Protein 6C00 (pdb70)

InterPro domains:
  IPR003029 S1 domain [SM00316] (4-72)
  IPR004368 Translation initiation factor IF-1 [MF_00075] (1-72)
  IPR004368 Translation initiation factor IF-1 [PTHR33370] (2-72)
  IPR004368 Translation initiation factor IF-1 [TIGR00008] (3-71)
  IPR004368 Translation initiation factor IF-1 [cd04451] (7-70)
  IPR006196 RNA-binding domain, S1, IF1 type [PF01176] (7-70)
  IPR006196 RNA-binding domain, S1, IF1 type [PS50832] (1-72)
  IPR012340 Nucleic acid-binding, OB-fold [G3DSA:2.40.50.140] (1-72)
  IPR012340 Nucleic acid-binding, OB-fold [SSF50249] (1-70)

Solvent-accessible surface area: 5816 Å² total; per-residue (Å²): 209,76,177,170,119,45,89,103,75,115,6,42,2,50,76,47,68,120,121,49,73,9,78,0,110,10,135,96,65,108,89,22,80,4,77,40,23,57,145,24,166,153,102,187,65,212,36,117,82,56,58,130,6,51,0,21,7,18,100,199,34,119,89,127,7,89,4,18,110,82,137,231

Organism: Clostridioides difficile (strain 630) (NCBI:txid272563)

Sequence (72 aa):
MAKKDVIELEGTVSEALPNAMFKVKLENGHEILCHISGKLRMNFIRILEGDKVNVELSPYDLTRGRITWRKKMAKKDVIELEGTVSEALPNAMFKVKLENGHEILCHISGKLRMNFIRILEGDKVNVELSPYDLTRGRITWRKKMAKKDVIELEGTVSEALPNAMFKVKLENGHEILCHISGKLRMNFIRILEGDKVNVELSPYDLTRGRITWRKKMAKKDVIELEGTVSEALPNAMFKVKLENGHEILCHISGKLRMNFIRILEGDKVNVELSPYDLTRGRITWRKKMAKKDVIELEGTVSEALPNAMFKVKLENGHEILCHISGKLRMNFIRILEGDKVNVELSPYDLTRGRITWRKKMAKKDVIELEGTVSEALPNAMFKVKLENGHEILCHISGKLRMNFIRILEGDKVNVELSPYDLTRGRITWRKKMAKKDVIELEGTVSEALPNAMFKVKLENGHEILCHISGKLRMNFIRILEGDKVNVELSPYDLTRGRITWRKKMAKKDVIELEGTVSEALPNAMFKVKLENGHEILCHISGKLRMNFIRILEGDKVNVELSPYDLTRGRITWRKKMAKKDVIELEGTVSEALPNAMFKVKLENGHEILCHISGKLRMNFIRILEGDKVNVELSPYDLTRGRITWRKKMAKKDVIELEGTVSEALPNAMFKVKLENGHEILCHISGKLRMNFIRILEGDKVNVELSPYDLTRGRITWRKKMAKKDVIELEGTVSEALPNAMFKVKLENGHEILCHISGKLRMNFIRILEGDKVNVELSPYDLTRGRITWRKKMAKKDVIELEGTVSEALPNAMFKVKLENGHEILCHISGKLRMNFIRILEGDKVNVELSPYDLTRGRITWRKKMAKKDVIELEGTVSEALPNAMFKVKLENGHEILCHISGKLRMNFIRILEGDKVNVELSPYDLTRGRITWRKKMAKKDVIELEGTVSEALPNAMFKVKLENGHEILCHISGKLRMNFIRILEGDKVNVELSPYDLTRGRITWRKKMAKKDVIELEGTVSEALPNAMFKVKLENGHEILCHISGKLRMNFIRILEGDKVNVELSPYDLTRGRITWRKK

CATH classification: 2.40.50.140

Radius of gyration: 11.89 Å; Cα contacts (8 Å, |Δi|>4): 140; chains: 1; bounding box: 23×28×30 Å

Foldseek 3Di:
DPPDFKDKAKWFFDADDPPQKGWTARPVGDIAIEHEDVVVVVVVDDDDGRFMFIWIAHPVPNRYTYGYGGDD

Nearest PDB structures (foldseek):
  6c00-assembly1_A  TM=8.962E-01  e=2.068E-12  Clostridioides difficile
  4ql5-assembly1_A  TM=9.413E-01  e=3.867E-10  Streptococcus pneumoniae TIGR4
  3i4o-assembly2_B  TM=9.118E-01  e=3.646E-10  Mycobacterium tuberculosis H37Rv
  2n8n-assembly1_A  TM=8.204E-01  e=4.101E-10  Staphylococcus aureus subsp. aureus Mu50
  2n3s-assembly1_A  TM=8.102E-01  e=2.852E-09  Burkholderia thailandensis E264

Structure (mmCIF, N/CA/C/O backbone):
data_6C00
#
_entry.id   6C00
#
loop_
_atom_site.group_PDB
_atom_site.id
_atom_site.type_symbol
_atom_site.label_atom_id
_atom_site.label_alt_id
_atom_site.label_comp_id
_atom_site.label_asym_id
_atom_site.label_entity_id
_atom_site.label_seq_id
_atom_site.pdbx_PDB_ins_code
_atom_site.Cartn_x
_atom_site.Cartn_y
_atom_site.Cartn_z
_atom_site.occupancy
_atom_site.B_iso_or_equiv
_atom_site.auth_seq_id
_atom_site.auth_comp_id
_atom_site.auth_asym_id
_atom_site.auth_atom_id
_atom_site.pdbx_PDB_model_num
ATOM 1 N N . MET A 1 4 ? 17.552 -1.677 15.422 1.00 0.00 1 MET A N 1
ATOM 2 C CA . MET A 1 4 ? 18.792 -1.345 16.162 1.00 0.00 1 MET A CA 1
ATOM 3 C C . MET A 1 4 ? 18.448 -0.640 17.467 1.00 0.00 1 MET A C 1
ATOM 4 O O . MET A 1 4 ? 19.324 -0.233 18.204 1.00 0.00 1 MET A O 1
ATOM 17 N N . ALA A 1 5 ? 17.177 -0.510 17.732 1.00 0.00 2 ALA A N 1
ATOM 18 C CA . ALA A 1 5 ? 16.763 0.166 18.986 1.00 0.00 2 ALA A CA 1
ATOM 19 C C . ALA A 1 5 ? 15.244 0.176 19.123 1.00 0.00 2 ALA A C 1
ATOM 20 O O . ALA A 1 5 ? 14.614 1.209 19.001 1.00 0.00 2 ALA A O 1
ATOM 27 N N . LYS A 1 6 ? 14.685 -0.978 19.379 1.00 0.00 3 LYS A N 1
ATOM 28 C CA . LYS A 1 6 ? 13.208 -1.063 19.530 1.00 0.00 3 LYS A CA 1
ATOM 29 C C . LYS A 1 6 ? 12.816 -1.042 21.004 1.00 0.00 3 LYS A C 1
ATOM 30 O O . LYS A 1 6 ? 13.159 -1.937 21.750 1.00 0.00 3 LYS A O 1
ATOM 49 N N . LYS A 1 7 ? 12.104 -0.020 21.400 1.00 0.00 4 LYS A N 1
ATOM 50 C CA . LYS A 1 7 ? 11.688 0.066 22.823 1.00 0.00 4 LYS A CA 1
ATOM 51 C C . LYS A 1 7 ? 10.721 1.223 23.043 1.00 0.00 4 LYS A C 1
ATOM 52 O O . LYS A 1 7 ? 10.988 2.341 22.644 1.00 0.00 4 LYS A O 1
ATOM 71 N N . ASP A 1 8 ? 9.613 0.927 23.683 1.00 0.00 5 ASP A N 1
ATOM 72 C CA . ASP A 1 8 ? 8.598 1.986 23.952 1.00 0.00 5 ASP A CA 1
ATOM 73 C C . ASP A 1 8 ? 8.509 2.277 25.447 1.00 0.00 5 ASP A C 1
ATOM 74 O O . ASP A 1 8 ? 9.366 1.876 26.210 1.00 0.00 5 ASP A O 1
ATOM 83 N N . VAL A 1 9 ? 7.469 2.969 25.840 1.00 0.00 6 VAL A N 1
ATOM 84 C CA . VAL A 1 9 ? 7.310 3.297 27.283 1.00 0.00 6 VAL A CA 1
ATOM 85 C C . VAL A 1 9 ? 5.842 3.286 27.687 1.00 0.00 6 VAL A C 1
ATOM 86 O O . VAL A 1 9 ? 4.972 3.120 26.855 1.00 0.00 6 VAL A O 1
ATOM 99 N N . ILE A 1 10 ? 5.598 3.467 28.966 1.00 0.00 7 ILE A N 1
ATOM 100 C CA . ILE A 1 10 ? 4.190 3.474 29.459 1.00 0.00 7 ILE A CA 1
ATOM 101 C C . ILE A 1 10 ? 3.769 4.890 29.836 1.00 0.00 7 ILE A C 1
ATOM 102 O O . ILE A 1 10 ? 4.121 5.384 30.888 1.00 0.00 7 ILE A O 1
ATOM 118 N N . GLU A 1 11 ? 3.018 5.518 28.973 1.00 0.00 8 GLU A N 1
ATOM 119 C CA . GLU A 1 11 ? 2.570 6.901 29.270 1.00 0.00 8 GLU A CA 1
ATOM 120 C C . GLU A 1 11 ? 1.355 6.900 30.193 1.00 0.00 8 GLU A C 1
ATOM 121 O O . GLU A 1 11 ? 0.297 6.428 29.826 1.00 0.00 8 GLU A O 1
ATOM 133 N N . LEU A 1 12 ? 1.539 7.431 31.379 1.00 0.00 9 LEU A N 1
ATOM 134 C CA . LEU A 1 12 ? 0.413 7.482 32.355 1.00 0.00 9 LEU A CA 1
ATOM 135 C C . LEU A 1 12 ? 0.300 8.870 32.970 1.00 0.00 9 LEU A C 1
ATOM 136 O O . LEU A 1 12 ? 1.214 9.662 32.881 1.00 0.00 9 LEU A O 1
ATOM 152 N N . GLU A 1 13 ? -0.822 9.140 33.587 1.00 0.00 10 GLU A N 1
ATOM 153 C CA . GLU A 1 13 ? -1.012 10.476 34.217 1.00 0.00 10 GLU A CA 1
ATOM 154 C C . GLU A 1 13 ? -0.688 10.426 35.703 1.00 0.00 10 GLU A C 1
ATOM 155 O O . GLU A 1 13 ? -0.925 9.429 36.356 1.00 0.00 10 GLU A O 1
ATOM 167 N N . GLY A 1 14 ? -0.152 11.507 36.222 1.00 0.00 11 GLY A N 1
ATOM 168 C CA . GLY A 1 14 ? 0.186 11.520 37.668 1.00 0.00 11 GLY A CA 1
ATOM 169 C C . GLY A 1 14 ? 0.195 12.951 38.178 1.00 0.00 11 GLY A C 1
ATOM 170 O O . GLY A 1 14 ? 0.407 13.874 37.417 1.00 0.00 11 GLY A O 1
ATOM 174 N N . THR A 1 15 ? -0.033 13.113 39.458 1.00 0.00 12 THR A N 1
ATOM 175 C CA . THR A 1 15 ? -0.042 14.479 40.030 1.00 0.00 12 THR A CA 1
ATOM 176 C C . THR A 1 15 ? 1.226 14.733 40.818 1.00 0.00 12 THR A C 1
ATOM 177 O O . THR A 1 15 ? 1.555 13.992 41.723 1.00 0.00 12 THR A O 1
ATOM 188 N N . VAL A 1 16 ? 1.918 15.777 40.468 1.00 0.00 13 VAL A N 1
ATOM 189 C CA . VAL A 1 16 ? 3.169 16.080 41.198 1.00 0.00 13 VAL A CA 1
ATOM 190 C C . VAL A 1 16 ? 2.872 16.331 42.659 1.00 0.00 13 VAL A C 1
ATOM 191 O O . VAL A 1 16 ? 2.228 17.299 43.009 1.00 0.00 13 VAL A O 1
ATOM 204 N N . SER A 1 17 ? 3.352 15.459 43.494 1.00 0.00 14 SER A N 1
ATOM 205 C CA . SER A 1 17 ? 3.103 15.636 44.934 1.00 0.00 14 SER A CA 1
ATOM 206 C C . SER A 1 17 ? 4.174 16.505 45.588 1.00 0.00 14 SER A C 1
ATOM 207 O O . SER A 1 17 ? 3.901 17.210 46.540 1.00 0.00 14 SER A O 1
ATOM 215 N N . GLU A 1 18 ? 5.374 16.445 45.075 1.00 0.00 15 GLU A N 1
ATOM 216 C CA . GLU A 1 18 ? 6.453 17.271 45.676 1.00 0.00 15 GLU A CA 1
ATOM 217 C C . GLU A 1 18 ? 7.546 17.581 44.664 1.00 0.00 15 GLU A C 1
ATOM 218 O O . GLU A 1 18 ? 7.701 16.882 43.681 1.00 0.00 15 GLU A O 1
ATOM 230 N N . ALA A 1 19 ? 8.287 18.633 44.932 1.00 0.00 16 ALA A N 1
ATOM 231 C CA . ALA A 1 19 ? 9.385 19.029 44.011 1.00 0.00 16 ALA A CA 1
ATOM 232 C C . ALA A 1 19 ? 10.706 19.115 44.755 1.00 0.00 16 ALA A C 1
ATOM 233 O O . ALA A 1 19 ? 10.820 19.824 45.735 1.00 0.00 16 ALA A O 1
ATOM 240 N N . LEU A 1 20 ? 11.684 18.382 44.270 1.00 0.00 17 LEU A N 1
ATOM 241 C CA . LEU A 1 20 ? 13.019 18.392 44.924 1.00 0.00 17 LEU A CA 1
ATOM 242 C C . LEU A 1 20 ? 14.086 18.865 43.941 1.00 0.00 17 LEU A C 1
ATOM 243 O O . LEU A 1 20 ? 13.878 18.868 42.744 1.00 0.00 17 LEU A O 1
ATOM 259 N N . PRO A 1 21 ? 15.218 19.254 44.475 1.00 0.00 18 PRO A N 1
ATOM 260 C CA . PRO A 1 21 ? 16.329 19.731 43.655 1.00 0.00 18 PRO A CA 1
ATOM 261 C C . PRO A 1 21 ? 16.733 18.704 42.614 1.00 0.00 18 PRO A C 1
ATOM 262 O O . PRO A 1 21 ? 16.155 17.638 42.531 1.00 0.00 18 PRO A O 1
ATOM 273 N N . ASN A 1 22 ? 17.715 19.051 41.836 1.00 0.00 19 ASN A N 1
ATOM 274 C CA . ASN A 1 22 ? 18.185 18.123 40.789 1.00 0.00 19 ASN A CA 1
ATOM 275 C C . ASN A 1 22 ? 17.212 18.078 39.621 1.00 0.00 19 ASN A C 1
ATOM 276 O O . ASN A 1 22 ? 17.252 17.175 38.814 1.00 0.00 19 ASN A O 1
ATOM 287 N N . ALA A 1 23 ? 16.359 19.061 39.547 1.00 0.00 20 ALA A N 1
ATOM 288 C CA . ALA A 1 23 ? 15.377 19.090 38.438 1.00 0.00 20 ALA A CA 1
ATOM 289 C C . ALA A 1 23 ? 14.522 17.828 38.439 1.00 0.00 20 ALA A C 1
ATOM 290 O O . ALA A 1 23 ? 14.380 17.168 37.425 1.00 0.00 20 ALA A O 1
ATOM 297 N N . MET A 1 24 ? 13.965 17.517 39.582 1.00 0.00 21 MET A N 1
ATOM 298 C CA . MET A 1 24 ? 13.123 16.322 39.688 1.00 0.00 21 MET A CA 1
ATOM 299 C C . MET A 1 24 ? 11.958 16.599 40.612 1.00 0.00 21 MET A C 1
ATOM 300 O O . MET A 1 24 ? 11.900 17.626 41.260 1.00 0.00 21 MET A O 1
ATOM 314 N N . PHE A 1 25 ? 11.055 15.686 40.658 1.00 0.00 22 PHE A N 1
ATOM 315 C CA . PHE A 1 25 ? 9.879 15.871 41.533 1.00 0.00 22 PHE A CA 1
ATOM 316 C C . PHE A 1 25 ? 9.189 14.545 41.828 1.00 0.00 22 PHE A C 1
ATOM 317 O O . PHE A 1 25 ? 9.458 13.542 41.197 1.00 0.00 22 PHE A O 1
ATOM 334 N N . LYS A 1 26 ? 8.322 14.570 42.802 1.00 0.00 23 LYS A N 1
ATOM 335 C CA . LYS A 1 26 ? 7.591 13.336 43.172 1.00 0.00 23 LYS A CA 1
ATOM 336 C C . LYS A 1 26 ? 6.202 13.374 42.559 1.00 0.00 23 LYS A C 1
ATOM 337 O O . LYS A 1 26 ? 5.599 14.426 42.475 1.00 0.00 23 LYS A O 1
ATOM 356 N N . VAL A 1 27 ? 5.722 12.234 42.136 1.00 0.00 24 VAL A N 1
ATOM 357 C CA . VAL A 1 27 ? 4.367 12.194 41.522 1.00 0.00 24 VAL A CA 1
ATOM 358 C C . VAL A 1 27 ? 3.536 11.068 42.096 1.00 0.00 24 VAL A C 1
ATOM 359 O O . VAL A 1 27 ? 4.019 9.968 42.280 1.00 0.00 24 VAL A O 1
ATOM 372 N N . LYS A 1 28 ? 2.289 11.371 42.364 1.00 0.00 25 LYS A N 1
ATOM 373 C CA . LYS A 1 28 ? 1.380 10.337 42.933 1.00 0.00 25 LYS A CA 1
ATOM 374 C C . LYS A 1 28 ? 0.302 9.932 41.932 1.00 0.00 25 LYS A C 1
ATOM 375 O O . LYS A 1 28 ? -0.398 10.766 41.389 1.00 0.00 25 LYS A O 1
ATOM 394 N N . LEU A 1 29 ? 0.196 8.652 41.700 1.00 0.00 26 LEU A N 1
ATOM 395 C CA . LEU A 1 29 ? -0.812 8.158 40.754 1.00 0.00 26 LEU A CA 1
ATOM 396 C C . LEU A 1 29 ? -2.142 7.921 41.456 1.00 0.00 26 LEU A C 1
ATOM 397 O O . LEU A 1 29 ? -2.186 7.660 42.641 1.00 0.00 26 LEU A O 1
ATOM 413 N N . GLU A 1 30 ? -3.205 8.014 40.711 1.00 0.00 27 GLU A N 1
ATOM 414 C CA . GLU A 1 30 ? -4.540 7.797 41.319 1.00 0.00 27 GLU A CA 1
ATOM 415 C C . GLU A 1 30 ? -4.623 6.418 41.963 1.00 0.00 27 GLU A C 1
ATOM 416 O O . GLU A 1 30 ? -5.489 6.161 42.774 1.00 0.00 27 GLU A O 1
ATOM 428 N N . ASN A 1 31 ? -3.718 5.556 41.589 1.00 0.00 28 ASN A N 1
ATOM 429 C CA . ASN A 1 31 ? -3.733 4.195 42.170 1.00 0.00 28 ASN A CA 1
ATOM 430 C C . ASN A 1 31 ? -3.344 4.234 43.644 1.00 0.00 28 ASN A C 1
ATOM 431 O O . ASN A 1 31 ? -3.545 3.278 44.368 1.00 0.00 28 ASN A O 1
ATOM 442 N N . GLY A 1 32 ? -2.788 5.345 44.059 1.00 0.00 29 GLY A N 1
ATOM 443 C CA . GLY A 1 32 ? -2.373 5.478 45.487 1.00 0.00 29 GLY A CA 1
ATOM 444 C C . GLY A 1 32 ? -0.855 5.330 45.625 1.00 0.00 29 GLY A C 1
ATOM 445 O O . GLY A 1 32 ? -0.296 5.613 46.667 1.00 0.00 29 GLY A O 1
ATOM 449 N N . HIS A 1 33 ? -0.216 4.889 44.573 1.00 0.00 30 HIS A N 1
ATOM 450 C CA . HIS A 1 33 ? 1.256 4.722 44.641 1.00 0.00 30 HIS A CA 1
ATOM 451 C C . HIS A 1 33 ? 1.969 6.011 44.264 1.00 0.00 30 HIS A C 1
ATOM 452 O O . HIS A 1 33 ? 1.342 6.980 43.883 1.00 0.00 30 HIS A O 1
ATOM 466 N N . GLU A 1 34 ? 3.271 5.994 44.382 1.00 0.00 31 GLU A N 1
ATOM 467 C CA . GLU A 1 34 ? 4.061 7.197 44.041 1.00 0.00 31 GLU A CA 1
ATOM 468 C C . GLU A 1 34 ? 5.306 6.807 43.258 1.00 0.00 31 GLU A C 1
ATOM 469 O O . GLU A 1 34 ? 5.845 5.734 43.448 1.00 0.00 31 GLU A O 1
ATOM 481 N N . ILE A 1 35 ? 5.742 7.684 42.393 1.00 0.00 32 ILE A N 1
ATOM 482 C CA . ILE A 1 35 ? 6.952 7.376 41.591 1.00 0.00 32 ILE A CA 1
ATOM 483 C C . ILE A 1 35 ? 7.804 8.615 41.385 1.00 0.00 32 ILE A C 1
ATOM 484 O O . ILE A 1 35 ? 7.308 9.723 41.415 1.00 0.00 32 ILE A O 1
ATOM 500 N N . LEU A 1 36 ? 9.075 8.408 41.182 1.00 0.00 33 LEU A N 1
ATOM 501 C CA . LEU A 1 36 ? 9.964 9.558 40.973 1.00 0.00 33 LEU A CA 1
ATOM 502 C C . LEU A 1 36 ? 9.957 9.932 39.513 1.00 0.00 33 LEU A C 1
ATOM 503 O O . LEU A 1 36 ? 9.817 9.074 38.663 1.00 0.00 33 LEU A O 1
ATOM 519 N N . CYS A 1 37 ? 10.106 11.198 39.232 1.00 0.00 34 CYS A N 1
ATOM 520 C CA . CYS A 1 37 ? 10.106 11.619 37.815 1.00 0.00 34 CYS A CA 1
ATOM 521 C C . CYS A 1 37 ? 11.158 12.680 37.553 1.00 0.00 34 CYS A C 1
ATOM 522 O O . CYS A 1 37 ? 11.465 13.480 38.413 1.00 0.00 34 CYS A O 1
ATOM 530 N N . HIS A 1 38 ? 11.699 12.654 36.358 1.00 0.00 35 HIS A N 1
ATOM 531 C CA . HIS A 1 38 ? 12.744 13.646 35.987 1.00 0.00 35 HIS A CA 1
ATOM 532 C C . HIS A 1 38 ? 12.278 14.487 34.810 1.00 0.00 35 HIS A C 1
ATOM 533 O O . HIS A 1 38 ? 11.441 14.064 34.038 1.00 0.00 35 HIS A O 1
ATOM 547 N N . ILE A 1 39 ? 12.822 15.664 34.690 1.00 0.00 36 ILE A N 1
ATOM 548 C CA . ILE A 1 39 ? 12.411 16.530 33.569 1.00 0.00 36 ILE A CA 1
ATOM 549 C C . ILE A 1 39 ? 13.178 16.201 32.305 1.00 0.00 36 ILE A C 1
ATOM 550 O O . ILE A 1 39 ? 14.337 15.838 32.351 1.00 0.00 36 ILE A O 1
ATOM 566 N N . SER A 1 40 ? 12.512 16.340 31.192 1.00 0.00 37 SER A N 1
ATOM 567 C CA . SER A 1 40 ? 13.169 16.043 29.899 1.00 0.00 37 SER A CA 1
ATOM 568 C C . SER A 1 40 ? 13.705 17.315 29.253 1.00 0.00 37 SER A C 1
ATOM 569 O O . SER A 1 40 ? 13.411 18.408 29.692 1.00 0.00 37 SER A O 1
ATOM 577 N N . GLY A 1 41 ? 14.483 17.145 28.219 1.00 0.00 38 GLY A N 1
ATOM 578 C CA . GLY A 1 41 ? 15.054 18.336 27.525 1.00 0.00 38 GLY A CA 1
ATOM 579 C C . GLY A 1 41 ? 14.033 18.968 26.569 1.00 0.00 38 GLY A C 1
ATOM 580 O O . GLY A 1 41 ? 14.218 20.081 26.117 1.00 0.00 38 GLY A O 1
ATOM 584 N N . LYS A 1 42 ? 12.975 18.255 26.282 1.00 0.00 39 LYS A N 1
ATOM 585 C CA . LYS A 1 42 ? 11.959 18.819 25.361 1.00 0.00 39 LYS A CA 1
ATOM 586 C C . LYS A 1 42 ? 11.110 19.873 26.045 1.00 0.00 39 LYS A C 1
ATOM 587 O O . LYS A 1 42 ? 11.117 21.029 25.656 1.00 0.00 39 LYS A O 1
ATOM 606 N N . LEU A 1 43 ? 10.392 19.475 27.046 1.00 0.00 40 LEU A N 1
ATOM 607 C CA . LEU A 1 43 ? 9.551 20.457 27.743 1.00 0.00 40 LEU A CA 1
ATOM 608 C C . LEU A 1 43 ? 10.424 21.575 28.262 1.00 0.00 40 LEU A C 1
ATOM 609 O O . LEU A 1 43 ? 9.956 22.658 28.550 1.00 0.00 40 LEU A O 1
ATOM 625 N N . ARG A 1 44 ? 11.693 21.286 28.368 1.00 0.00 41 ARG A N 1
ATOM 626 C CA . ARG A 1 44 ? 12.623 22.309 28.862 1.00 0.00 41 ARG A CA 1
ATOM 627 C C . ARG A 1 44 ? 12.777 23.385 27.810 1.00 0.00 41 ARG A C 1
ATOM 628 O O . ARG A 1 44 ? 12.783 24.562 28.112 1.00 0.00 41 ARG A O 1
ATOM 649 N N . MET A 1 45 ? 12.901 22.958 26.581 1.00 0.00 42 MET A N 1
ATOM 650 C CA . MET A 1 45 ? 13.053 23.936 25.493 1.00 0.00 42 MET A CA 1
ATOM 651 C C . MET A 1 45 ? 11.837 24.840 25.445 1.00 0.00 42 MET A C 1
ATOM 652 O O . MET A 1 45 ? 11.940 26.007 25.118 1.00 0.00 42 MET A O 1
ATOM 666 N N . ASN A 1 46 ? 10.692 24.288 25.773 1.00 0.00 43 ASN A N 1
ATOM 667 C CA . ASN A 1 46 ? 9.469 25.118 25.748 1.00 0.00 43 ASN A CA 1
ATOM 668 C C . ASN A 1 46 ? 9.572 26.229 26.798 1.00 0.00 43 ASN A C 1
ATOM 669 O O . ASN A 1 46 ? 8.849 27.204 26.750 1.00 0.00 43 ASN A O 1
ATOM 680 N N . PHE A 1 47 ? 10.479 26.045 27.731 1.00 0.00 44 PHE A N 1
ATOM 681 C CA . PHE A 1 47 ? 10.671 27.065 28.807 1.00 0.00 44 PHE A CA 1
ATOM 682 C C . PHE A 1 47 ? 9.460 27.143 29.752 1.00 0.00 44 PHE A C 1
ATOM 683 O O . PHE A 1 47 ? 8.693 28.086 29.705 1.00 0.00 44 PHE A O 1
ATOM 700 N N . ILE A 1 48 ? 9.323 26.140 30.599 1.00 0.00 45 ILE A N 1
ATOM 701 C CA . ILE A 1 48 ? 8.190 26.119 31.553 1.00 0.00 45 ILE A CA 1
ATOM 702 C C . ILE A 1 48 ? 8.669 26.149 33.002 1.00 0.00 45 ILE A C 1
ATOM 703 O O . ILE A 1 48 ? 9.830 25.936 33.288 1.00 0.00 45 ILE A O 1
ATOM 719 N N . ARG A 1 49 ? 7.747 26.422 33.886 1.00 0.00 46 ARG A N 1
ATOM 720 C CA . ARG A 1 49 ? 8.083 26.478 35.323 1.00 0.00 46 ARG A CA 1
ATOM 721 C C . ARG A 1 49 ? 6.903 25.947 36.132 1.00 0.00 46 ARG A C 1
ATOM 722 O O . ARG A 1 49 ? 6.177 26.697 36.754 1.00 0.00 46 ARG A O 1
ATOM 743 N N . ILE A 1 50 ? 6.738 24.651 36.105 1.00 0.00 47 ILE A N 1
ATOM 744 C CA . ILE A 1 50 ? 5.617 24.028 36.855 1.00 0.00 47 ILE A CA 1
ATOM 745 C C . ILE A 1 50 ? 5.903 23.944 38.349 1.00 0.00 47 ILE A C 1
ATOM 746 O O . ILE A 1 50 ? 7.039 23.820 38.764 1.00 0.00 47 ILE A O 1
ATOM 762 N N . LEU A 1 51 ? 4.845 24.014 39.129 1.00 0.00 48 LEU A N 1
ATOM 763 C CA . LEU A 1 51 ? 4.991 23.942 40.608 1.00 0.00 48 LEU A CA 1
ATOM 764 C C . LEU A 1 51 ? 4.206 22.751 41.155 1.00 0.00 48 LEU A C 1
ATOM 765 O O . LEU A 1 51 ? 3.111 22.475 40.707 1.00 0.00 48 LEU A O 1
ATOM 781 N N . GLU A 1 52 ? 4.786 22.065 42.111 1.00 0.00 49 GLU A N 1
ATOM 782 C CA . GLU A 1 52 ? 4.097 20.892 42.702 1.00 0.00 49 GLU A CA 1
ATOM 783 C C . GLU A 1 52 ? 2.598 21.124 42.848 1.00 0.00 49 GLU A C 1
ATOM 784 O O . GLU A 1 52 ? 2.156 22.235 43.062 1.00 0.00 49 GLU A O 1
ATOM 796 N N . GLY A 1 53 ? 1.843 20.062 42.723 1.00 0.00 50 GLY A N 1
ATOM 797 C CA . GLY A 1 53 ? 0.365 20.188 42.849 1.00 0.00 50 GLY A CA 1
ATOM 798 C C . GLY A 1 53 ? -0.275 20.242 41.463 1.00 0.00 50 GLY A C 1
ATOM 799 O O . GLY A 1 53 ? -1.484 20.260 41.335 1.00 0.00 50 GLY A O 1
ATOM 803 N N . ASP A 1 54 ? 0.556 20.265 40.451 1.00 0.00 51 ASP A N 1
ATOM 804 C CA . ASP A 1 54 ? 0.029 20.318 39.068 1.00 0.00 51 ASP A CA 1
ATOM 805 C C . ASP A 1 54 ? 0.009 18.931 38.435 1.00 0.00 51 ASP A C 1
ATOM 806 O O . ASP A 1 54 ? 0.929 18.155 38.609 1.00 0.00 51 ASP A O 1
ATOM 815 N N . LYS A 1 55 ? -1.039 18.641 37.708 1.00 0.00 52 LYS A N 1
ATOM 816 C CA . LYS A 1 55 ? -1.130 17.326 37.066 1.00 0.00 52 LYS A CA 1
ATOM 817 C C . LYS A 1 55 ? -0.230 17.254 35.876 1.00 0.00 52 LYS A C 1
ATOM 818 O O . LYS A 1 55 ? -0.061 18.220 35.159 1.00 0.00 52 LYS A O 1
ATOM 837 N N . VAL A 1 56 ? 0.336 16.104 35.673 1.00 0.00 53 VAL A N 1
ATOM 838 C CA . VAL A 1 56 ? 1.238 15.950 34.529 1.00 0.00 53 VAL A CA 1
ATOM 839 C C . VAL A 1 56 ? 1.230 14.535 33.998 1.00 0.00 53 VAL A C 1
ATOM 840 O O . VAL A 1 56 ? 0.723 13.633 34.637 1.00 0.00 53 VAL A O 1
ATOM 853 N N . ASN A 1 57 ? 1.798 14.359 32.832 1.00 0.00 54 ASN A N 1
ATOM 854 C CA . ASN A 1 57 ? 1.836 13.008 32.250 1.00 0.00 54 ASN A CA 1
ATOM 855 C C . ASN A 1 57 ? 3.148 12.364 32.646 1.00 0.00 54 ASN A C 1
ATOM 856 O O . ASN A 1 57 ? 4.201 12.935 32.438 1.00 0.00 54 ASN A O 1
ATOM 867 N N . VAL A 1 58 ? 3.067 11.191 33.204 1.00 0.00 55 VAL A N 1
ATOM 868 C CA . VAL A 1 58 ? 4.300 10.496 33.626 1.00 0.00 55 VAL A CA 1
ATOM 869 C C . VAL A 1 58 ? 4.684 9.370 32.680 1.00 0.00 55 VAL A C 1
ATOM 870 O O . VAL A 1 58 ? 3.876 8.526 32.348 1.00 0.00 55 VAL A O 1
ATOM 883 N N . GLU A 1 59 ? 5.924 9.391 32.269 1.00 0.00 56 GLU A N 1
ATOM 884 C CA . GLU A 1 59 ? 6.425 8.345 31.345 1.00 0.00 56 GLU A CA 1
ATOM 885 C C . GLU A 1 59 ? 7.327 7.384 32.111 1.00 0.00 56 GLU A C 1
ATOM 886 O O . GLU A 1 59 ? 8.410 7.748 32.521 1.00 0.00 56 GLU A O 1
ATOM 898 N N . LEU A 1 60 ? 6.863 6.175 32.298 1.00 0.00 57 LEU A N 1
ATOM 899 C CA . LEU A 1 60 ? 7.688 5.183 33.040 1.00 0.00 57 LEU A CA 1
ATOM 900 C C . LEU A 1 60 ? 8.622 4.435 32.099 1.00 0.00 57 LEU A C 1
ATOM 901 O O . LEU A 1 60 ? 8.257 4.127 30.974 1.00 0.00 57 LEU A O 1
ATOM 917 N N . SER A 1 61 ? 9.814 4.147 32.577 1.00 0.00 58 SER A N 1
ATOM 918 C CA . SER A 1 61 ? 10.791 3.415 31.719 1.00 0.00 58 SER A CA 1
ATOM 919 C C . SER A 1 61 ? 10.806 1.905 32.055 1.00 0.00 58 SER A C 1
ATOM 920 O O . SER A 1 61 ? 10.861 1.532 33.211 1.00 0.00 58 SER A O 1
ATOM 928 N N . PRO A 1 62 ? 10.755 1.054 31.025 1.00 0.00 59 PRO A N 1
ATOM 929 C CA . PRO A 1 62 ? 10.765 -0.398 31.231 1.00 0.00 59 PRO A CA 1
ATOM 930 C C . PRO A 1 62 ? 12.040 -0.853 31.944 1.00 0.00 59 PRO A C 1
ATOM 931 O O . PRO A 1 62 ? 12.215 -2.023 32.220 1.00 0.00 59 PRO A O 1
ATOM 942 N N . TYR A 1 63 ? 12.906 0.083 32.226 1.00 0.00 60 TYR A N 1
ATOM 943 C CA . TYR A 1 63 ? 14.152 -0.261 32.906 1.00 0.00 60 TYR A CA 1
ATOM 944 C C . TYR A 1 63 ? 13.886 -0.385 34.379 1.00 0.00 60 TYR A C 1
ATOM 945 O O . TYR A 1 63 ? 14.620 -1.024 35.108 1.00 0.00 60 TYR A O 1
ATOM 963 N N . ASP A 1 64 ? 12.824 0.236 34.788 1.00 0.00 61 ASP A N 1
ATOM 964 C CA . ASP A 1 64 ? 12.452 0.194 36.195 1.00 0.00 61 ASP A CA 1
ATOM 965 C C . ASP A 1 64 ? 11.182 0.995 36.418 1.00 0.00 61 ASP A C 1
ATOM 966 O O . ASP A 1 64 ? 11.200 2.210 36.403 1.00 0.00 61 ASP A O 1
ATOM 975 N N . LEU A 1 65 ? 10.096 0.304 36.622 1.00 0.00 62 LEU A N 1
ATOM 976 C CA . LEU A 1 65 ? 8.814 1.013 36.847 1.00 0.00 62 LEU A CA 1
ATOM 977 C C . LEU A 1 65 ? 8.849 1.775 38.154 1.00 0.00 62 LEU A C 1
ATOM 978 O O . LEU A 1 65 ? 7.823 2.113 38.713 1.00 0.00 62 LEU A O 1
ATOM 994 N N . THR A 1 66 ? 10.031 2.031 38.609 1.00 0.00 63 THR A N 1
ATOM 995 C CA . THR A 1 66 ? 10.192 2.771 39.878 1.00 0.00 63 THR A CA 1
ATOM 996 C C . THR A 1 66 ? 10.461 4.240 39.594 1.00 0.00 63 THR A C 1
ATOM 997 O O . THR A 1 66 ? 10.365 5.071 40.474 1.00 0.00 63 THR A O 1
ATOM 1008 N N . ARG A 1 67 ? 10.792 4.528 38.356 1.00 0.00 64 ARG A N 1
ATOM 1009 C CA . ARG A 1 67 ? 11.076 5.936 37.976 1.00 0.00 64 ARG A CA 1
ATOM 1010 C C . ARG A 1 67 ? 10.470 6.274 36.612 1.00 0.00 64 ARG A C 1
ATOM 1011 O O . ARG A 1 67 ? 10.394 5.432 35.725 1.00 0.00 64 ARG A O 1
ATOM 1032 N N . GLY A 1 68 ? 10.052 7.505 36.473 1.00 0.00 65 GLY A N 1
ATOM 1033 C CA . GLY A 1 68 ? 9.445 7.945 35.183 1.00 0.00 65 GLY A CA 1
ATOM 1034 C C . GLY A 1 68 ? 9.935 9.360 34.838 1.00 0.00 65 GLY A C 1
ATOM 1035 O O . GLY A 1 68 ? 11.027 9.742 35.211 1.00 0.00 65 GLY A O 1
ATOM 1039 N N . ARG A 1 69 ? 9.131 10.104 34.117 1.00 0.00 66 ARG A N 1
ATOM 1040 C CA . ARG A 1 69 ? 9.564 11.488 33.759 1.00 0.00 66 ARG A CA 1
ATOM 1041 C C . ARG A 1 69 ? 8.408 12.332 33.209 1.00 0.00 66 ARG A C 1
ATOM 1042 O O . ARG A 1 69 ? 7.554 11.840 32.497 1.00 0.00 66 ARG A O 1
ATOM 1063 N N . ILE A 1 70 ? 8.415 13.602 33.555 1.00 0.00 67 ILE A N 1
ATOM 1064 C CA . ILE A 1 70 ? 7.336 14.517 33.074 1.00 0.00 67 ILE A CA 1
ATOM 1065 C C . ILE A 1 70 ? 7.771 15.207 31.789 1.00 0.00 67 ILE A C 1
ATOM 1066 O O . ILE A 1 70 ? 8.754 15.924 31.777 1.00 0.00 67 ILE A O 1
ATOM 1082 N N . THR A 1 71 ? 7.036 14.981 30.735 1.00 0.00 68 THR A N 1
ATOM 1083 C CA . THR A 1 71 ? 7.386 15.615 29.436 1.00 0.00 68 THR A CA 1
ATOM 1084 C C . THR A 1 71 ? 6.200 16.360 28.869 1.00 0.00 68 THR A C 1
ATOM 1085 O O . THR A 1 71 ? 6.239 16.835 27.751 1.00 0.00 68 THR A O 1
ATOM 1096 N N . TRP A 1 72 ? 5.156 16.456 29.643 1.00 0.00 69 TRP A N 1
ATOM 1097 C CA . TRP A 1 72 ? 3.970 17.168 29.144 1.00 0.00 69 TRP A CA 1
ATOM 1098 C C . TRP A 1 72 ? 2.983 17.456 30.266 1.00 0.00 69 TRP A C 1
ATOM 1099 O O . TRP A 1 72 ? 2.381 16.549 30.809 1.00 0.00 69 TRP A O 1
ATOM 1120 N N . ARG A 1 73 ? 2.839 18.722 30.590 1.00 0.00 70 ARG A N 1
ATOM 1121 C CA . ARG A 1 73 ? 1.913 19.111 31.655 1.00 0.00 70 ARG A CA 1
ATOM 1122 C C . ARG A 1 73 ? 0.729 19.867 31.073 1.00 0.00 70 ARG A C 1
ATOM 1123 O O . ARG A 1 73 ? 0.867 20.588 30.103 1.00 0.00 70 ARG A O 1
ATOM 1144 N N . LYS A 1 74 ? -0.415 19.691 31.669 1.00 0.00 71 LYS A N 1
ATOM 1145 C CA . LYS A 1 74 ? -1.616 20.393 31.160 1.00 0.00 71 LYS A CA 1
ATOM 1146 C C . LYS A 1 74 ? -1.298 21.851 30.833 1.00 0.00 71 LYS A C 1
ATOM 1147 O O . LYS A 1 74 ? -0.385 22.428 31.388 1.00 0.00 71 LYS A O 1
ATOM 1166 N N . LYS A 1 75 ? -2.059 22.419 29.932 1.00 0.00 72 LYS A N 1
ATOM 1167 C CA . LYS A 1 75 ? -1.813 23.837 29.558 1.00 0.00 72 LYS A CA 1
ATOM 1168 C C . LYS A 1 75 ? -1.907 24.747 30.777 1.00 0.00 72 LYS A C 1
ATOM 1169 O O . LYS A 1 75 ? -1.110 25.669 30.827 1.00 0.00 72 LYS A O 1
ATOM 1188 N N . MET A 1 4 ? 4.007 3.759 18.932 1.00 0.00 1 MET A N 2
ATOM 1189 C CA . MET A 1 4 ? 3.671 2.317 18.982 1.00 0.00 1 MET A CA 2
ATOM 1190 C C . MET A 1 4 ? 4.851 1.524 19.529 1.00 0.00 1 MET A C 2
ATOM 1191 O O . MET A 1 4 ? 5.584 1.998 20.373 1.00 0.00 1 MET A O 2
ATOM 1204 N N . ALA A 1 5 ? 5.013 0.327 19.037 1.00 0.00 2 ALA A N 2
ATOM 1205 C CA . ALA A 1 5 ? 6.138 -0.513 19.516 1.00 0.00 2 ALA A CA 2
ATOM 1206 C C . ALA A 1 5 ? 7.472 0.192 19.306 1.00 0.00 2 ALA A C 2
ATOM 1207 O O . ALA A 1 5 ? 8.423 -0.055 20.020 1.00 0.00 2 ALA A O 2
ATOM 1214 N N . LYS A 1 6 ? 7.518 1.056 18.327 1.00 0.00 3 LYS A N 2
ATOM 1215 C CA . LYS A 1 6 ? 8.782 1.787 18.053 1.00 0.00 3 LYS A CA 2
ATOM 1216 C C . LYS A 1 6 ? 9.437 2.250 19.351 1.00 0.00 3 LYS A C 2
ATOM 1217 O O . LYS A 1 6 ? 10.646 2.274 19.464 1.00 0.00 3 LYS A O 2
ATOM 1236 N N . LYS A 1 7 ? 8.626 2.607 20.310 1.00 0.00 4 LYS A N 2
ATOM 1237 C CA . LYS A 1 7 ? 9.186 3.068 21.603 1.00 0.00 4 LYS A CA 2
ATOM 1238 C C . LYS A 1 7 ? 8.241 2.720 22.756 1.00 0.00 4 LYS A C 2
ATOM 1239 O O . LYS A 1 7 ? 7.910 3.555 23.574 1.00 0.00 4 LYS A O 2
ATOM 1258 N N . ASP A 1 8 ? 7.834 1.479 22.796 1.00 0.00 5 ASP A N 2
ATOM 1259 C CA . ASP A 1 8 ? 6.916 1.033 23.872 1.00 0.00 5 ASP A CA 2
ATOM 1260 C C . ASP A 1 8 ? 7.288 1.645 25.220 1.00 0.00 5 ASP A C 2
ATOM 1261 O O . ASP A 1 8 ? 8.448 1.763 25.562 1.00 0.00 5 ASP A O 2
ATOM 1270 N N . VAL A 1 9 ? 6.283 2.021 25.955 1.00 0.00 6 VAL A N 2
ATOM 1271 C CA . VAL A 1 9 ? 6.521 2.630 27.291 1.00 0.00 6 VAL A CA 2
ATOM 1272 C C . VAL A 1 9 ? 5.194 2.822 28.010 1.00 0.00 6 VAL A C 2
ATOM 1273 O O . VAL A 1 9 ? 4.149 2.763 27.391 1.00 0.00 6 VAL A O 2
ATOM 1286 N N . ILE A 1 10 ? 5.244 3.053 29.305 1.00 0.00 7 ILE A N 2
ATOM 1287 C CA . ILE A 1 10 ? 3.969 3.246 30.050 1.00 0.00 7 ILE A CA 2
ATOM 1288 C C . ILE A 1 10 ? 3.660 4.721 30.238 1.00 0.00 7 ILE A C 2
ATOM 1289 O O . ILE A 1 10 ? 4.221 5.371 31.098 1.00 0.00 7 ILE A O 2
ATOM 1305 N N . GLU A 1 11 ? 2.770 5.224 29.428 1.00 0.00 8 GLU A N 2
ATOM 1306 C CA . GLU A 1 11 ? 2.406 6.653 29.542 1.00 0.00 8 GLU A CA 2
ATOM 1307 C C . GLU A 1 11 ? 1.177 6.806 30.418 1.00 0.00 8 GLU A C 2
ATOM 1308 O O . GLU A 1 11 ? 0.085 6.451 30.015 1.00 0.00 8 GLU A O 2
ATOM 1320 N N . LEU A 1 12 ? 1.373 7.327 31.606 1.00 0.00 9 LEU A N 2
ATOM 1321 C CA . LEU A 1 12 ? 0.217 7.509 32.526 1.00 0.00 9 LEU A CA 2
ATOM 1322 C C . LEU A 1 12 ? 0.218 8.897 33.134 1.00 0.00 9 LEU A C 2
ATOM 1323 O O . LEU A 1 12 ? 1.259 9.491 33.339 1.00 0.00 9 LEU A O 2
ATOM 1339 N N . GLU A 1 13 ? -0.952 9.395 33.410 1.00 0.00 10 GLU A N 2
ATOM 1340 C CA . GLU A 1 13 ? -1.041 10.742 34.004 1.00 0.00 10 GLU A CA 2
ATOM 1341 C C . GLU A 1 13 ? -0.931 10.669 35.513 1.00 0.00 10 GLU A C 2
ATOM 1342 O O . GLU A 1 13 ? -1.415 9.741 36.129 1.00 0.00 10 GLU A O 2
ATOM 1354 N N . GLY A 1 14 ? -0.294 11.651 36.089 1.00 0.00 11 GLY A N 2
ATOM 1355 C CA . GLY A 1 14 ? -0.147 11.647 37.560 1.00 0.00 11 GLY A CA 2
ATOM 1356 C C . GLY A 1 14 ? -0.100 13.076 38.069 1.00 0.00 11 GLY A C 2
ATOM 1357 O O . GLY A 1 14 ? -0.178 14.008 37.292 1.00 0.00 11 GLY A O 2
ATOM 1361 N N . THR A 1 15 ? 0.025 13.219 39.361 1.00 0.00 12 THR A N 2
ATOM 1362 C CA . THR A 1 15 ? 0.080 14.580 39.946 1.00 0.00 12 THR A CA 2
ATOM 1363 C C . THR A 1 15 ? 1.337 14.751 40.768 1.00 0.00 12 THR A C 2
ATOM 1364 O O . THR A 1 15 ? 1.658 13.922 41.596 1.00 0.00 12 THR A O 2
ATOM 1375 N N . VAL A 1 16 ? 2.030 15.823 40.532 1.00 0.00 13 VAL A N 2
ATOM 1376 C CA . VAL A 1 16 ? 3.276 16.048 41.307 1.00 0.00 13 VAL A CA 2
ATOM 1377 C C . VAL A 1 16 ? 2.976 16.117 42.789 1.00 0.00 13 VAL A C 2
ATOM 1378 O O . VAL A 1 16 ? 2.240 16.971 43.240 1.00 0.00 13 VAL A O 2
ATOM 1391 N N . SER A 1 17 ? 3.554 15.212 43.526 1.00 0.00 14 SER A N 2
ATOM 1392 C CA . SER A 1 17 ? 3.314 15.208 44.981 1.00 0.00 14 SER A CA 2
ATOM 1393 C C . SER A 1 17 ? 4.321 16.091 45.707 1.00 0.00 14 SER A C 2
ATOM 1394 O O . SER A 1 17 ? 4.005 16.686 46.719 1.00 0.00 14 SER A O 2
ATOM 1402 N N . GLU A 1 18 ? 5.518 16.168 45.185 1.00 0.00 15 GLU A N 2
ATOM 1403 C CA . GLU A 1 18 ? 6.537 17.017 45.857 1.00 0.00 15 GLU A CA 2
ATOM 1404 C C . GLU A 1 18 ? 7.552 17.570 44.865 1.00 0.00 15 GLU A C 2
ATOM 1405 O O . GLU A 1 18 ? 7.760 17.011 43.806 1.00 0.00 15 GLU A O 2
ATOM 1417 N N . ALA A 1 19 ? 8.169 18.670 45.237 1.00 0.00 16 ALA A N 2
ATOM 1418 C CA . ALA A 1 19 ? 9.180 19.298 44.346 1.00 0.00 16 ALA A CA 2
ATOM 1419 C C . ALA A 1 19 ? 10.580 19.097 44.900 1.00 0.00 16 ALA A C 2
ATOM 1420 O O . ALA A 1 19 ? 10.955 19.712 45.880 1.00 0.00 16 ALA A O 2
ATOM 1427 N N . LEU A 1 20 ? 11.332 18.237 44.261 1.00 0.00 17 LEU A N 2
ATOM 1428 C CA . LEU A 1 20 ? 12.713 17.975 44.732 1.00 0.00 17 LEU A CA 2
ATOM 1429 C C . LEU A 1 20 ? 13.742 18.756 43.894 1.00 0.00 17 LEU A C 2
ATOM 1430 O O . LEU A 1 20 ? 13.567 18.933 42.707 1.00 0.00 17 LEU A O 2
ATOM 1446 N N . PRO A 1 21 ? 14.805 19.216 44.535 1.00 0.00 18 PRO A N 2
ATOM 1447 C CA . PRO A 1 21 ? 15.844 19.968 43.837 1.00 0.00 18 PRO A CA 2
ATOM 1448 C C . PRO A 1 21 ? 16.488 19.125 42.743 1.00 0.00 18 PRO A C 2
ATOM 1449 O O . PRO A 1 21 ? 16.299 17.926 42.689 1.00 0.00 18 PRO A O 2
ATOM 1460 N N . ASN A 1 22 ? 17.231 19.776 41.887 1.00 0.00 19 ASN A N 2
ATOM 1461 C CA . ASN A 1 22 ? 17.905 19.046 40.783 1.00 0.00 19 ASN A CA 2
ATOM 1462 C C . ASN A 1 22 ? 16.926 18.693 39.658 1.00 0.00 19 ASN A C 2
ATOM 1463 O O . ASN A 1 22 ? 17.096 17.703 38.975 1.00 0.00 19 ASN A O 2
ATOM 1474 N N . ALA A 1 23 ? 15.920 19.509 39.487 1.00 0.00 20 ALA A N 2
ATOM 1475 C CA . ALA A 1 23 ? 14.927 19.233 38.412 1.00 0.00 20 ALA A CA 2
ATOM 1476 C C . ALA A 1 23 ? 14.298 17.848 38.571 1.00 0.00 20 ALA A C 2
ATOM 1477 O O . ALA A 1 23 ? 14.358 17.030 37.672 1.00 0.00 20 ALA A O 2
ATOM 1484 N N . MET A 1 24 ? 13.691 17.618 39.703 1.00 0.00 21 MET A N 2
ATOM 1485 C CA . MET A 1 24 ? 13.059 16.318 39.944 1.00 0.00 21 MET A CA 2
ATOM 1486 C C . MET A 1 24 ? 11.909 16.476 40.923 1.00 0.00 21 MET A C 2
ATOM 1487 O O . MET A 1 24 ? 11.843 17.441 41.654 1.00 0.00 21 MET A O 2
ATOM 1501 N N . PHE A 1 25 ? 11.024 15.540 40.917 1.00 0.00 22 PHE A N 2
ATOM 1502 C CA . PHE A 1 25 ? 9.875 15.628 41.845 1.00 0.00 22 PHE A CA 2
ATOM 1503 C C . PHE A 1 25 ? 9.229 14.267 42.071 1.00 0.00 22 PHE A C 2
ATOM 1504 O O . PHE A 1 25 ? 9.484 13.323 41.350 1.00 0.00 22 PHE A O 2
ATOM 1521 N N . LYS A 1 26 ? 8.411 14.193 43.089 1.00 0.00 23 LYS A N 2
ATOM 1522 C CA . LYS A 1 26 ? 7.725 12.914 43.400 1.00 0.00 23 LYS A CA 2
ATOM 1523 C C . LYS A 1 26 ? 6.279 12.984 42.938 1.00 0.00 23 LYS A C 2
ATOM 1524 O O . LYS A 1 26 ? 5.500 13.756 43.463 1.00 0.00 23 LYS A O 2
ATOM 1543 N N . VAL A 1 27 ? 5.940 12.175 41.966 1.00 0.00 24 VAL A N 2
ATOM 1544 C CA . VAL A 1 27 ? 4.546 12.191 41.461 1.00 0.00 24 VAL A CA 2
ATOM 1545 C C . VAL A 1 27 ? 3.734 11.081 42.065 1.00 0.00 24 VAL A C 2
ATOM 1546 O O . VAL A 1 27 ? 4.243 10.016 42.344 1.00 0.00 24 VAL A O 2
ATOM 1559 N N . LYS A 1 28 ? 2.477 11.358 42.253 1.00 0.00 25 LYS A N 2
ATOM 1560 C CA . LYS A 1 28 ? 1.565 10.342 42.843 1.00 0.00 25 LYS A CA 2
ATOM 1561 C C . LYS A 1 28 ? 0.389 10.107 41.913 1.00 0.00 25 LYS A C 2
ATOM 1562 O O . LYS A 1 28 ? -0.416 10.988 41.687 1.00 0.00 25 LYS A O 2
ATOM 1581 N N . LEU A 1 29 ? 0.313 8.922 41.384 1.00 0.00 26 LEU A N 2
ATOM 1582 C CA . LEU A 1 29 ? -0.791 8.604 40.468 1.00 0.00 26 LEU A CA 2
ATOM 1583 C C . LEU A 1 29 ? -2.114 8.529 41.194 1.00 0.00 26 LEU A C 2
ATOM 1584 O O . LEU A 1 29 ? -2.176 8.141 42.341 1.00 0.00 26 LEU A O 2
ATOM 1600 N N . GLU A 1 30 ? -3.152 8.911 40.518 1.00 0.00 27 GLU A N 2
ATOM 1601 C CA . GLU A 1 30 ? -4.483 8.866 41.153 1.00 0.00 27 GLU A CA 2
ATOM 1602 C C . GLU A 1 30 ? -4.705 7.506 41.798 1.00 0.00 27 GLU A C 2
ATOM 1603 O O . GLU A 1 30 ? -5.639 7.312 42.550 1.00 0.00 27 GLU A O 2
ATOM 1615 N N . ASN A 1 31 ? -3.829 6.583 41.487 1.00 0.00 28 ASN A N 2
ATOM 1616 C CA . ASN A 1 31 ? -3.961 5.225 42.064 1.00 0.00 28 ASN A CA 2
ATOM 1617 C C . ASN A 1 31 ? -3.443 5.196 43.499 1.00 0.00 28 ASN A C 2
ATOM 1618 O O . ASN A 1 31 ? -3.746 4.291 44.250 1.00 0.00 28 ASN A O 2
ATOM 1629 N N . GLY A 1 32 ? -2.667 6.195 43.851 1.00 0.00 29 GLY A N 2
ATOM 1630 C CA . GLY A 1 32 ? -2.115 6.254 45.240 1.00 0.00 29 GLY A CA 2
ATOM 1631 C C . GLY A 1 32 ? -0.624 5.871 45.293 1.00 0.00 29 GLY A C 2
ATOM 1632 O O . GLY A 1 32 ? -0.022 5.917 46.347 1.00 0.00 29 GLY A O 2
ATOM 1636 N N . HIS A 1 33 ? -0.051 5.509 44.165 1.00 0.00 30 HIS A N 2
ATOM 1637 C CA . HIS A 1 33 ? 1.398 5.129 44.184 1.00 0.00 30 HIS A CA 2
ATOM 1638 C C . HIS A 1 33 ? 2.299 6.300 43.839 1.00 0.00 30 HIS A C 2
ATOM 1639 O O . HIS A 1 33 ? 2.022 7.060 42.937 1.00 0.00 30 HIS A O 2
ATOM 1653 N N . GLU A 1 34 ? 3.375 6.418 44.576 1.00 0.00 31 GLU A N 2
ATOM 1654 C CA . GLU A 1 34 ? 4.318 7.523 44.321 1.00 0.00 31 GLU A CA 2
ATOM 1655 C C . GLU A 1 34 ? 5.399 7.086 43.341 1.00 0.00 31 GLU A C 2
ATOM 1656 O O . GLU A 1 34 ? 5.869 5.967 43.398 1.00 0.00 31 GLU A O 2
ATOM 1668 N N . ILE A 1 35 ? 5.778 7.980 42.454 1.00 0.00 32 ILE A N 2
ATOM 1669 C CA . ILE A 1 35 ? 6.831 7.626 41.463 1.00 0.00 32 ILE A CA 2
ATOM 1670 C C . ILE A 1 35 ? 7.814 8.764 41.276 1.00 0.00 32 ILE A C 2
ATOM 1671 O O . ILE A 1 35 ? 7.447 9.921 41.319 1.00 0.00 32 ILE A O 2
ATOM 1687 N N . LEU A 1 36 ? 9.053 8.417 41.070 1.00 0.00 33 LEU A N 2
ATOM 1688 C CA . LEU A 1 36 ? 10.069 9.457 40.876 1.00 0.00 33 LEU A CA 2
ATOM 1689 C C . LEU A 1 36 ? 10.099 9.855 39.417 1.00 0.00 33 LEU A C 2
ATOM 1690 O O . LEU A 1 36 ? 10.082 8.999 38.553 1.00 0.00 33 LEU A O 2
ATOM 1706 N N . CYS A 1 37 ? 10.131 11.136 39.154 1.00 0.00 34 CYS A N 2
ATOM 1707 C CA . CYS A 1 37 ? 10.159 11.572 37.737 1.00 0.00 34 CYS A CA 2
ATOM 1708 C C . CYS A 1 37 ? 11.101 12.738 37.537 1.00 0.00 34 CYS A C 2
ATOM 1709 O O . CYS A 1 37 ? 11.335 13.512 38.440 1.00 0.00 34 CYS A O 2
ATOM 1717 N N . HIS A 1 38 ? 11.643 12.824 36.350 1.00 0.00 35 HIS A N 2
ATOM 1718 C CA . HIS A 1 38 ? 12.585 13.934 36.045 1.00 0.00 35 HIS A CA 2
ATOM 1719 C C . HIS A 1 38 ? 12.013 14.842 34.970 1.00 0.00 35 HIS A C 2
ATOM 1720 O O . HIS A 1 38 ? 11.109 14.463 34.252 1.00 0.00 35 HIS A O 2
ATOM 1734 N N . ILE A 1 39 ? 12.551 16.027 34.876 1.00 0.00 36 ILE A N 2
ATOM 1735 C CA . ILE A 1 39 ? 12.051 16.971 33.857 1.00 0.00 36 ILE A CA 2
ATOM 1736 C C . ILE A 1 39 ? 12.843 16.873 32.566 1.00 0.00 36 ILE A C 2
ATOM 1737 O O . ILE A 1 39 ? 14.032 16.623 32.575 1.00 0.00 36 ILE A O 2
ATOM 1753 N N . SER A 1 40 ? 12.162 17.075 31.474 1.00 0.00 37 SER A N 2
ATOM 1754 C CA . SER A 1 40 ? 12.841 17.001 30.166 1.00 0.00 37 SER A CA 2
ATOM 1755 C C . SER A 1 40 ? 13.332 18.375 29.729 1.00 0.00 37 SER A C 2
ATOM 1756 O O . SER A 1 40 ? 13.175 19.350 30.438 1.00 0.00 37 SER A O 2
ATOM 1764 N N . GLY A 1 41 ? 13.920 18.429 28.565 1.00 0.00 38 GLY A N 2
ATOM 1765 C CA . GLY A 1 41 ? 14.431 19.737 28.063 1.00 0.00 38 GLY A CA 2
ATOM 1766 C C . GLY A 1 41 ? 13.294 20.574 27.465 1.00 0.00 38 GLY A C 2
ATOM 1767 O O . GLY A 1 41 ? 13.477 21.734 27.144 1.00 0.00 38 GLY A O 2
ATOM 1771 N N . LYS A 1 42 ? 12.141 19.977 27.325 1.00 0.00 39 LYS A N 2
ATOM 1772 C CA . LYS A 1 42 ? 11.010 20.735 26.753 1.00 0.00 39 LYS A CA 2
ATOM 1773 C C . LYS A 1 42 ? 10.455 21.706 27.771 1.00 0.00 39 LYS A C 2
ATOM 1774 O O . LYS A 1 42 ? 10.482 22.904 27.567 1.00 0.00 39 LYS A O 2
ATOM 1793 N N . LEU A 1 43 ? 9.962 21.184 28.850 1.00 0.00 40 LEU A N 2
ATOM 1794 C CA . LEU A 1 43 ? 9.409 22.076 29.883 1.00 0.00 40 LEU A CA 2
ATOM 1795 C C . LEU A 1 43 ? 10.442 23.102 30.254 1.00 0.00 40 LEU A C 2
ATOM 1796 O O . LEU A 1 43 ? 10.133 24.148 30.789 1.00 0.00 40 LEU A O 2
ATOM 1812 N N . ARG A 1 44 ? 11.665 22.778 29.962 1.00 0.00 41 ARG A N 2
ATOM 1813 C CA . ARG A 1 44 ? 12.754 23.716 30.283 1.00 0.00 41 ARG A CA 2
ATOM 1814 C C . ARG A 1 44 ? 12.715 24.879 29.314 1.00 0.00 41 ARG A C 2
ATOM 1815 O O . ARG A 1 44 ? 12.938 26.015 29.685 1.00 0.00 41 ARG A O 2
ATOM 1836 N N . MET A 1 45 ? 12.430 24.570 28.077 1.00 0.00 42 MET A N 2
ATOM 1837 C CA . MET A 1 45 ? 12.366 25.632 27.058 1.00 0.00 42 MET A CA 2
ATOM 1838 C C . MET A 1 45 ? 11.169 26.536 27.309 1.00 0.00 42 MET A C 2
ATOM 1839 O O . MET A 1 45 ? 11.188 27.702 26.967 1.00 0.00 42 MET A O 2
ATOM 1853 N N . ASN A 1 46 ? 10.138 25.984 27.905 1.00 0.00 43 ASN A N 2
ATOM 1854 C CA . ASN A 1 46 ? 8.941 26.809 28.178 1.00 0.00 43 ASN A CA 2
ATOM 1855 C C . ASN A 1 46 ? 9.172 27.706 29.389 1.00 0.00 43 ASN A C 2
ATOM 1856 O O . ASN A 1 46 ? 8.453 28.660 29.605 1.00 0.00 43 ASN A O 2
ATOM 1867 N N . PHE A 1 47 ? 10.181 27.384 30.156 1.00 0.00 44 PHE A N 2
ATOM 1868 C CA . PHE A 1 47 ? 10.475 28.206 31.356 1.00 0.00 44 PHE A CA 2
ATOM 1869 C C . PHE A 1 47 ? 9.204 28.459 32.155 1.00 0.00 44 PHE A C 2
ATOM 1870 O O . PHE A 1 47 ? 8.598 29.505 32.044 1.00 0.00 44 PHE A O 2
ATOM 1887 N N . ILE A 1 48 ? 8.823 27.490 32.946 1.00 0.00 45 ILE A N 2
ATOM 1888 C CA . ILE A 1 48 ? 7.599 27.647 33.760 1.00 0.00 45 ILE A CA 2
ATOM 1889 C C . ILE A 1 48 ? 7.751 26.963 35.113 1.00 0.00 45 ILE A C 2
ATOM 1890 O O . ILE A 1 48 ? 7.844 25.754 35.191 1.00 0.00 45 ILE A O 2
ATOM 1906 N N . ARG A 1 49 ? 7.775 27.748 36.155 1.00 0.00 46 ARG A N 2
ATOM 1907 C CA . ARG A 1 49 ? 7.920 27.152 37.505 1.00 0.00 46 ARG A CA 2
ATOM 1908 C C . ARG A 1 49 ? 6.767 26.205 37.801 1.00 0.00 46 ARG A C 2
ATOM 1909 O O . ARG A 1 49 ? 5.614 26.576 37.697 1.00 0.00 46 ARG A O 2
ATOM 1930 N N . ILE A 1 50 ? 7.097 24.995 38.164 1.00 0.00 47 ILE A N 2
ATOM 1931 C CA . ILE A 1 50 ? 6.035 24.008 38.473 1.00 0.00 47 ILE A CA 2
ATOM 1932 C C . ILE A 1 50 ? 5.754 23.976 39.969 1.00 0.00 47 ILE A C 2
ATOM 1933 O O . ILE A 1 50 ? 6.643 24.202 40.768 1.00 0.00 47 ILE A O 2
ATOM 1949 N N . LEU A 1 51 ? 4.518 23.699 40.320 1.00 0.00 48 LEU A N 2
ATOM 1950 C CA . LEU A 1 51 ? 4.150 23.646 41.764 1.00 0.00 48 LEU A CA 2
ATOM 1951 C C . LEU A 1 51 ? 3.507 22.314 42.116 1.00 0.00 48 LEU A C 2
ATOM 1952 O O . LEU A 1 51 ? 2.658 21.819 41.399 1.00 0.00 48 LEU A O 2
ATOM 1968 N N . GLU A 1 52 ? 3.923 21.756 43.218 1.00 0.00 49 GLU A N 2
ATOM 1969 C CA . GLU A 1 52 ? 3.359 20.467 43.639 1.00 0.00 49 GLU A CA 2
ATOM 1970 C C . GLU A 1 52 ? 1.844 20.482 43.547 1.00 0.00 49 GLU A C 2
ATOM 1971 O O . GLU A 1 52 ? 1.222 21.519 43.660 1.00 0.00 49 GLU A O 2
ATOM 1983 N N . GLY A 1 53 ? 1.276 19.330 43.343 1.00 0.00 50 GLY A N 2
ATOM 1984 C CA . GLY A 1 53 ? -0.202 19.259 43.239 1.00 0.00 50 GLY A CA 2
ATOM 1985 C C . GLY A 1 53 ? -0.620 19.391 41.781 1.00 0.00 50 GLY A C 2
ATOM 1986 O O . GLY A 1 53 ? -1.734 19.070 41.417 1.00 0.00 50 GLY A O 2
ATOM 1990 N N . ASP A 1 54 ? 0.288 19.862 40.970 1.00 0.00 51 ASP A N 2
ATOM 1991 C CA . ASP A 1 54 ? -0.034 20.024 39.536 1.00 0.00 51 ASP A CA 2
ATOM 1992 C C . ASP A 1 54 ? -0.119 18.666 38.854 1.00 0.00 51 ASP A C 2
ATOM 1993 O O . ASP A 1 54 ? 0.370 17.683 39.373 1.00 0.00 51 ASP A O 2
ATOM 2002 N N . LYS A 1 55 ? -0.741 18.640 37.697 1.00 0.00 52 LYS A N 2
ATOM 2003 C CA . LYS A 1 55 ? -0.872 17.372 36.964 1.00 0.00 52 LYS A CA 2
ATOM 2004 C C . LYS A 1 55 ? 0.069 17.314 35.802 1.00 0.00 52 LYS A C 2
ATOM 2005 O O . LYS A 1 55 ? 0.283 18.291 35.112 1.00 0.00 52 LYS A O 2
ATOM 2024 N N . VAL A 1 56 ? 0.611 16.154 35.595 1.00 0.00 53 VAL A N 2
ATOM 2025 C CA . VAL A 1 56 ? 1.554 15.988 34.482 1.00 0.00 53 VAL A CA 2
ATOM 2026 C C . VAL A 1 56 ? 1.491 14.585 33.914 1.00 0.00 53 VAL A C 2
ATOM 2027 O O . VAL A 1 56 ? 0.989 13.680 34.551 1.00 0.00 53 VAL A O 2
ATOM 2040 N N . ASN A 1 57 ? 2.007 14.421 32.722 1.00 0.00 54 ASN A N 2
ATOM 2041 C CA . ASN A 1 57 ? 1.986 13.079 32.114 1.00 0.00 54 ASN A CA 2
ATOM 2042 C C . ASN A 1 57 ? 3.278 12.385 32.459 1.00 0.00 54 ASN A C 2
ATOM 2043 O O . ASN A 1 57 ? 4.345 12.889 32.173 1.00 0.00 54 ASN A O 2
ATOM 2054 N N . VAL A 1 58 ? 3.167 11.233 33.060 1.00 0.00 55 VAL A N 2
ATOM 2055 C CA . VAL A 1 58 ? 4.380 10.490 33.440 1.00 0.00 55 VAL A CA 2
ATOM 2056 C C . VAL A 1 58 ? 4.658 9.335 32.509 1.00 0.00 55 VAL A C 2
ATOM 2057 O O . VAL A 1 58 ? 3.756 8.663 32.049 1.00 0.00 55 VAL A O 2
ATOM 2070 N N . GLU A 1 59 ? 5.920 9.133 32.257 1.00 0.00 56 GLU A N 2
ATOM 2071 C CA . GLU A 1 59 ? 6.340 8.037 31.367 1.00 0.00 56 GLU A CA 2
ATOM 2072 C C . GLU A 1 59 ? 7.294 7.125 32.108 1.00 0.00 56 GLU A C 2
ATOM 2073 O O . GLU A 1 59 ? 8.415 7.505 32.388 1.00 0.00 56 GLU A O 2
ATOM 2085 N N . LEU A 1 60 ? 6.836 5.946 32.439 1.00 0.00 57 LEU A N 2
ATOM 2086 C CA . LEU A 1 60 ? 7.733 5.014 33.166 1.00 0.00 57 LEU A CA 2
ATOM 2087 C C . LEU A 1 60 ? 8.599 4.265 32.167 1.00 0.00 57 LEU A C 2
ATOM 2088 O O . LEU A 1 60 ? 8.101 3.743 31.178 1.00 0.00 57 LEU A O 2
ATOM 2104 N N . SER A 1 61 ? 9.880 4.215 32.437 1.00 0.00 58 SER A N 2
ATOM 2105 C CA . SER A 1 61 ? 10.789 3.501 31.498 1.00 0.00 58 SER A CA 2
ATOM 2106 C C . SER A 1 61 ? 10.963 2.014 31.874 1.00 0.00 58 SER A C 2
ATOM 2107 O O . SER A 1 61 ? 11.083 1.679 33.036 1.00 0.00 58 SER A O 2
ATOM 2115 N N . PRO A 1 62 ? 10.977 1.138 30.860 1.00 0.00 59 PRO A N 2
ATOM 2116 C CA . PRO A 1 62 ? 11.139 -0.300 31.092 1.00 0.00 59 PRO A CA 2
ATOM 2117 C C . PRO A 1 62 ? 12.507 -0.617 31.694 1.00 0.00 59 PRO A C 2
ATOM 2118 O O . PRO A 1 62 ? 12.790 -1.748 32.038 1.00 0.00 59 PRO A O 2
ATOM 2129 N N . TYR A 1 63 ? 13.330 0.389 31.810 1.00 0.00 60 TYR A N 2
ATOM 2130 C CA . TYR A 1 63 ? 14.656 0.176 32.374 1.00 0.00 60 TYR A CA 2
ATOM 2131 C C . TYR A 1 63 ? 14.587 0.351 33.863 1.00 0.00 60 TYR A C 2
ATOM 2132 O O . TYR A 1 63 ? 15.413 -0.150 34.599 1.00 0.00 60 TYR A O 2
ATOM 2150 N N . ASP A 1 64 ? 13.591 1.071 34.279 1.00 0.00 61 ASP A N 2
ATOM 2151 C CA . ASP A 1 64 ? 13.419 1.309 35.709 1.00 0.00 61 ASP A CA 2
ATOM 2152 C C . ASP A 1 64 ? 11.947 1.515 36.030 1.00 0.00 61 ASP A C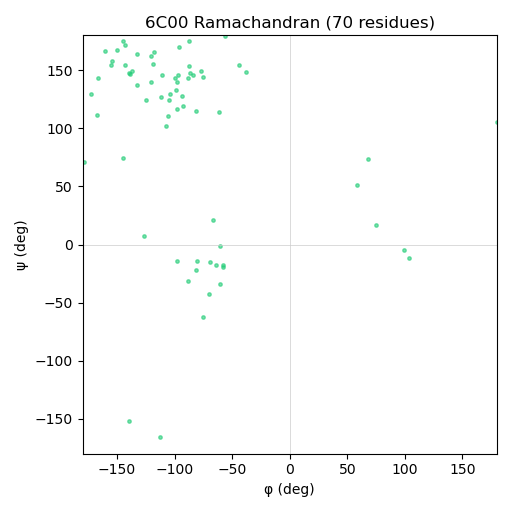 2
ATOM 2153 O O . ASP A 1 64 ? 11.456 2.627 36.017 1.00 0.00 61 ASP A O 2
ATOM 2162 N N . LEU A 1 65 ? 11.268 0.439 36.314 1.00 0.00 62 LEU A N 2
ATOM 2163 C CA . LEU A 1 65 ? 9.826 0.552 36.637 1.00 0.00 62 LEU A CA 2
ATOM 2164 C C . LEU A 1 65 ? 9.637 1.225 37.977 1.00 0.00 62 LEU A C 2
ATOM 2165 O O . LEU A 1 65 ? 8.622 1.057 38.626 1.00 0.00 62 LEU A O 2
ATOM 2181 N N . THR A 1 66 ? 10.629 1.972 38.360 1.00 0.00 63 THR A N 2
ATOM 2182 C CA . THR A 1 66 ? 10.572 2.692 39.657 1.00 0.00 63 THR A CA 2
ATOM 2183 C C . THR A 1 66 ? 10.673 4.191 39.429 1.00 0.00 63 THR A C 2
ATOM 2184 O O . THR A 1 66 ? 10.496 4.974 40.342 1.00 0.00 63 THR A O 2
ATOM 2195 N N . ARG A 1 67 ? 10.963 4.566 38.205 1.00 0.00 64 ARG A N 2
ATOM 2196 C CA . ARG A 1 67 ? 11.081 6.010 37.893 1.00 0.00 64 ARG A CA 2
ATOM 2197 C C . ARG A 1 67 ? 10.533 6.322 36.502 1.00 0.00 64 ARG A C 2
ATOM 2198 O O . ARG A 1 67 ? 10.568 5.488 35.602 1.00 0.00 64 ARG A O 2
ATOM 2219 N N . GLY A 1 68 ? 10.036 7.520 36.354 1.00 0.00 65 GLY A N 2
ATOM 2220 C CA . GLY A 1 68 ? 9.473 7.935 35.039 1.00 0.00 65 GLY A CA 2
ATOM 2221 C C . GLY A 1 68 ? 9.951 9.345 34.695 1.00 0.00 65 GLY A C 2
ATOM 2222 O O . GLY A 1 68 ? 11.017 9.762 35.109 1.00 0.00 65 GLY A O 2
ATOM 2226 N N . ARG A 1 69 ? 9.174 10.049 33.928 1.00 0.00 66 ARG A N 2
ATOM 2227 C CA . ARG A 1 69 ? 9.603 11.426 33.570 1.00 0.00 66 ARG A CA 2
ATOM 2228 C C . ARG A 1 69 ? 8.462 12.246 32.954 1.00 0.00 66 ARG A C 2
ATOM 2229 O O . ARG A 1 69 ? 7.641 11.726 32.222 1.00 0.00 66 ARG A O 2
ATOM 2250 N N . ILE A 1 70 ? 8.439 13.526 33.270 1.00 0.00 67 ILE A N 2
ATOM 2251 C CA . ILE A 1 70 ? 7.374 14.411 32.724 1.00 0.00 67 ILE A CA 2
ATOM 2252 C C . ILE A 1 70 ? 7.842 15.061 31.434 1.00 0.00 67 ILE A C 2
ATOM 2253 O O . ILE A 1 70 ? 8.843 15.750 31.416 1.00 0.00 67 ILE A O 2
ATOM 2269 N N . THR A 1 71 ? 7.108 14.832 30.381 1.00 0.00 68 THR A N 2
ATOM 2270 C CA . THR A 1 71 ? 7.480 15.423 29.070 1.00 0.00 68 THR A CA 2
ATOM 2271 C C . THR A 1 71 ? 6.321 16.224 28.513 1.00 0.00 68 THR A C 2
ATOM 2272 O O . THR A 1 71 ? 6.359 16.689 27.392 1.00 0.00 68 THR A O 2
ATOM 2283 N N . TRP A 1 72 ? 5.299 16.372 29.315 1.00 0.00 69 TRP A N 2
ATOM 2284 C CA . TRP A 1 72 ? 4.126 17.131 28.860 1.00 0.00 69 TRP A CA 2
ATOM 2285 C C . TRP A 1 72 ? 3.197 17.439 30.031 1.00 0.00 69 TRP A C 2
ATOM 2286 O O . TRP A 1 72 ? 2.572 16.554 30.581 1.00 0.00 69 TRP A O 2
ATOM 2307 N N . ARG A 1 73 ? 3.123 18.688 30.388 1.00 0.00 70 ARG A N 2
ATOM 2308 C CA . ARG A 1 73 ? 2.253 19.075 31.503 1.00 0.00 70 ARG A CA 2
ATOM 2309 C C . ARG A 1 73 ? 0.787 19.041 31.087 1.00 0.00 70 ARG A C 2
ATOM 2310 O O . ARG A 1 73 ? 0.476 19.025 29.913 1.00 0.00 70 ARG A O 2
ATOM 2331 N N . LYS A 1 74 ? -0.086 19.025 32.062 1.00 0.00 71 LYS A N 2
ATOM 2332 C CA . LYS A 1 74 ? -1.540 18.993 31.751 1.00 0.00 71 LYS A CA 2
ATOM 2333 C C . LYS A 1 74 ? -1.871 19.908 30.575 1.00 0.00 71 LYS A C 2
ATOM 2334 O O . LYS A 1 74 ? -1.434 21.040 30.527 1.00 0.00 71 LYS A O 2
ATOM 2353 N N . LYS A 1 75 ? -2.640 19.401 29.648 1.00 0.00 72 LYS A N 2
ATOM 2354 C CA . LYS A 1 75 ? -3.005 20.229 28.472 1.00 0.00 72 LYS A CA 2
ATOM 2355 C C . LYS A 1 75 ? -4.091 21.236 28.836 1.00 0.00 72 LYS A C 2
ATOM 2356 O O . LYS A 1 75 ? -4.461 21.977 27.942 1.00 0.00 72 LYS A O 2
ATOM 2375 N N . MET A 1 4 ? 4.820 3.122 20.355 1.00 0.00 1 MET A N 3
ATOM 2376 C CA . MET A 1 4 ? 4.927 4.304 19.467 1.00 0.00 1 MET A CA 3
ATOM 2377 C C . MET A 1 4 ? 6.163 4.185 18.586 1.00 0.00 1 MET A C 3
ATOM 2378 O O . MET A 1 4 ? 6.535 3.104 18.176 1.00 0.00 1 MET A O 3
ATOM 2391 N N . ALA A 1 5 ? 6.782 5.302 18.311 1.00 0.00 2 ALA A N 3
ATOM 2392 C CA . ALA A 1 5 ? 7.994 5.271 17.457 1.00 0.00 2 ALA A CA 3
ATOM 2393 C C . ALA A 1 5 ? 9.219 4.829 18.253 1.00 0.00 2 ALA A C 3
ATOM 2394 O O . ALA A 1 5 ? 9.746 5.575 19.054 1.00 0.00 2 ALA A O 3
ATOM 2401 N N . LYS A 1 6 ? 9.646 3.620 18.015 1.00 0.00 3 LYS A N 3
ATOM 2402 C CA . LYS A 1 6 ? 10.833 3.097 18.739 1.00 0.00 3 LYS A CA 3
ATOM 2403 C C . LYS A 1 6 ? 10.667 3.212 20.257 1.00 0.00 3 LYS A C 3
ATOM 2404 O O . LYS A 1 6 ? 10.105 2.337 20.884 1.00 0.00 3 LYS A O 3
ATOM 2423 N N . LYS A 1 7 ? 11.161 4.287 20.824 1.00 0.00 4 LYS A N 3
ATOM 2424 C CA . LYS A 1 7 ? 11.032 4.453 22.296 1.00 0.00 4 LYS A CA 3
ATOM 2425 C C . LYS A 1 7 ? 9.625 4.104 22.763 1.00 0.00 4 LYS A C 3
ATOM 2426 O O . LYS A 1 7 ? 8.729 4.924 22.717 1.00 0.00 4 LYS A O 3
ATOM 2445 N N . ASP A 1 8 ? 9.461 2.884 23.207 1.00 0.00 5 ASP A N 3
ATOM 2446 C CA . ASP A 1 8 ? 8.125 2.446 23.685 1.00 0.00 5 ASP A CA 3
ATOM 2447 C C . ASP A 1 8 ? 8.039 2.527 25.206 1.00 0.00 5 ASP A C 3
ATOM 2448 O O . ASP A 1 8 ? 8.361 1.578 25.897 1.00 0.00 5 ASP A O 3
ATOM 2457 N N . VAL A 1 9 ? 7.602 3.663 25.696 1.00 0.00 6 VAL A N 3
ATOM 2458 C CA . VAL A 1 9 ? 7.483 3.838 27.172 1.00 0.00 6 VAL A CA 3
ATOM 2459 C C . VAL A 1 9 ? 6.024 3.806 27.606 1.00 0.00 6 VAL A C 3
ATOM 2460 O O . VAL A 1 9 ? 5.128 3.944 26.796 1.00 0.00 6 VAL A O 3
ATOM 2473 N N . ILE A 1 10 ? 5.811 3.628 28.885 1.00 0.00 7 ILE A N 3
ATOM 2474 C CA . ILE A 1 10 ? 4.417 3.584 29.393 1.00 0.00 7 ILE A CA 3
ATOM 2475 C C . ILE A 1 10 ? 3.981 4.960 29.880 1.00 0.00 7 ILE A C 3
ATOM 2476 O O . ILE A 1 10 ? 4.350 5.386 30.957 1.00 0.00 7 ILE A O 3
ATOM 2492 N N . GLU A 1 11 ? 3.200 5.632 29.076 1.00 0.00 8 GLU A N 3
ATOM 2493 C CA . GLU A 1 11 ? 2.732 6.980 29.476 1.00 0.00 8 GLU A CA 3
ATOM 2494 C C . GLU A 1 11 ? 1.556 6.890 30.441 1.00 0.00 8 GLU A C 3
ATOM 2495 O O . GLU A 1 11 ? 0.506 6.386 30.094 1.00 0.00 8 GLU A O 3
ATOM 2507 N N . LEU A 1 12 ? 1.761 7.383 31.640 1.00 0.00 9 LEU A N 3
ATOM 2508 C CA . LEU A 1 12 ? 0.672 7.347 32.659 1.00 0.00 9 LEU A CA 3
ATOM 2509 C C . LEU A 1 12 ? 0.472 8.727 33.263 1.00 0.00 9 LEU A C 3
ATOM 2510 O O . LEU A 1 12 ? 1.396 9.509 33.342 1.00 0.00 9 LEU A O 3
ATOM 2526 N N . GLU A 1 13 ? -0.729 9.008 33.680 1.00 0.00 10 GLU A N 3
ATOM 2527 C CA . GLU A 1 13 ? -0.994 10.339 34.280 1.00 0.00 10 GLU A CA 3
ATOM 2528 C C . GLU A 1 13 ? -0.726 10.336 35.776 1.00 0.00 10 GLU A C 3
ATOM 2529 O O . GLU A 1 13 ? -0.998 9.366 36.456 1.00 0.00 10 GLU A O 3
ATOM 2541 N N . GLY A 1 14 ? -0.191 11.425 36.268 1.00 0.00 11 GLY A N 3
ATOM 2542 C CA . GLY A 1 14 ? 0.098 11.496 37.723 1.00 0.00 11 GLY A CA 3
ATOM 2543 C C . GLY A 1 14 ? 0.083 12.946 38.193 1.00 0.00 11 GLY A C 3
ATOM 2544 O O . GLY A 1 14 ? 0.114 13.856 37.387 1.00 0.00 11 GLY A O 3
ATOM 2548 N N . THR A 1 15 ? 0.032 13.129 39.491 1.00 0.00 12 THR A N 3
ATOM 2549 C CA . THR A 1 15 ? 0.013 14.509 40.042 1.00 0.00 12 THR A CA 3
ATOM 2550 C C . THR A 1 15 ? 1.280 14.793 40.820 1.00 0.00 12 THR A C 3
ATOM 2551 O O . THR A 1 15 ? 1.634 14.062 41.724 1.00 0.00 12 THR A O 3
ATOM 2562 N N . VAL A 1 16 ? 1.948 15.854 40.461 1.00 0.00 13 VAL A N 3
ATOM 2563 C CA . VAL A 1 16 ? 3.200 16.185 41.186 1.00 0.00 13 VAL A CA 3
ATOM 2564 C C . VAL A 1 16 ? 2.916 16.431 42.650 1.00 0.00 13 VAL A C 3
ATOM 2565 O O . VAL A 1 16 ? 2.282 17.405 43.012 1.00 0.00 13 VAL A O 3
ATOM 2578 N N . SER A 1 17 ? 3.397 15.545 43.472 1.00 0.00 14 SER A N 3
ATOM 2579 C CA . SER A 1 17 ? 3.168 15.700 44.917 1.00 0.00 14 SER A CA 3
ATOM 2580 C C . SER A 1 17 ? 4.278 16.503 45.593 1.00 0.00 14 SER A C 3
ATOM 2581 O O . SER A 1 17 ? 4.027 17.215 46.544 1.00 0.00 14 SER A O 3
ATOM 2589 N N . GLU A 1 18 ? 5.485 16.382 45.102 1.00 0.00 15 GLU A N 3
ATOM 2590 C CA . GLU A 1 18 ? 6.592 17.152 45.740 1.00 0.00 15 GLU A CA 3
ATOM 2591 C C . GLU A 1 18 ? 7.702 17.454 44.746 1.00 0.00 15 GLU A C 3
ATOM 2592 O O . GLU A 1 18 ? 8.084 16.608 43.963 1.00 0.00 15 GLU A O 3
ATOM 2604 N N . ALA A 1 19 ? 8.206 18.662 44.804 1.00 0.00 16 ALA A N 3
ATOM 2605 C CA . ALA A 1 19 ? 9.295 19.052 43.875 1.00 0.00 16 ALA A CA 3
ATOM 2606 C C . ALA A 1 19 ? 10.662 18.944 44.544 1.00 0.00 16 ALA A C 3
ATOM 2607 O O . ALA A 1 19 ? 10.941 19.634 45.506 1.00 0.00 16 ALA A O 3
ATOM 2614 N N . LEU A 1 20 ? 11.489 18.072 44.013 1.00 0.00 17 LEU A N 3
ATOM 2615 C CA . LEU A 1 20 ? 12.850 17.885 44.587 1.00 0.00 17 LEU A CA 3
ATOM 2616 C C . LEU A 1 20 ? 13.893 18.508 43.652 1.00 0.00 17 LEU A C 3
ATOM 2617 O O . LEU A 1 20 ? 13.646 18.663 42.474 1.00 0.00 17 LEU A O 3
ATOM 2633 N N . PRO A 1 21 ? 15.040 18.884 44.201 1.00 0.00 18 PRO A N 3
ATOM 2634 C CA . PRO A 1 21 ? 16.105 19.488 43.400 1.00 0.00 18 PRO A CA 3
ATOM 2635 C C . PRO A 1 21 ? 16.530 18.592 42.239 1.00 0.00 18 PRO A C 3
ATOM 2636 O O . PRO A 1 21 ? 15.842 17.667 41.870 1.00 0.00 18 PRO A O 3
ATOM 2647 N N . ASN A 1 22 ? 17.660 18.905 41.689 1.00 0.00 19 ASN A N 3
ATOM 2648 C CA . ASN A 1 22 ? 18.181 18.112 40.552 1.00 0.00 19 ASN A CA 3
ATOM 2649 C C . ASN A 1 22 ? 17.103 17.848 39.491 1.00 0.00 19 ASN A C 3
ATOM 2650 O O . ASN A 1 22 ? 17.123 16.837 38.821 1.00 0.00 19 ASN A O 3
ATOM 2661 N N . ALA A 1 23 ? 16.188 18.775 39.355 1.00 0.00 20 ALA A N 3
ATOM 2662 C CA . ALA A 1 23 ? 15.102 18.602 38.343 1.00 0.00 20 ALA A CA 3
ATOM 2663 C C . ALA A 1 23 ? 14.394 17.258 38.489 1.00 0.00 20 ALA A C 3
ATOM 2664 O O . ALA A 1 23 ? 14.337 16.475 37.555 1.00 0.00 20 ALA A O 3
ATOM 2671 N N . MET A 1 24 ? 13.849 17.027 39.648 1.00 0.00 21 MET A N 3
ATOM 2672 C CA . MET A 1 24 ? 13.142 15.757 39.888 1.00 0.00 21 MET A CA 3
ATOM 2673 C C . MET A 1 24 ? 12.031 15.973 40.895 1.00 0.00 21 MET A C 3
ATOM 2674 O O . MET A 1 24 ? 12.214 16.672 41.870 1.00 0.00 21 MET A O 3
ATOM 2688 N N . PHE A 1 25 ? 10.895 15.388 40.636 1.00 0.00 22 PHE A N 3
ATOM 2689 C CA . PHE A 1 25 ? 9.753 15.548 41.576 1.00 0.00 22 PHE A CA 3
ATOM 2690 C C . PHE A 1 25 ? 9.131 14.212 41.923 1.00 0.00 22 PHE A C 3
ATOM 2691 O O . PHE A 1 25 ? 9.342 13.224 41.248 1.00 0.00 22 PHE A O 3
ATOM 2708 N N . LYS A 1 26 ? 8.366 14.218 42.982 1.00 0.00 23 LYS A N 3
ATOM 2709 C CA . LYS A 1 26 ? 7.696 12.979 43.422 1.00 0.00 23 LYS A CA 3
ATOM 2710 C C . LYS A 1 26 ? 6.235 13.068 43.026 1.00 0.00 23 LYS A C 3
ATOM 2711 O O . LYS A 1 26 ? 5.481 13.830 43.602 1.00 0.00 23 LYS A O 3
ATOM 2730 N N . VAL A 1 27 ? 5.853 12.290 42.056 1.00 0.00 24 VAL A N 3
ATOM 2731 C CA . VAL A 1 27 ? 4.446 12.327 41.609 1.00 0.00 24 VAL A CA 3
ATOM 2732 C C . VAL A 1 27 ? 3.615 11.267 42.276 1.00 0.00 24 VAL A C 3
ATOM 2733 O O . VAL A 1 27 ? 4.120 10.244 42.674 1.00 0.00 24 VAL A O 3
ATOM 2746 N N . LYS A 1 28 ? 2.345 11.553 42.395 1.00 0.00 25 LYS A N 3
ATOM 2747 C CA . LYS A 1 28 ? 1.410 10.584 43.035 1.00 0.00 25 LYS A CA 3
ATOM 2748 C C . LYS A 1 28 ? 0.311 10.199 42.051 1.00 0.00 25 LYS A C 3
ATOM 2749 O O . LYS A 1 28 ? -0.533 11.005 41.714 1.00 0.00 25 LYS A O 3
ATOM 2768 N N . LEU A 1 29 ? 0.340 8.973 41.607 1.00 0.00 26 LEU A N 3
ATOM 2769 C CA . LEU A 1 29 ? -0.684 8.519 40.653 1.00 0.00 26 LEU A CA 3
ATOM 2770 C C . LEU A 1 29 ? -2.068 8.507 41.283 1.00 0.00 26 LEU A C 3
ATOM 2771 O O . LEU A 1 29 ? -2.231 8.823 42.445 1.00 0.00 26 LEU A O 3
ATOM 2787 N N . GLU A 1 30 ? -3.042 8.144 40.498 1.00 0.00 27 GLU A N 3
ATOM 2788 C CA . GLU A 1 30 ? -4.429 8.101 41.022 1.00 0.00 27 GLU A CA 3
ATOM 2789 C C . GLU A 1 30 ? -4.642 6.860 41.874 1.00 0.00 27 GLU A C 3
ATOM 2790 O O . GLU A 1 30 ? -5.513 6.829 42.720 1.00 0.00 27 GLU A O 3
ATOM 2802 N N . ASN A 1 31 ? -3.844 5.855 41.636 1.00 0.00 28 ASN A N 3
ATOM 2803 C CA . ASN A 1 31 ? -3.991 4.610 42.426 1.00 0.00 28 ASN A CA 3
ATOM 2804 C C . ASN A 1 31 ? -3.638 4.860 43.885 1.00 0.00 28 ASN A C 3
ATOM 2805 O O . ASN A 1 31 ? -3.955 4.064 44.748 1.00 0.00 28 ASN A O 3
ATOM 2816 N N . GLY A 1 32 ? -2.979 5.969 44.131 1.00 0.00 29 GLY A N 3
ATOM 2817 C CA . GLY A 1 32 ? -2.589 6.305 45.533 1.00 0.00 29 GLY A CA 3
ATOM 2818 C C . GLY A 1 32 ? -1.078 6.149 45.737 1.00 0.00 29 GLY A C 3
ATOM 2819 O O . GLY A 1 32 ? -0.555 6.521 46.769 1.00 0.00 29 GLY A O 3
ATOM 2823 N N . HIS A 1 33 ? -0.404 5.603 44.751 1.00 0.00 30 HIS A N 3
ATOM 2824 C CA . HIS A 1 33 ? 1.066 5.424 44.889 1.00 0.00 30 HIS A CA 3
ATOM 2825 C C . HIS A 1 33 ? 1.808 6.577 44.245 1.00 0.00 30 HIS A C 3
ATOM 2826 O O . HIS A 1 33 ? 1.199 7.456 43.667 1.00 0.00 30 HIS A O 3
ATOM 2840 N N . GLU A 1 34 ? 3.117 6.562 44.361 1.00 0.00 31 GLU A N 3
ATOM 2841 C CA . GLU A 1 34 ? 3.907 7.654 43.758 1.00 0.00 31 GLU A CA 3
ATOM 2842 C C . GLU A 1 34 ? 5.154 7.137 43.081 1.00 0.00 31 GLU A C 3
ATOM 2843 O O . GLU A 1 34 ? 5.613 6.044 43.355 1.00 0.00 31 GLU A O 3
ATOM 2855 N N . ILE A 1 35 ? 5.687 7.947 42.202 1.00 0.00 32 ILE A N 3
ATOM 2856 C CA . ILE A 1 35 ? 6.912 7.536 41.480 1.00 0.00 32 ILE A CA 3
ATOM 2857 C C . ILE A 1 35 ? 7.836 8.719 41.254 1.00 0.00 32 ILE A C 3
ATOM 2858 O O . ILE A 1 35 ? 7.418 9.857 41.332 1.00 0.00 32 ILE A O 3
ATOM 2874 N N . LEU A 1 36 ? 9.075 8.435 40.973 1.00 0.00 33 LEU A N 3
ATOM 2875 C CA . LEU A 1 36 ? 10.025 9.533 40.742 1.00 0.00 33 LEU A CA 3
ATOM 2876 C C . LEU A 1 36 ? 9.968 9.955 39.289 1.00 0.00 33 LEU A C 3
ATOM 2877 O O . LEU A 1 36 ? 10.012 9.120 38.407 1.00 0.00 33 LEU A O 3
ATOM 2893 N N . CYS A 1 37 ? 9.862 11.243 39.059 1.00 0.00 34 CYS A N 3
ATOM 2894 C CA . CYS A 1 37 ? 9.798 11.726 37.656 1.00 0.00 34 CYS A CA 3
ATOM 2895 C C . CYS A 1 37 ? 10.740 12.896 37.433 1.00 0.00 34 CYS A C 3
ATOM 2896 O O . CYS A 1 37 ? 10.801 13.810 38.230 1.00 0.00 34 CYS A O 3
ATOM 2904 N N . HIS A 1 38 ? 11.451 12.841 36.341 1.00 0.00 35 HIS A N 3
ATOM 2905 C CA . HIS A 1 38 ? 12.407 13.931 36.018 1.00 0.00 35 HIS A CA 3
ATOM 2906 C C . HIS A 1 38 ? 11.824 14.855 34.958 1.00 0.00 35 HIS A C 3
ATOM 2907 O O . HIS A 1 38 ? 10.775 14.594 34.412 1.00 0.00 35 HIS A O 3
ATOM 2921 N N . ILE A 1 39 ? 12.517 15.921 34.685 1.00 0.00 36 ILE A N 3
ATOM 2922 C CA . ILE A 1 39 ? 12.019 16.872 33.665 1.00 0.00 36 ILE A CA 3
ATOM 2923 C C . ILE A 1 39 ? 12.550 16.547 32.274 1.00 0.00 36 ILE A C 3
ATOM 2924 O O . ILE A 1 39 ? 13.476 15.774 32.123 1.00 0.00 36 ILE A O 3
ATOM 2940 N N . SER A 1 40 ? 11.937 17.154 31.283 1.00 0.00 37 SER A N 3
ATOM 2941 C CA . SER A 1 40 ? 12.359 16.926 29.883 1.00 0.00 37 SER A CA 3
ATOM 2942 C C . SER A 1 40 ? 12.602 18.265 29.187 1.00 0.00 37 SER A C 3
ATOM 2943 O O . SER A 1 40 ? 12.131 19.292 29.638 1.00 0.00 37 SER A O 3
ATOM 2951 N N . GLY A 1 41 ? 13.332 18.237 28.108 1.00 0.00 38 GLY A N 3
ATOM 2952 C CA . GLY A 1 41 ? 13.610 19.511 27.379 1.00 0.00 38 GLY A CA 3
ATOM 2953 C C . GLY A 1 41 ? 12.435 19.913 26.475 1.00 0.00 38 GLY A C 3
ATOM 2954 O O . GLY A 1 41 ? 12.307 21.064 26.098 1.00 0.00 38 GLY A O 3
ATOM 2958 N N . LYS A 1 42 ? 11.597 18.966 26.150 1.00 0.00 39 LYS A N 3
ATOM 2959 C CA . LYS A 1 42 ? 10.443 19.292 25.277 1.00 0.00 39 LYS A CA 3
ATOM 2960 C C . LYS A 1 42 ? 9.458 20.193 25.982 1.00 0.00 39 LYS A C 3
ATOM 2961 O O . LYS A 1 42 ? 9.219 21.304 25.559 1.00 0.00 39 LYS A O 3
ATOM 2980 N N . LEU A 1 43 ? 8.898 19.712 27.040 1.00 0.00 40 LEU A N 3
ATOM 2981 C CA . LEU A 1 43 ? 7.932 20.542 27.768 1.00 0.00 40 LEU A CA 3
ATOM 2982 C C . LEU A 1 43 ? 8.553 21.885 28.086 1.00 0.00 40 LEU A C 3
ATOM 2983 O O . LEU A 1 43 ? 7.863 22.853 28.335 1.00 0.00 40 LEU A O 3
ATOM 2999 N N . ARG A 1 44 ? 9.856 21.921 28.058 1.00 0.00 41 ARG A N 3
ATOM 3000 C CA . ARG A 1 44 ? 10.547 23.185 28.356 1.00 0.00 41 ARG A CA 3
ATOM 3001 C C . ARG A 1 44 ? 10.357 24.173 27.219 1.00 0.00 41 ARG A C 3
ATOM 3002 O O . ARG A 1 44 ? 10.110 25.340 27.444 1.00 0.00 41 ARG A O 3
ATOM 3023 N N . MET A 1 45 ? 10.473 23.690 26.010 1.00 0.00 42 MET A N 3
ATOM 3024 C CA . MET A 1 45 ? 10.301 24.596 24.859 1.00 0.00 42 MET A CA 3
ATOM 3025 C C . MET A 1 45 ? 8.834 24.991 24.677 1.00 0.00 42 MET A C 3
ATOM 3026 O O . MET A 1 45 ? 8.537 26.004 24.077 1.00 0.00 42 MET A O 3
ATOM 3040 N N . ASN A 1 46 ? 7.936 24.183 25.200 1.00 0.00 43 ASN A N 3
ATOM 3041 C CA . ASN A 1 46 ? 6.499 24.520 25.052 1.00 0.00 43 ASN A CA 3
ATOM 3042 C C . ASN A 1 46 ? 6.158 25.781 25.841 1.00 0.00 43 ASN A C 3
ATOM 3043 O O . ASN A 1 46 ? 5.008 26.162 25.943 1.00 0.00 43 ASN A O 3
ATOM 3054 N N . PHE A 1 47 ? 7.169 26.410 26.383 1.00 0.00 44 PHE A N 3
ATOM 3055 C CA . PHE A 1 47 ? 6.929 27.647 27.170 1.00 0.00 44 PHE A CA 3
ATOM 3056 C C . PHE A 1 47 ? 5.792 27.441 28.179 1.00 0.00 44 PHE A C 3
ATOM 3057 O O . PHE A 1 47 ? 4.654 27.788 27.930 1.00 0.00 44 PHE A O 3
ATOM 3074 N N . ILE A 1 48 ? 6.132 26.858 29.300 1.00 0.00 45 ILE A N 3
ATOM 3075 C CA . ILE A 1 48 ? 5.112 26.611 30.345 1.00 0.00 45 ILE A CA 3
ATOM 3076 C C . ILE A 1 48 ? 5.716 26.828 31.728 1.00 0.00 45 ILE A C 3
ATOM 3077 O O . ILE A 1 48 ? 6.886 26.569 31.935 1.00 0.00 45 ILE A O 3
ATOM 3093 N N . ARG A 1 49 ? 4.909 27.301 32.653 1.00 0.00 46 ARG A N 3
ATOM 3094 C CA . ARG A 1 49 ? 5.428 27.537 34.025 1.00 0.00 46 ARG A CA 3
ATOM 3095 C C . ARG A 1 49 ? 4.436 27.077 35.086 1.00 0.00 46 ARG A C 3
ATOM 3096 O O . ARG A 1 49 ? 3.781 27.884 35.715 1.00 0.00 46 ARG A O 3
ATOM 3117 N N . ILE A 1 50 ? 4.351 25.781 35.263 1.00 0.00 47 ILE A N 3
ATOM 3118 C CA . ILE A 1 50 ? 3.414 25.230 36.278 1.00 0.00 47 ILE A CA 3
ATOM 3119 C C . ILE A 1 50 ? 4.200 24.740 37.496 1.00 0.00 47 ILE A C 3
ATOM 3120 O O . ILE A 1 50 ? 5.329 24.310 37.365 1.00 0.00 47 ILE A O 3
ATOM 3136 N N . LEU A 1 51 ? 3.586 24.808 38.662 1.00 0.00 48 LEU A N 3
ATOM 3137 C CA . LEU A 1 51 ? 4.295 24.352 39.903 1.00 0.00 48 LEU A CA 3
ATOM 3138 C C . LEU A 1 51 ? 3.697 23.072 40.481 1.00 0.00 48 LEU A C 3
ATOM 3139 O O . LEU A 1 51 ? 2.610 22.664 40.121 1.00 0.00 48 LEU A O 3
ATOM 3155 N N . GLU A 1 52 ? 4.437 22.467 41.380 1.00 0.00 49 GLU A N 3
ATOM 3156 C CA . GLU A 1 52 ? 3.970 21.221 42.017 1.00 0.00 49 GLU A CA 3
ATOM 3157 C C . GLU A 1 52 ? 2.487 21.282 42.336 1.00 0.00 49 GLU A C 3
ATOM 3158 O O . GLU A 1 52 ? 1.935 22.348 42.533 1.00 0.00 49 GLU A O 3
ATOM 3170 N N . GLY A 1 53 ? 1.865 20.133 42.380 1.00 0.00 50 GLY A N 3
ATOM 3171 C CA . GLY A 1 53 ? 0.409 20.097 42.684 1.00 0.00 50 GLY A CA 3
ATOM 3172 C C . GLY A 1 53 ? -0.389 20.009 41.388 1.00 0.00 50 GLY A C 3
ATOM 3173 O O . GLY A 1 53 ? -1.575 19.749 41.398 1.00 0.00 50 GLY A O 3
ATOM 3177 N N . ASP A 1 54 ? 0.287 20.230 40.294 1.00 0.00 51 ASP A N 3
ATOM 3178 C CA . ASP A 1 54 ? -0.399 20.167 38.990 1.00 0.00 51 ASP A CA 3
ATOM 3179 C C . ASP A 1 54 ? -0.291 18.772 38.391 1.00 0.00 51 ASP A C 3
ATOM 3180 O O . ASP A 1 54 ? 0.648 18.051 38.661 1.00 0.00 51 ASP A O 3
ATOM 3189 N N . LYS A 1 55 ? -1.251 18.414 37.583 1.00 0.00 52 LYS A N 3
ATOM 3190 C CA . LYS A 1 55 ? -1.212 17.083 36.969 1.00 0.00 52 LYS A CA 3
ATOM 3191 C C . LYS A 1 55 ? -0.258 17.035 35.815 1.00 0.00 52 LYS A C 3
ATOM 3192 O O . LYS A 1 55 ? -0.068 18.004 35.108 1.00 0.00 52 LYS A O 3
ATOM 3211 N N . VAL A 1 56 ? 0.333 15.893 35.647 1.00 0.00 53 VAL A N 3
ATOM 3212 C CA . VAL A 1 56 ? 1.291 15.735 34.545 1.00 0.00 53 VAL A CA 3
ATOM 3213 C C . VAL A 1 56 ? 1.317 14.309 34.026 1.00 0.00 53 VAL A C 3
ATOM 3214 O O . VAL A 1 56 ? 0.867 13.397 34.690 1.00 0.00 53 VAL A O 3
ATOM 3227 N N . ASN A 1 57 ? 1.853 14.140 32.840 1.00 0.00 54 ASN A N 3
ATOM 3228 C CA . ASN A 1 57 ? 1.919 12.781 32.267 1.00 0.00 54 ASN A CA 3
ATOM 3229 C C . ASN A 1 57 ? 3.279 12.194 32.581 1.00 0.00 54 ASN A C 3
ATOM 3230 O O . ASN A 1 57 ? 4.296 12.764 32.234 1.00 0.00 54 ASN A O 3
ATOM 3241 N N . VAL A 1 58 ? 3.275 11.065 33.232 1.00 0.00 55 VAL A N 3
ATOM 3242 C CA . VAL A 1 58 ? 4.556 10.419 33.590 1.00 0.00 55 VAL A CA 3
ATOM 3243 C C . VAL A 1 58 ? 4.876 9.223 32.705 1.00 0.00 55 VAL A C 3
ATOM 3244 O O . VAL A 1 58 ? 4.072 8.326 32.549 1.00 0.00 55 VAL A O 3
ATOM 3257 N N . GLU A 1 59 ? 6.058 9.240 32.143 1.00 0.00 56 GLU A N 3
ATOM 3258 C CA . GLU A 1 59 ? 6.476 8.122 31.265 1.00 0.00 56 GLU A CA 3
ATOM 3259 C C . GLU A 1 59 ? 7.389 7.195 32.048 1.00 0.00 56 GLU A C 3
ATOM 3260 O O . GLU A 1 59 ? 8.478 7.575 32.426 1.00 0.00 56 GLU A O 3
ATOM 3272 N N . LEU A 1 60 ? 6.931 6.000 32.287 1.00 0.00 57 LEU A N 3
ATOM 3273 C CA . LEU A 1 60 ? 7.768 5.041 33.049 1.00 0.00 57 LEU A CA 3
ATOM 3274 C C . LEU A 1 60 ? 8.688 4.239 32.131 1.00 0.00 57 LEU A C 3
ATOM 3275 O O . LEU A 1 60 ? 8.341 3.941 31.002 1.00 0.00 57 LEU A O 3
ATOM 3291 N N . SER A 1 61 ? 9.854 3.900 32.640 1.00 0.00 58 SER A N 3
ATOM 3292 C CA . SER A 1 61 ? 10.817 3.116 31.813 1.00 0.00 58 SER A CA 3
ATOM 3293 C C . SER A 1 61 ? 10.572 1.591 31.962 1.00 0.00 58 SER A C 3
ATOM 3294 O O . SER A 1 61 ? 10.389 1.100 33.058 1.00 0.00 58 SER A O 3
ATOM 3302 N N . PRO A 1 62 ? 10.578 0.866 30.838 1.00 0.00 59 PRO A N 3
ATOM 3303 C CA . PRO A 1 62 ? 10.358 -0.588 30.857 1.00 0.00 59 PRO A CA 3
ATOM 3304 C C . PRO A 1 62 ? 11.480 -1.330 31.588 1.00 0.00 59 PRO A C 3
ATOM 3305 O O . PRO A 1 62 ? 11.406 -2.530 31.777 1.00 0.00 59 PRO A O 3
ATOM 3316 N N . TYR A 1 63 ? 12.495 -0.603 31.990 1.00 0.00 60 TYR A N 3
ATOM 3317 C CA . TYR A 1 63 ? 13.614 -1.232 32.697 1.00 0.00 60 TYR A CA 3
ATOM 3318 C C . TYR A 1 63 ? 13.488 -0.995 34.180 1.00 0.00 60 TYR A C 3
ATOM 3319 O O . TYR A 1 63 ? 14.041 -1.721 34.985 1.00 0.00 60 TYR A O 3
ATOM 3337 N N . ASP A 1 64 ? 12.758 0.023 34.522 1.00 0.00 61 ASP A N 3
ATOM 3338 C CA . ASP A 1 64 ? 12.576 0.334 35.942 1.00 0.00 61 ASP A CA 3
ATOM 3339 C C . ASP A 1 64 ? 11.284 1.105 36.158 1.00 0.00 61 ASP A C 3
ATOM 3340 O O . ASP A 1 64 ? 11.260 2.318 36.087 1.00 0.00 61 ASP A O 3
ATOM 3349 N N . LEU A 1 65 ? 10.227 0.388 36.419 1.00 0.00 62 LEU A N 3
ATOM 3350 C CA . LEU A 1 65 ? 8.931 1.066 36.640 1.00 0.00 62 LEU A CA 3
ATOM 3351 C C . LEU A 1 65 ? 8.943 1.814 37.954 1.00 0.00 62 LEU A C 3
ATOM 3352 O O . LEU A 1 65 ? 7.910 2.140 38.504 1.00 0.00 62 LEU A O 3
ATOM 3368 N N . THR A 1 66 ? 10.120 2.072 38.425 1.00 0.00 63 THR A N 3
ATOM 3369 C CA . THR A 1 66 ? 10.263 2.803 39.704 1.00 0.00 63 THR A CA 3
ATOM 3370 C C . THR A 1 66 ? 10.570 4.266 39.435 1.00 0.00 63 THR A C 3
ATOM 3371 O O . THR A 1 66 ? 10.488 5.095 40.319 1.00 0.00 63 THR A O 3
ATOM 3382 N N . ARG A 1 67 ? 10.918 4.551 38.201 1.00 0.00 64 ARG A N 3
ATOM 3383 C CA . ARG A 1 67 ? 11.241 5.951 37.821 1.00 0.00 64 ARG A CA 3
ATOM 3384 C C . ARG A 1 67 ? 10.628 6.303 36.468 1.00 0.00 64 ARG A C 3
ATOM 3385 O O . ARG A 1 67 ? 10.501 5.457 35.592 1.00 0.00 64 ARG A O 3
ATOM 3406 N N . GLY A 1 68 ? 10.256 7.545 36.324 1.00 0.00 65 GLY A N 3
ATOM 3407 C CA . GLY A 1 68 ? 9.646 7.991 35.039 1.00 0.00 65 GLY A CA 3
ATOM 3408 C C . GLY A 1 68 ? 10.130 9.403 34.700 1.00 0.00 65 GLY A C 3
ATOM 3409 O O . GLY A 1 68 ? 11.152 9.840 35.191 1.00 0.00 65 GLY A O 3
ATOM 3413 N N . ARG A 1 69 ? 9.398 10.088 33.864 1.00 0.00 66 ARG A N 3
ATOM 3414 C CA . ARG A 1 69 ? 9.828 11.470 33.503 1.00 0.00 66 ARG A CA 3
ATOM 3415 C C . ARG A 1 69 ? 8.645 12.338 33.061 1.00 0.00 66 ARG A C 3
ATOM 3416 O O . ARG A 1 69 ? 7.725 11.869 32.423 1.00 0.00 66 ARG A O 3
ATOM 3437 N N . ILE A 1 70 ? 8.705 13.601 33.421 1.00 0.00 67 ILE A N 3
ATOM 3438 C CA . ILE A 1 70 ? 7.610 14.540 33.047 1.00 0.00 67 ILE A CA 3
ATOM 3439 C C . ILE A 1 70 ? 7.921 15.261 31.739 1.00 0.00 67 ILE A C 3
ATOM 3440 O O . ILE A 1 70 ? 8.933 15.926 31.623 1.00 0.00 67 ILE A O 3
ATOM 3456 N N . THR A 1 71 ? 7.045 15.109 30.782 1.00 0.00 68 THR A N 3
ATOM 3457 C CA . THR A 1 71 ? 7.252 15.772 29.465 1.00 0.00 68 THR A CA 3
ATOM 3458 C C . THR A 1 71 ? 6.028 16.592 29.098 1.00 0.00 68 THR A C 3
ATOM 3459 O O . THR A 1 71 ? 5.931 17.123 28.010 1.00 0.00 68 THR A O 3
ATOM 3470 N N . TRP A 1 72 ? 5.109 16.677 30.019 1.00 0.00 69 TRP A N 3
ATOM 3471 C CA . TRP A 1 72 ? 3.883 17.449 29.759 1.00 0.00 69 TRP A CA 3
ATOM 3472 C C . TRP A 1 72 ? 3.229 17.859 31.070 1.00 0.00 69 TRP A C 3
ATOM 3473 O O . TRP A 1 72 ? 3.456 17.250 32.097 1.00 0.00 69 TRP A O 3
ATOM 3494 N N . ARG A 1 73 ? 2.431 18.884 31.017 1.00 0.00 70 ARG A N 3
ATOM 3495 C CA . ARG A 1 73 ? 1.767 19.334 32.235 1.00 0.00 70 ARG A CA 3
ATOM 3496 C C . ARG A 1 73 ? 0.468 20.065 31.913 1.00 0.00 70 ARG A C 3
ATOM 3497 O O . ARG A 1 73 ? 0.451 21.270 31.750 1.00 0.00 70 ARG A O 3
ATOM 3518 N N . LYS A 1 74 ? -0.599 19.312 31.824 1.00 0.00 71 LYS A N 3
ATOM 3519 C CA . LYS A 1 74 ? -1.908 19.927 31.516 1.00 0.00 71 LYS A CA 3
ATOM 3520 C C . LYS A 1 74 ? -3.049 19.046 32.020 1.00 0.00 71 LYS A C 3
ATOM 3521 O O . LYS A 1 74 ? -3.067 17.855 31.785 1.00 0.00 71 LYS A O 3
ATOM 3540 N N . LYS A 1 75 ? -3.980 19.649 32.708 1.00 0.00 72 LYS A N 3
ATOM 3541 C CA . LYS A 1 75 ? -5.124 18.862 33.233 1.00 0.00 72 LYS A CA 3
ATOM 3542 C C . LYS A 1 75 ? -6.161 18.619 32.144 1.00 0.00 72 LYS A C 3
ATOM 3543 O O . LYS A 1 75 ? -7.049 17.825 32.408 1.00 0.00 72 LYS A O 3
ATOM 3562 N N . MET A 1 4 ? -1.777 -2.353 20.263 1.00 0.00 1 MET A N 4
ATOM 3563 C CA . MET A 1 4 ? -0.817 -3.483 20.218 1.00 0.00 1 MET A CA 4
ATOM 3564 C C . MET A 1 4 ? 0.437 -3.135 21.009 1.00 0.00 1 MET A C 4
ATOM 3565 O O . MET A 1 4 ? 0.373 -2.873 22.193 1.00 0.00 1 MET A O 4
ATOM 3578 N N . ALA A 1 5 ? 1.559 -3.140 20.340 1.00 0.00 2 ALA A N 4
ATOM 3579 C CA . ALA A 1 5 ? 2.825 -2.811 21.042 1.00 0.00 2 ALA A CA 4
ATOM 3580 C C . ALA A 1 5 ? 3.093 -3.805 22.168 1.00 0.00 2 ALA A C 4
ATOM 3581 O O . ALA A 1 5 ? 2.243 -4.606 22.507 1.00 0.00 2 ALA A O 4
ATOM 3588 N N . LYS A 1 6 ? 4.269 -3.736 22.728 1.00 0.00 3 LYS A N 4
ATOM 3589 C CA . LYS A 1 6 ? 4.607 -4.668 23.834 1.00 0.00 3 LYS A CA 4
ATOM 3590 C C . LYS A 1 6 ? 5.886 -4.229 24.537 1.00 0.00 3 LYS A C 4
ATOM 3591 O O . LYS A 1 6 ? 6.550 -5.019 25.180 1.00 0.00 3 LYS A O 4
ATOM 3610 N N . LYS A 1 7 ? 6.205 -2.970 24.404 1.00 0.00 4 LYS A N 4
ATOM 3611 C CA . LYS A 1 7 ? 7.432 -2.452 25.054 1.00 0.00 4 LYS A CA 4
ATOM 3612 C C . LYS A 1 7 ? 7.386 -0.932 25.155 1.00 0.00 4 LYS A C 4
ATOM 3613 O O . LYS A 1 7 ? 6.325 -0.341 25.157 1.00 0.00 4 LYS A O 4
ATOM 3632 N N . ASP A 1 8 ? 8.539 -0.326 25.239 1.00 0.00 5 ASP A N 4
ATOM 3633 C CA . ASP A 1 8 ? 8.579 1.151 25.339 1.00 0.00 5 ASP A CA 4
ATOM 3634 C C . ASP A 1 8 ? 8.107 1.624 26.710 1.00 0.00 5 ASP A C 4
ATOM 3635 O O . ASP A 1 8 ? 7.775 0.829 27.567 1.00 0.00 5 ASP A O 4
ATOM 3644 N N . VAL A 1 9 ? 8.089 2.916 26.888 1.00 0.00 6 VAL A N 4
ATOM 3645 C CA . VAL A 1 9 ? 7.645 3.473 28.191 1.00 0.00 6 VAL A CA 4
ATOM 3646 C C . VAL A 1 9 ? 6.129 3.558 28.265 1.00 0.00 6 VAL A C 4
ATOM 3647 O O . VAL A 1 9 ? 5.462 3.699 27.260 1.00 0.00 6 VAL A O 4
ATOM 3660 N N . ILE A 1 10 ? 5.614 3.468 29.463 1.00 0.00 7 ILE A N 4
ATOM 3661 C CA . ILE A 1 10 ? 4.142 3.540 29.635 1.00 0.00 7 ILE A CA 4
ATOM 3662 C C . ILE A 1 10 ? 3.715 4.965 29.978 1.00 0.00 7 ILE A C 4
ATOM 3663 O O . ILE A 1 10 ? 3.933 5.430 31.078 1.00 0.00 7 ILE A O 4
ATOM 3679 N N . GLU A 1 11 ? 3.116 5.631 29.029 1.00 0.00 8 GLU A N 4
ATOM 3680 C CA . GLU A 1 11 ? 2.672 7.024 29.288 1.00 0.00 8 GLU A CA 4
ATOM 3681 C C . GLU A 1 11 ? 1.404 7.050 30.133 1.00 0.00 8 GLU A C 4
ATOM 3682 O O . GLU A 1 11 ? 0.352 6.636 29.686 1.00 0.00 8 GLU A O 4
ATOM 3694 N N . LEU A 1 12 ? 1.533 7.537 31.346 1.00 0.00 9 LEU A N 4
ATOM 3695 C CA . LEU A 1 12 ? 0.350 7.607 32.250 1.00 0.00 9 LEU A CA 4
ATOM 3696 C C . LEU A 1 12 ? 0.275 8.970 32.932 1.00 0.00 9 LEU A C 4
ATOM 3697 O O . LEU A 1 12 ? 1.233 9.719 32.935 1.00 0.00 9 LEU A O 4
ATOM 3713 N N . GLU A 1 13 ? -0.863 9.266 33.503 1.00 0.00 10 GLU A N 4
ATOM 3714 C CA . GLU A 1 13 ? -1.016 10.576 34.189 1.00 0.00 10 GLU A CA 4
ATOM 3715 C C . GLU A 1 13 ? -0.618 10.488 35.655 1.00 0.00 10 GLU A C 4
ATOM 3716 O O . GLU A 1 13 ? -0.854 9.491 36.308 1.00 0.00 10 GLU A O 4
ATOM 3728 N N . GLY A 1 14 ? -0.018 11.541 36.148 1.00 0.00 11 GLY A N 4
ATOM 3729 C CA . GLY A 1 14 ? 0.404 11.541 37.571 1.00 0.00 11 GLY A CA 4
ATOM 3730 C C . GLY A 1 14 ? 0.457 12.975 38.080 1.00 0.00 11 GLY A C 4
ATOM 3731 O O . GLY A 1 14 ? 0.750 13.880 37.325 1.00 0.00 11 GLY A O 4
ATOM 3735 N N . THR A 1 15 ? 0.177 13.158 39.346 1.00 0.00 12 THR A N 4
ATOM 3736 C CA . THR A 1 15 ? 0.209 14.533 39.904 1.00 0.00 12 THR A CA 4
ATOM 3737 C C . THR A 1 15 ? 1.452 14.755 40.736 1.00 0.00 12 THR A C 4
ATOM 3738 O O . THR A 1 15 ? 1.790 13.949 41.579 1.00 0.00 12 THR A O 4
ATOM 3749 N N . VAL A 1 16 ? 2.115 15.854 40.493 1.00 0.00 13 VAL A N 4
ATOM 3750 C CA . VAL A 1 16 ? 3.350 16.133 41.275 1.00 0.00 13 VAL A CA 4
ATOM 3751 C C . VAL A 1 16 ? 3.025 16.297 42.744 1.00 0.00 13 VAL A C 4
ATOM 3752 O O . VAL A 1 16 ? 2.300 17.197 43.124 1.00 0.00 13 VAL A O 4
ATOM 3765 N N . SER A 1 17 ? 3.569 15.425 43.550 1.00 0.00 14 SER A N 4
ATOM 3766 C CA . SER A 1 17 ? 3.301 15.513 45.003 1.00 0.00 14 SER A CA 4
ATOM 3767 C C . SER A 1 17 ? 4.422 16.248 45.730 1.00 0.00 14 SER A C 4
ATOM 3768 O O . SER A 1 17 ? 4.196 16.878 46.745 1.00 0.00 14 SER A O 4
ATOM 3776 N N . GLU A 1 18 ? 5.614 16.155 45.203 1.00 0.00 15 GLU A N 4
ATOM 3777 C CA . GLU A 1 18 ? 6.751 16.846 45.862 1.00 0.00 15 GLU A CA 4
ATOM 3778 C C . GLU A 1 18 ? 7.809 17.262 44.841 1.00 0.00 15 GLU A C 4
ATOM 3779 O O . GLU A 1 18 ? 8.348 16.436 44.132 1.00 0.00 15 GLU A O 4
ATOM 3791 N N . ALA A 1 19 ? 8.089 18.539 44.791 1.00 0.00 16 ALA A N 4
ATOM 3792 C CA . ALA A 1 19 ? 9.105 19.027 43.826 1.00 0.00 16 ALA A CA 4
ATOM 3793 C C . ALA A 1 19 ? 10.489 19.056 44.458 1.00 0.00 16 ALA A C 4
ATOM 3794 O O . ALA A 1 19 ? 10.786 19.918 45.261 1.00 0.00 16 ALA A O 4
ATOM 3801 N N . LEU A 1 20 ? 11.312 18.112 44.084 1.00 0.00 17 LEU A N 4
ATOM 3802 C CA . LEU A 1 20 ? 12.677 18.074 44.657 1.00 0.00 17 LEU A CA 4
ATOM 3803 C C . LEU A 1 20 ? 13.669 18.824 43.754 1.00 0.00 17 LEU A C 4
ATOM 3804 O O . LEU A 1 20 ? 13.504 18.865 42.551 1.00 0.00 17 LEU A O 4
ATOM 3820 N N . PRO A 1 21 ? 14.686 19.410 44.358 1.00 0.00 18 PRO A N 4
ATOM 3821 C CA . PRO A 1 21 ? 15.693 20.149 43.603 1.00 0.00 18 PRO A CA 4
ATOM 3822 C C . PRO A 1 21 ? 16.374 19.257 42.571 1.00 0.00 18 PRO A C 4
ATOM 3823 O O . PRO A 1 21 ? 16.230 18.050 42.594 1.00 0.00 18 PRO A O 4
ATOM 3834 N N . ASN A 1 22 ? 17.095 19.875 41.679 1.00 0.00 19 ASN A N 4
ATOM 3835 C CA . ASN A 1 22 ? 17.801 19.098 40.629 1.00 0.00 19 ASN A CA 4
ATOM 3836 C C . ASN A 1 22 ? 16.837 18.612 39.545 1.00 0.00 19 ASN A C 4
ATOM 3837 O O . ASN A 1 22 ? 17.046 17.577 38.946 1.00 0.00 19 ASN A O 4
ATOM 3848 N N . ALA A 1 23 ? 15.795 19.365 39.323 1.00 0.00 20 ALA A N 4
ATOM 3849 C CA . ALA A 1 23 ? 14.806 18.972 38.286 1.00 0.00 20 ALA A CA 4
ATOM 3850 C C . ALA A 1 23 ? 14.278 17.544 38.511 1.00 0.00 20 ALA A C 4
ATOM 3851 O O . ALA A 1 23 ? 14.438 16.670 37.677 1.00 0.00 20 ALA A O 4
ATOM 3858 N N . MET A 1 24 ? 13.647 17.343 39.636 1.00 0.00 21 MET A N 4
ATOM 3859 C CA . MET A 1 24 ? 13.103 16.012 39.947 1.00 0.00 21 MET A CA 4
ATOM 3860 C C . MET A 1 24 ? 11.946 16.151 40.929 1.00 0.00 21 MET A C 4
ATOM 3861 O O . MET A 1 24 ? 12.034 16.905 41.879 1.00 0.00 21 MET A O 4
ATOM 3875 N N . PHE A 1 25 ? 10.881 15.425 40.683 1.00 0.00 22 PHE A N 4
ATOM 3876 C CA . PHE A 1 25 ? 9.715 15.510 41.601 1.00 0.00 22 PHE A CA 4
ATOM 3877 C C . PHE A 1 25 ? 9.123 14.148 41.930 1.00 0.00 22 PHE A C 4
ATOM 3878 O O . PHE A 1 25 ? 9.402 13.156 41.284 1.00 0.00 22 PHE A O 4
ATOM 3895 N N . LYS A 1 26 ? 8.300 14.152 42.948 1.00 0.00 23 LYS A N 4
ATOM 3896 C CA . LYS A 1 26 ? 7.637 12.909 43.387 1.00 0.00 23 LYS A CA 4
ATOM 3897 C C . LYS A 1 26 ? 6.188 12.982 42.931 1.00 0.00 23 LYS A C 4
ATOM 3898 O O . LYS A 1 26 ? 5.412 13.750 43.466 1.00 0.00 23 LYS A O 4
ATOM 3917 N N . VAL A 1 27 ? 5.842 12.185 41.957 1.00 0.00 24 VAL A N 4
ATOM 3918 C CA . VAL A 1 27 ? 4.445 12.213 41.461 1.00 0.00 24 VAL A CA 4
ATOM 3919 C C . VAL A 1 27 ? 3.600 11.139 42.090 1.00 0.00 24 VAL A C 4
ATOM 3920 O O . VAL A 1 27 ? 4.068 10.048 42.344 1.00 0.00 24 VAL A O 4
ATOM 3933 N N . LYS A 1 28 ? 2.357 11.475 42.329 1.00 0.00 25 LYS A N 4
ATOM 3934 C CA . LYS A 1 28 ? 1.430 10.493 42.947 1.00 0.00 25 LYS A CA 4
ATOM 3935 C C . LYS A 1 28 ? 0.365 10.045 41.950 1.00 0.00 25 LYS A C 4
ATOM 3936 O O . LYS A 1 28 ? -0.295 10.850 41.325 1.00 0.00 25 LYS A O 4
ATOM 3955 N N . LEU A 1 29 ? 0.247 8.765 41.793 1.00 0.00 26 LEU A N 4
ATOM 3956 C CA . LEU A 1 29 ? -0.749 8.239 40.858 1.00 0.00 26 LEU A CA 4
ATOM 3957 C C . LEU A 1 29 ? -2.115 8.146 41.508 1.00 0.00 26 LEU A C 4
ATOM 3958 O O . LEU A 1 29 ? -2.266 8.406 42.687 1.00 0.00 26 LEU A O 4
ATOM 3974 N N . GLU A 1 30 ? -3.086 7.776 40.730 1.00 0.00 27 GLU A N 4
ATOM 3975 C CA . GLU A 1 30 ? -4.452 7.658 41.277 1.00 0.00 27 GLU A CA 4
ATOM 3976 C C . GLU A 1 30 ? -4.578 6.419 42.152 1.00 0.00 27 GLU A C 4
ATOM 3977 O O . GLU A 1 30 ? -5.390 6.375 43.054 1.00 0.00 27 GLU A O 4
ATOM 3989 N N . ASN A 1 31 ? -3.770 5.433 41.873 1.00 0.00 28 ASN A N 4
ATOM 3990 C CA . ASN A 1 31 ? -3.834 4.195 42.683 1.00 0.00 28 ASN A CA 4
ATOM 3991 C C . ASN A 1 31 ? -3.403 4.463 44.122 1.00 0.00 28 ASN A C 4
ATOM 3992 O O . ASN A 1 31 ? -3.667 3.671 45.005 1.00 0.00 28 ASN A O 4
ATOM 4003 N N . GLY A 1 32 ? -2.742 5.579 44.328 1.00 0.00 29 GLY A N 4
ATOM 4004 C CA . GLY A 1 32 ? -2.281 5.926 45.710 1.00 0.00 29 GLY A CA 4
ATOM 4005 C C . GLY A 1 32 ? -0.757 5.797 45.840 1.00 0.00 29 GLY A C 4
ATOM 4006 O O . GLY A 1 32 ? -0.182 6.242 46.815 1.00 0.00 29 GLY A O 4
ATOM 4010 N N . HIS A 1 33 ? -0.129 5.199 44.863 1.00 0.00 30 HIS A N 4
ATOM 4011 C CA . HIS A 1 33 ? 1.348 5.050 44.945 1.00 0.00 30 HIS A CA 4
ATOM 4012 C C . HIS A 1 33 ? 2.057 6.304 44.459 1.00 0.00 30 HIS A C 4
ATOM 4013 O O . HIS A 1 33 ? 1.428 7.232 43.987 1.00 0.00 30 HIS A O 4
ATOM 4027 N N . GLU A 1 34 ? 3.361 6.305 44.590 1.00 0.00 31 GLU A N 4
ATOM 4028 C CA . GLU A 1 34 ? 4.148 7.475 44.149 1.00 0.00 31 GLU A CA 4
ATOM 4029 C C . GLU A 1 34 ? 5.348 7.035 43.329 1.00 0.00 31 GLU A C 4
ATOM 4030 O O . GLU A 1 34 ? 5.858 5.946 43.510 1.00 0.00 31 GLU A O 4
ATOM 4042 N N . ILE A 1 35 ? 5.780 7.890 42.433 1.00 0.00 32 ILE A N 4
ATOM 4043 C CA . ILE A 1 35 ? 6.948 7.533 41.587 1.00 0.00 32 ILE A CA 4
ATOM 4044 C C . ILE A 1 35 ? 7.845 8.734 41.369 1.00 0.00 32 ILE A C 4
ATOM 4045 O O . ILE A 1 35 ? 7.404 9.863 41.450 1.00 0.00 32 ILE A O 4
ATOM 4061 N N . LEU A 1 36 ? 9.093 8.478 41.097 1.00 0.00 33 LEU A N 4
ATOM 4062 C CA . LEU A 1 36 ? 10.019 9.592 40.873 1.00 0.00 33 LEU A CA 4
ATOM 4063 C C . LEU A 1 36 ? 9.994 9.984 39.413 1.00 0.00 33 LEU A C 4
ATOM 4064 O O . LEU A 1 36 ? 10.031 9.131 38.547 1.00 0.00 33 LEU A O 4
ATOM 4080 N N . CYS A 1 37 ? 9.922 11.267 39.160 1.00 0.00 34 CYS A N 4
ATOM 4081 C CA . CYS A 1 37 ? 9.890 11.730 37.752 1.00 0.00 34 CYS A CA 4
ATOM 4082 C C . CYS A 1 37 ? 10.865 12.873 37.534 1.00 0.00 34 CYS A C 4
ATOM 4083 O O . CYS A 1 37 ? 10.985 13.752 38.363 1.00 0.00 34 CYS A O 4
ATOM 4091 N N . HIS A 1 38 ? 11.546 12.836 36.414 1.00 0.00 35 HIS A N 4
ATOM 4092 C CA . HIS A 1 38 ? 12.526 13.910 36.106 1.00 0.00 35 HIS A CA 4
ATOM 4093 C C . HIS A 1 38 ? 12.005 14.817 34.997 1.00 0.00 35 HIS A C 4
ATOM 4094 O O . HIS A 1 38 ? 10.987 14.541 34.392 1.00 0.00 35 HIS A O 4
ATOM 4108 N N . ILE A 1 39 ? 12.717 15.884 34.755 1.00 0.00 36 ILE A N 4
ATOM 4109 C CA . ILE A 1 39 ? 12.293 16.830 33.696 1.00 0.00 36 ILE A CA 4
ATOM 4110 C C . ILE A 1 39 ? 13.051 16.599 32.393 1.00 0.00 36 ILE A C 4
ATOM 4111 O O . ILE A 1 39 ? 14.034 15.884 32.360 1.00 0.00 36 ILE A O 4
ATOM 4127 N N . SER A 1 40 ? 12.562 17.213 31.340 1.00 0.00 37 SER A N 4
ATOM 4128 C CA . SER A 1 40 ? 13.212 17.070 30.020 1.00 0.00 37 SER A CA 4
ATOM 4129 C C . SER A 1 40 ? 13.412 18.440 29.393 1.00 0.00 37 SER A C 4
ATOM 4130 O O . SER A 1 40 ? 12.460 19.151 29.135 1.00 0.00 37 SER A O 4
ATOM 4138 N N . GLY A 1 41 ? 14.644 18.792 29.172 1.00 0.00 38 GLY A N 4
ATOM 4139 C CA . GLY A 1 41 ? 14.935 20.123 28.558 1.00 0.00 38 GLY A CA 4
ATOM 4140 C C . GLY A 1 41 ? 13.994 20.397 27.381 1.00 0.00 38 GLY A C 4
ATOM 4141 O O . GLY A 1 41 ? 13.874 21.519 26.926 1.00 0.00 38 GLY A O 4
ATOM 4145 N N . LYS A 1 42 ? 13.343 19.372 26.910 1.00 0.00 39 LYS A N 4
ATOM 4146 C CA . LYS A 1 42 ? 12.420 19.568 25.777 1.00 0.00 39 LYS A CA 4
ATOM 4147 C C . LYS A 1 42 ? 11.166 20.300 26.212 1.00 0.00 39 LYS A C 4
ATOM 4148 O O . LYS A 1 42 ? 10.882 21.382 25.735 1.00 0.00 39 LYS A O 4
ATOM 4167 N N . LEU A 1 43 ? 10.433 19.712 27.106 1.00 0.00 40 LEU A N 4
ATOM 4168 C CA . LEU A 1 43 ? 9.204 20.383 27.562 1.00 0.00 40 LEU A CA 4
ATOM 4169 C C . LEU A 1 43 ? 9.522 21.785 28.019 1.00 0.00 40 LEU A C 4
ATOM 4170 O O . LEU A 1 43 ? 8.658 22.641 28.054 1.00 0.00 40 LEU A O 4
ATOM 4186 N N . ARG A 1 44 ? 10.764 22.012 28.349 1.00 0.00 41 ARG A N 4
ATOM 4187 C CA . ARG A 1 44 ? 11.139 23.350 28.797 1.00 0.00 41 ARG A CA 4
ATOM 4188 C C . ARG A 1 44 ? 11.140 24.274 27.601 1.00 0.00 41 ARG A C 4
ATOM 4189 O O . ARG A 1 44 ? 10.717 25.410 27.679 1.00 0.00 41 ARG A O 4
ATOM 4210 N N . MET A 1 45 ? 11.619 23.764 26.504 1.00 0.00 42 MET A N 4
ATOM 4211 C CA . MET A 1 45 ? 11.659 24.586 25.289 1.00 0.00 42 MET A CA 4
ATOM 4212 C C . MET A 1 45 ? 10.241 24.943 24.863 1.00 0.00 42 MET A C 4
ATOM 4213 O O . MET A 1 45 ? 10.015 25.961 24.240 1.00 0.00 42 MET A O 4
ATOM 4227 N N . ASN A 1 46 ? 9.301 24.091 25.215 1.00 0.00 43 ASN A N 4
ATOM 4228 C CA . ASN A 1 46 ? 7.892 24.368 24.839 1.00 0.00 43 ASN A CA 4
ATOM 4229 C C . ASN A 1 46 ? 7.271 25.399 25.778 1.00 0.00 43 ASN A C 4
ATOM 4230 O O . ASN A 1 46 ? 6.094 25.685 25.696 1.00 0.00 43 ASN A O 4
ATOM 4241 N N . PHE A 1 47 ? 8.082 25.937 26.659 1.00 0.00 44 PHE A N 4
ATOM 4242 C CA . PHE A 1 47 ? 7.567 26.957 27.619 1.00 0.00 44 PHE A CA 4
ATOM 4243 C C . PHE A 1 47 ? 6.357 26.430 28.390 1.00 0.00 44 PHE A C 4
ATOM 4244 O O . PHE A 1 47 ? 5.240 26.497 27.915 1.00 0.00 44 PHE A O 4
ATOM 4261 N N . ILE A 1 48 ? 6.608 25.921 29.574 1.00 0.00 45 ILE A N 4
ATOM 4262 C CA . ILE A 1 48 ? 5.497 25.387 30.395 1.00 0.00 45 ILE A CA 4
ATOM 4263 C C . ILE A 1 48 ? 5.685 25.740 31.867 1.00 0.00 45 ILE A C 4
ATOM 4264 O O . ILE A 1 48 ? 6.609 25.277 32.506 1.00 0.00 45 ILE A O 4
ATOM 4280 N N . ARG A 1 49 ? 4.803 26.554 32.380 1.00 0.00 46 ARG A N 4
ATOM 4281 C CA . ARG A 1 49 ? 4.918 26.945 33.805 1.00 0.00 46 ARG A CA 4
ATOM 4282 C C . ARG A 1 49 ? 4.857 25.715 34.706 1.00 0.00 46 ARG A C 4
ATOM 4283 O O . ARG A 1 49 ? 4.047 24.833 34.494 1.00 0.00 46 ARG A O 4
ATOM 4304 N N . ILE A 1 50 ? 5.715 25.681 35.699 1.00 0.00 47 ILE A N 4
ATOM 4305 C CA . ILE A 1 50 ? 5.723 24.514 36.627 1.00 0.00 47 ILE A CA 4
ATOM 4306 C C . ILE A 1 50 ? 5.040 24.848 37.944 1.00 0.00 47 ILE A C 4
ATOM 4307 O O . ILE A 1 50 ? 5.054 25.978 38.392 1.00 0.00 47 ILE A O 4
ATOM 4323 N N . LEU A 1 51 ? 4.454 23.849 38.543 1.00 0.00 48 LEU A N 4
ATOM 4324 C CA . LEU A 1 51 ? 3.765 24.073 39.831 1.00 0.00 48 LEU A CA 4
ATOM 4325 C C . LEU A 1 51 ? 3.498 22.745 40.532 1.00 0.00 48 LEU A C 4
ATOM 4326 O O . LEU A 1 51 ? 3.065 21.796 39.918 1.00 0.00 48 LEU A O 4
ATOM 4342 N N . GLU A 1 52 ? 3.771 22.699 41.803 1.00 0.00 49 GLU A N 4
ATOM 4343 C CA . GLU A 1 52 ? 3.537 21.452 42.541 1.00 0.00 49 GLU A CA 4
ATOM 4344 C C . GLU A 1 52 ? 2.059 21.111 42.539 1.00 0.00 49 GLU A C 4
ATOM 4345 O O . GLU A 1 52 ? 1.220 21.985 42.452 1.00 0.00 49 GLU A O 4
ATOM 4357 N N . GLY A 1 53 ? 1.756 19.852 42.633 1.00 0.00 50 GLY A N 4
ATOM 4358 C CA . GLY A 1 53 ? 0.328 19.458 42.633 1.00 0.00 50 GLY A CA 4
ATOM 4359 C C . GLY A 1 53 ? -0.226 19.530 41.211 1.00 0.00 50 GLY A C 4
ATOM 4360 O O . GLY A 1 53 ? -1.337 19.112 40.952 1.00 0.00 50 GLY A O 4
ATOM 4364 N N . ASP A 1 54 ? 0.565 20.069 40.314 1.00 0.00 51 ASP A N 4
ATOM 4365 C CA . ASP A 1 54 ? 0.104 20.175 38.915 1.00 0.00 51 ASP A CA 4
ATOM 4366 C C . ASP A 1 54 ? 0.099 18.810 38.259 1.00 0.00 51 ASP A C 4
ATOM 4367 O O . ASP A 1 54 ? 1.050 18.066 38.366 1.00 0.00 51 ASP A O 4
ATOM 4376 N N . LYS A 1 55 ? -0.965 18.498 37.591 1.00 0.00 52 LYS A N 4
ATOM 4377 C CA . LYS A 1 55 ? -1.032 17.195 36.939 1.00 0.00 52 LYS A CA 4
ATOM 4378 C C . LYS A 1 55 ? -0.206 17.167 35.694 1.00 0.00 52 LYS A C 4
ATOM 4379 O O . LYS A 1 55 ? -0.145 18.125 34.948 1.00 0.00 52 LYS A O 4
ATOM 4398 N N . VAL A 1 56 ? 0.420 16.056 35.491 1.00 0.00 53 VAL A N 4
ATOM 4399 C CA . VAL A 1 56 ? 1.269 15.913 34.302 1.00 0.00 53 VAL A CA 4
ATOM 4400 C C . VAL A 1 56 ? 1.293 14.481 33.799 1.00 0.00 53 VAL A C 4
ATOM 4401 O O . VAL A 1 56 ? 0.836 13.576 34.469 1.00 0.00 53 VAL A O 4
ATOM 4414 N N . ASN A 1 57 ? 1.833 14.295 32.621 1.00 0.00 54 ASN A N 4
ATOM 4415 C CA . ASN A 1 57 ? 1.899 12.928 32.066 1.00 0.00 54 ASN A CA 4
ATOM 4416 C C . ASN A 1 57 ? 3.221 12.305 32.474 1.00 0.00 54 ASN A C 4
ATOM 4417 O O . ASN A 1 57 ? 4.273 12.815 32.139 1.00 0.00 54 ASN A O 4
ATOM 4428 N N . VAL A 1 58 ? 3.146 11.211 33.183 1.00 0.00 55 VAL A N 4
ATOM 4429 C CA . VAL A 1 58 ? 4.386 10.540 33.629 1.00 0.00 55 VAL A CA 4
ATOM 4430 C C . VAL A 1 58 ? 4.691 9.287 32.831 1.00 0.00 55 VAL A C 4
ATOM 4431 O O . VAL A 1 58 ? 3.941 8.331 32.855 1.00 0.00 55 VAL A O 4
ATOM 4444 N N . GLU A 1 59 ? 5.793 9.313 32.138 1.00 0.00 56 GLU A N 4
ATOM 4445 C CA . GLU A 1 59 ? 6.178 8.138 31.333 1.00 0.00 56 GLU A CA 4
ATOM 4446 C C . GLU A 1 59 ? 7.110 7.265 32.156 1.00 0.00 56 GLU A C 4
ATOM 4447 O O . GLU A 1 59 ? 8.163 7.710 32.582 1.00 0.00 56 GLU A O 4
ATOM 4459 N N . LEU A 1 60 ? 6.706 6.049 32.382 1.00 0.00 57 LEU A N 4
ATOM 4460 C CA . LEU A 1 60 ? 7.558 5.134 33.180 1.00 0.00 57 LEU A CA 4
ATOM 4461 C C . LEU A 1 60 ? 8.477 4.304 32.284 1.00 0.00 57 LEU A C 4
ATOM 4462 O O . LEU A 1 60 ? 8.218 4.141 31.108 1.00 0.00 57 LEU A O 4
ATOM 4478 N N . SER A 1 61 ? 9.538 3.787 32.865 1.00 0.00 58 SER A N 4
ATOM 4479 C CA . SER A 1 61 ? 10.486 2.966 32.058 1.00 0.00 58 SER A CA 4
ATOM 4480 C C . SER A 1 61 ? 10.167 1.453 32.168 1.00 0.00 58 SER A C 4
ATOM 4481 O O . SER A 1 61 ? 9.820 0.970 33.229 1.00 0.00 58 SER A O 4
ATOM 4489 N N . PRO A 1 62 ? 10.297 0.728 31.049 1.00 0.00 59 PRO A N 4
ATOM 4490 C CA . PRO A 1 62 ? 10.024 -0.717 31.025 1.00 0.00 59 PRO A CA 4
ATOM 4491 C C . PRO A 1 62 ? 11.076 -1.514 31.802 1.00 0.00 59 PRO A C 4
ATOM 4492 O O . PRO A 1 62 ? 10.826 -2.625 32.224 1.00 0.00 59 PRO A O 4
ATOM 4503 N N . TYR A 1 63 ? 12.233 -0.933 31.976 1.00 0.00 60 TYR A N 4
ATOM 4504 C CA . TYR A 1 63 ? 13.286 -1.630 32.706 1.00 0.00 60 TYR A CA 4
ATOM 4505 C C . TYR A 1 63 ? 13.154 -1.338 34.170 1.00 0.00 60 TYR A C 4
ATOM 4506 O O . TYR A 1 63 ? 13.564 -2.116 35.011 1.00 0.00 60 TYR A O 4
ATOM 4524 N N . ASP A 1 64 ? 12.579 -0.209 34.453 1.00 0.00 61 ASP A N 4
ATOM 4525 C CA . ASP A 1 64 ? 12.397 0.173 35.849 1.00 0.00 61 ASP A CA 4
ATOM 4526 C C . ASP A 1 64 ? 11.127 0.997 36.005 1.00 0.00 61 ASP A C 4
ATOM 4527 O O . ASP A 1 64 ? 11.148 2.209 35.919 1.00 0.00 61 ASP A O 4
ATOM 4536 N N . LEU A 1 65 ? 10.033 0.318 36.216 1.00 0.00 62 LEU A N 4
ATOM 4537 C CA . LEU A 1 65 ? 8.754 1.038 36.378 1.00 0.00 62 LEU A CA 4
ATOM 4538 C C . LEU A 1 65 ? 8.721 1.754 37.708 1.00 0.00 62 LEU A C 4
ATOM 4539 O O . LEU A 1 65 ? 7.672 2.093 38.216 1.00 0.00 62 LEU A O 4
ATOM 4555 N N . THR A 1 66 ? 9.882 1.969 38.242 1.00 0.00 63 THR A N 4
ATOM 4556 C CA . THR A 1 66 ? 9.981 2.662 39.544 1.00 0.00 63 THR A CA 4
ATOM 4557 C C . THR A 1 66 ? 10.301 4.132 39.333 1.00 0.00 63 THR A C 4
ATOM 4558 O O . THR A 1 66 ? 10.216 4.924 40.245 1.00 0.00 63 THR A O 4
ATOM 4569 N N . ARG A 1 67 ? 10.674 4.463 38.121 1.00 0.00 64 ARG A N 4
ATOM 4570 C CA . ARG A 1 67 ? 11.011 5.877 37.808 1.00 0.00 64 ARG A CA 4
ATOM 4571 C C . ARG A 1 67 ? 10.434 6.281 36.459 1.00 0.00 64 ARG A C 4
ATOM 4572 O O . ARG A 1 67 ? 10.269 5.461 35.571 1.00 0.00 64 ARG A O 4
ATOM 4593 N N . GLY A 1 68 ? 10.134 7.536 36.335 1.00 0.00 65 GLY A N 4
ATOM 4594 C CA . GLY A 1 68 ? 9.566 8.034 35.056 1.00 0.00 65 GLY A CA 4
ATOM 4595 C C . GLY A 1 68 ? 10.050 9.460 34.807 1.00 0.00 65 GLY A C 4
ATOM 4596 O O . GLY A 1 68 ? 11.112 9.844 35.260 1.00 0.00 65 GLY A O 4
ATOM 4600 N N . ARG A 1 69 ? 9.281 10.212 34.082 1.00 0.00 66 ARG A N 4
ATOM 4601 C CA . ARG A 1 69 ? 9.704 11.617 33.810 1.00 0.00 66 ARG A CA 4
ATOM 4602 C C . ARG A 1 69 ? 8.551 12.455 33.262 1.00 0.00 66 ARG A C 4
ATOM 4603 O O . ARG A 1 69 ? 7.691 11.962 32.565 1.00 0.00 66 ARG A O 4
ATOM 4624 N N . ILE A 1 70 ? 8.561 13.719 33.604 1.00 0.00 67 ILE A N 4
ATOM 4625 C CA . ILE A 1 70 ? 7.484 14.629 33.124 1.00 0.00 67 ILE A CA 4
ATOM 4626 C C . ILE A 1 70 ? 7.890 15.318 31.831 1.00 0.00 67 ILE A C 4
ATOM 4627 O O . ILE A 1 70 ? 8.852 16.059 31.805 1.00 0.00 67 ILE A O 4
ATOM 4643 N N . THR A 1 71 ? 7.155 15.055 30.783 1.00 0.00 68 THR A N 4
ATOM 4644 C CA . THR A 1 71 ? 7.474 15.685 29.472 1.00 0.00 68 THR A CA 4
ATOM 4645 C C . THR A 1 71 ? 6.244 16.363 28.879 1.00 0.00 68 THR A C 4
ATOM 4646 O O . THR A 1 71 ? 6.267 16.807 27.748 1.00 0.00 68 THR A O 4
ATOM 4657 N N . TRP A 1 72 ? 5.184 16.434 29.649 1.00 0.00 69 TRP A N 4
ATOM 4658 C CA . TRP A 1 72 ? 3.957 17.078 29.121 1.00 0.00 69 TRP A CA 4
ATOM 4659 C C . TRP A 1 72 ? 2.902 17.300 30.211 1.00 0.00 69 TRP A C 4
ATOM 4660 O O . TRP A 1 72 ? 2.538 16.388 30.924 1.00 0.00 69 TRP A O 4
ATOM 4681 N N . ARG A 1 73 ? 2.427 18.512 30.316 1.00 0.00 70 ARG A N 4
ATOM 4682 C CA . ARG A 1 73 ? 1.412 18.802 31.334 1.00 0.00 70 ARG A CA 4
ATOM 4683 C C . ARG A 1 73 ? 0.066 18.183 30.942 1.00 0.00 70 ARG A C 4
ATOM 4684 O O . ARG A 1 73 ? -0.151 17.846 29.795 1.00 0.00 70 ARG A O 4
ATOM 4705 N N . LYS A 1 74 ? -0.811 18.050 31.900 1.00 0.00 71 LYS A N 4
ATOM 4706 C CA . LYS A 1 74 ? -2.141 17.456 31.596 1.00 0.00 71 LYS A CA 4
ATOM 4707 C C . LYS A 1 74 ? -2.712 18.010 30.293 1.00 0.00 71 LYS A C 4
ATOM 4708 O O . LYS A 1 74 ? -2.672 19.198 30.047 1.00 0.00 71 LYS A O 4
ATOM 4727 N N . LYS A 1 75 ? -3.235 17.131 29.480 1.00 0.00 72 LYS A N 4
ATOM 4728 C CA . LYS A 1 75 ? -3.814 17.582 28.189 1.00 0.00 72 LYS A CA 4
ATOM 4729 C C . LYS A 1 75 ? -5.246 18.068 28.383 1.00 0.00 72 LYS A C 4
ATOM 4730 O O . LYS A 1 75 ? -5.946 17.404 29.131 1.00 0.00 72 LYS A O 4
ATOM 4749 N N . MET A 1 4 ? -3.489 -1.630 24.926 1.00 0.00 1 MET A N 5
ATOM 4750 C CA . MET A 1 4 ? -4.049 -0.510 25.718 1.00 0.00 1 MET A CA 5
ATOM 4751 C C . MET A 1 4 ? -2.959 0.507 26.027 1.00 0.00 1 MET A C 5
ATOM 4752 O O . MET A 1 4 ? -3.151 1.695 25.866 1.00 0.00 1 MET A O 5
ATOM 4765 N N . ALA A 1 5 ? -1.830 0.022 26.468 1.00 0.00 2 ALA A N 5
ATOM 4766 C CA . ALA A 1 5 ? -0.718 0.948 26.790 1.00 0.00 2 ALA A CA 5
ATOM 4767 C C . ALA A 1 5 ? 0.570 0.179 27.049 1.00 0.00 2 ALA A C 5
ATOM 4768 O O . ALA A 1 5 ? 0.920 -0.089 28.182 1.00 0.00 2 ALA A O 5
ATOM 4775 N N . LYS A 1 6 ? 1.255 -0.163 25.993 1.00 0.00 3 LYS A N 5
ATOM 4776 C CA . LYS A 1 6 ? 2.521 -0.915 26.157 1.00 0.00 3 LYS A CA 5
ATOM 4777 C C . LYS A 1 6 ? 3.325 -0.910 24.860 1.00 0.00 3 LYS A C 5
ATOM 4778 O O . LYS A 1 6 ? 3.108 -1.732 23.993 1.00 0.00 3 LYS A O 5
ATOM 4797 N N . LYS A 1 7 ? 4.238 0.019 24.749 1.00 0.00 4 LYS A N 5
ATOM 4798 C CA . LYS A 1 7 ? 5.059 0.084 23.514 1.00 0.00 4 LYS A CA 5
ATOM 4799 C C . LYS A 1 7 ? 6.457 0.614 23.814 1.00 0.00 4 LYS A C 5
ATOM 4800 O O . LYS A 1 7 ? 7.048 0.277 24.820 1.00 0.00 4 LYS A O 5
ATOM 4819 N N . ASP A 1 8 ? 6.961 1.434 22.933 1.00 0.00 5 ASP A N 5
ATOM 4820 C CA . ASP A 1 8 ? 8.321 1.995 23.149 1.00 0.00 5 ASP A CA 5
ATOM 4821 C C . ASP A 1 8 ? 8.473 2.546 24.553 1.00 0.00 5 ASP A C 5
ATOM 4822 O O . ASP A 1 8 ? 9.565 2.854 24.991 1.00 0.00 5 ASP A O 5
ATOM 4831 N N . VAL A 1 9 ? 7.381 2.645 25.232 1.00 0.00 6 VAL A N 5
ATOM 4832 C CA . VAL A 1 9 ? 7.419 3.176 26.621 1.00 0.00 6 VAL A CA 5
ATOM 4833 C C . VAL A 1 9 ? 6.033 3.118 27.256 1.00 0.00 6 VAL A C 5
ATOM 4834 O O . VAL A 1 9 ? 5.076 2.735 26.611 1.00 0.00 6 VAL A O 5
ATOM 4847 N N . ILE A 1 10 ? 5.954 3.502 28.516 1.00 0.00 7 ILE A N 5
ATOM 4848 C CA . ILE A 1 10 ? 4.640 3.480 29.217 1.00 0.00 7 ILE A CA 5
ATOM 4849 C C . ILE A 1 10 ? 4.235 4.889 29.620 1.00 0.00 7 ILE A C 5
ATOM 4850 O O . ILE A 1 10 ? 4.835 5.482 30.494 1.00 0.00 7 ILE A O 5
ATOM 4866 N N . GLU A 1 11 ? 3.225 5.400 28.970 1.00 0.00 8 GLU A N 5
ATOM 4867 C CA . GLU A 1 11 ? 2.757 6.771 29.293 1.00 0.00 8 GLU A CA 5
ATOM 4868 C C . GLU A 1 11 ? 1.522 6.733 30.183 1.00 0.00 8 GLU A C 5
ATOM 4869 O O . GLU A 1 11 ? 0.547 6.076 29.869 1.00 0.00 8 GLU A O 5
ATOM 4881 N N . LEU A 1 12 ? 1.586 7.435 31.284 1.00 0.00 9 LEU A N 5
ATOM 4882 C CA . LEU A 1 12 ? 0.425 7.453 32.210 1.00 0.00 9 LEU A CA 5
ATOM 4883 C C . LEU A 1 12 ? 0.275 8.826 32.858 1.00 0.00 9 LEU A C 5
ATOM 4884 O O . LEU A 1 12 ? 1.205 9.603 32.893 1.00 0.00 9 LEU A O 5
ATOM 4900 N N . GLU A 1 13 ? -0.897 9.098 33.363 1.00 0.00 10 GLU A N 5
ATOM 4901 C CA . GLU A 1 13 ? -1.127 10.414 34.012 1.00 0.00 10 GLU A CA 5
ATOM 4902 C C . GLU A 1 13 ? -0.753 10.364 35.485 1.00 0.00 10 GLU A C 5
ATOM 4903 O O . GLU A 1 13 ? -0.965 9.367 36.141 1.00 0.00 10 GLU A O 5
ATOM 4915 N N . GLY A 1 14 ? -0.206 11.445 35.988 1.00 0.00 11 GLY A N 5
ATOM 4916 C CA . GLY A 1 14 ? 0.181 11.459 37.422 1.00 0.00 11 GLY A CA 5
ATOM 4917 C C . GLY A 1 14 ? 0.083 12.874 37.968 1.00 0.00 11 GLY A C 5
ATOM 4918 O O . GLY A 1 14 ? -0.071 13.815 37.213 1.00 0.00 11 GLY A O 5
ATOM 4922 N N . THR A 1 15 ? 0.174 13.001 39.273 1.00 0.00 12 THR A N 5
ATOM 4923 C CA . THR A 1 15 ? 0.088 14.353 39.888 1.00 0.00 12 THR A CA 5
ATOM 4924 C C . THR A 1 15 ? 1.311 14.640 40.734 1.00 0.00 12 THR A C 5
ATOM 4925 O O . THR A 1 15 ? 1.694 13.844 41.566 1.00 0.00 12 THR A O 5
ATOM 4936 N N . VAL A 1 16 ? 1.908 15.781 40.511 1.00 0.00 13 VAL A N 5
ATOM 4937 C CA . VAL A 1 16 ? 3.117 16.123 41.309 1.00 0.00 13 VAL A CA 5
ATOM 4938 C C . VAL A 1 16 ? 2.754 16.352 42.760 1.00 0.00 13 VAL A C 5
ATOM 4939 O O . VAL A 1 16 ? 1.811 17.061 43.062 1.00 0.00 13 VAL A O 5
ATOM 4952 N N . SER A 1 17 ? 3.525 15.749 43.637 1.00 0.00 14 SER A N 5
ATOM 4953 C CA . SER A 1 17 ? 3.256 15.906 45.089 1.00 0.00 14 SER A CA 5
ATOM 4954 C C . SER A 1 17 ? 4.363 16.678 45.804 1.00 0.00 14 SER A C 5
ATOM 4955 O O . SER A 1 17 ? 4.115 17.306 46.814 1.00 0.00 14 SER A O 5
ATOM 4963 N N . GLU A 1 18 ? 5.566 16.628 45.285 1.00 0.00 15 GLU A N 5
ATOM 4964 C CA . GLU A 1 18 ? 6.659 17.374 45.972 1.00 0.00 15 GLU A CA 5
ATOM 4965 C C . GLU A 1 18 ? 7.769 17.787 45.010 1.00 0.00 15 GLU A C 5
ATOM 4966 O O . GLU A 1 18 ? 7.933 17.209 43.954 1.00 0.00 15 GLU A O 5
ATOM 4978 N N . ALA A 1 19 ? 8.514 18.793 45.409 1.00 0.00 16 ALA A N 5
ATOM 4979 C CA . ALA A 1 19 ? 9.625 19.279 44.554 1.00 0.00 16 ALA A CA 5
ATOM 4980 C C . ALA A 1 19 ? 10.953 18.712 45.030 1.00 0.00 16 ALA A C 5
ATOM 4981 O O . ALA A 1 19 ? 11.412 19.028 46.112 1.00 0.00 16 ALA A O 5
ATOM 4988 N N . LEU A 1 20 ? 11.551 17.883 44.206 1.00 0.00 17 LEU A N 5
ATOM 4989 C CA . LEU A 1 20 ? 12.856 17.276 44.587 1.00 0.00 17 LEU A CA 5
ATOM 4990 C C . LEU A 1 20 ? 14.019 17.940 43.822 1.00 0.00 17 LEU A C 5
ATOM 4991 O O . LEU A 1 20 ? 13.861 18.359 42.696 1.00 0.00 17 LEU A O 5
ATOM 5007 N N . PRO A 1 21 ? 15.173 18.032 44.462 1.00 0.00 18 PRO A N 5
ATOM 5008 C CA . PRO A 1 21 ? 16.345 18.640 43.832 1.00 0.00 18 PRO A CA 5
ATOM 5009 C C . PRO A 1 21 ? 16.819 17.825 42.633 1.00 0.00 18 PRO A C 5
ATOM 5010 O O . PRO A 1 21 ? 16.357 16.726 42.402 1.00 0.00 18 PRO A O 5
ATOM 5021 N N . ASN A 1 22 ? 17.735 18.389 41.895 1.00 0.00 19 ASN A N 5
ATOM 5022 C CA . ASN A 1 22 ? 18.275 17.685 40.700 1.00 0.00 19 ASN A CA 5
ATOM 5023 C C . ASN A 1 22 ? 17.289 17.697 39.528 1.00 0.00 19 ASN A C 5
ATOM 5024 O O . ASN A 1 22 ? 17.289 16.799 38.711 1.00 0.00 19 ASN A O 5
ATOM 5035 N N . ALA A 1 23 ? 16.467 18.710 39.472 1.00 0.00 20 ALA A N 5
ATOM 5036 C CA . ALA A 1 23 ? 15.479 18.795 38.357 1.00 0.00 20 ALA A CA 5
ATOM 5037 C C . ALA A 1 23 ? 14.543 17.582 38.314 1.00 0.00 20 ALA A C 5
ATOM 5038 O O . ALA A 1 23 ? 14.523 16.840 37.349 1.00 0.00 20 ALA A O 5
ATOM 5045 N N . MET A 1 24 ? 13.787 17.406 39.360 1.00 0.00 21 MET A N 5
ATOM 5046 C CA . MET A 1 24 ? 12.855 16.271 39.413 1.00 0.00 21 MET A CA 5
ATOM 5047 C C . MET A 1 24 ? 11.864 16.493 40.530 1.00 0.00 21 MET A C 5
ATOM 5048 O O . MET A 1 24 ? 12.015 17.398 41.320 1.00 0.00 21 MET A O 5
ATOM 5062 N N . PHE A 1 25 ? 10.871 15.686 40.584 1.00 0.00 22 PHE A N 5
ATOM 5063 C CA . PHE A 1 25 ? 9.880 15.862 41.655 1.00 0.00 22 PHE A CA 5
ATOM 5064 C C . PHE A 1 25 ? 9.149 14.570 41.965 1.00 0.00 22 PHE A C 5
ATOM 5065 O O . PHE A 1 25 ? 9.198 13.618 41.211 1.00 0.00 22 PHE A O 5
ATOM 5082 N N . LYS A 1 26 ? 8.483 14.571 43.084 1.00 0.00 23 LYS A N 5
ATOM 5083 C CA . LYS A 1 26 ? 7.729 13.377 43.496 1.00 0.00 23 LYS A CA 5
ATOM 5084 C C . LYS A 1 26 ? 6.321 13.438 42.930 1.00 0.00 23 LYS A C 5
ATOM 5085 O O . LYS A 1 26 ? 5.663 14.455 43.029 1.00 0.00 23 LYS A O 5
ATOM 5104 N N . VAL A 1 27 ? 5.885 12.352 42.345 1.00 0.00 24 VAL A N 5
ATOM 5105 C CA . VAL A 1 27 ? 4.516 12.326 41.763 1.00 0.00 24 VAL A CA 5
ATOM 5106 C C . VAL A 1 27 ? 3.726 11.159 42.314 1.00 0.00 24 VAL A C 5
ATOM 5107 O O . VAL A 1 27 ? 4.264 10.091 42.541 1.00 0.00 24 VAL A O 5
ATOM 5120 N N . LYS A 1 28 ? 2.458 11.389 42.519 1.00 0.00 25 LYS A N 5
ATOM 5121 C CA . LYS A 1 28 ? 1.581 10.317 43.058 1.00 0.00 25 LYS A CA 5
ATOM 5122 C C . LYS A 1 28 ? 0.425 10.065 42.106 1.00 0.00 25 LYS A C 5
ATOM 5123 O O . LYS A 1 28 ? -0.303 10.975 41.756 1.00 0.00 25 LYS A O 5
ATOM 5142 N N . LEU A 1 29 ? 0.279 8.842 41.696 1.00 0.00 26 LEU A N 5
ATOM 5143 C CA . LEU A 1 29 ? -0.820 8.519 40.770 1.00 0.00 26 LEU A CA 5
ATOM 5144 C C . LEU A 1 29 ? -2.161 8.522 41.488 1.00 0.00 26 LEU A C 5
ATOM 5145 O O . LEU A 1 29 ? -2.223 8.643 42.695 1.00 0.00 26 LEU A O 5
ATOM 5161 N N . GLU A 1 30 ? -3.213 8.393 40.730 1.00 0.00 27 GLU A N 5
ATOM 5162 C CA . GLU A 1 30 ? -4.561 8.387 41.349 1.00 0.00 27 GLU A CA 5
ATOM 5163 C C . GLU A 1 30 ? -4.633 7.371 42.477 1.00 0.00 27 GLU A C 5
ATOM 5164 O O . GLU A 1 30 ? -5.202 7.635 43.518 1.00 0.00 27 GLU A O 5
ATOM 5176 N N . ASN A 1 31 ? -4.056 6.225 42.255 1.00 0.00 28 ASN A N 5
ATOM 5177 C CA . ASN A 1 31 ? -4.084 5.186 43.309 1.00 0.00 28 ASN A CA 5
ATOM 5178 C C . ASN A 1 31 ? -3.171 5.574 44.460 1.00 0.00 28 ASN A C 5
ATOM 5179 O O . ASN A 1 31 ? -3.241 5.006 45.532 1.00 0.00 28 ASN A O 5
ATOM 5190 N N . GLY A 1 32 ? -2.322 6.540 44.209 1.00 0.00 29 GLY A N 5
ATOM 5191 C CA . GLY A 1 32 ? -1.382 6.994 45.274 1.00 0.00 29 GLY A CA 5
ATOM 5192 C C . GLY A 1 32 ? 0.033 6.462 45.020 1.00 0.00 29 GLY A C 5
ATOM 5193 O O . GLY A 1 32 ? 0.941 6.739 45.781 1.00 0.00 29 GLY A O 5
ATOM 5197 N N . HIS A 1 33 ? 0.201 5.706 43.961 1.00 0.00 30 HIS A N 5
ATOM 5198 C CA . HIS A 1 33 ? 1.555 5.167 43.673 1.00 0.00 30 HIS A CA 5
ATOM 5199 C C . HIS A 1 33 ? 2.583 6.281 43.586 1.00 0.00 30 HIS A C 5
ATOM 5200 O O . HIS A 1 33 ? 2.637 7.007 42.612 1.00 0.00 30 HIS A O 5
ATOM 5214 N N . GLU A 1 34 ? 3.380 6.399 44.607 1.00 0.00 31 GLU A N 5
ATOM 5215 C CA . GLU A 1 34 ? 4.411 7.454 44.609 1.00 0.00 31 GLU A CA 5
ATOM 5216 C C . GLU A 1 34 ? 5.575 7.063 43.703 1.00 0.00 31 GLU A C 5
ATOM 5217 O O . GLU A 1 34 ? 6.163 6.013 43.871 1.00 0.00 31 GLU A O 5
ATOM 5229 N N . ILE A 1 35 ? 5.883 7.916 42.754 1.00 0.00 32 ILE A N 5
ATOM 5230 C CA . ILE A 1 35 ? 7.007 7.607 41.830 1.00 0.00 32 ILE A CA 5
ATOM 5231 C C . ILE A 1 35 ? 7.868 8.830 41.581 1.00 0.00 32 ILE A C 5
ATOM 5232 O O . ILE A 1 35 ? 7.402 9.950 41.662 1.00 0.00 32 ILE A O 5
ATOM 5248 N N . LEU A 1 36 ? 9.113 8.597 41.282 1.00 0.00 33 LEU A N 5
ATOM 5249 C CA . LEU A 1 36 ? 10.014 9.724 41.025 1.00 0.00 33 LEU A CA 5
ATOM 5250 C C . LEU A 1 36 ? 9.990 10.058 39.554 1.00 0.00 33 LEU A C 5
ATOM 5251 O O . LEU A 1 36 ? 10.087 9.176 38.724 1.00 0.00 33 LEU A O 5
ATOM 5267 N N . CYS A 1 37 ? 9.856 11.322 39.249 1.00 0.00 34 CYS A N 5
ATOM 5268 C CA . CYS A 1 37 ? 9.821 11.723 37.824 1.00 0.00 34 CYS A CA 5
ATOM 5269 C C . CYS A 1 37 ? 10.757 12.891 37.567 1.00 0.00 34 CYS A C 5
ATOM 5270 O O . CYS A 1 37 ? 10.774 13.846 38.317 1.00 0.00 34 CYS A O 5
ATOM 5278 N N . HIS A 1 38 ? 11.518 12.793 36.504 1.00 0.00 35 HIS A N 5
ATOM 5279 C CA . HIS A 1 38 ? 12.467 13.893 36.177 1.00 0.00 35 HIS A CA 5
ATOM 5280 C C . HIS A 1 38 ? 11.940 14.743 35.030 1.00 0.00 35 HIS A C 5
ATOM 5281 O O . HIS A 1 38 ? 10.912 14.446 34.457 1.00 0.00 35 HIS A O 5
ATOM 5295 N N . ILE A 1 39 ? 12.666 15.787 34.714 1.00 0.00 36 ILE A N 5
ATOM 5296 C CA . ILE A 1 39 ? 12.238 16.677 33.613 1.00 0.00 36 ILE A CA 5
ATOM 5297 C C . ILE A 1 39 ? 12.982 16.384 32.323 1.00 0.00 36 ILE A C 5
ATOM 5298 O O . ILE A 1 39 ? 14.033 15.771 32.334 1.00 0.00 36 ILE A O 5
ATOM 5314 N N . SER A 1 40 ? 12.412 16.837 31.231 1.00 0.00 37 SER A N 5
ATOM 5315 C CA . SER A 1 40 ? 13.039 16.617 29.913 1.00 0.00 37 SER A CA 5
ATOM 5316 C C . SER A 1 40 ? 13.308 17.951 29.223 1.00 0.00 37 SER A C 5
ATOM 5317 O O . SER A 1 40 ? 13.191 18.999 29.826 1.00 0.00 37 SER A O 5
ATOM 5325 N N . GLY A 1 41 ? 13.662 17.889 27.971 1.00 0.00 38 GLY A N 5
ATOM 5326 C CA . GLY A 1 41 ? 13.947 19.149 27.221 1.00 0.00 38 GLY A CA 5
ATOM 5327 C C . GLY A 1 41 ? 12.651 19.827 26.750 1.00 0.00 38 GLY A C 5
ATOM 5328 O O . GLY A 1 41 ? 12.684 20.915 26.208 1.00 0.00 38 GLY A O 5
ATOM 5332 N N . LYS A 1 42 ? 11.535 19.179 26.964 1.00 0.00 39 LYS A N 5
ATOM 5333 C CA . LYS A 1 42 ? 10.256 19.787 26.525 1.00 0.00 39 LYS A CA 5
ATOM 5334 C C . LYS A 1 42 ? 9.867 20.964 27.393 1.00 0.00 39 LYS A C 5
ATOM 5335 O O . LYS A 1 42 ? 9.790 22.082 26.924 1.00 0.00 39 LYS A O 5
ATOM 5354 N N . LEU A 1 43 ? 9.628 20.708 28.638 1.00 0.00 40 LEU A N 5
ATOM 5355 C CA . LEU A 1 43 ? 9.248 21.817 29.527 1.00 0.00 40 LEU A CA 5
ATOM 5356 C C . LEU A 1 43 ? 10.295 22.884 29.445 1.00 0.00 40 LEU A C 5
ATOM 5357 O O . LEU A 1 43 ? 10.058 24.034 29.752 1.00 0.00 40 LEU A O 5
ATOM 5373 N N . ARG A 1 44 ? 11.445 22.476 29.019 1.00 0.00 41 ARG A N 5
ATOM 5374 C CA . ARG A 1 44 ? 12.546 23.419 28.894 1.00 0.00 41 ARG A CA 5
ATOM 5375 C C . ARG A 1 44 ? 12.304 24.329 27.705 1.00 0.00 41 ARG A C 5
ATOM 5376 O O . ARG A 1 44 ? 12.640 25.496 27.725 1.00 0.00 41 ARG A O 5
ATOM 5397 N N . MET A 1 45 ? 11.716 23.768 26.688 1.00 0.00 42 MET A N 5
ATOM 5398 C CA . MET A 1 45 ? 11.431 24.557 25.480 1.00 0.00 42 MET A CA 5
ATOM 5399 C C . MET A 1 45 ? 10.255 25.499 25.714 1.00 0.00 42 MET A C 5
ATOM 5400 O O . MET A 1 45 ? 10.203 26.578 25.157 1.00 0.00 42 MET A O 5
ATOM 5414 N N . ASN A 1 46 ? 9.329 25.077 26.542 1.00 0.00 43 ASN A N 5
ATOM 5415 C CA . ASN A 1 46 ? 8.154 25.941 26.818 1.00 0.00 43 ASN A CA 5
ATOM 5416 C C . ASN A 1 46 ? 8.386 26.791 28.068 1.00 0.00 43 ASN A C 5
ATOM 5417 O O . ASN A 1 46 ? 7.533 27.563 28.461 1.00 0.00 43 ASN A O 5
ATOM 5428 N N . PHE A 1 47 ? 9.554 26.628 28.655 1.00 0.00 44 PHE A N 5
ATOM 5429 C CA . PHE A 1 47 ? 9.906 27.402 29.890 1.00 0.00 44 PHE A CA 5
ATOM 5430 C C . PHE A 1 47 ? 8.677 27.715 30.742 1.00 0.00 44 PHE A C 5
ATOM 5431 O O . PHE A 1 47 ? 8.231 28.844 30.799 1.00 0.00 44 PHE A O 5
ATOM 5448 N N . ILE A 1 48 ? 8.157 26.700 31.389 1.00 0.00 45 ILE A N 5
ATOM 5449 C CA . ILE A 1 48 ? 6.964 26.900 32.243 1.00 0.00 45 ILE A CA 5
ATOM 5450 C C . ILE A 1 48 ? 7.353 26.940 33.717 1.00 0.00 45 ILE A C 5
ATOM 5451 O O . ILE A 1 48 ? 8.456 26.580 34.078 1.00 0.00 45 ILE A O 5
ATOM 5467 N N . ARG A 1 49 ? 6.440 27.380 34.544 1.00 0.00 46 ARG A N 5
ATOM 5468 C CA . ARG A 1 49 ? 6.736 27.451 35.989 1.00 0.00 46 ARG A CA 5
ATOM 5469 C C . ARG A 1 49 ? 5.494 27.118 36.809 1.00 0.00 46 ARG A C 5
ATOM 5470 O O . ARG A 1 49 ? 4.819 27.998 37.306 1.00 0.00 46 ARG A O 5
ATOM 5491 N N . ILE A 1 50 ? 5.220 25.840 36.928 1.00 0.00 47 ILE A N 5
ATOM 5492 C CA . ILE A 1 50 ? 4.031 25.396 37.706 1.00 0.00 47 ILE A CA 5
ATOM 5493 C C . ILE A 1 50 ? 4.454 24.842 39.065 1.00 0.00 47 ILE A C 5
ATOM 5494 O O . ILE A 1 50 ? 5.539 24.312 39.208 1.00 0.00 47 ILE A O 5
ATOM 5510 N N . LEU A 1 51 ? 3.585 24.971 40.040 1.00 0.00 48 LEU A N 5
ATOM 5511 C CA . LEU A 1 51 ? 3.923 24.458 41.400 1.00 0.00 48 LEU A CA 5
ATOM 5512 C C . LEU A 1 51 ? 3.304 23.089 41.675 1.00 0.00 48 LEU A C 5
ATOM 5513 O O . LEU A 1 51 ? 2.322 22.705 41.073 1.00 0.00 48 LEU A O 5
ATOM 5529 N N . GLU A 1 52 ? 3.910 22.382 42.595 1.00 0.00 49 GLU A N 5
ATOM 5530 C CA . GLU A 1 52 ? 3.413 21.040 42.960 1.00 0.00 49 GLU A CA 5
ATOM 5531 C C . GLU A 1 52 ? 1.891 21.006 43.042 1.00 0.00 49 GLU A C 5
ATOM 5532 O O . GLU A 1 52 ? 1.257 22.012 43.292 1.00 0.00 49 GLU A O 5
ATOM 5544 N N . GLY A 1 53 ? 1.334 19.842 42.826 1.00 0.00 50 GLY A N 5
ATOM 5545 C CA . GLY A 1 53 ? -0.150 19.713 42.887 1.00 0.00 50 GLY A CA 5
ATOM 5546 C C . GLY A 1 53 ? -0.736 19.764 41.481 1.00 0.00 50 GLY A C 5
ATOM 5547 O O . GLY A 1 53 ? -1.926 19.595 41.291 1.00 0.00 50 GLY A O 5
ATOM 5551 N N . ASP A 1 54 ? 0.115 19.999 40.522 1.00 0.00 51 ASP A N 5
ATOM 5552 C CA . ASP A 1 54 ? -0.360 20.066 39.128 1.00 0.00 51 ASP A CA 5
ATOM 5553 C C . ASP A 1 54 ? -0.289 18.695 38.472 1.00 0.00 51 ASP A C 5
ATOM 5554 O O . ASP A 1 54 ? 0.630 17.943 38.711 1.00 0.00 51 ASP A O 5
ATOM 5563 N N . LYS A 1 55 ? -1.262 18.388 37.657 1.00 0.00 52 LYS A N 5
ATOM 5564 C CA . LYS A 1 55 ? -1.249 17.081 36.995 1.00 0.00 52 LYS A CA 5
ATOM 5565 C C . LYS A 1 55 ? -0.365 17.086 35.784 1.00 0.00 52 LYS A C 5
ATOM 5566 O O . LYS A 1 55 ? -0.262 18.072 35.079 1.00 0.00 52 LYS A O 5
ATOM 5585 N N . VAL A 1 56 ? 0.257 15.970 35.557 1.00 0.00 53 VAL A N 5
ATOM 5586 C CA . VAL A 1 56 ? 1.154 15.863 34.399 1.00 0.00 53 VAL A CA 5
ATOM 5587 C C . VAL A 1 56 ? 1.177 14.452 33.845 1.00 0.00 53 VAL A C 5
ATOM 5588 O O . VAL A 1 56 ? 0.715 13.527 34.483 1.00 0.00 53 VAL A O 5
ATOM 5601 N N . ASN A 1 57 ? 1.722 14.304 32.662 1.00 0.00 54 ASN A N 5
ATOM 5602 C CA . ASN A 1 57 ? 1.780 12.954 32.069 1.00 0.00 54 ASN A CA 5
ATOM 5603 C C . ASN A 1 57 ? 3.105 12.327 32.453 1.00 0.00 54 ASN A C 5
ATOM 5604 O O . ASN A 1 57 ? 4.152 12.885 32.186 1.00 0.00 54 ASN A O 5
ATOM 5615 N N . VAL A 1 58 ? 3.041 11.180 33.071 1.00 0.00 55 VAL A N 5
ATOM 5616 C CA . VAL A 1 58 ? 4.288 10.504 33.488 1.00 0.00 55 VAL A CA 5
ATOM 5617 C C . VAL A 1 58 ? 4.646 9.334 32.598 1.00 0.00 55 VAL A C 5
ATOM 5618 O O . VAL A 1 58 ? 3.850 8.442 32.380 1.00 0.00 55 VAL A O 5
ATOM 5631 N N . GLU A 1 59 ? 5.852 9.365 32.100 1.00 0.00 56 GLU A N 5
ATOM 5632 C CA . GLU A 1 59 ? 6.315 8.275 31.222 1.00 0.00 56 GLU A CA 5
ATOM 5633 C C . GLU A 1 59 ? 7.169 7.324 32.039 1.00 0.00 56 GLU A C 5
ATOM 5634 O O . GLU A 1 59 ? 8.228 7.695 32.514 1.00 0.00 56 GLU A O 5
ATOM 5646 N N . LEU A 1 60 ? 6.698 6.121 32.203 1.00 0.00 57 LEU A N 5
ATOM 5647 C CA . LEU A 1 60 ? 7.481 5.141 32.992 1.00 0.00 57 LEU A CA 5
ATOM 5648 C C . LEU A 1 60 ? 8.401 4.331 32.096 1.00 0.00 57 LEU A C 5
ATOM 5649 O O . LEU A 1 60 ? 8.064 4.026 30.966 1.00 0.00 57 LEU A O 5
ATOM 5665 N N . SER A 1 61 ? 9.554 3.994 32.613 1.00 0.00 58 SER A N 5
ATOM 5666 C CA . SER A 1 61 ? 10.508 3.202 31.796 1.00 0.00 58 SER A CA 5
ATOM 5667 C C . SER A 1 61 ? 10.233 1.684 31.934 1.00 0.00 58 SER A C 5
ATOM 5668 O O . SER A 1 61 ? 10.155 1.171 33.033 1.00 0.00 58 SER A O 5
ATOM 5676 N N . PRO A 1 62 ? 10.092 0.987 30.802 1.00 0.00 59 PRO A N 5
ATOM 5677 C CA . PRO A 1 62 ? 9.830 -0.455 30.822 1.00 0.00 59 PRO A CA 5
ATOM 5678 C C . PRO A 1 62 ? 10.964 -1.218 31.507 1.00 0.00 59 PRO A C 5
ATOM 5679 O O . PRO A 1 62 ? 10.905 -2.425 31.643 1.00 0.00 59 PRO A O 5
ATOM 5690 N N . TYR A 1 63 ? 11.975 -0.490 31.924 1.00 0.00 60 TYR A N 5
ATOM 5691 C CA . TYR A 1 63 ? 13.116 -1.120 32.594 1.00 0.00 60 TYR A CA 5
ATOM 5692 C C . TYR A 1 63 ? 13.111 -0.763 34.062 1.00 0.00 60 TYR A C 5
ATOM 5693 O O . TYR A 1 63 ? 13.767 -1.394 34.866 1.00 0.00 60 TYR A O 5
ATOM 5711 N N . ASP A 1 64 ? 12.365 0.255 34.382 1.00 0.00 61 ASP A N 5
ATOM 5712 C CA . ASP A 1 64 ? 12.287 0.688 35.786 1.00 0.00 61 ASP A CA 5
ATOM 5713 C C . ASP A 1 64 ? 10.889 1.199 36.103 1.00 0.00 61 ASP A C 5
ATOM 5714 O O . ASP A 1 64 ? 10.634 2.386 36.056 1.00 0.00 61 ASP A O 5
ATOM 5723 N N . LEU A 1 65 ? 10.006 0.293 36.421 1.00 0.00 62 LEU A N 5
ATOM 5724 C CA . LEU A 1 65 ? 8.621 0.707 36.743 1.00 0.00 62 LEU A CA 5
ATOM 5725 C C . LEU A 1 65 ? 8.577 1.404 38.083 1.00 0.00 62 LEU A C 5
ATOM 5726 O O . LEU A 1 65 ? 7.549 1.456 38.732 1.00 0.00 62 LEU A O 5
ATOM 5742 N N . THR A 1 66 ? 9.704 1.929 38.466 1.00 0.00 63 THR A N 5
ATOM 5743 C CA . THR A 1 66 ? 9.797 2.645 39.767 1.00 0.00 63 THR A CA 5
ATOM 5744 C C . THR A 1 66 ? 10.130 4.113 39.548 1.00 0.00 63 THR A C 5
ATOM 5745 O O . THR A 1 66 ? 10.165 4.890 40.480 1.00 0.00 63 THR A O 5
ATOM 5756 N N . ARG A 1 67 ? 10.388 4.463 38.315 1.00 0.00 64 ARG A N 5
ATOM 5757 C CA . ARG A 1 67 ? 10.721 5.865 38.011 1.00 0.00 64 ARG A CA 5
ATOM 5758 C C . ARG A 1 67 ? 10.243 6.243 36.608 1.00 0.00 64 ARG A C 5
ATOM 5759 O O . ARG A 1 67 ? 10.259 5.428 35.692 1.00 0.00 64 ARG A O 5
ATOM 5780 N N . GLY A 1 68 ? 9.817 7.473 36.469 1.00 0.00 65 GLY A N 5
ATOM 5781 C CA . GLY A 1 68 ? 9.329 7.944 35.142 1.00 0.00 65 GLY A CA 5
ATOM 5782 C C . GLY A 1 68 ? 9.843 9.357 34.869 1.00 0.00 65 GLY A C 5
ATOM 5783 O O . GLY A 1 68 ? 10.903 9.736 35.332 1.00 0.00 65 GLY A O 5
ATOM 5787 N N . ARG A 1 69 ? 9.093 10.110 34.115 1.00 0.00 66 ARG A N 5
ATOM 5788 C CA . ARG A 1 69 ? 9.545 11.493 33.819 1.00 0.00 66 ARG A CA 5
ATOM 5789 C C . ARG A 1 69 ? 8.418 12.348 33.235 1.00 0.00 66 ARG A C 5
ATOM 5790 O O . ARG A 1 69 ? 7.617 11.876 32.452 1.00 0.00 66 ARG A O 5
ATOM 5811 N N . ILE A 1 70 ? 8.380 13.598 33.640 1.00 0.00 67 ILE A N 5
ATOM 5812 C CA . ILE A 1 70 ? 7.326 14.507 33.130 1.00 0.00 67 ILE A CA 5
ATOM 5813 C C . ILE A 1 70 ? 7.785 15.151 31.836 1.00 0.00 67 ILE A C 5
ATOM 5814 O O . ILE A 1 70 ? 8.770 15.865 31.815 1.00 0.00 67 ILE A O 5
ATOM 5830 N N . THR A 1 71 ? 7.067 14.882 30.783 1.00 0.00 68 THR A N 5
ATOM 5831 C CA . THR A 1 71 ? 7.430 15.462 29.466 1.00 0.00 68 THR A CA 5
ATOM 5832 C C . THR A 1 71 ? 6.248 16.204 28.873 1.00 0.00 68 THR A C 5
ATOM 5833 O O . THR A 1 71 ? 6.293 16.649 27.744 1.00 0.00 68 THR A O 5
ATOM 5844 N N . TRP A 1 72 ? 5.200 16.328 29.650 1.00 0.00 69 TRP A N 5
ATOM 5845 C CA . TRP A 1 72 ? 4.012 17.034 29.143 1.00 0.00 69 TRP A CA 5
ATOM 5846 C C . TRP A 1 72 ? 3.006 17.291 30.257 1.00 0.00 69 TRP A C 5
ATOM 5847 O O . TRP A 1 72 ? 2.391 16.375 30.763 1.00 0.00 69 TRP A O 5
ATOM 5868 N N . ARG A 1 73 ? 2.855 18.531 30.617 1.00 0.00 70 ARG A N 5
ATOM 5869 C CA . ARG A 1 73 ? 1.900 18.860 31.685 1.00 0.00 70 ARG A CA 5
ATOM 5870 C C . ARG A 1 73 ? 0.465 18.619 31.218 1.00 0.00 70 ARG A C 5
ATOM 5871 O O . ARG A 1 73 ? 0.203 18.533 30.034 1.00 0.00 70 ARG A O 5
ATOM 5892 N N . LYS A 1 74 ? -0.438 18.511 32.157 1.00 0.00 71 LYS A N 5
ATOM 5893 C CA . LYS A 1 74 ? -1.853 18.276 31.785 1.00 0.00 71 LYS A CA 5
ATOM 5894 C C . LYS A 1 74 ? -2.576 19.596 31.536 1.00 0.00 71 LYS A C 5
ATOM 5895 O O . LYS A 1 74 ? -2.456 20.525 32.308 1.00 0.00 71 LYS A O 5
ATOM 5914 N N . LYS A 1 75 ? -3.319 19.653 30.462 1.00 0.00 72 LYS A N 5
ATOM 5915 C CA . LYS A 1 75 ? -4.054 20.905 30.149 1.00 0.00 72 LYS A CA 5
ATOM 5916 C C . LYS A 1 75 ? -5.470 20.857 30.711 1.00 0.00 72 LYS A C 5
ATOM 5917 O O . LYS A 1 75 ? -5.811 21.804 31.401 1.00 0.00 72 LYS A O 5
ATOM 5936 N N . MET A 1 4 ? 12.233 -9.002 27.467 1.00 0.00 1 MET A N 6
ATOM 5937 C CA . MET A 1 4 ? 12.535 -10.223 26.682 1.00 0.00 1 MET A CA 6
ATOM 5938 C C . MET A 1 4 ? 12.887 -9.848 25.246 1.00 0.00 1 MET A C 6
ATOM 5939 O O . MET A 1 4 ? 14.032 -9.577 24.938 1.00 0.00 1 MET A O 6
ATOM 5952 N N . ALA A 1 5 ? 11.890 -9.836 24.396 1.00 0.00 2 ALA A N 6
ATOM 5953 C CA . ALA A 1 5 ? 12.137 -9.482 22.972 1.00 0.00 2 ALA A CA 6
ATOM 5954 C C . ALA A 1 5 ? 11.690 -8.055 22.675 1.00 0.00 2 ALA A C 6
ATOM 5955 O O . ALA A 1 5 ? 12.074 -7.477 21.678 1.00 0.00 2 ALA A O 6
ATOM 5962 N N . LYS A 1 6 ? 10.884 -7.510 23.547 1.00 0.00 3 LYS A N 6
ATOM 5963 C CA . LYS A 1 6 ? 10.406 -6.121 23.324 1.00 0.00 3 LYS A CA 6
ATOM 5964 C C . LYS A 1 6 ? 9.741 -5.569 24.582 1.00 0.00 3 LYS A C 6
ATOM 5965 O O . LYS A 1 6 ? 9.057 -6.282 25.288 1.00 0.00 3 LYS A O 6
ATOM 5984 N N . LYS A 1 7 ? 9.955 -4.306 24.841 1.00 0.00 4 LYS A N 6
ATOM 5985 C CA . LYS A 1 7 ? 9.341 -3.696 26.049 1.00 0.00 4 LYS A CA 6
ATOM 5986 C C . LYS A 1 7 ? 9.167 -2.191 25.870 1.00 0.00 4 LYS A C 6
ATOM 5987 O O . LYS A 1 7 ? 10.132 -1.454 25.832 1.00 0.00 4 LYS A O 6
ATOM 6006 N N . ASP A 1 8 ? 7.934 -1.760 25.765 1.00 0.00 5 ASP A N 6
ATOM 6007 C CA . ASP A 1 8 ? 7.679 -0.308 25.586 1.00 0.00 5 ASP A CA 6
ATOM 6008 C C . ASP A 1 8 ? 7.403 0.372 26.927 1.00 0.00 5 ASP A C 6
ATOM 6009 O O . ASP A 1 8 ? 7.283 -0.278 27.946 1.00 0.00 5 ASP A O 6
ATOM 6018 N N . VAL A 1 9 ? 7.309 1.676 26.896 1.00 0.00 6 VAL A N 6
ATOM 6019 C CA . VAL A 1 9 ? 7.043 2.427 28.154 1.00 0.00 6 VAL A CA 6
ATOM 6020 C C . VAL A 1 9 ? 5.562 2.429 28.487 1.00 0.00 6 VAL A C 6
ATOM 6021 O O . VAL A 1 9 ? 4.760 1.866 27.768 1.00 0.00 6 VAL A O 6
ATOM 6034 N N . ILE A 1 10 ? 5.228 3.071 29.586 1.00 0.00 7 ILE A N 6
ATOM 6035 C CA . ILE A 1 10 ? 3.800 3.136 30.004 1.00 0.00 7 ILE A CA 6
ATOM 6036 C C . ILE A 1 10 ? 3.374 4.574 30.246 1.00 0.00 7 ILE A C 6
ATOM 6037 O O . ILE A 1 10 ? 3.700 5.161 31.262 1.00 0.00 7 ILE A O 6
ATOM 6053 N N . GLU A 1 11 ? 2.655 5.118 29.305 1.00 0.00 8 GLU A N 6
ATOM 6054 C CA . GLU A 1 11 ? 2.193 6.515 29.454 1.00 0.00 8 GLU A CA 6
ATOM 6055 C C . GLU A 1 11 ? 1.094 6.602 30.500 1.00 0.00 8 GLU A C 6
ATOM 6056 O O . GLU A 1 11 ? 0.026 6.052 30.319 1.00 0.00 8 GLU A O 6
ATOM 6068 N N . LEU A 1 12 ? 1.373 7.288 31.579 1.00 0.00 9 LEU A N 6
ATOM 6069 C CA . LEU A 1 12 ? 0.346 7.415 32.644 1.00 0.00 9 LEU A CA 6
ATOM 6070 C C . LEU A 1 12 ? 0.370 8.803 33.256 1.00 0.00 9 LEU A C 6
ATOM 6071 O O . LEU A 1 12 ? 1.418 9.396 33.420 1.00 0.00 9 LEU A O 6
ATOM 6087 N N . GLU A 1 13 ? -0.788 9.301 33.585 1.00 0.00 10 GLU A N 6
ATOM 6088 C CA . GLU A 1 13 ? -0.850 10.648 34.188 1.00 0.00 10 GLU A CA 6
ATOM 6089 C C . GLU A 1 13 ? -0.659 10.566 35.691 1.00 0.00 10 GLU A C 6
ATOM 6090 O O . GLU A 1 13 ? -1.146 9.653 36.332 1.00 0.00 10 GLU A O 6
ATOM 6102 N N . GLY A 1 14 ? 0.051 11.520 36.234 1.00 0.00 11 GLY A N 6
ATOM 6103 C CA . GLY A 1 14 ? 0.282 11.507 37.703 1.00 0.00 11 GLY A CA 6
ATOM 6104 C C . GLY A 1 14 ? 0.286 12.927 38.237 1.00 0.00 11 GLY A C 6
ATOM 6105 O O . GLY A 1 14 ? 0.664 13.849 37.542 1.00 0.00 11 GLY A O 6
ATOM 6109 N N . THR A 1 15 ? -0.130 13.083 39.464 1.00 0.00 12 THR A N 6
ATOM 6110 C CA . THR A 1 15 ? -0.153 14.439 40.047 1.00 0.00 12 THR A CA 6
ATOM 6111 C C . THR A 1 15 ? 1.123 14.708 40.808 1.00 0.00 12 THR A C 6
ATOM 6112 O O . THR A 1 15 ? 1.538 13.914 41.630 1.00 0.00 12 THR A O 6
ATOM 6123 N N . VAL A 1 16 ? 1.731 15.821 40.528 1.00 0.00 13 VAL A N 6
ATOM 6124 C CA . VAL A 1 16 ? 2.990 16.140 41.241 1.00 0.00 13 VAL A CA 6
ATOM 6125 C C . VAL A 1 16 ? 2.744 16.215 42.730 1.00 0.00 13 VAL A C 6
ATOM 6126 O O . VAL A 1 16 ? 1.869 16.927 43.184 1.00 0.00 13 VAL A O 6
ATOM 6139 N N . SER A 1 17 ? 3.526 15.478 43.464 1.00 0.00 14 SER A N 6
ATOM 6140 C CA . SER A 1 17 ? 3.365 15.476 44.931 1.00 0.00 14 SER A CA 6
ATOM 6141 C C . SER A 1 17 ? 4.386 16.386 45.620 1.00 0.00 14 SER A C 6
ATOM 6142 O O . SER A 1 17 ? 4.096 16.969 46.645 1.00 0.00 14 SER A O 6
ATOM 6150 N N . GLU A 1 18 ? 5.564 16.497 45.054 1.00 0.00 15 GLU A N 6
ATOM 6151 C CA . GLU A 1 18 ? 6.585 17.374 45.696 1.00 0.00 15 GLU A CA 6
ATOM 6152 C C . GLU A 1 18 ? 7.684 17.778 44.715 1.00 0.00 15 GLU A C 6
ATOM 6153 O O . GLU A 1 18 ? 7.910 17.117 43.722 1.00 0.00 15 GLU A O 6
ATOM 6165 N N . ALA A 1 19 ? 8.348 18.868 45.024 1.00 0.00 16 ALA A N 6
ATOM 6166 C CA . ALA A 1 19 ? 9.440 19.349 44.134 1.00 0.00 16 ALA A CA 6
ATOM 6167 C C . ALA A 1 19 ? 10.801 18.917 44.666 1.00 0.00 16 ALA A C 6
ATOM 6168 O O . ALA A 1 19 ? 11.190 19.295 45.754 1.00 0.00 16 ALA A O 6
ATOM 6175 N N . LEU A 1 20 ? 11.508 18.134 43.879 1.00 0.00 17 LEU A N 6
ATOM 6176 C CA . LEU A 1 20 ? 12.852 17.660 44.316 1.00 0.00 17 LEU A CA 6
ATOM 6177 C C . LEU A 1 20 ? 13.984 18.390 43.553 1.00 0.00 17 LEU A C 6
ATOM 6178 O O . LEU A 1 20 ? 13.824 18.760 42.409 1.00 0.00 17 LEU A O 6
ATOM 6194 N N . PRO A 1 21 ? 15.114 18.589 44.220 1.00 0.00 18 PRO A N 6
ATOM 6195 C CA . PRO A 1 21 ? 16.261 19.267 43.605 1.00 0.00 18 PRO A CA 6
ATOM 6196 C C . PRO A 1 21 ? 16.791 18.505 42.393 1.00 0.00 18 PRO A C 6
ATOM 6197 O O . PRO A 1 21 ? 16.383 17.394 42.123 1.00 0.00 18 PRO A O 6
ATOM 6208 N N . ASN A 1 22 ? 17.693 19.131 41.685 1.00 0.00 19 ASN A N 6
ATOM 6209 C CA . ASN A 1 22 ? 18.278 18.483 40.484 1.00 0.00 19 ASN A CA 6
ATOM 6210 C C . ASN A 1 22 ? 17.249 18.322 39.369 1.00 0.00 19 ASN A C 6
ATOM 6211 O O . ASN A 1 22 ? 17.342 17.415 38.568 1.00 0.00 19 ASN A O 6
ATOM 6222 N N . ALA A 1 23 ? 16.291 19.206 39.333 1.00 0.00 20 ALA A N 6
ATOM 6223 C CA . ALA A 1 23 ? 15.251 19.111 38.273 1.00 0.00 20 ALA A CA 6
ATOM 6224 C C . ALA A 1 23 ? 14.507 17.779 38.348 1.00 0.00 20 ALA A C 6
ATOM 6225 O O . ALA A 1 23 ? 14.513 17.003 37.409 1.00 0.00 20 ALA A O 6
ATOM 6232 N N . MET A 1 24 ? 13.870 17.547 39.462 1.00 0.00 21 MET A N 6
ATOM 6233 C CA . MET A 1 24 ? 13.124 16.297 39.637 1.00 0.00 21 MET A CA 6
ATOM 6234 C C . MET A 1 24 ? 11.987 16.524 40.610 1.00 0.00 21 MET A C 6
ATOM 6235 O O . MET A 1 24 ? 11.959 17.509 41.311 1.00 0.00 21 MET A O 6
ATOM 6249 N N . PHE A 1 25 ? 11.071 15.627 40.632 1.00 0.00 22 PHE A N 6
ATOM 6250 C CA . PHE A 1 25 ? 9.935 15.794 41.564 1.00 0.00 22 PHE A CA 6
ATOM 6251 C C . PHE A 1 25 ? 9.217 14.480 41.816 1.00 0.00 22 PHE A C 6
ATOM 6252 O O . PHE A 1 25 ? 9.407 13.511 41.109 1.00 0.00 22 PHE A O 6
ATOM 6269 N N . LYS A 1 26 ? 8.409 14.475 42.840 1.00 0.00 23 LYS A N 6
ATOM 6270 C CA . LYS A 1 26 ? 7.655 13.253 43.179 1.00 0.00 23 LYS A CA 6
ATOM 6271 C C . LYS A 1 26 ? 6.242 13.369 42.632 1.00 0.00 23 LYS A C 6
ATOM 6272 O O . LYS A 1 26 ? 5.634 14.414 42.731 1.00 0.00 23 LYS A O 6
ATOM 6291 N N . VAL A 1 27 ? 5.747 12.300 42.055 1.00 0.00 24 VAL A N 6
ATOM 6292 C CA . VAL A 1 27 ? 4.364 12.343 41.492 1.00 0.00 24 VAL A CA 6
ATOM 6293 C C . VAL A 1 27 ? 3.540 11.159 41.946 1.00 0.00 24 VAL A C 6
ATOM 6294 O O . VAL A 1 27 ? 4.049 10.066 42.106 1.00 0.00 24 VAL A O 6
ATOM 6307 N N . LYS A 1 28 ? 2.271 11.406 42.143 1.00 0.00 25 LYS A N 6
ATOM 6308 C CA . LYS A 1 28 ? 1.359 10.309 42.591 1.00 0.00 25 LYS A CA 6
ATOM 6309 C C . LYS A 1 28 ? 0.377 9.947 41.488 1.00 0.00 25 LYS A C 6
ATOM 6310 O O . LYS A 1 28 ? -0.388 10.775 41.034 1.00 0.00 25 LYS A O 6
ATOM 6329 N N . LEU A 1 29 ? 0.415 8.711 41.078 1.00 0.00 26 LEU A N 6
ATOM 6330 C CA . LEU A 1 29 ? -0.496 8.268 40.015 1.00 0.00 26 LEU A CA 6
ATOM 6331 C C . LEU A 1 29 ? -1.913 8.115 40.545 1.00 0.00 26 LEU A C 6
ATOM 6332 O O . LEU A 1 29 ? -2.139 8.141 41.739 1.00 0.00 26 LEU A O 6
ATOM 6348 N N . GLU A 1 30 ? -2.841 7.958 39.649 1.00 0.00 27 GLU A N 6
ATOM 6349 C CA . GLU A 1 30 ? -4.251 7.801 40.079 1.00 0.00 27 GLU A CA 6
ATOM 6350 C C . GLU A 1 30 ? -4.408 6.550 40.928 1.00 0.00 27 GLU A C 6
ATOM 6351 O O . GLU A 1 30 ? -5.256 6.484 41.796 1.00 0.00 27 GLU A O 6
ATOM 6363 N N . ASN A 1 31 ? -3.581 5.577 40.663 1.00 0.00 28 ASN A N 6
ATOM 6364 C CA . ASN A 1 31 ? -3.660 4.319 41.439 1.00 0.00 28 ASN A CA 6
ATOM 6365 C C . ASN A 1 31 ? -3.357 4.575 42.908 1.00 0.00 28 ASN A C 6
ATOM 6366 O O . ASN A 1 31 ? -3.560 3.718 43.744 1.00 0.00 28 ASN A O 6
ATOM 6377 N N . GLY A 1 32 ? -2.872 5.754 43.196 1.00 0.00 29 GLY A N 6
ATOM 6378 C CA . GLY A 1 32 ? -2.547 6.091 44.611 1.00 0.00 29 GLY A CA 6
ATOM 6379 C C . GLY A 1 32 ? -1.058 5.882 44.889 1.00 0.00 29 GLY A C 6
ATOM 6380 O O . GLY A 1 32 ? -0.553 6.295 45.913 1.00 0.00 29 GLY A O 6
ATOM 6384 N N . HIS A 1 33 ? -0.382 5.245 43.971 1.00 0.00 30 HIS A N 6
ATOM 6385 C CA . HIS A 1 33 ? 1.068 5.007 44.177 1.00 0.00 30 HIS A CA 6
ATOM 6386 C C . HIS A 1 33 ? 1.884 6.252 43.882 1.00 0.00 30 HIS A C 6
ATOM 6387 O O . HIS A 1 33 ? 1.387 7.203 43.315 1.00 0.00 30 HIS A O 6
ATOM 6401 N N . GLU A 1 34 ? 3.138 6.212 44.276 1.00 0.00 31 GLU A N 6
ATOM 6402 C CA . GLU A 1 34 ? 4.032 7.368 44.044 1.00 0.00 31 GLU A CA 6
ATOM 6403 C C . GLU A 1 34 ? 5.312 6.940 43.339 1.00 0.00 31 GLU A C 6
ATOM 6404 O O . GLU A 1 34 ? 5.845 5.882 43.606 1.00 0.00 31 GLU A O 6
ATOM 6416 N N . ILE A 1 35 ? 5.786 7.780 42.450 1.00 0.00 32 ILE A N 6
ATOM 6417 C CA . ILE A 1 35 ? 7.029 7.442 41.713 1.00 0.00 32 ILE A CA 6
ATOM 6418 C C . ILE A 1 35 ? 7.882 8.685 41.467 1.00 0.00 32 ILE A C 6
ATOM 6419 O O . ILE A 1 35 ? 7.396 9.797 41.536 1.00 0.00 32 ILE A O 6
ATOM 6435 N N . LEU A 1 36 ? 9.144 8.475 41.185 1.00 0.00 33 LEU A N 6
ATOM 6436 C CA . LEU A 1 36 ? 10.038 9.627 40.932 1.00 0.00 33 LEU A CA 6
ATOM 6437 C C . LEU A 1 36 ? 10.041 9.972 39.453 1.00 0.00 33 LEU A C 6
ATOM 6438 O O . LEU A 1 36 ? 10.013 9.089 38.617 1.00 0.00 33 LEU A O 6
ATOM 6454 N N . CYS A 1 37 ? 10.079 11.247 39.148 1.00 0.00 34 CYS A N 6
ATOM 6455 C CA . CYS A 1 37 ? 10.083 11.651 37.719 1.00 0.00 34 CYS A CA 6
ATOM 6456 C C . CYS A 1 37 ? 11.049 12.792 37.470 1.00 0.00 34 CYS A C 6
ATOM 6457 O O . CYS A 1 37 ? 11.153 13.707 38.262 1.00 0.00 34 CYS A O 6
ATOM 6465 N N . HIS A 1 38 ? 11.741 12.711 36.363 1.00 0.00 35 HIS A N 6
ATOM 6466 C CA . HIS A 1 38 ? 12.716 13.777 36.021 1.00 0.00 35 HIS A CA 6
ATOM 6467 C C . HIS A 1 38 ? 12.152 14.680 34.934 1.00 0.00 35 HIS A C 6
ATOM 6468 O O . HIS A 1 38 ? 11.147 14.367 34.327 1.00 0.00 35 HIS A O 6
ATOM 6482 N N . ILE A 1 39 ? 12.810 15.784 34.703 1.00 0.00 36 ILE A N 6
ATOM 6483 C CA . ILE A 1 39 ? 12.324 16.714 33.660 1.00 0.00 36 ILE A CA 6
ATOM 6484 C C . ILE A 1 39 ? 12.975 16.442 32.315 1.00 0.00 36 ILE A C 6
ATOM 6485 O O . ILE A 1 39 ? 14.086 15.953 32.246 1.00 0.00 36 ILE A O 6
ATOM 6501 N N . SER A 1 40 ? 12.258 16.771 31.272 1.00 0.00 37 SER A N 6
ATOM 6502 C CA . SER A 1 40 ? 12.786 16.554 29.907 1.00 0.00 37 SER A CA 6
ATOM 6503 C C . SER A 1 40 ? 13.246 17.867 29.287 1.00 0.00 37 SER A C 6
ATOM 6504 O O . SER A 1 40 ? 13.386 18.862 29.968 1.00 0.00 37 SER A O 6
ATOM 6512 N N . GLY A 1 41 ? 13.476 17.844 28.003 1.00 0.00 38 GLY A N 6
ATOM 6513 C CA . GLY A 1 41 ? 13.930 19.087 27.317 1.00 0.00 38 GLY A CA 6
ATOM 6514 C C . GLY A 1 41 ? 12.746 20.022 27.016 1.00 0.00 38 GLY A C 6
ATOM 6515 O O . GLY A 1 41 ? 12.938 21.192 26.748 1.00 0.00 38 GLY A O 6
ATOM 6519 N N . LYS A 1 42 ? 11.548 19.493 27.068 1.00 0.00 39 LYS A N 6
ATOM 6520 C CA . LYS A 1 42 ? 10.366 20.351 26.783 1.00 0.00 39 LYS A CA 6
ATOM 6521 C C . LYS A 1 42 ? 10.117 21.351 27.899 1.00 0.00 39 LYS A C 6
ATOM 6522 O O . LYS A 1 42 ? 10.195 22.545 27.690 1.00 0.00 39 LYS A O 6
ATOM 6541 N N . LEU A 1 43 ? 9.822 20.857 29.063 1.00 0.00 40 LEU A N 6
ATOM 6542 C CA . LEU A 1 43 ? 9.572 21.782 30.187 1.00 0.00 40 LEU A CA 6
ATOM 6543 C C . LEU A 1 43 ? 10.723 22.716 30.300 1.00 0.00 40 LEU A C 6
ATOM 6544 O O . LEU A 1 43 ? 10.634 23.783 30.877 1.00 0.00 40 LEU A O 6
ATOM 6560 N N . ARG A 1 44 ? 11.781 22.289 29.741 1.00 0.00 41 ARG A N 6
ATOM 6561 C CA . ARG A 1 44 ? 13.005 23.104 29.768 1.00 0.00 41 ARG A CA 6
ATOM 6562 C C . ARG A 1 44 ? 12.878 24.260 28.791 1.00 0.00 41 ARG A C 6
ATOM 6563 O O . ARG A 1 44 ? 13.343 25.354 29.047 1.00 0.00 41 ARG A O 6
ATOM 6584 N N . MET A 1 45 ? 12.249 23.993 27.680 1.00 0.00 42 MET A N 6
ATOM 6585 C CA . MET A 1 45 ? 12.071 25.047 26.668 1.00 0.00 42 MET A CA 6
ATOM 6586 C C . MET A 1 45 ? 10.770 25.801 26.902 1.00 0.00 42 MET A C 6
ATOM 6587 O O . MET A 1 45 ? 10.607 26.918 26.454 1.00 0.00 42 MET A O 6
ATOM 6601 N N . ASN A 1 46 ? 9.862 25.173 27.602 1.00 0.00 43 ASN A N 6
ATOM 6602 C CA . ASN A 1 46 ? 8.566 25.834 27.877 1.00 0.00 43 ASN A CA 6
ATOM 6603 C C . ASN A 1 46 ? 8.688 26.758 29.089 1.00 0.00 43 ASN A C 6
ATOM 6604 O O . ASN A 1 46 ? 8.111 27.827 29.125 1.00 0.00 43 ASN A O 6
ATOM 6615 N N . PHE A 1 47 ? 9.442 26.318 30.055 1.00 0.00 44 PHE A N 6
ATOM 6616 C CA . PHE A 1 47 ? 9.639 27.130 31.287 1.00 0.00 44 PHE A CA 6
ATOM 6617 C C . PHE A 1 47 ? 8.336 27.769 31.790 1.00 0.00 44 PHE A C 6
ATOM 6618 O O . PHE A 1 47 ? 8.268 28.969 31.981 1.00 0.00 44 PHE A O 6
ATOM 6635 N N . ILE A 1 48 ? 7.328 26.958 32.005 1.00 0.00 45 ILE A N 6
ATOM 6636 C CA . ILE A 1 48 ? 6.038 27.513 32.498 1.00 0.00 45 ILE A CA 6
ATOM 6637 C C . ILE A 1 48 ? 5.953 27.381 34.010 1.00 0.00 45 ILE A C 6
ATOM 6638 O O . ILE A 1 48 ? 6.647 26.577 34.602 1.00 0.00 45 ILE A O 6
ATOM 6654 N N . ARG A 1 49 ? 5.107 28.169 34.616 1.00 0.00 46 ARG A N 6
ATOM 6655 C CA . ARG A 1 49 ? 4.981 28.085 36.086 1.00 0.00 46 ARG A CA 6
ATOM 6656 C C . ARG A 1 49 ? 4.497 26.709 36.493 1.00 0.00 46 ARG A C 6
ATOM 6657 O O . ARG A 1 49 ? 3.613 26.151 35.871 1.00 0.00 46 ARG A O 6
ATOM 6678 N N . ILE A 1 50 ? 5.090 26.189 37.525 1.00 0.00 47 ILE A N 6
ATOM 6679 C CA . ILE A 1 50 ? 4.690 24.840 38.010 1.00 0.00 47 ILE A CA 6
ATOM 6680 C C . ILE A 1 50 ? 4.502 24.840 39.521 1.00 0.00 47 ILE A C 6
ATOM 6681 O O . ILE A 1 50 ? 5.256 25.458 40.243 1.00 0.00 47 ILE A O 6
ATOM 6697 N N . LEU A 1 51 ? 3.492 24.146 39.969 1.00 0.00 48 LEU A N 6
ATOM 6698 C CA . LEU A 1 51 ? 3.232 24.089 41.428 1.00 0.00 48 LEU A CA 6
ATOM 6699 C C . LEU A 1 51 ? 2.724 22.709 41.820 1.00 0.00 48 LEU A C 6
ATOM 6700 O O . LEU A 1 51 ? 1.878 22.148 41.154 1.00 0.00 48 LEU A O 6
ATOM 6716 N N . GLU A 1 52 ? 3.253 22.184 42.890 1.00 0.00 49 GLU A N 6
ATOM 6717 C CA . GLU A 1 52 ? 2.814 20.853 43.334 1.00 0.00 49 GLU A CA 6
ATOM 6718 C C . GLU A 1 52 ? 1.302 20.728 43.260 1.00 0.00 49 GLU A C 6
ATOM 6719 O O . GLU A 1 52 ? 0.589 21.706 43.374 1.00 0.00 49 GLU A O 6
ATOM 6731 N N . GLY A 1 53 ? 0.836 19.528 43.072 1.00 0.00 50 GLY A N 6
ATOM 6732 C CA . GLY A 1 53 ? -0.632 19.321 42.987 1.00 0.00 50 GLY A CA 6
ATOM 6733 C C . GLY A 1 53 ? -1.077 19.379 41.528 1.00 0.00 50 GLY A C 6
ATOM 6734 O O . GLY A 1 53 ? -2.172 18.973 41.192 1.00 0.00 50 GLY A O 6
ATOM 6738 N N . ASP A 1 54 ? -0.215 19.886 40.688 1.00 0.00 51 ASP A N 6
ATOM 6739 C CA . ASP A 1 54 ? -0.568 19.978 39.256 1.00 0.00 51 ASP A CA 6
ATOM 6740 C C . ASP A 1 54 ? -0.466 18.613 38.598 1.00 0.00 51 ASP A C 6
ATOM 6741 O O . ASP A 1 54 ? 0.365 17.810 38.967 1.00 0.00 51 ASP A O 6
ATOM 6750 N N . LYS A 1 55 ? -1.313 18.367 37.637 1.00 0.00 52 LYS A N 6
ATOM 6751 C CA . LYS A 1 55 ? -1.271 17.069 36.958 1.00 0.00 52 LYS A CA 6
ATOM 6752 C C . LYS A 1 55 ? -0.322 17.080 35.802 1.00 0.00 52 LYS A C 6
ATOM 6753 O O . LYS A 1 55 ? -0.192 18.062 35.098 1.00 0.00 52 LYS A O 6
ATOM 6772 N N . VAL A 1 56 ? 0.331 15.972 35.625 1.00 0.00 53 VAL A N 6
ATOM 6773 C CA . VAL A 1 56 ? 1.294 15.870 34.519 1.00 0.00 53 VAL A CA 6
ATOM 6774 C C . VAL A 1 56 ? 1.332 14.466 33.935 1.00 0.00 53 VAL A C 6
ATOM 6775 O O . VAL A 1 56 ? 0.779 13.542 34.498 1.00 0.00 53 VAL A O 6
ATOM 6788 N N . ASN A 1 57 ? 1.993 14.334 32.809 1.00 0.00 54 ASN A N 6
ATOM 6789 C CA . ASN A 1 57 ? 2.084 13.001 32.171 1.00 0.00 54 ASN A CA 6
ATOM 6790 C C . ASN A 1 57 ? 3.397 12.349 32.567 1.00 0.00 54 ASN A C 6
ATOM 6791 O O . ASN A 1 57 ? 4.458 12.857 32.255 1.00 0.00 54 ASN A O 6
ATOM 6802 N N . VAL A 1 58 ? 3.305 11.230 33.244 1.00 0.00 55 VAL A N 6
ATOM 6803 C CA . VAL A 1 58 ? 4.536 10.530 33.676 1.00 0.00 55 VAL A CA 6
ATOM 6804 C C . VAL A 1 58 ? 4.814 9.298 32.845 1.00 0.00 55 VAL A C 6
ATOM 6805 O O . VAL A 1 58 ? 4.039 8.361 32.836 1.00 0.00 55 VAL A O 6
ATOM 6818 N N . GLU A 1 59 ? 5.920 9.318 32.161 1.00 0.00 56 GLU A N 6
ATOM 6819 C CA . GLU A 1 59 ? 6.278 8.160 31.326 1.00 0.00 56 GLU A CA 6
ATOM 6820 C C . GLU A 1 59 ? 7.177 7.237 32.122 1.00 0.00 56 GLU A C 6
ATOM 6821 O O . GLU A 1 59 ? 8.251 7.628 32.543 1.00 0.00 56 GLU A O 6
ATOM 6833 N N . LEU A 1 60 ? 6.726 6.037 32.333 1.00 0.00 57 LEU A N 6
ATOM 6834 C CA . LEU A 1 60 ? 7.554 5.082 33.107 1.00 0.00 57 LEU A CA 6
ATOM 6835 C C . LEU A 1 60 ? 8.498 4.316 32.192 1.00 0.00 57 LEU A C 6
ATOM 6836 O O . LEU A 1 60 ? 8.121 3.920 31.100 1.00 0.00 57 LEU A O 6
ATOM 6852 N N . SER A 1 61 ? 9.714 4.115 32.654 1.00 0.00 58 SER A N 6
ATOM 6853 C CA . SER A 1 61 ? 10.698 3.373 31.817 1.00 0.00 58 SER A CA 6
ATOM 6854 C C . SER A 1 61 ? 10.728 1.870 32.182 1.00 0.00 58 SER A C 6
ATOM 6855 O O . SER A 1 61 ? 10.790 1.521 33.343 1.00 0.00 58 SER A O 6
ATOM 6863 N N . PRO A 1 62 ? 10.680 0.994 31.166 1.00 0.00 59 PRO A N 6
ATOM 6864 C CA . PRO A 1 62 ? 10.704 -0.449 31.405 1.00 0.00 59 PRO A CA 6
ATOM 6865 C C . PRO A 1 62 ? 12.051 -0.886 31.973 1.00 0.00 59 PRO A C 6
ATOM 6866 O O . PRO A 1 62 ? 12.251 -2.042 32.287 1.00 0.00 59 PRO A O 6
ATOM 6877 N N . TYR A 1 63 ? 12.948 0.053 32.093 1.00 0.00 60 TYR A N 6
ATOM 6878 C CA . TYR A 1 63 ? 14.264 -0.267 32.626 1.00 0.00 60 TYR A CA 6
ATOM 6879 C C . TYR A 1 63 ? 14.253 -0.048 34.110 1.00 0.00 60 TYR A C 6
ATOM 6880 O O . TYR A 1 63 ? 15.049 -0.602 34.841 1.00 0.00 60 TYR A O 6
ATOM 6898 N N . ASP A 1 64 ? 13.337 0.773 34.528 1.00 0.00 61 ASP A N 6
ATOM 6899 C CA . ASP A 1 64 ? 13.223 1.066 35.953 1.00 0.00 61 ASP A CA 6
ATOM 6900 C C . ASP A 1 64 ? 11.783 1.404 36.306 1.00 0.00 61 ASP A C 6
ATOM 6901 O O . ASP A 1 64 ? 11.394 2.555 36.305 1.00 0.00 61 ASP A O 6
ATOM 6910 N N . LEU A 1 65 ? 11.014 0.390 36.601 1.00 0.00 62 LEU A N 6
ATOM 6911 C CA . LEU A 1 65 ? 9.597 0.632 36.955 1.00 0.00 62 LEU A CA 6
ATOM 6912 C C . LEU A 1 65 ? 9.494 1.379 38.268 1.00 0.00 62 LEU A C 6
ATOM 6913 O O . LEU A 1 65 ? 8.459 1.390 38.905 1.00 0.00 62 LEU A O 6
ATOM 6929 N N . THR A 1 66 ? 10.577 1.992 38.636 1.00 0.00 63 THR A N 6
ATOM 6930 C CA . THR A 1 66 ? 10.611 2.761 39.900 1.00 0.00 63 THR A CA 6
ATOM 6931 C C . THR A 1 66 ? 10.773 4.245 39.614 1.00 0.00 63 THR A C 6
ATOM 6932 O O . THR A 1 66 ? 10.667 5.065 40.503 1.00 0.00 63 THR A O 6
ATOM 6943 N N . ARG A 1 67 ? 11.033 4.563 38.367 1.00 0.00 64 ARG A N 6
ATOM 6944 C CA . ARG A 1 67 ? 11.208 5.991 37.995 1.00 0.00 64 ARG A CA 6
ATOM 6945 C C . ARG A 1 67 ? 10.568 6.299 36.641 1.00 0.00 64 ARG A C 6
ATOM 6946 O O . ARG A 1 67 ? 10.460 5.437 35.776 1.00 0.00 64 ARG A O 6
ATOM 6967 N N . GLY A 1 68 ? 10.154 7.527 36.487 1.00 0.00 65 GLY A N 6
ATOM 6968 C CA . GLY A 1 68 ? 9.514 7.946 35.206 1.00 0.00 65 GLY A CA 6
ATOM 6969 C C . GLY A 1 68 ? 10.021 9.335 34.816 1.00 0.00 65 GLY A C 6
ATOM 6970 O O . GLY A 1 68 ? 11.119 9.715 35.175 1.00 0.00 65 GLY A O 6
ATOM 6974 N N . ARG A 1 69 ? 9.229 10.066 34.083 1.00 0.00 66 ARG A N 6
ATOM 6975 C CA . ARG A 1 69 ? 9.692 11.426 33.687 1.00 0.00 66 ARG A CA 6
ATOM 6976 C C . ARG A 1 69 ? 8.549 12.310 33.187 1.00 0.00 66 ARG A C 6
ATOM 6977 O O . ARG A 1 69 ? 7.710 11.880 32.420 1.00 0.00 66 ARG A O 6
ATOM 6998 N N . ILE A 1 70 ? 8.546 13.545 33.643 1.00 0.00 67 ILE A N 6
ATOM 6999 C CA . ILE A 1 70 ? 7.483 14.491 33.220 1.00 0.00 67 ILE A CA 6
ATOM 7000 C C . ILE A 1 70 ? 7.956 15.273 32.010 1.00 0.00 67 ILE A C 6
ATOM 7001 O O . ILE A 1 70 ? 8.983 15.923 32.060 1.00 0.00 67 ILE A O 6
ATOM 7017 N N . THR A 1 71 ? 7.204 15.197 30.951 1.00 0.00 68 THR A N 6
ATOM 7018 C CA . THR A 1 71 ? 7.588 15.928 29.715 1.00 0.00 68 THR A CA 6
ATOM 7019 C C . THR A 1 71 ? 6.455 16.832 29.256 1.00 0.00 68 THR A C 6
ATOM 7020 O O . THR A 1 71 ? 6.521 17.422 28.197 1.00 0.00 68 THR A O 6
ATOM 7031 N N . TRP A 1 72 ? 5.431 16.933 30.062 1.00 0.00 69 TRP A N 6
ATOM 7032 C CA . TRP A 1 72 ? 4.299 17.793 29.668 1.00 0.00 69 TRP A CA 6
ATOM 7033 C C . TRP A 1 72 ? 3.333 18.008 30.825 1.00 0.00 69 TRP A C 6
ATOM 7034 O O . TRP A 1 72 ? 3.386 17.321 31.826 1.00 0.00 69 TRP A O 6
ATOM 7055 N N . ARG A 1 73 ? 2.469 18.968 30.657 1.00 0.00 70 ARG A N 6
ATOM 7056 C CA . ARG A 1 73 ? 1.488 19.268 31.699 1.00 0.00 70 ARG A CA 6
ATOM 7057 C C . ARG A 1 73 ? 0.161 19.682 31.069 1.00 0.00 70 ARG A C 6
ATOM 7058 O O . ARG A 1 73 ? 0.113 20.585 30.258 1.00 0.00 70 ARG A O 6
ATOM 7079 N N . LYS A 1 74 ? -0.892 19.013 31.453 1.00 0.00 71 LYS A N 6
ATOM 7080 C CA . LYS A 1 74 ? -2.224 19.354 30.884 1.00 0.00 71 LYS A CA 6
ATOM 7081 C C . LYS A 1 74 ? -2.443 20.861 30.839 1.00 0.00 71 LYS A C 6
ATOM 7082 O O . LYS A 1 74 ? -1.814 21.608 31.563 1.00 0.00 71 LYS A O 6
ATOM 7101 N N . LYS A 1 75 ? -3.341 21.279 29.984 1.00 0.00 72 LYS A N 6
ATOM 7102 C CA . LYS A 1 75 ? -3.629 22.731 29.865 1.00 0.00 72 LYS A CA 6
ATOM 7103 C C . LYS A 1 75 ? -4.098 23.304 31.198 1.00 0.00 72 LYS A C 6
ATOM 7104 O O . LYS A 1 75 ? -3.541 24.322 31.576 1.00 0.00 72 LYS A O 6
ATOM 7123 N N . MET A 1 4 ? -3.371 -5.304 20.205 1.00 0.00 1 MET A N 7
ATOM 7124 C CA . MET A 1 4 ? -2.463 -5.218 19.038 1.00 0.00 1 MET A CA 7
ATOM 7125 C C . MET A 1 4 ? -1.579 -3.984 19.156 1.00 0.00 1 MET A C 7
ATOM 7126 O O . MET A 1 4 ? -1.816 -2.981 18.509 1.00 0.00 1 MET A O 7
ATOM 7139 N N . ALA A 1 5 ? -0.573 -4.077 19.980 1.00 0.00 2 ALA A N 7
ATOM 7140 C CA . ALA A 1 5 ? 0.337 -2.919 20.153 1.00 0.00 2 ALA A CA 7
ATOM 7141 C C . ALA A 1 5 ? 1.726 -3.383 20.574 1.00 0.00 2 ALA A C 7
ATOM 7142 O O . ALA A 1 5 ? 1.876 -4.406 21.212 1.00 0.00 2 ALA A O 7
ATOM 7149 N N . LYS A 1 6 ? 2.721 -2.622 20.207 1.00 0.00 3 LYS A N 7
ATOM 7150 C CA . LYS A 1 6 ? 4.107 -3.002 20.578 1.00 0.00 3 LYS A CA 7
ATOM 7151 C C . LYS A 1 6 ? 4.359 -2.757 22.059 1.00 0.00 3 LYS A C 7
ATOM 7152 O O . LYS A 1 6 ? 3.758 -1.887 22.658 1.00 0.00 3 LYS A O 7
ATOM 7171 N N . LYS A 1 7 ? 5.245 -3.528 22.625 1.00 0.00 4 LYS A N 7
ATOM 7172 C CA . LYS A 1 7 ? 5.546 -3.353 24.064 1.00 0.00 4 LYS A CA 7
ATOM 7173 C C . LYS A 1 7 ? 6.688 -2.357 24.263 1.00 0.00 4 LYS A C 7
ATOM 7174 O O . LYS A 1 7 ? 7.837 -2.671 24.016 1.00 0.00 4 LYS A O 7
ATOM 7193 N N . ASP A 1 8 ? 6.344 -1.169 24.707 1.00 0.00 5 ASP A N 7
ATOM 7194 C CA . ASP A 1 8 ? 7.390 -0.127 24.933 1.00 0.00 5 ASP A CA 7
ATOM 7195 C C . ASP A 1 8 ? 7.186 0.570 26.269 1.00 0.00 5 ASP A C 7
ATOM 7196 O O . ASP A 1 8 ? 6.945 -0.067 27.275 1.00 0.00 5 ASP A O 7
ATOM 7205 N N . VAL A 1 9 ? 7.289 1.870 26.257 1.00 0.00 6 VAL A N 7
ATOM 7206 C CA . VAL A 1 9 ? 7.105 2.631 27.524 1.00 0.00 6 VAL A CA 7
ATOM 7207 C C . VAL A 1 9 ? 5.649 2.660 27.935 1.00 0.00 6 VAL A C 7
ATOM 7208 O O . VAL A 1 9 ? 4.776 2.345 27.150 1.00 0.00 6 VAL A O 7
ATOM 7221 N N . ILE A 1 10 ? 5.417 3.045 29.167 1.00 0.00 7 ILE A N 7
ATOM 7222 C CA . ILE A 1 10 ? 4.020 3.108 29.670 1.00 0.00 7 ILE A CA 7
ATOM 7223 C C . ILE A 1 10 ? 3.639 4.545 29.973 1.00 0.00 7 ILE A C 7
ATOM 7224 O O . ILE A 1 10 ? 4.002 5.085 30.999 1.00 0.00 7 ILE A O 7
ATOM 7240 N N . GLU A 1 11 ? 2.913 5.140 29.073 1.00 0.00 8 GLU A N 7
ATOM 7241 C CA . GLU A 1 11 ? 2.497 6.540 29.289 1.00 0.00 8 GLU A CA 7
ATOM 7242 C C . GLU A 1 11 ? 1.319 6.601 30.251 1.00 0.00 8 GLU A C 7
ATOM 7243 O O . GLU A 1 11 ? 0.246 6.121 29.945 1.00 0.00 8 GLU A O 7
ATOM 7255 N N . LEU A 1 12 ? 1.546 7.188 31.404 1.00 0.00 9 LEU A N 7
ATOM 7256 C CA . LEU A 1 12 ? 0.449 7.291 32.407 1.00 0.00 9 LEU A CA 7
ATOM 7257 C C . LEU A 1 12 ? 0.372 8.688 33.003 1.00 0.00 9 LEU A C 7
ATOM 7258 O O . LEU A 1 12 ? 1.352 9.399 33.058 1.00 0.00 9 LEU A O 7
ATOM 7274 N N . GLU A 1 13 ? -0.803 9.052 33.443 1.00 0.00 10 GLU A N 7
ATOM 7275 C CA . GLU A 1 13 ? -0.973 10.395 34.041 1.00 0.00 10 GLU A CA 7
ATOM 7276 C C . GLU A 1 13 ? -0.636 10.370 35.522 1.00 0.00 10 GLU A C 7
ATOM 7277 O O . GLU A 1 13 ? -0.935 9.412 36.210 1.00 0.00 10 GLU A O 7
ATOM 7289 N N . GLY A 1 14 ? -0.012 11.420 35.991 1.00 0.00 11 GLY A N 7
ATOM 7290 C CA . GLY A 1 14 ? 0.352 11.471 37.431 1.00 0.00 11 GLY A CA 7
ATOM 7291 C C . GLY A 1 14 ? 0.165 12.887 37.956 1.00 0.00 11 GLY A C 7
ATOM 7292 O O . GLY A 1 14 ? -0.261 13.765 37.229 1.00 0.00 11 GLY A O 7
ATOM 7296 N N . THR A 1 15 ? 0.481 13.081 39.205 1.00 0.00 12 THR A N 7
ATOM 7297 C CA . THR A 1 15 ? 0.329 14.430 39.794 1.00 0.00 12 THR A CA 7
ATOM 7298 C C . THR A 1 15 ? 1.514 14.762 40.664 1.00 0.00 12 THR A C 7
ATOM 7299 O O . THR A 1 15 ? 1.849 14.026 41.566 1.00 0.00 12 THR A O 7
ATOM 7310 N N . VAL A 1 16 ? 2.129 15.868 40.391 1.00 0.00 13 VAL A N 7
ATOM 7311 C CA . VAL A 1 16 ? 3.306 16.247 41.214 1.00 0.00 13 VAL A CA 7
ATOM 7312 C C . VAL A 1 16 ? 2.913 16.388 42.670 1.00 0.00 13 VAL A C 7
ATOM 7313 O O . VAL A 1 16 ? 2.023 17.149 43.001 1.00 0.00 13 VAL A O 7
ATOM 7326 N N . SER A 1 17 ? 3.589 15.651 43.517 1.00 0.00 14 SER A N 7
ATOM 7327 C CA . SER A 1 17 ? 3.273 15.721 44.967 1.00 0.00 14 SER A CA 7
ATOM 7328 C C . SER A 1 17 ? 4.333 16.500 45.747 1.00 0.00 14 SER A C 7
ATOM 7329 O O . SER A 1 17 ? 4.031 17.104 46.757 1.00 0.00 14 SER A O 7
ATOM 7337 N N . GLU A 1 18 ? 5.557 16.480 45.279 1.00 0.00 15 GLU A N 7
ATOM 7338 C CA . GLU A 1 18 ? 6.609 17.230 46.020 1.00 0.00 15 GLU A CA 7
ATOM 7339 C C . GLU A 1 18 ? 7.783 17.589 45.127 1.00 0.00 15 GLU A C 7
ATOM 7340 O O . GLU A 1 18 ? 8.106 16.872 44.205 1.00 0.00 15 GLU A O 7
ATOM 7352 N N . ALA A 1 19 ? 8.411 18.700 45.428 1.00 0.00 16 ALA A N 7
ATOM 7353 C CA . ALA A 1 19 ? 9.572 19.132 44.609 1.00 0.00 16 ALA A CA 7
ATOM 7354 C C . ALA A 1 19 ? 10.872 18.570 45.169 1.00 0.00 16 ALA A C 7
ATOM 7355 O O . ALA A 1 19 ? 11.128 18.659 46.355 1.00 0.00 16 ALA A O 7
ATOM 7362 N N . LEU A 1 20 ? 11.669 17.998 44.295 1.00 0.00 17 LEU A N 7
ATOM 7363 C CA . LEU A 1 20 ? 12.969 17.414 44.735 1.00 0.00 17 LEU A CA 7
ATOM 7364 C C . LEU A 1 20 ? 14.138 18.059 43.970 1.00 0.00 17 LEU A C 7
ATOM 7365 O O . LEU A 1 20 ? 13.974 18.530 42.867 1.00 0.00 17 LEU A O 7
ATOM 7381 N N . PRO A 1 21 ? 15.304 18.083 44.583 1.00 0.00 18 PRO A N 7
ATOM 7382 C CA . PRO A 1 21 ? 16.478 18.669 43.944 1.00 0.00 18 PRO A CA 7
ATOM 7383 C C . PRO A 1 21 ? 16.838 17.913 42.672 1.00 0.00 18 PRO A C 7
ATOM 7384 O O . PRO A 1 21 ? 16.141 17.005 42.268 1.00 0.00 18 PRO A O 7
ATOM 7395 N N . ASN A 1 22 ? 17.915 18.312 42.064 1.00 0.00 19 ASN A N 7
ATOM 7396 C CA . ASN A 1 22 ? 18.355 17.641 40.818 1.00 0.00 19 ASN A CA 7
ATOM 7397 C C . ASN A 1 22 ? 17.257 17.639 39.745 1.00 0.00 19 ASN A C 7
ATOM 7398 O O . ASN A 1 22 ? 17.064 16.657 39.057 1.00 0.00 19 ASN A O 7
ATOM 7409 N N . ALA A 1 23 ? 16.564 18.740 39.624 1.00 0.00 20 ALA A N 7
ATOM 7410 C CA . ALA A 1 23 ? 15.480 18.820 38.603 1.00 0.00 20 ALA A CA 7
ATOM 7411 C C . ALA A 1 23 ? 14.582 17.584 38.629 1.00 0.00 20 ALA A C 7
ATOM 7412 O O . ALA A 1 23 ? 14.310 16.990 37.599 1.00 0.00 20 ALA A O 7
ATOM 7419 N N . MET A 1 24 ? 14.126 17.227 39.804 1.00 0.00 21 MET A N 7
ATOM 7420 C CA . MET A 1 24 ? 13.253 16.050 39.930 1.00 0.00 21 MET A CA 7
ATOM 7421 C C . MET A 1 24 ? 12.159 16.327 40.945 1.00 0.00 21 MET A C 7
ATOM 7422 O O . MET A 1 24 ? 12.196 17.309 41.648 1.00 0.00 21 MET A O 7
ATOM 7436 N N . PHE A 1 25 ? 11.201 15.479 40.983 1.00 0.00 22 PHE A N 7
ATOM 7437 C CA . PHE A 1 25 ? 10.097 15.679 41.949 1.00 0.00 22 PHE A CA 7
ATOM 7438 C C . PHE A 1 25 ? 9.310 14.388 42.193 1.00 0.00 22 PHE A C 7
ATOM 7439 O O . PHE A 1 25 ? 9.459 13.416 41.483 1.00 0.00 22 PHE A O 7
ATOM 7456 N N . LYS A 1 26 ? 8.512 14.394 43.228 1.00 0.00 23 LYS A N 7
ATOM 7457 C CA . LYS A 1 26 ? 7.709 13.185 43.535 1.00 0.00 23 LYS A CA 7
ATOM 7458 C C . LYS A 1 26 ? 6.328 13.337 42.923 1.00 0.00 23 LYS A C 7
ATOM 7459 O O . LYS A 1 26 ? 5.675 14.338 43.131 1.00 0.00 23 LYS A O 7
ATOM 7478 N N . VAL A 1 27 ? 5.908 12.344 42.178 1.00 0.00 24 VAL A N 7
ATOM 7479 C CA . VAL A 1 27 ? 4.562 12.419 41.538 1.00 0.00 24 VAL A CA 7
ATOM 7480 C C . VAL A 1 27 ? 3.646 11.321 42.034 1.00 0.00 24 VAL A C 7
ATOM 7481 O O . VAL A 1 27 ? 4.066 10.202 42.213 1.00 0.00 24 VAL A O 7
ATOM 7494 N N . LYS A 1 28 ? 2.398 11.672 42.240 1.00 0.00 25 LYS A N 7
ATOM 7495 C CA . LYS A 1 28 ? 1.413 10.666 42.730 1.00 0.00 25 LYS A CA 7
ATOM 7496 C C . LYS A 1 28 ? 0.466 10.233 41.613 1.00 0.00 25 LYS A C 7
ATOM 7497 O O . LYS A 1 28 ? -0.207 11.049 41.013 1.00 0.00 25 LYS A O 7
ATOM 7516 N N . LEU A 1 29 ? 0.434 8.950 41.350 1.00 0.00 26 LEU A N 7
ATOM 7517 C CA . LEU A 1 29 ? -0.451 8.439 40.289 1.00 0.00 26 LEU A CA 7
ATOM 7518 C C . LEU A 1 29 ? -1.898 8.385 40.756 1.00 0.00 26 LEU A C 7
ATOM 7519 O O . LEU A 1 29 ? -2.190 8.597 41.917 1.00 0.00 26 LEU A O 7
ATOM 7535 N N . GLU A 1 30 ? -2.780 8.101 39.840 1.00 0.00 27 GLU A N 7
ATOM 7536 C CA . GLU A 1 30 ? -4.213 8.028 40.209 1.00 0.00 27 GLU A CA 7
ATOM 7537 C C . GLU A 1 30 ? -4.483 6.788 41.051 1.00 0.00 27 GLU A C 7
ATOM 7538 O O . GLU A 1 30 ? -5.519 6.668 41.673 1.00 0.00 27 GLU A O 7
ATOM 7550 N N . ASN A 1 31 ? -3.539 5.883 41.054 1.00 0.00 28 ASN A N 7
ATOM 7551 C CA . ASN A 1 31 ? -3.720 4.643 41.849 1.00 0.00 28 ASN A CA 7
ATOM 7552 C C . ASN A 1 31 ? -3.523 4.912 43.336 1.00 0.00 28 ASN A C 7
ATOM 7553 O O . ASN A 1 31 ? -3.917 4.117 44.165 1.00 0.00 28 ASN A O 7
ATOM 7564 N N . GLY A 1 32 ? -2.913 6.032 43.642 1.00 0.00 29 GLY A N 7
ATOM 7565 C CA . GLY A 1 32 ? -2.676 6.381 45.079 1.00 0.00 29 GLY A CA 7
ATOM 7566 C C . GLY A 1 32 ? -1.189 6.277 45.443 1.00 0.00 29 GLY A C 7
ATOM 7567 O O . GLY A 1 32 ? -0.771 6.778 46.470 1.00 0.00 29 GLY A O 7
ATOM 7571 N N . HIS A 1 33 ? -0.417 5.633 44.610 1.00 0.00 30 HIS A N 7
ATOM 7572 C CA . HIS A 1 33 ? 1.031 5.511 44.928 1.00 0.00 30 HIS A CA 7
ATOM 7573 C C . HIS A 1 33 ? 1.813 6.674 44.361 1.00 0.00 30 HIS A C 7
ATOM 7574 O O . HIS A 1 33 ? 1.252 7.550 43.732 1.00 0.00 30 HIS A O 7
ATOM 7588 N N . GLU A 1 34 ? 3.101 6.669 44.600 1.00 0.00 31 GLU A N 7
ATOM 7589 C CA . GLU A 1 34 ? 3.941 7.765 44.084 1.00 0.00 31 GLU A CA 7
ATOM 7590 C C . GLU A 1 34 ? 5.243 7.239 43.517 1.00 0.00 31 GLU A C 7
ATOM 7591 O O . GLU A 1 34 ? 5.757 6.228 43.955 1.00 0.00 31 GLU A O 7
ATOM 7603 N N . ILE A 1 35 ? 5.750 7.943 42.542 1.00 0.00 32 ILE A N 7
ATOM 7604 C CA . ILE A 1 35 ? 7.021 7.524 41.906 1.00 0.00 32 ILE A CA 7
ATOM 7605 C C . ILE A 1 35 ? 7.920 8.730 41.683 1.00 0.00 32 ILE A C 7
ATOM 7606 O O . ILE A 1 35 ? 7.517 9.852 41.926 1.00 0.00 32 ILE A O 7
ATOM 7622 N N . LEU A 1 36 ? 9.121 8.485 41.224 1.00 0.00 33 LEU A N 7
ATOM 7623 C CA . LEU A 1 36 ? 10.046 9.608 40.985 1.00 0.00 33 LEU A CA 7
ATOM 7624 C C . LEU A 1 36 ? 10.003 9.998 39.524 1.00 0.00 33 LEU A C 7
ATOM 7625 O O . LEU A 1 36 ? 9.999 9.143 38.662 1.00 0.00 33 LEU A O 7
ATOM 7641 N N . CYS A 1 37 ? 9.967 11.281 39.266 1.00 0.00 34 CYS A N 7
ATOM 7642 C CA . CYS A 1 37 ? 9.922 11.735 37.849 1.00 0.00 34 CYS A CA 7
ATOM 7643 C C . CYS A 1 37 ? 10.931 12.846 37.582 1.00 0.00 34 CYS A C 7
ATOM 7644 O O . CYS A 1 37 ? 11.300 13.581 38.474 1.00 0.00 34 CYS A O 7
ATOM 7652 N N . HIS A 1 38 ? 11.365 12.931 36.345 1.00 0.00 35 HIS A N 7
ATOM 7653 C CA . HIS A 1 38 ? 12.356 13.982 35.966 1.00 0.00 35 HIS A CA 7
ATOM 7654 C C . HIS A 1 38 ? 11.765 14.908 34.903 1.00 0.00 35 HIS A C 7
ATOM 7655 O O . HIS A 1 38 ? 10.909 14.505 34.139 1.00 0.00 35 HIS A O 7
ATOM 7669 N N . ILE A 1 39 ? 12.233 16.132 34.869 1.00 0.00 36 ILE A N 7
ATOM 7670 C CA . ILE A 1 39 ? 11.703 17.088 33.864 1.00 0.00 36 ILE A CA 7
ATOM 7671 C C . ILE A 1 39 ? 12.553 17.119 32.604 1.00 0.00 36 ILE A C 7
ATOM 7672 O O . ILE A 1 39 ? 13.755 16.951 32.655 1.00 0.00 36 ILE A O 7
ATOM 7688 N N . SER A 1 40 ? 11.902 17.336 31.489 1.00 0.00 37 SER A N 7
ATOM 7689 C CA . SER A 1 40 ? 12.636 17.386 30.207 1.00 0.00 37 SER A CA 7
ATOM 7690 C C . SER A 1 40 ? 12.934 18.828 29.820 1.00 0.00 37 SER A C 7
ATOM 7691 O O . SER A 1 40 ? 12.085 19.688 29.930 1.00 0.00 37 SER A O 7
ATOM 7699 N N . GLY A 1 41 ? 14.133 19.067 29.372 1.00 0.00 38 GLY A N 7
ATOM 7700 C CA . GLY A 1 41 ? 14.496 20.454 28.975 1.00 0.00 38 GLY A CA 7
ATOM 7701 C C . GLY A 1 41 ? 13.637 20.916 27.794 1.00 0.00 38 GLY A C 7
ATOM 7702 O O . GLY A 1 41 ? 13.619 22.087 27.450 1.00 0.00 38 GLY A O 7
ATOM 7706 N N . LYS A 1 42 ? 12.930 19.990 27.201 1.00 0.00 39 LYS A N 7
ATOM 7707 C CA . LYS A 1 42 ? 12.080 20.361 26.055 1.00 0.00 39 LYS A CA 7
ATOM 7708 C C . LYS A 1 42 ? 10.887 21.181 26.499 1.00 0.00 39 LYS A C 7
ATOM 7709 O O . LYS A 1 42 ? 10.739 22.322 26.106 1.00 0.00 39 LYS A O 7
ATOM 7728 N N . LEU A 1 43 ? 10.051 20.603 27.309 1.00 0.00 40 LEU A N 7
ATOM 7729 C CA . LEU A 1 43 ? 8.878 21.363 27.769 1.00 0.00 40 LEU A CA 7
ATOM 7730 C C . LEU A 1 43 ? 9.344 22.682 28.345 1.00 0.00 40 LEU A C 7
ATOM 7731 O O . LEU A 1 43 ? 8.587 23.628 28.454 1.00 0.00 40 LEU A O 7
ATOM 7747 N N . ARG A 1 44 ? 10.599 22.713 28.701 1.00 0.00 41 ARG A N 7
ATOM 7748 C CA . ARG A 1 44 ? 11.168 23.941 29.272 1.00 0.00 41 ARG A CA 7
ATOM 7749 C C . ARG A 1 44 ? 11.134 25.046 28.238 1.00 0.00 41 ARG A C 7
ATOM 7750 O O . ARG A 1 44 ? 10.624 26.121 28.484 1.00 0.00 41 ARG A O 7
ATOM 7771 N N . MET A 1 45 ? 11.682 24.758 27.088 1.00 0.00 42 MET A N 7
ATOM 7772 C CA . MET A 1 45 ? 11.697 25.770 26.016 1.00 0.00 42 MET A CA 7
ATOM 7773 C C . MET A 1 45 ? 10.280 26.082 25.542 1.00 0.00 42 MET A C 7
ATOM 7774 O O . MET A 1 45 ? 10.020 27.153 25.033 1.00 0.00 42 MET A O 7
ATOM 7788 N N . ASN A 1 46 ? 9.385 25.139 25.717 1.00 0.00 43 ASN A N 7
ATOM 7789 C CA . ASN A 1 46 ? 7.990 25.382 25.277 1.00 0.00 43 ASN A CA 7
ATOM 7790 C C . ASN A 1 46 ? 7.356 26.499 26.090 1.00 0.00 43 ASN A C 7
ATOM 7791 O O . ASN A 1 46 ? 6.241 26.906 25.829 1.00 0.00 43 ASN A O 7
ATOM 7802 N N . PHE A 1 47 ? 8.077 26.979 27.064 1.00 0.00 44 PHE A N 7
ATOM 7803 C CA . PHE A 1 47 ? 7.528 28.068 27.902 1.00 0.00 44 PHE A CA 7
ATOM 7804 C C . PHE A 1 47 ? 6.150 27.689 28.439 1.00 0.00 44 PHE A C 7
ATOM 7805 O O . PHE A 1 47 ? 5.139 27.990 27.833 1.00 0.00 44 PHE A O 7
ATOM 7822 N N . ILE A 1 48 ? 6.137 27.028 29.571 1.00 0.00 45 ILE A N 7
ATOM 7823 C CA . ILE A 1 48 ? 4.849 26.615 30.174 1.00 0.00 45 ILE A CA 7
ATOM 7824 C C . ILE A 1 48 ? 4.882 26.789 31.690 1.00 0.00 45 ILE A C 7
ATOM 7825 O O . ILE A 1 48 ? 5.888 26.541 32.321 1.00 0.00 45 ILE A O 7
ATOM 7841 N N . ARG A 1 49 ? 3.781 27.215 32.249 1.00 0.00 46 ARG A N 7
ATOM 7842 C CA . ARG A 1 49 ? 3.738 27.408 33.718 1.00 0.00 46 ARG A CA 7
ATOM 7843 C C . ARG A 1 49 ? 3.662 26.065 34.439 1.00 0.00 46 ARG A C 7
ATOM 7844 O O . ARG A 1 49 ? 2.894 25.202 34.059 1.00 0.00 46 ARG A O 7
ATOM 7865 N N . ILE A 1 50 ? 4.465 25.915 35.473 1.00 0.00 47 ILE A N 7
ATOM 7866 C CA . ILE A 1 50 ? 4.458 24.631 36.238 1.00 0.00 47 ILE A CA 7
ATOM 7867 C C . ILE A 1 50 ? 4.356 24.880 37.740 1.00 0.00 47 ILE A C 7
ATOM 7868 O O . ILE A 1 50 ? 4.851 25.867 38.245 1.00 0.00 47 ILE A O 7
ATOM 7884 N N . LEU A 1 51 ? 3.713 23.971 38.424 1.00 0.00 48 LEU A N 7
ATOM 7885 C CA . LEU A 1 51 ? 3.559 24.120 39.886 1.00 0.00 48 LEU A CA 7
ATOM 7886 C C . LEU A 1 51 ? 3.248 22.769 40.537 1.00 0.00 48 LEU A C 7
ATOM 7887 O O . LEU A 1 51 ? 2.636 21.911 39.929 1.00 0.00 48 LEU A O 7
ATOM 7903 N N . GLU A 1 52 ? 3.688 22.599 41.757 1.00 0.00 49 GLU A N 7
ATOM 7904 C CA . GLU A 1 52 ? 3.431 21.326 42.455 1.00 0.00 49 GLU A CA 7
ATOM 7905 C C . GLU A 1 52 ? 1.944 21.098 42.663 1.00 0.00 49 GLU A C 7
ATOM 7906 O O . GLU A 1 52 ? 1.174 22.035 42.763 1.00 0.00 49 GLU A O 7
ATOM 7918 N N . GLY A 1 53 ? 1.562 19.852 42.729 1.00 0.00 50 GLY A N 7
ATOM 7919 C CA . GLY A 1 53 ? 0.125 19.539 42.931 1.00 0.00 50 GLY A CA 7
ATOM 7920 C C . GLY A 1 53 ? -0.596 19.487 41.589 1.00 0.00 50 GLY A C 7
ATOM 7921 O O . GLY A 1 53 ? -1.714 19.019 41.498 1.00 0.00 50 GLY A O 7
ATOM 7925 N N . ASP A 1 54 ? 0.059 19.970 40.571 1.00 0.00 51 ASP A N 7
ATOM 7926 C CA . ASP A 1 54 ? -0.572 19.955 39.237 1.00 0.00 51 ASP A CA 7
ATOM 7927 C C . ASP A 1 54 ? -0.450 18.583 38.603 1.00 0.00 51 ASP A C 7
ATOM 7928 O O . ASP A 1 54 ? 0.366 17.778 39.010 1.00 0.00 51 ASP A O 7
ATOM 7937 N N . LYS A 1 55 ? -1.260 18.340 37.612 1.00 0.00 52 LYS A N 7
ATOM 7938 C CA . LYS A 1 55 ? -1.212 17.041 36.942 1.00 0.00 52 LYS A CA 7
ATOM 7939 C C . LYS A 1 55 ? -0.268 17.051 35.778 1.00 0.00 52 LYS A C 7
ATOM 7940 O O . LYS A 1 55 ? -0.034 18.070 35.160 1.00 0.00 52 LYS A O 7
ATOM 7959 N N . VAL A 1 56 ? 0.259 15.900 35.498 1.00 0.00 53 VAL A N 7
ATOM 7960 C CA . VAL A 1 56 ? 1.203 15.786 34.378 1.00 0.00 53 VAL A CA 7
ATOM 7961 C C . VAL A 1 56 ? 1.230 14.374 33.815 1.00 0.00 53 VAL A C 7
ATOM 7962 O O . VAL A 1 56 ? 0.712 13.456 34.419 1.00 0.00 53 VAL A O 7
ATOM 7975 N N . ASN A 1 57 ? 1.843 14.223 32.668 1.00 0.00 54 ASN A N 7
ATOM 7976 C CA . ASN A 1 57 ? 1.914 12.878 32.059 1.00 0.00 54 ASN A CA 7
ATOM 7977 C C . ASN A 1 57 ? 3.208 12.213 32.468 1.00 0.00 54 ASN A C 7
ATOM 7978 O O . ASN A 1 57 ? 4.265 12.727 32.210 1.00 0.00 54 ASN A O 7
ATOM 7989 N N . VAL A 1 58 ? 3.101 11.067 33.085 1.00 0.00 55 VAL A N 7
ATOM 7990 C CA . VAL A 1 58 ? 4.320 10.356 33.524 1.00 0.00 55 VAL A CA 7
ATOM 7991 C C . VAL A 1 58 ? 4.649 9.175 32.639 1.00 0.00 55 VAL A C 7
ATOM 7992 O O . VAL A 1 58 ? 3.859 8.265 32.490 1.00 0.00 55 VAL A O 7
ATOM 8005 N N . GLU A 1 59 ? 5.818 9.218 32.069 1.00 0.00 56 GLU A N 7
ATOM 8006 C CA . GLU A 1 59 ? 6.250 8.118 31.188 1.00 0.00 56 GLU A CA 7
ATOM 8007 C C . GLU A 1 59 ? 7.212 7.231 31.957 1.00 0.00 56 GLU A C 7
ATOM 8008 O O . GLU A 1 59 ? 8.236 7.692 32.428 1.00 0.00 56 GLU A O 7
ATOM 8020 N N . LEU A 1 60 ? 6.870 5.978 32.084 1.00 0.00 57 LEU A N 7
ATOM 8021 C CA . LEU A 1 60 ? 7.765 5.052 32.828 1.00 0.00 57 LEU A CA 7
ATOM 8022 C C . LEU A 1 60 ? 8.693 4.308 31.884 1.00 0.00 57 LEU A C 7
ATOM 8023 O O . LEU A 1 60 ? 8.296 3.914 30.799 1.00 0.00 57 LEU A O 7
ATOM 8039 N N . SER A 1 61 ? 9.917 4.116 32.319 1.00 0.00 58 SER A N 7
ATOM 8040 C CA . SER A 1 61 ? 10.896 3.393 31.455 1.00 0.00 58 SER A CA 7
ATOM 8041 C C . SER A 1 61 ? 10.796 1.859 31.641 1.00 0.00 58 SER A C 7
ATOM 8042 O O . SER A 1 61 ? 10.826 1.372 32.755 1.00 0.00 58 SER A O 7
ATOM 8050 N N . PRO A 1 62 ? 10.672 1.118 30.535 1.00 0.00 59 PRO A N 7
ATOM 8051 C CA . PRO A 1 62 ? 10.573 -0.341 30.604 1.00 0.00 59 PRO A CA 7
ATOM 8052 C C . PRO A 1 62 ? 11.876 -0.952 31.117 1.00 0.00 59 PRO A C 7
ATOM 8053 O O . PRO A 1 62 ? 11.923 -2.113 31.476 1.00 0.00 59 PRO A O 7
ATOM 8064 N N . TYR A 1 63 ? 12.910 -0.146 31.140 1.00 0.00 60 TYR A N 7
ATOM 8065 C CA . TYR A 1 63 ? 14.206 -0.624 31.612 1.00 0.00 60 TYR A CA 7
ATOM 8066 C C . TYR A 1 63 ? 14.417 -0.143 33.023 1.00 0.00 60 TYR A C 7
ATOM 8067 O O . TYR A 1 63 ? 15.332 -0.558 33.707 1.00 0.00 60 TYR A O 7
ATOM 8085 N N . ASP A 1 64 ? 13.549 0.737 33.429 1.00 0.00 61 ASP A N 7
ATOM 8086 C CA . ASP A 1 64 ? 13.639 1.285 34.782 1.00 0.00 61 ASP A CA 7
ATOM 8087 C C . ASP A 1 64 ? 12.243 1.585 35.310 1.00 0.00 61 ASP A C 7
ATOM 8088 O O . ASP A 1 64 ? 11.845 2.728 35.418 1.00 0.00 61 ASP A O 7
ATOM 8097 N N . LEU A 1 65 ? 11.518 0.548 35.627 1.00 0.00 62 LEU A N 7
ATOM 8098 C CA . LEU A 1 65 ? 10.147 0.752 36.147 1.00 0.00 62 LEU A CA 7
ATOM 8099 C C . LEU A 1 65 ? 10.187 1.335 37.537 1.00 0.00 62 LEU A C 7
ATOM 8100 O O . LEU A 1 65 ? 9.252 1.202 38.301 1.00 0.00 62 LEU A O 7
ATOM 8116 N N . THR A 1 66 ? 11.274 1.974 37.832 1.00 0.00 63 THR A N 7
ATOM 8117 C CA . THR A 1 66 ? 11.432 2.593 39.169 1.00 0.00 63 THR A CA 7
ATOM 8118 C C . THR A 1 66 ? 11.279 4.103 39.077 1.00 0.00 63 THR A C 7
ATOM 8119 O O . THR A 1 66 ? 10.991 4.762 40.056 1.00 0.00 63 THR A O 7
ATOM 8130 N N . ARG A 1 67 ? 11.474 4.624 37.891 1.00 0.00 64 ARG A N 7
ATOM 8131 C CA . ARG A 1 67 ? 11.347 6.092 37.700 1.00 0.00 64 ARG A CA 7
ATOM 8132 C C . ARG A 1 67 ? 10.665 6.418 36.372 1.00 0.00 64 ARG A C 7
ATOM 8133 O O . ARG A 1 67 ? 10.624 5.602 35.454 1.00 0.00 64 ARG A O 7
ATOM 8154 N N . GLY A 1 68 ? 10.144 7.607 36.302 1.00 0.00 65 GLY A N 7
ATOM 8155 C CA . GLY A 1 68 ? 9.452 8.050 35.062 1.00 0.00 65 GLY A CA 7
ATOM 8156 C C . GLY A 1 68 ? 9.866 9.487 34.750 1.00 0.00 65 GLY A C 7
ATOM 8157 O O . GLY A 1 68 ? 10.891 9.950 35.210 1.00 0.00 65 GLY A O 7
ATOM 8161 N N . ARG A 1 69 ? 9.086 10.166 33.965 1.00 0.00 66 ARG A N 7
ATOM 8162 C CA . ARG A 1 69 ? 9.466 11.567 33.647 1.00 0.00 66 ARG A CA 7
ATOM 8163 C C . ARG A 1 69 ? 8.325 12.338 32.992 1.00 0.00 66 ARG A C 7
ATOM 8164 O O . ARG A 1 69 ? 7.617 11.817 32.155 1.00 0.00 66 ARG A O 7
ATOM 8185 N N . ILE A 1 70 ? 8.173 13.579 33.391 1.00 0.00 67 ILE A N 7
ATOM 8186 C CA . ILE A 1 70 ? 7.094 14.405 32.810 1.00 0.00 67 ILE A CA 7
ATOM 8187 C C . ILE A 1 70 ? 7.608 15.197 31.634 1.00 0.00 67 ILE A C 7
ATOM 8188 O O . ILE A 1 70 ? 8.593 15.903 31.745 1.00 0.00 67 ILE A O 7
ATOM 8204 N N . THR A 1 71 ? 6.937 15.060 30.529 1.00 0.00 68 THR A N 7
ATOM 8205 C CA . THR A 1 71 ? 7.354 15.790 29.317 1.00 0.00 68 THR A CA 7
ATOM 8206 C C . THR A 1 71 ? 6.182 16.574 28.758 1.00 0.00 68 THR A C 7
ATOM 8207 O O . THR A 1 71 ? 6.266 17.145 27.688 1.00 0.00 68 THR A O 7
ATOM 8218 N N . TRP A 1 72 ? 5.101 16.585 29.495 1.00 0.00 69 TRP A N 7
ATOM 8219 C CA . TRP A 1 72 ? 3.910 17.320 29.024 1.00 0.00 69 TRP A CA 7
ATOM 8220 C C . TRP A 1 72 ? 2.883 17.500 30.140 1.00 0.00 69 TRP A C 7
ATOM 8221 O O . TRP A 1 72 ? 2.695 16.622 30.960 1.00 0.00 69 TRP A O 7
ATOM 8242 N N . ARG A 1 73 ? 2.244 18.648 30.145 1.00 0.00 70 ARG A N 7
ATOM 8243 C CA . ARG A 1 73 ? 1.229 18.936 31.168 1.00 0.00 70 ARG A CA 7
ATOM 8244 C C . ARG A 1 73 ? -0.092 19.297 30.502 1.00 0.00 70 ARG A C 7
ATOM 8245 O O . ARG A 1 73 ? -0.134 20.153 29.641 1.00 0.00 70 ARG A O 7
ATOM 8266 N N . LYS A 1 74 ? -1.147 18.635 30.905 1.00 0.00 71 LYS A N 7
ATOM 8267 C CA . LYS A 1 74 ? -2.472 18.934 30.297 1.00 0.00 71 LYS A CA 7
ATOM 8268 C C . LYS A 1 74 ? -2.660 20.435 30.118 1.00 0.00 71 LYS A C 7
ATOM 8269 O O . LYS A 1 74 ? -2.778 21.168 31.079 1.00 0.00 71 LYS A O 7
ATOM 8288 N N . LYS A 1 75 ? -2.684 20.865 28.885 1.00 0.00 72 LYS A N 7
ATOM 8289 C CA . LYS A 1 75 ? -2.865 22.315 28.622 1.00 0.00 72 LYS A CA 7
ATOM 8290 C C . LYS A 1 75 ? -4.297 22.743 28.911 1.00 0.00 72 LYS A C 7
ATOM 8291 O O . LYS A 1 75 ? -4.689 22.588 30.054 1.00 0.00 72 LYS A O 7
ATOM 8310 N N . MET A 1 4 ? 18.598 2.977 24.613 1.00 0.00 1 MET A N 8
ATOM 8311 C CA . MET A 1 4 ? 18.906 1.600 24.162 1.00 0.00 1 MET A CA 8
ATOM 8312 C C . MET A 1 4 ? 17.764 1.060 23.312 1.00 0.00 1 MET A C 8
ATOM 8313 O O . MET A 1 4 ? 16.909 0.344 23.797 1.00 0.00 1 MET A O 8
ATOM 8326 N N . ALA A 1 5 ? 17.769 1.413 22.058 1.00 0.00 2 ALA A N 8
ATOM 8327 C CA . ALA A 1 5 ? 16.693 0.931 21.164 1.00 0.00 2 ALA A CA 8
ATOM 8328 C C . ALA A 1 5 ? 15.374 1.622 21.482 1.00 0.00 2 ALA A C 8
ATOM 8329 O O . ALA A 1 5 ? 14.493 1.695 20.649 1.00 0.00 2 ALA A O 8
ATOM 8336 N N . LYS A 1 6 ? 15.258 2.115 22.685 1.00 0.00 3 LYS A N 8
ATOM 8337 C CA . LYS A 1 6 ? 14.003 2.804 23.069 1.00 0.00 3 LYS A CA 8
ATOM 8338 C C . LYS A 1 6 ? 12.789 1.931 22.767 1.00 0.00 3 LYS A C 8
ATOM 8339 O O . LYS A 1 6 ? 12.203 2.026 21.708 1.00 0.00 3 LYS A O 8
ATOM 8358 N N . LYS A 1 7 ? 12.432 1.095 23.705 1.00 0.00 4 LYS A N 8
ATOM 8359 C CA . LYS A 1 7 ? 11.258 0.208 23.488 1.00 0.00 4 LYS A CA 8
ATOM 8360 C C . LYS A 1 7 ? 9.952 0.972 23.677 1.00 0.00 4 LYS A C 8
ATOM 8361 O O . LYS A 1 7 ? 9.854 2.135 23.335 1.00 0.00 4 LYS A O 8
ATOM 8380 N N . ASP A 1 8 ? 8.969 0.297 24.223 1.00 0.00 5 ASP A N 8
ATOM 8381 C CA . ASP A 1 8 ? 7.653 0.952 24.450 1.00 0.00 5 ASP A CA 8
ATOM 8382 C C . ASP A 1 8 ? 7.482 1.336 25.916 1.00 0.00 5 ASP A C 8
ATOM 8383 O O . ASP A 1 8 ? 7.451 0.485 26.783 1.00 0.00 5 ASP A O 8
ATOM 8392 N N . VAL A 1 9 ? 7.373 2.613 26.167 1.00 0.00 6 VAL A N 8
ATOM 8393 C CA . VAL A 1 9 ? 7.204 3.068 27.571 1.00 0.00 6 VAL A CA 8
ATOM 8394 C C . VAL A 1 9 ? 5.730 3.094 27.954 1.00 0.00 6 VAL A C 8
ATOM 8395 O O . VAL A 1 9 ? 4.869 3.047 27.099 1.00 0.00 6 VAL A O 8
ATOM 8408 N N . ILE A 1 10 ? 5.466 3.170 29.237 1.00 0.00 7 ILE A N 8
ATOM 8409 C CA . ILE A 1 10 ? 4.047 3.198 29.694 1.00 0.00 7 ILE A CA 8
ATOM 8410 C C . ILE A 1 10 ? 3.602 4.619 30.014 1.00 0.00 7 ILE A C 8
ATOM 8411 O O . ILE A 1 10 ? 4.007 5.192 31.007 1.00 0.00 7 ILE A O 8
ATOM 8427 N N . GLU A 1 11 ? 2.773 5.161 29.168 1.00 0.00 8 GLU A N 8
ATOM 8428 C CA . GLU A 1 11 ? 2.288 6.539 29.406 1.00 0.00 8 GLU A CA 8
ATOM 8429 C C . GLU A 1 11 ? 1.233 6.549 30.504 1.00 0.00 8 GLU A C 8
ATOM 8430 O O . GLU A 1 11 ? 0.194 5.931 30.368 1.00 0.00 8 GLU A O 8
ATOM 8442 N N . LEU A 1 12 ? 1.521 7.246 31.578 1.00 0.00 9 LEU A N 8
ATOM 8443 C CA . LEU A 1 12 ? 0.544 7.307 32.699 1.00 0.00 9 LEU A CA 8
ATOM 8444 C C . LEU A 1 12 ? 0.459 8.716 33.268 1.00 0.00 9 LEU A C 8
ATOM 8445 O O . LEU A 1 12 ? 1.460 9.383 33.438 1.00 0.00 9 LEU A O 8
ATOM 8461 N N . GLU A 1 13 ? -0.740 9.143 33.554 1.00 0.00 10 GLU A N 8
ATOM 8462 C CA . GLU A 1 13 ? -0.912 10.503 34.113 1.00 0.00 10 GLU A CA 8
ATOM 8463 C C . GLU A 1 13 ? -0.811 10.482 35.626 1.00 0.00 10 GLU A C 8
ATOM 8464 O O . GLU A 1 13 ? -1.302 9.575 36.271 1.00 0.00 10 GLU A O 8
ATOM 8476 N N . GLY A 1 14 ? -0.176 11.481 36.174 1.00 0.00 11 GLY A N 8
ATOM 8477 C CA . GLY A 1 14 ? -0.038 11.525 37.649 1.00 0.00 11 GLY A CA 8
ATOM 8478 C C . GLY A 1 14 ? -0.010 12.964 38.130 1.00 0.00 11 GLY A C 8
ATOM 8479 O O . GLY A 1 14 ? 0.043 13.884 37.334 1.00 0.00 11 GLY A O 8
ATOM 8483 N N . THR A 1 15 ? -0.050 13.130 39.425 1.00 0.00 12 THR A N 8
ATOM 8484 C CA . THR A 1 15 ? -0.028 14.495 39.997 1.00 0.00 12 THR A CA 8
ATOM 8485 C C . THR A 1 15 ? 1.227 14.715 40.814 1.00 0.00 12 THR A C 8
ATOM 8486 O O . THR A 1 15 ? 1.562 13.919 41.669 1.00 0.00 12 THR A O 8
ATOM 8497 N N . VAL A 1 16 ? 1.899 15.793 40.542 1.00 0.00 13 VAL A N 8
ATOM 8498 C CA . VAL A 1 16 ? 3.142 16.076 41.303 1.00 0.00 13 VAL A CA 8
ATOM 8499 C C . VAL A 1 16 ? 2.849 16.191 42.788 1.00 0.00 13 VAL A C 8
ATOM 8500 O O . VAL A 1 16 ? 1.982 16.937 43.197 1.00 0.00 13 VAL A O 8
ATOM 8513 N N . SER A 1 17 ? 3.582 15.448 43.569 1.00 0.00 14 SER A N 8
ATOM 8514 C CA . SER A 1 17 ? 3.366 15.494 45.029 1.00 0.00 14 SER A CA 8
ATOM 8515 C C . SER A 1 17 ? 4.302 16.492 45.706 1.00 0.00 14 SER A C 8
ATOM 8516 O O . SER A 1 17 ? 3.900 17.202 46.606 1.00 0.00 14 SER A O 8
ATOM 8524 N N . GLU A 1 18 ? 5.535 16.537 45.268 1.00 0.00 15 GLU A N 8
ATOM 8525 C CA . GLU A 1 18 ? 6.483 17.496 45.903 1.00 0.00 15 GLU A CA 8
ATOM 8526 C C . GLU A 1 18 ? 7.638 17.845 44.971 1.00 0.00 15 GLU A C 8
ATOM 8527 O O . GLU A 1 18 ? 7.947 17.109 44.054 1.00 0.00 15 GLU A O 8
ATOM 8539 N N . ALA A 1 19 ? 8.260 18.972 45.231 1.00 0.00 16 ALA A N 8
ATOM 8540 C CA . ALA A 1 19 ? 9.401 19.401 44.380 1.00 0.00 16 ALA A CA 8
ATOM 8541 C C . ALA A 1 19 ? 10.731 19.068 45.045 1.00 0.00 16 ALA A C 8
ATOM 8542 O O . ALA A 1 19 ? 10.990 19.485 46.159 1.00 0.00 16 ALA A O 8
ATOM 8549 N N . LEU A 1 20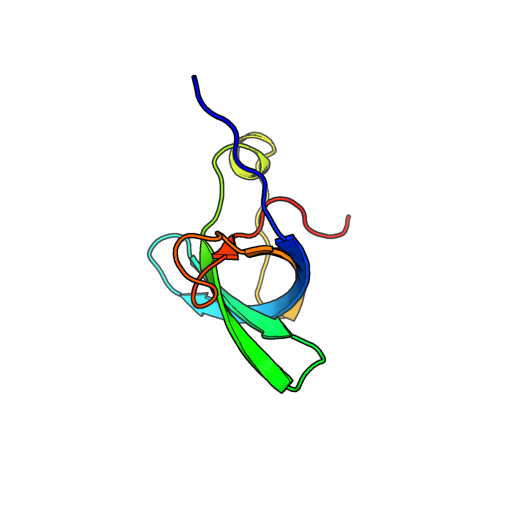 ? 11.553 18.321 44.339 1.00 0.00 17 LEU A N 8
ATOM 8550 C CA . LEU A 1 20 ? 12.881 17.935 44.896 1.00 0.00 17 LEU A CA 8
ATOM 8551 C C . LEU A 1 20 ? 14.021 18.468 44.014 1.00 0.00 17 LEU A C 8
ATOM 8552 O O . LEU A 1 20 ? 13.869 18.604 42.819 1.00 0.00 17 LEU A O 8
ATOM 8568 N N . PRO A 1 21 ? 15.155 18.762 44.628 1.00 0.00 18 PRO A N 8
ATOM 8569 C CA . PRO A 1 21 ? 16.308 19.275 43.889 1.00 0.00 18 PRO A CA 8
ATOM 8570 C C . PRO A 1 21 ? 16.749 18.294 42.811 1.00 0.00 18 PRO A C 8
ATOM 8571 O O . PRO A 1 21 ? 16.161 17.244 42.643 1.00 0.00 18 PRO A O 8
ATOM 8582 N N . ASN A 1 22 ? 17.772 18.659 42.098 1.00 0.00 19 ASN A N 8
ATOM 8583 C CA . ASN A 1 22 ? 18.276 17.772 41.026 1.00 0.00 19 ASN A CA 8
ATOM 8584 C C . ASN A 1 22 ? 17.343 17.769 39.811 1.00 0.00 19 ASN A C 8
ATOM 8585 O O . ASN A 1 22 ? 17.397 16.877 38.988 1.00 0.00 19 ASN A O 8
ATOM 8596 N N . ALA A 1 23 ? 16.508 18.769 39.723 1.00 0.00 20 ALA A N 8
ATOM 8597 C CA . ALA A 1 23 ? 15.567 18.843 38.572 1.00 0.00 20 ALA A CA 8
ATOM 8598 C C . ALA A 1 23 ? 14.617 17.644 38.544 1.00 0.00 20 ALA A C 8
ATOM 8599 O O . ALA A 1 23 ? 14.350 17.084 37.494 1.00 0.00 20 ALA A O 8
ATOM 8606 N N . MET A 1 24 ? 14.111 17.285 39.698 1.00 0.00 21 MET A N 8
ATOM 8607 C CA . MET A 1 24 ? 13.189 16.143 39.776 1.00 0.00 21 MET A CA 8
ATOM 8608 C C . MET A 1 24 ? 12.095 16.432 40.791 1.00 0.00 21 MET A C 8
ATOM 8609 O O . MET A 1 24 ? 12.112 17.444 41.457 1.00 0.00 21 MET A O 8
ATOM 8623 N N . PHE A 1 25 ? 11.161 15.551 40.878 1.00 0.00 22 PHE A N 8
ATOM 8624 C CA . PHE A 1 25 ? 10.056 15.752 41.842 1.00 0.00 22 PHE A CA 8
ATOM 8625 C C . PHE A 1 25 ? 9.320 14.441 42.128 1.00 0.00 22 PHE A C 8
ATOM 8626 O O . PHE A 1 25 ? 9.504 13.455 41.444 1.00 0.00 22 PHE A O 8
ATOM 8643 N N . LYS A 1 26 ? 8.522 14.450 43.161 1.00 0.00 23 LYS A N 8
ATOM 8644 C CA . LYS A 1 26 ? 7.765 13.223 43.515 1.00 0.00 23 LYS A CA 8
ATOM 8645 C C . LYS A 1 26 ? 6.343 13.331 42.984 1.00 0.00 23 LYS A C 8
ATOM 8646 O O . LYS A 1 26 ? 5.691 14.329 43.192 1.00 0.00 23 LYS A O 8
ATOM 8665 N N . VAL A 1 27 ? 5.891 12.300 42.302 1.00 0.00 24 VAL A N 8
ATOM 8666 C CA . VAL A 1 27 ? 4.505 12.329 41.744 1.00 0.00 24 VAL A CA 8
ATOM 8667 C C . VAL A 1 27 ? 3.662 11.201 42.303 1.00 0.00 24 VAL A C 8
ATOM 8668 O O . VAL A 1 27 ? 4.171 10.152 42.644 1.00 0.00 24 VAL A O 8
ATOM 8681 N N . LYS A 1 28 ? 2.377 11.450 42.388 1.00 0.00 25 LYS A N 8
ATOM 8682 C CA . LYS A 1 28 ? 1.450 10.413 42.922 1.00 0.00 25 LYS A CA 8
ATOM 8683 C C . LYS A 1 28 ? 0.354 10.120 41.922 1.00 0.00 25 LYS A C 8
ATOM 8684 O O . LYS A 1 28 ? -0.486 10.953 41.648 1.00 0.00 25 LYS A O 8
ATOM 8703 N N . LEU A 1 29 ? 0.386 8.941 41.385 1.00 0.00 26 LEU A N 8
ATOM 8704 C CA . LEU A 1 29 ? -0.634 8.563 40.402 1.00 0.00 26 LEU A CA 8
ATOM 8705 C C . LEU A 1 29 ? -1.989 8.389 41.062 1.00 0.00 26 LEU A C 8
ATOM 8706 O O . LEU A 1 29 ? -2.089 7.839 42.139 1.00 0.00 26 LEU A O 8
ATOM 8722 N N . GLU A 1 30 ? -3.010 8.873 40.412 1.00 0.00 27 GLU A N 8
ATOM 8723 C CA . GLU A 1 30 ? -4.362 8.735 40.996 1.00 0.00 27 GLU A CA 8
ATOM 8724 C C . GLU A 1 30 ? -4.559 7.304 41.474 1.00 0.00 27 GLU A C 8
ATOM 8725 O O . GLU A 1 30 ? -5.466 7.010 42.230 1.00 0.00 27 GLU A O 8
ATOM 8737 N N . ASN A 1 31 ? -3.692 6.436 41.013 1.00 0.00 28 ASN A N 8
ATOM 8738 C CA . ASN A 1 31 ? -3.785 5.015 41.413 1.00 0.00 28 ASN A CA 8
ATOM 8739 C C . ASN A 1 31 ? -3.526 4.870 42.907 1.00 0.00 28 ASN A C 8
ATOM 8740 O O . ASN A 1 31 ? -3.829 3.852 43.499 1.00 0.00 28 ASN A O 8
ATOM 8751 N N . GLY A 1 32 ? -2.959 5.899 43.488 1.00 0.00 29 GLY A N 8
ATOM 8752 C CA . GLY A 1 32 ? -2.663 5.858 44.949 1.00 0.00 29 GLY A CA 8
ATOM 8753 C C . GLY A 1 32 ? -1.170 5.622 45.210 1.00 0.00 29 GLY A C 8
ATOM 8754 O O . GLY A 1 32 ? -0.714 5.768 46.328 1.00 0.00 29 GLY A O 8
ATOM 8758 N N . HIS A 1 33 ? -0.434 5.270 44.178 1.00 0.00 30 HIS A N 8
ATOM 8759 C CA . HIS A 1 33 ? 1.023 5.028 44.377 1.00 0.00 30 HIS A CA 8
ATOM 8760 C C . HIS A 1 33 ? 1.844 6.236 43.988 1.00 0.00 30 HIS A C 8
ATOM 8761 O O . HIS A 1 33 ? 1.326 7.189 43.438 1.00 0.00 30 HIS A O 8
ATOM 8775 N N . GLU A 1 34 ? 3.124 6.171 44.284 1.00 0.00 31 GLU A N 8
ATOM 8776 C CA . GLU A 1 34 ? 4.018 7.297 43.948 1.00 0.00 31 GLU A CA 8
ATOM 8777 C C . GLU A 1 34 ? 5.199 6.842 43.120 1.00 0.00 31 GLU A C 8
ATOM 8778 O O . GLU A 1 34 ? 5.567 5.685 43.123 1.00 0.00 31 GLU A O 8
ATOM 8790 N N . ILE A 1 35 ? 5.770 7.775 42.419 1.00 0.00 32 ILE A N 8
ATOM 8791 C CA . ILE A 1 35 ? 6.935 7.455 41.567 1.00 0.00 32 ILE A CA 8
ATOM 8792 C C . ILE A 1 35 ? 7.823 8.679 41.412 1.00 0.00 32 ILE A C 8
ATOM 8793 O O . ILE A 1 35 ? 7.369 9.795 41.574 1.00 0.00 32 ILE A O 8
ATOM 8809 N N . LEU A 1 36 ? 9.072 8.457 41.105 1.00 0.00 33 LEU A N 8
ATOM 8810 C CA . LEU A 1 36 ? 9.987 9.597 40.940 1.00 0.00 33 LEU A CA 8
ATOM 8811 C C . LEU A 1 36 ? 10.032 9.993 39.479 1.00 0.00 33 LEU A C 8
ATOM 8812 O O . LEU A 1 36 ? 10.091 9.136 38.618 1.00 0.00 33 LEU A O 8
ATOM 8828 N N . CYS A 1 37 ? 9.996 11.281 39.214 1.00 0.00 34 CYS A N 8
ATOM 8829 C CA . CYS A 1 37 ? 10.035 11.724 37.794 1.00 0.00 34 CYS A CA 8
ATOM 8830 C C . CYS A 1 37 ? 11.032 12.838 37.568 1.00 0.00 34 CYS A C 8
ATOM 8831 O O . CYS A 1 37 ? 11.318 13.613 38.454 1.00 0.00 34 CYS A O 8
ATOM 8839 N N . HIS A 1 38 ? 11.553 12.880 36.364 1.00 0.00 35 HIS A N 8
ATOM 8840 C CA . HIS A 1 38 ? 12.542 13.928 36.015 1.00 0.00 35 HIS A CA 8
ATOM 8841 C C . HIS A 1 38 ? 12.007 14.792 34.882 1.00 0.00 35 HIS A C 8
ATOM 8842 O O . HIS A 1 38 ? 11.113 14.388 34.163 1.00 0.00 35 HIS A O 8
ATOM 8856 N N . ILE A 1 39 ? 12.560 15.963 34.740 1.00 0.00 36 ILE A N 8
ATOM 8857 C CA . ILE A 1 39 ? 12.092 16.857 33.661 1.00 0.00 36 ILE A CA 8
ATOM 8858 C C . ILE A 1 39 ? 12.899 16.658 32.390 1.00 0.00 36 ILE A C 8
ATOM 8859 O O . ILE A 1 39 ? 14.099 16.476 32.431 1.00 0.00 36 ILE A O 8
ATOM 8875 N N . SER A 1 40 ? 12.218 16.699 31.279 1.00 0.00 37 SER A N 8
ATOM 8876 C CA . SER A 1 40 ? 12.912 16.516 29.991 1.00 0.00 37 SER A CA 8
ATOM 8877 C C . SER A 1 40 ? 13.477 17.832 29.485 1.00 0.00 37 SER A C 8
ATOM 8878 O O . SER A 1 40 ? 13.466 18.826 30.183 1.00 0.00 37 SER A O 8
ATOM 8886 N N . GLY A 1 41 ? 13.960 17.815 28.276 1.00 0.00 38 GLY A N 8
ATOM 8887 C CA . GLY A 1 41 ? 14.534 19.059 27.699 1.00 0.00 38 GLY A CA 8
ATOM 8888 C C . GLY A 1 41 ? 13.432 19.980 27.158 1.00 0.00 38 GLY A C 8
ATOM 8889 O O . GLY A 1 41 ? 13.701 21.097 26.767 1.00 0.00 38 GLY A O 8
ATOM 8893 N N . LYS A 1 42 ? 12.214 19.503 27.149 1.00 0.00 39 LYS A N 8
ATOM 8894 C CA . LYS A 1 42 ? 11.118 20.358 26.634 1.00 0.00 39 LYS A CA 8
ATOM 8895 C C . LYS A 1 42 ? 10.738 21.426 27.637 1.00 0.00 39 LYS A C 8
ATOM 8896 O O . LYS A 1 42 ? 10.860 22.604 27.365 1.00 0.00 39 LYS A O 8
ATOM 8915 N N . LEU A 1 43 ? 10.282 21.010 28.776 1.00 0.00 40 LEU A N 8
ATOM 8916 C CA . LEU A 1 43 ? 9.898 22.004 29.793 1.00 0.00 40 LEU A CA 8
ATOM 8917 C C . LEU A 1 43 ? 11.070 22.895 30.072 1.00 0.00 40 LEU A C 8
ATOM 8918 O O . LEU A 1 43 ? 10.929 23.994 30.570 1.00 0.00 40 LEU A O 8
ATOM 8934 N N . ARG A 1 44 ? 12.218 22.399 29.742 1.00 0.00 41 ARG A N 8
ATOM 8935 C CA . ARG A 1 44 ? 13.438 23.191 29.970 1.00 0.00 41 ARG A CA 8
ATOM 8936 C C . ARG A 1 44 ? 13.524 24.288 28.932 1.00 0.00 41 ARG A C 8
ATOM 8937 O O . ARG A 1 44 ? 13.931 25.396 29.218 1.00 0.00 41 ARG A O 8
ATOM 8958 N N . MET A 1 45 ? 13.131 23.952 27.733 1.00 0.00 42 MET A N 8
ATOM 8959 C CA . MET A 1 45 ? 13.170 24.942 26.645 1.00 0.00 42 MET A CA 8
ATOM 8960 C C . MET A 1 45 ? 12.085 25.987 26.850 1.00 0.00 42 MET A C 8
ATOM 8961 O O . MET A 1 45 ? 12.228 27.123 26.441 1.00 0.00 42 MET A O 8
ATOM 8975 N N . ASN A 1 46 ? 11.006 25.584 27.482 1.00 0.00 43 ASN A N 8
ATOM 8976 C CA . ASN A 1 46 ? 9.906 26.548 27.719 1.00 0.00 43 ASN A CA 8
ATOM 8977 C C . ASN A 1 46 ? 10.258 27.480 28.869 1.00 0.00 43 ASN A C 8
ATOM 8978 O O . ASN A 1 46 ? 9.965 28.660 28.834 1.00 0.00 43 ASN A O 8
ATOM 8989 N N . PHE A 1 47 ? 10.885 26.930 29.873 1.00 0.00 44 PHE A N 8
ATOM 8990 C CA . PHE A 1 47 ? 11.269 27.760 31.039 1.00 0.00 44 PHE A CA 8
ATOM 8991 C C . PHE A 1 47 ? 10.030 28.347 31.737 1.00 0.00 44 PHE A C 8
ATOM 8992 O O . PHE A 1 47 ? 9.703 29.507 31.565 1.00 0.00 44 PHE A O 8
ATOM 9009 N N . ILE A 1 48 ? 9.360 27.519 32.515 1.00 0.00 45 ILE A N 8
ATOM 9010 C CA . ILE A 1 48 ? 8.150 27.990 33.233 1.00 0.00 45 ILE A CA 8
ATOM 9011 C C . ILE A 1 48 ? 8.280 27.744 34.727 1.00 0.00 45 ILE A C 8
ATOM 9012 O O . ILE A 1 48 ? 9.365 27.747 35.271 1.00 0.00 45 ILE A O 8
ATOM 9028 N N . ARG A 1 49 ? 7.163 27.535 35.360 1.00 0.00 46 ARG A N 8
ATOM 9029 C CA . ARG A 1 49 ? 7.184 27.284 36.815 1.00 0.00 46 ARG A CA 8
ATOM 9030 C C . ARG A 1 49 ? 6.024 26.371 37.222 1.00 0.00 46 ARG A C 8
ATOM 9031 O O . ARG A 1 49 ? 4.903 26.816 37.390 1.00 0.00 46 ARG A O 8
ATOM 9052 N N . ILE A 1 50 ? 6.314 25.105 37.364 1.00 0.00 47 ILE A N 8
ATOM 9053 C CA . ILE A 1 50 ? 5.243 24.152 37.757 1.00 0.00 47 ILE A CA 8
ATOM 9054 C C . ILE A 1 50 ? 5.201 23.978 39.270 1.00 0.00 47 ILE A C 8
ATOM 9055 O O . ILE A 1 50 ? 6.177 23.586 39.879 1.00 0.00 47 ILE A O 8
ATOM 9071 N N . LEU A 1 51 ? 4.065 24.270 39.848 1.00 0.00 48 LEU A N 8
ATOM 9072 C CA . LEU A 1 51 ? 3.938 24.129 41.321 1.00 0.00 48 LEU A CA 8
ATOM 9073 C C . LEU A 1 51 ? 3.318 22.787 41.688 1.00 0.00 48 LEU A C 8
ATOM 9074 O O . LEU A 1 51 ? 2.367 22.349 41.070 1.00 0.00 48 LEU A O 8
ATOM 9090 N N . GLU A 1 52 ? 3.871 22.156 42.688 1.00 0.00 49 GLU A N 8
ATOM 9091 C CA . GLU A 1 52 ? 3.339 20.850 43.114 1.00 0.00 49 GLU A CA 8
ATOM 9092 C C . GLU A 1 52 ? 1.819 20.853 43.130 1.00 0.00 49 GLU A C 8
ATOM 9093 O O . GLU A 1 52 ? 1.196 21.883 43.304 1.00 0.00 49 GLU A O 8
ATOM 9105 N N . GLY A 1 53 ? 1.248 19.696 42.942 1.00 0.00 50 GLY A N 8
ATOM 9106 C CA . GLY A 1 53 ? -0.234 19.599 42.940 1.00 0.00 50 GLY A CA 8
ATOM 9107 C C . GLY A 1 53 ? -0.754 19.647 41.507 1.00 0.00 50 GLY A C 8
ATOM 9108 O O . GLY A 1 53 ? -1.895 19.327 41.244 1.00 0.00 50 GLY A O 8
ATOM 9112 N N . ASP A 1 54 ? 0.103 20.049 40.605 1.00 0.00 51 ASP A N 8
ATOM 9113 C CA . ASP A 1 54 ? -0.312 20.127 39.189 1.00 0.00 51 ASP A CA 8
ATOM 9114 C C . ASP A 1 54 ? -0.238 18.750 38.534 1.00 0.00 51 ASP A C 8
ATOM 9115 O O . ASP A 1 54 ? 0.643 17.967 38.829 1.00 0.00 51 ASP A O 8
ATOM 9124 N N . LYS A 1 55 ? -1.168 18.474 37.659 1.00 0.00 52 LYS A N 8
ATOM 9125 C CA . LYS A 1 55 ? -1.160 17.168 36.989 1.00 0.00 52 LYS A CA 8
ATOM 9126 C C . LYS A 1 55 ? -0.182 17.132 35.857 1.00 0.00 52 LYS A C 8
ATOM 9127 O O . LYS A 1 55 ? 0.088 18.133 35.224 1.00 0.00 52 LYS A O 8
ATOM 9146 N N . VAL A 1 56 ? 0.337 15.967 35.616 1.00 0.00 53 VAL A N 8
ATOM 9147 C CA . VAL A 1 56 ? 1.313 15.830 34.525 1.00 0.00 53 VAL A CA 8
ATOM 9148 C C . VAL A 1 56 ? 1.306 14.425 33.932 1.00 0.00 53 VAL A C 8
ATOM 9149 O O . VAL A 1 56 ? 0.721 13.518 34.489 1.00 0.00 53 VAL A O 8
ATOM 9162 N N . ASN A 1 57 ? 1.970 14.274 32.803 1.00 0.00 54 ASN A N 8
ATOM 9163 C CA . ASN A 1 57 ? 2.021 12.941 32.155 1.00 0.00 54 ASN A CA 8
ATOM 9164 C C . ASN A 1 57 ? 3.363 12.316 32.450 1.00 0.00 54 ASN A C 8
ATOM 9165 O O . ASN A 1 57 ? 4.376 12.830 32.044 1.00 0.00 54 ASN A O 8
ATOM 9176 N N . VAL A 1 58 ? 3.349 11.200 33.133 1.00 0.00 55 VAL A N 8
ATOM 9177 C CA . VAL A 1 58 ? 4.627 10.536 33.466 1.00 0.00 55 VAL A CA 8
ATOM 9178 C C . VAL A 1 58 ? 4.904 9.314 32.614 1.00 0.00 55 VAL A C 8
ATOM 9179 O O . VAL A 1 58 ? 4.112 8.395 32.557 1.00 0.00 55 VAL A O 8
ATOM 9192 N N . GLU A 1 59 ? 6.038 9.332 31.966 1.00 0.00 56 GLU A N 8
ATOM 9193 C CA . GLU A 1 59 ? 6.410 8.189 31.114 1.00 0.00 56 GLU A CA 8
ATOM 9194 C C . GLU A 1 59 ? 7.301 7.260 31.928 1.00 0.00 56 GLU A C 8
ATOM 9195 O O . GLU A 1 59 ? 8.396 7.630 32.315 1.00 0.00 56 GLU A O 8
ATOM 9207 N N . LEU A 1 60 ? 6.810 6.082 32.193 1.00 0.00 57 LEU A N 8
ATOM 9208 C CA . LEU A 1 60 ? 7.613 5.119 32.987 1.00 0.00 57 LEU A CA 8
ATOM 9209 C C . LEU A 1 60 ? 8.508 4.264 32.094 1.00 0.00 57 LEU A C 8
ATOM 9210 O O . LEU A 1 60 ? 8.155 3.952 30.972 1.00 0.00 57 LEU A O 8
ATOM 9226 N N . SER A 1 61 ? 9.658 3.895 32.616 1.00 0.00 58 SER A N 8
ATOM 9227 C CA . SER A 1 61 ? 10.592 3.058 31.811 1.00 0.00 58 SER A CA 8
ATOM 9228 C C . SER A 1 61 ? 10.352 1.548 32.071 1.00 0.00 58 SER A C 8
ATOM 9229 O O . SER A 1 61 ? 10.255 1.127 33.206 1.00 0.00 58 SER A O 8
ATOM 9237 N N . PRO A 1 62 ? 10.263 0.753 30.996 1.00 0.00 59 PRO A N 8
ATOM 9238 C CA . PRO A 1 62 ? 10.039 -0.693 31.129 1.00 0.00 59 PRO A CA 8
ATOM 9239 C C . PRO A 1 62 ? 11.206 -1.384 31.840 1.00 0.00 59 PRO A C 8
ATOM 9240 O O . PRO A 1 62 ? 11.064 -2.484 32.338 1.00 0.00 59 PRO A O 8
ATOM 9251 N N . TYR A 1 63 ? 12.336 -0.720 31.876 1.00 0.00 60 TYR A N 8
ATOM 9252 C CA . TYR A 1 63 ? 13.504 -1.302 32.533 1.00 0.00 60 TYR A CA 8
ATOM 9253 C C . TYR A 1 63 ? 13.609 -0.764 33.934 1.00 0.00 60 TYR A C 8
ATOM 9254 O O . TYR A 1 63 ? 14.379 -1.249 34.740 1.00 0.00 60 TYR A O 8
ATOM 9272 N N . ASP A 1 64 ? 12.827 0.244 34.195 1.00 0.00 61 ASP A N 8
ATOM 9273 C CA . ASP A 1 64 ? 12.840 0.851 35.528 1.00 0.00 61 ASP A CA 8
ATOM 9274 C C . ASP A 1 64 ? 11.426 1.257 35.933 1.00 0.00 61 ASP A C 8
ATOM 9275 O O . ASP A 1 64 ? 11.053 2.411 35.862 1.00 0.00 61 ASP A O 8
ATOM 9284 N N . LEU A 1 65 ? 10.659 0.290 36.353 1.00 0.00 62 LEU A N 8
ATOM 9285 C CA . LEU A 1 65 ? 9.271 0.592 36.765 1.00 0.00 62 LEU A CA 8
ATOM 9286 C C . LEU A 1 65 ? 9.262 1.342 38.075 1.00 0.00 62 LEU A C 8
ATOM 9287 O O . LEU A 1 65 ? 8.288 1.324 38.801 1.00 0.00 62 LEU A O 8
ATOM 9303 N N . THR A 1 66 ? 10.354 1.994 38.343 1.00 0.00 63 THR A N 8
ATOM 9304 C CA . THR A 1 66 ? 10.473 2.773 39.605 1.00 0.00 63 THR A CA 8
ATOM 9305 C C . THR A 1 66 ? 10.613 4.264 39.318 1.00 0.00 63 THR A C 8
ATOM 9306 O O . THR A 1 66 ? 10.309 5.085 40.159 1.00 0.00 63 THR A O 8
ATOM 9317 N N . ARG A 1 67 ? 11.087 4.583 38.131 1.00 0.00 64 ARG A N 8
ATOM 9318 C CA . ARG A 1 67 ? 11.260 6.015 37.760 1.00 0.00 64 ARG A CA 8
ATOM 9319 C C . ARG A 1 67 ? 10.565 6.343 36.431 1.00 0.00 64 ARG A C 8
ATOM 9320 O O . ARG A 1 67 ? 10.414 5.493 35.562 1.00 0.00 64 ARG A O 8
ATOM 9341 N N . GLY A 1 68 ? 10.161 7.579 36.305 1.00 0.00 65 GLY A N 8
ATOM 9342 C CA . GLY A 1 68 ? 9.475 8.021 35.054 1.00 0.00 65 GLY A CA 8
ATOM 9343 C C . GLY A 1 68 ? 9.891 9.463 34.738 1.00 0.00 65 GLY A C 8
ATOM 9344 O O . GLY A 1 68 ? 10.923 9.916 35.187 1.00 0.00 65 GLY A O 8
ATOM 9348 N N . ARG A 1 69 ? 9.111 10.153 33.952 1.00 0.00 66 ARG A N 8
ATOM 9349 C CA . ARG A 1 69 ? 9.499 11.564 33.634 1.00 0.00 66 ARG A CA 8
ATOM 9350 C C . ARG A 1 69 ? 8.360 12.355 32.985 1.00 0.00 66 ARG A C 8
ATOM 9351 O O . ARG A 1 69 ? 7.568 11.814 32.238 1.00 0.00 66 ARG A O 8
ATOM 9372 N N . ILE A 1 70 ? 8.307 13.641 33.287 1.00 0.00 67 ILE A N 8
ATOM 9373 C CA . ILE A 1 70 ? 7.243 14.494 32.710 1.00 0.00 67 ILE A CA 8
ATOM 9374 C C . ILE A 1 70 ? 7.719 15.161 31.445 1.00 0.00 67 ILE A C 8
ATOM 9375 O O . ILE A 1 70 ? 8.745 15.810 31.434 1.00 0.00 67 ILE A O 8
ATOM 9391 N N . THR A 1 71 ? 6.965 14.983 30.403 1.00 0.00 68 THR A N 8
ATOM 9392 C CA . THR A 1 71 ? 7.332 15.592 29.112 1.00 0.00 68 THR A CA 8
ATOM 9393 C C . THR A 1 71 ? 6.167 16.402 28.587 1.00 0.00 68 THR A C 8
ATOM 9394 O O . THR A 1 71 ? 6.197 16.900 27.478 1.00 0.00 68 THR A O 8
ATOM 9405 N N . TRP A 1 72 ? 5.149 16.525 29.402 1.00 0.00 69 TRP A N 8
ATOM 9406 C CA . TRP A 1 72 ? 3.970 17.293 28.976 1.00 0.00 69 TRP A CA 8
ATOM 9407 C C . TRP A 1 72 ? 2.995 17.486 30.130 1.00 0.00 69 TRP A C 8
ATOM 9408 O O . TRP A 1 72 ? 2.366 16.547 30.577 1.00 0.00 69 TRP A O 8
ATOM 9429 N N . ARG A 1 73 ? 2.884 18.696 30.592 1.00 0.00 70 ARG A N 8
ATOM 9430 C CA . ARG A 1 73 ? 1.960 18.957 31.702 1.00 0.00 70 ARG A CA 8
ATOM 9431 C C . ARG A 1 73 ? 0.516 18.828 31.232 1.00 0.00 70 ARG A C 8
ATOM 9432 O O . ARG A 1 73 ? 0.250 18.864 30.047 1.00 0.00 70 ARG A O 8
ATOM 9453 N N . LYS A 1 74 ? -0.393 18.677 32.171 1.00 0.00 71 LYS A N 8
ATOM 9454 C CA . LYS A 1 74 ? -1.827 18.543 31.798 1.00 0.00 71 LYS A CA 8
ATOM 9455 C C . LYS A 1 74 ? -2.696 19.497 32.606 1.00 0.00 71 LYS A C 8
ATOM 9456 O O . LYS A 1 74 ? -2.310 19.948 33.665 1.00 0.00 71 LYS A O 8
ATOM 9475 N N . LYS A 1 75 ? -3.858 19.788 32.084 1.00 0.00 72 LYS A N 8
ATOM 9476 C CA . LYS A 1 75 ? -4.771 20.709 32.801 1.00 0.00 72 LYS A CA 8
ATOM 9477 C C . LYS A 1 75 ? -5.132 20.151 34.174 1.00 0.00 72 LYS A C 8
ATOM 9478 O O . LYS A 1 75 ? -5.142 20.949 35.097 1.00 0.00 72 LYS A O 8
ATOM 9497 N N . MET A 1 4 ? 0.783 -3.331 24.933 1.00 0.00 1 MET A N 9
ATOM 9498 C CA . MET A 1 4 ? 0.413 -3.257 23.500 1.00 0.00 1 MET A CA 9
ATOM 9499 C C . MET A 1 4 ? 1.326 -4.157 22.675 1.00 0.00 1 MET A C 9
ATOM 9500 O O . MET A 1 4 ? 0.878 -5.108 22.065 1.00 0.00 1 MET A O 9
ATOM 9513 N N . ALA A 1 5 ? 2.594 -3.842 22.672 1.00 0.00 2 ALA A N 9
ATOM 9514 C CA . ALA A 1 5 ? 3.549 -4.669 21.891 1.00 0.00 2 ALA A CA 9
ATOM 9515 C C . ALA A 1 5 ? 4.939 -4.638 22.517 1.00 0.00 2 ALA A C 9
ATOM 9516 O O . ALA A 1 5 ? 5.928 -4.859 21.847 1.00 0.00 2 ALA A O 9
ATOM 9523 N N . LYS A 1 6 ? 4.991 -4.366 23.791 1.00 0.00 3 LYS A N 9
ATOM 9524 C CA . LYS A 1 6 ? 6.310 -4.317 24.472 1.00 0.00 3 LYS A CA 9
ATOM 9525 C C . LYS A 1 6 ? 7.311 -3.508 23.655 1.00 0.00 3 LYS A C 9
ATOM 9526 O O . LYS A 1 6 ? 8.267 -4.046 23.134 1.00 0.00 3 LYS A O 9
ATOM 9545 N N . LYS A 1 7 ? 7.077 -2.226 23.558 1.00 0.00 4 LYS A N 9
ATOM 9546 C CA . LYS A 1 7 ? 8.010 -1.375 22.777 1.00 0.00 4 LYS A CA 9
ATOM 9547 C C . LYS A 1 7 ? 8.072 0.036 23.351 1.00 0.00 4 LYS A C 9
ATOM 9548 O O . LYS A 1 7 ? 7.319 0.380 24.240 1.00 0.00 4 LYS A O 9
ATOM 9567 N N . ASP A 1 8 ? 8.976 0.825 22.822 1.00 0.00 5 ASP A N 9
ATOM 9568 C CA . ASP A 1 8 ? 9.125 2.219 23.304 1.00 0.00 5 ASP A CA 9
ATOM 9569 C C . ASP A 1 8 ? 8.948 2.310 24.817 1.00 0.00 5 ASP A C 9
ATOM 9570 O O . ASP A 1 8 ? 9.286 1.392 25.539 1.00 0.00 5 ASP A O 9
ATOM 9579 N N . VAL A 1 9 ? 8.419 3.422 25.260 1.00 0.00 6 VAL A N 9
ATOM 9580 C CA . VAL A 1 9 ? 8.201 3.620 26.725 1.00 0.00 6 VAL A CA 9
ATOM 9581 C C . VAL A 1 9 ? 6.710 3.674 27.056 1.00 0.00 6 VAL A C 9
ATOM 9582 O O . VAL A 1 9 ? 5.877 3.664 26.172 1.00 0.00 6 VAL A O 9
ATOM 9595 N N . ILE A 1 10 ? 6.403 3.735 28.336 1.00 0.00 7 ILE A N 9
ATOM 9596 C CA . ILE A 1 10 ? 4.975 3.792 28.754 1.00 0.00 7 ILE A CA 9
ATOM 9597 C C . ILE A 1 10 ? 4.606 5.203 29.174 1.00 0.00 7 ILE A C 9
ATOM 9598 O O . ILE A 1 10 ? 5.426 5.917 29.707 1.00 0.00 7 ILE A O 9
ATOM 9614 N N . GLU A 1 11 ? 3.375 5.579 28.919 1.00 0.00 8 GLU A N 9
ATOM 9615 C CA . GLU A 1 11 ? 2.921 6.951 29.296 1.00 0.00 8 GLU A CA 9
ATOM 9616 C C . GLU A 1 11 ? 1.713 6.887 30.226 1.00 0.00 8 GLU A C 9
ATOM 9617 O O . GLU A 1 11 ? 0.734 6.232 29.929 1.00 0.00 8 GLU A O 9
ATOM 9629 N N . LEU A 1 12 ? 1.806 7.570 31.342 1.00 0.00 9 LEU A N 9
ATOM 9630 C CA . LEU A 1 12 ? 0.670 7.560 32.305 1.00 0.00 9 LEU A CA 9
ATOM 9631 C C . LEU A 1 12 ? 0.518 8.913 32.996 1.00 0.00 9 LEU A C 9
ATOM 9632 O O . LEU A 1 12 ? 1.461 9.672 33.098 1.00 0.00 9 LEU A O 9
ATOM 9648 N N . GLU A 1 13 ? -0.676 9.185 33.465 1.00 0.00 10 GLU A N 9
ATOM 9649 C CA . GLU A 1 13 ? -0.917 10.480 34.154 1.00 0.00 10 GLU A CA 9
ATOM 9650 C C . GLU A 1 13 ? -0.668 10.363 35.652 1.00 0.00 10 GLU A C 9
ATOM 9651 O O . GLU A 1 13 ? -0.988 9.363 36.261 1.00 0.00 10 GLU A O 9
ATOM 9663 N N . GLY A 1 14 ? -0.098 11.395 36.223 1.00 0.00 11 GLY A N 9
ATOM 9664 C CA . GLY A 1 14 ? 0.179 11.359 37.683 1.00 0.00 11 GLY A CA 9
ATOM 9665 C C . GLY A 1 14 ? 0.145 12.773 38.239 1.00 0.00 11 GLY A C 9
ATOM 9666 O O . GLY A 1 14 ? 0.308 13.724 37.500 1.00 0.00 11 GLY A O 9
ATOM 9670 N N . THR A 1 15 ? -0.057 12.891 39.530 1.00 0.00 12 THR A N 9
ATOM 9671 C CA . THR A 1 15 ? -0.101 14.245 40.130 1.00 0.00 12 THR A CA 9
ATOM 9672 C C . THR A 1 15 ? 1.198 14.552 40.838 1.00 0.00 12 THR A C 9
ATOM 9673 O O . THR A 1 15 ? 1.704 13.744 41.580 1.00 0.00 12 THR A O 9
ATOM 9684 N N . VAL A 1 16 ? 1.729 15.711 40.590 1.00 0.00 13 VAL A N 9
ATOM 9685 C CA . VAL A 1 16 ? 3.001 16.067 41.255 1.00 0.00 13 VAL A CA 9
ATOM 9686 C C . VAL A 1 16 ? 2.791 16.259 42.740 1.00 0.00 13 VAL A C 9
ATOM 9687 O O . VAL A 1 16 ? 1.936 17.015 43.158 1.00 0.00 13 VAL A O 9
ATOM 9700 N N . SER A 1 17 ? 3.580 15.572 43.513 1.00 0.00 14 SER A N 9
ATOM 9701 C CA . SER A 1 17 ? 3.452 15.689 44.982 1.00 0.00 14 SER A CA 9
ATOM 9702 C C . SER A 1 17 ? 4.478 16.663 45.560 1.00 0.00 14 SER A C 9
ATOM 9703 O O . SER A 1 17 ? 4.175 17.417 46.463 1.00 0.00 14 SER A O 9
ATOM 9711 N N . GLU A 1 18 ? 5.672 16.633 45.032 1.00 0.00 15 GLU A N 9
ATOM 9712 C CA . GLU A 1 18 ? 6.714 17.556 45.553 1.00 0.00 15 GLU A CA 9
ATOM 9713 C C . GLU A 1 18 ? 7.759 17.862 44.486 1.00 0.00 15 GLU A C 9
ATOM 9714 O O . GLU A 1 18 ? 8.095 17.015 43.681 1.00 0.00 15 GLU A O 9
ATOM 9726 N N . ALA A 1 19 ? 8.257 19.075 44.506 1.00 0.00 16 ALA A N 9
ATOM 9727 C CA . ALA A 1 19 ? 9.283 19.467 43.504 1.00 0.00 16 ALA A CA 9
ATOM 9728 C C . ALA A 1 19 ? 10.683 19.399 44.108 1.00 0.00 16 ALA A C 9
ATOM 9729 O O . ALA A 1 19 ? 11.030 20.199 44.953 1.00 0.00 16 ALA A O 9
ATOM 9736 N N . LEU A 1 20 ? 11.467 18.445 43.656 1.00 0.00 17 LEU A N 9
ATOM 9737 C CA . LEU A 1 20 ? 12.848 18.313 44.196 1.00 0.00 17 LEU A CA 9
ATOM 9738 C C . LEU A 1 20 ? 13.879 18.934 43.240 1.00 0.00 17 LEU A C 9
ATOM 9739 O O . LEU A 1 20 ? 13.716 18.883 42.037 1.00 0.00 17 LEU A O 9
ATOM 9755 N N . PRO A 1 21 ? 14.931 19.515 43.797 1.00 0.00 18 PRO A N 9
ATOM 9756 C CA . PRO A 1 21 ? 15.973 20.136 42.983 1.00 0.00 18 PRO A CA 9
ATOM 9757 C C . PRO A 1 21 ? 16.658 19.117 42.083 1.00 0.00 18 PRO A C 9
ATOM 9758 O O . PRO A 1 21 ? 16.424 17.929 42.187 1.00 0.00 18 PRO A O 9
ATOM 9769 N N . ASN A 1 22 ? 17.493 19.612 41.214 1.00 0.00 19 ASN A N 9
ATOM 9770 C CA . ASN A 1 22 ? 18.218 18.715 40.288 1.00 0.00 19 ASN A CA 9
ATOM 9771 C C . ASN A 1 22 ? 17.318 18.219 39.160 1.00 0.00 19 ASN A C 9
ATOM 9772 O O . ASN A 1 22 ? 17.665 17.289 38.460 1.00 0.00 19 ASN A O 9
ATOM 9783 N N . ALA A 1 23 ? 16.178 18.844 39.003 1.00 0.00 20 ALA A N 9
ATOM 9784 C CA . ALA A 1 23 ? 15.256 18.410 37.920 1.00 0.00 20 ALA A CA 9
ATOM 9785 C C . ALA A 1 23 ? 14.595 17.065 38.264 1.00 0.00 20 ALA A C 9
ATOM 9786 O O . ALA A 1 23 ? 14.581 16.149 37.462 1.00 0.00 20 ALA A O 9
ATOM 9793 N N . MET A 1 24 ? 14.043 16.981 39.452 1.00 0.00 21 MET A N 9
ATOM 9794 C CA . MET A 1 24 ? 13.384 15.727 39.873 1.00 0.00 21 MET A CA 9
ATOM 9795 C C . MET A 1 24 ? 12.160 16.039 40.727 1.00 0.00 21 MET A C 9
ATOM 9796 O O . MET A 1 24 ? 12.185 16.946 41.532 1.00 0.00 21 MET A O 9
ATOM 9810 N N . PHE A 1 25 ? 11.109 15.286 40.527 1.00 0.00 22 PHE A N 9
ATOM 9811 C CA . PHE A 1 25 ? 9.871 15.522 41.321 1.00 0.00 22 PHE A CA 9
ATOM 9812 C C . PHE A 1 25 ? 9.293 14.234 41.880 1.00 0.00 22 PHE A C 9
ATOM 9813 O O . PHE A 1 25 ? 9.657 13.144 41.479 1.00 0.00 22 PHE A O 9
ATOM 9830 N N . LYS A 1 26 ? 8.390 14.407 42.807 1.00 0.00 23 LYS A N 9
ATOM 9831 C CA . LYS A 1 26 ? 7.725 13.253 43.449 1.00 0.00 23 LYS A CA 9
ATOM 9832 C C . LYS A 1 26 ? 6.263 13.283 43.021 1.00 0.00 23 LYS A C 9
ATOM 9833 O O . LYS A 1 26 ? 5.535 14.166 43.414 1.00 0.00 23 LYS A O 9
ATOM 9852 N N . VAL A 1 27 ? 5.852 12.316 42.227 1.00 0.00 24 VAL A N 9
ATOM 9853 C CA . VAL A 1 27 ? 4.431 12.298 41.765 1.00 0.00 24 VAL A CA 9
ATOM 9854 C C . VAL A 1 27 ? 3.614 11.215 42.429 1.00 0.00 24 VAL A C 9
ATOM 9855 O O . VAL A 1 27 ? 4.134 10.197 42.830 1.00 0.00 24 VAL A O 9
ATOM 9868 N N . LYS A 1 28 ? 2.331 11.475 42.533 1.00 0.00 25 LYS A N 9
ATOM 9869 C CA . LYS A 1 28 ? 1.414 10.487 43.165 1.00 0.00 25 LYS A CA 9
ATOM 9870 C C . LYS A 1 28 ? 0.245 10.174 42.241 1.00 0.00 25 LYS A C 9
ATOM 9871 O O . LYS A 1 28 ? -0.538 11.038 41.905 1.00 0.00 25 LYS A O 9
ATOM 9890 N N . LEU A 1 29 ? 0.157 8.942 41.837 1.00 0.00 26 LEU A N 9
ATOM 9891 C CA . LEU A 1 29 ? -0.941 8.551 40.943 1.00 0.00 26 LEU A CA 9
ATOM 9892 C C . LEU A 1 29 ? -2.240 8.403 41.715 1.00 0.00 26 LEU A C 9
ATOM 9893 O O . LEU A 1 29 ? -2.265 7.842 42.789 1.00 0.00 26 LEU A O 9
ATOM 9909 N N . GLU A 1 30 ? -3.297 8.913 41.156 1.00 0.00 27 GLU A N 9
ATOM 9910 C CA . GLU A 1 30 ? -4.604 8.810 41.846 1.00 0.00 27 GLU A CA 9
ATOM 9911 C C . GLU A 1 30 ? -4.822 7.398 42.371 1.00 0.00 27 GLU A C 9
ATOM 9912 O O . GLU A 1 30 ? -5.640 7.176 43.242 1.00 0.00 27 GLU A O 9
ATOM 9924 N N . ASN A 1 31 ? -4.085 6.467 41.830 1.00 0.00 28 ASN A N 9
ATOM 9925 C CA . ASN A 1 31 ? -4.234 5.063 42.284 1.00 0.00 28 ASN A CA 9
ATOM 9926 C C . ASN A 1 31 ? -3.708 4.893 43.706 1.00 0.00 28 ASN A C 9
ATOM 9927 O O . ASN A 1 31 ? -3.995 3.911 44.361 1.00 0.00 28 ASN A O 9
ATOM 9938 N N . GLY A 1 32 ? -2.946 5.862 44.154 1.00 0.00 29 GLY A N 9
ATOM 9939 C CA . GLY A 1 32 ? -2.381 5.790 45.537 1.00 0.00 29 GLY A CA 9
ATOM 9940 C C . GLY A 1 32 ? -0.868 5.537 45.501 1.00 0.00 29 GLY A C 9
ATOM 9941 O O . GLY A 1 32 ? -0.194 5.672 46.502 1.00 0.00 29 GLY A O 9
ATOM 9945 N N . HIS A 1 33 ? -0.363 5.176 44.350 1.00 0.00 30 HIS A N 9
ATOM 9946 C CA . HIS A 1 33 ? 1.098 4.916 44.251 1.00 0.00 30 HIS A CA 9
ATOM 9947 C C . HIS A 1 33 ? 1.880 6.203 44.025 1.00 0.00 30 HIS A C 9
ATOM 9948 O O . HIS A 1 33 ? 1.320 7.217 43.658 1.00 0.00 30 HIS A O 9
ATOM 9962 N N . GLU A 1 34 ? 3.172 6.128 44.253 1.00 0.00 31 GLU A N 9
ATOM 9963 C CA . GLU A 1 34 ? 4.032 7.318 44.064 1.00 0.00 31 GLU A CA 9
ATOM 9964 C C . GLU A 1 34 ? 5.255 6.954 43.247 1.00 0.00 31 GLU A C 9
ATOM 9965 O O . GLU A 1 34 ? 5.787 5.869 43.384 1.00 0.00 31 GLU A O 9
ATOM 9977 N N . ILE A 1 35 ? 5.700 7.870 42.416 1.00 0.00 32 ILE A N 9
ATOM 9978 C CA . ILE A 1 35 ? 6.891 7.569 41.587 1.00 0.00 32 ILE A CA 9
ATOM 9979 C C . ILE A 1 35 ? 7.745 8.805 41.367 1.00 0.00 32 ILE A C 9
ATOM 9980 O O . ILE A 1 35 ? 7.243 9.911 41.315 1.00 0.00 32 ILE A O 9
ATOM 9996 N N . LEU A 1 36 ? 9.028 8.596 41.239 1.00 0.00 33 LEU A N 9
ATOM 9997 C CA . LEU A 1 36 ? 9.925 9.739 41.020 1.00 0.00 33 LEU A CA 9
ATOM 9998 C C . LEU A 1 36 ? 9.965 10.064 39.538 1.00 0.00 33 LEU A C 9
ATOM 9999 O O . LEU A 1 36 ? 10.256 9.200 38.732 1.00 0.00 33 LEU A O 9
ATOM 10015 N N . CYS A 1 37 ? 9.671 11.300 39.201 1.00 0.00 34 CYS A N 9
ATOM 10016 C CA . CYS A 1 37 ? 9.684 11.692 37.765 1.00 0.00 34 CYS A CA 9
ATOM 10017 C C . CYS A 1 37 ? 10.742 12.741 37.488 1.00 0.00 34 CYS A C 9
ATOM 10018 O O . CYS A 1 37 ? 10.870 13.707 38.215 1.00 0.00 34 CYS A O 9
ATOM 10026 N N . HIS A 1 38 ? 11.482 12.534 36.431 1.00 0.00 35 HIS A N 9
ATOM 10027 C CA . HIS A 1 38 ? 12.539 13.503 36.079 1.00 0.00 35 HIS A CA 9
ATOM 10028 C C . HIS A 1 38 ? 12.044 14.464 35.013 1.00 0.00 35 HIS A C 9
ATOM 10029 O O . HIS A 1 38 ? 10.963 14.301 34.480 1.00 0.00 35 HIS A O 9
ATOM 10043 N N . ILE A 1 39 ? 12.848 15.443 34.720 1.00 0.00 36 ILE A N 9
ATOM 10044 C CA . ILE A 1 39 ? 12.460 16.436 33.698 1.00 0.00 36 ILE A CA 9
ATOM 10045 C C . ILE A 1 39 ? 13.131 16.160 32.357 1.00 0.00 36 ILE A C 9
ATOM 10046 O O . ILE A 1 39 ? 14.245 15.682 32.299 1.00 0.00 36 ILE A O 9
ATOM 10062 N N . SER A 1 40 ? 12.431 16.478 31.302 1.00 0.00 37 SER A N 9
ATOM 10063 C CA . SER A 1 40 ? 12.989 16.255 29.954 1.00 0.00 37 SER A CA 9
ATOM 10064 C C . SER A 1 40 ? 13.661 17.526 29.449 1.00 0.00 37 SER A C 9
ATOM 10065 O O . SER A 1 40 ? 13.412 18.591 29.958 1.00 0.00 37 SER A O 9
ATOM 10073 N N . GLY A 1 41 ? 14.504 17.391 28.466 1.00 0.00 38 GLY A N 9
ATOM 10074 C CA . GLY A 1 41 ? 15.197 18.602 27.925 1.00 0.00 38 GLY A CA 9
ATOM 10075 C C . GLY A 1 41 ? 14.298 19.365 26.937 1.00 0.00 38 GLY A C 9
ATOM 10076 O O . GLY A 1 41 ? 14.337 20.581 26.864 1.00 0.00 38 GLY A O 9
ATOM 10080 N N . LYS A 1 42 ? 13.509 18.645 26.199 1.00 0.00 39 LYS A N 9
ATOM 10081 C CA . LYS A 1 42 ? 12.620 19.319 25.225 1.00 0.00 39 LYS A CA 9
ATOM 10082 C C . LYS A 1 42 ? 11.580 20.192 25.910 1.00 0.00 39 LYS A C 9
ATOM 10083 O O . LYS A 1 42 ? 11.451 21.363 25.600 1.00 0.00 39 LYS A O 9
ATOM 10102 N N . LEU A 1 43 ? 10.854 19.627 26.826 1.00 0.00 40 LEU A N 9
ATOM 10103 C CA . LEU A 1 43 ? 9.833 20.439 27.513 1.00 0.00 40 LEU A CA 9
ATOM 10104 C C . LEU A 1 43 ? 10.447 21.720 28.054 1.00 0.00 40 LEU A C 9
ATOM 10105 O O . LEU A 1 43 ? 9.752 22.693 28.273 1.00 0.00 40 LEU A O 9
ATOM 10121 N N . ARG A 1 44 ? 11.744 21.716 28.254 1.00 0.00 41 ARG A N 9
ATOM 10122 C CA . ARG A 1 44 ? 12.369 22.946 28.775 1.00 0.00 41 ARG A CA 9
ATOM 10123 C C . ARG A 1 44 ? 12.389 23.951 27.668 1.00 0.00 41 ARG A C 9
ATOM 10124 O O . ARG A 1 44 ? 12.114 25.116 27.869 1.00 0.00 41 ARG A O 9
ATOM 10145 N N . MET A 1 45 ? 12.721 23.481 26.496 1.00 0.00 42 MET A N 9
ATOM 10146 C CA . MET A 1 45 ? 12.761 24.395 25.354 1.00 0.00 42 MET A CA 9
ATOM 10147 C C . MET A 1 45 ? 11.420 25.099 25.257 1.00 0.00 42 MET A C 9
ATOM 10148 O O . MET A 1 45 ? 11.331 26.219 24.794 1.00 0.00 42 MET A O 9
ATOM 10162 N N . ASN A 1 46 ? 10.385 24.415 25.707 1.00 0.00 43 ASN A N 9
ATOM 10163 C CA . ASN A 1 46 ? 9.032 25.021 25.658 1.00 0.00 43 ASN A CA 9
ATOM 10164 C C . ASN A 1 46 ? 8.716 25.725 26.977 1.00 0.00 43 ASN A C 9
ATOM 10165 O O . ASN A 1 46 ? 7.634 26.240 27.165 1.00 0.00 43 ASN A O 9
ATOM 10176 N N . PHE A 1 47 ? 9.680 25.724 27.867 1.00 0.00 44 PHE A N 9
ATOM 10177 C CA . PHE A 1 47 ? 9.487 26.383 29.193 1.00 0.00 44 PHE A CA 9
ATOM 10178 C C . PHE A 1 47 ? 8.094 26.120 29.766 1.00 0.00 44 PHE A C 9
ATOM 10179 O O . PHE A 1 47 ? 7.173 26.884 29.542 1.00 0.00 44 PHE A O 9
ATOM 10196 N N . ILE A 1 48 ? 7.978 25.042 30.514 1.00 0.00 45 ILE A N 9
ATOM 10197 C CA . ILE A 1 48 ? 6.671 24.690 31.123 1.00 0.00 45 ILE A CA 9
ATOM 10198 C C . ILE A 1 48 ? 6.781 24.652 32.643 1.00 0.00 45 ILE A C 9
ATOM 10199 O O . ILE A 1 48 ? 7.294 23.705 33.208 1.00 0.00 45 ILE A O 9
ATOM 10215 N N . ARG A 1 49 ? 6.298 25.686 33.279 1.00 0.00 46 ARG A N 9
ATOM 10216 C CA . ARG A 1 49 ? 6.366 25.727 34.758 1.00 0.00 46 ARG A CA 9
ATOM 10217 C C . ARG A 1 49 ? 5.416 24.708 35.380 1.00 0.00 46 ARG A C 9
ATOM 10218 O O . ARG A 1 49 ? 4.212 24.809 35.231 1.00 0.00 46 ARG A O 9
ATOM 10239 N N . ILE A 1 50 ? 5.982 23.744 36.067 1.00 0.00 47 ILE A N 9
ATOM 10240 C CA . ILE A 1 50 ? 5.142 22.696 36.716 1.00 0.00 47 ILE A CA 9
ATOM 10241 C C . ILE A 1 50 ? 5.139 22.873 38.230 1.00 0.00 47 ILE A C 9
ATOM 10242 O O . ILE A 1 50 ? 6.140 22.648 38.883 1.00 0.00 47 ILE A O 9
ATOM 10258 N N . LEU A 1 51 ? 4.012 23.275 38.764 1.00 0.00 48 LEU A N 9
ATOM 10259 C CA . LEU A 1 51 ? 3.928 23.473 40.237 1.00 0.00 48 LEU A CA 9
ATOM 10260 C C . LEU A 1 51 ? 3.324 22.251 40.920 1.00 0.00 48 LEU A C 9
ATOM 10261 O O . LEU A 1 51 ? 2.343 21.701 40.461 1.00 0.00 48 LEU A O 9
ATOM 10277 N N . GLU A 1 52 ? 3.924 21.847 42.006 1.00 0.00 49 GLU A N 9
ATOM 10278 C CA . GLU A 1 52 ? 3.405 20.675 42.729 1.00 0.00 49 GLU A CA 9
ATOM 10279 C C . GLU A 1 52 ? 1.897 20.761 42.891 1.00 0.00 49 GLU A C 9
ATOM 10280 O O . GLU A 1 52 ? 1.334 21.837 42.929 1.00 0.00 49 GLU A O 9
ATOM 10292 N N . GLY A 1 53 ? 1.269 19.624 42.984 1.00 0.00 50 GLY A N 9
ATOM 10293 C CA . GLY A 1 53 ? -0.209 19.622 43.145 1.00 0.00 50 GLY A CA 9
ATOM 10294 C C . GLY A 1 53 ? -0.887 19.607 41.777 1.00 0.00 50 GLY A C 9
ATOM 10295 O O . GLY A 1 53 ? -2.068 19.341 41.671 1.00 0.00 50 GLY A O 9
ATOM 10299 N N . ASP A 1 54 ? -0.125 19.895 40.754 1.00 0.00 51 ASP A N 9
ATOM 10300 C CA . ASP A 1 54 ? -0.709 19.902 39.395 1.00 0.00 51 ASP A CA 9
ATOM 10301 C C . ASP A 1 54 ? -0.555 18.541 38.735 1.00 0.00 51 ASP A C 9
ATOM 10302 O O . ASP A 1 54 ? 0.315 17.772 39.089 1.00 0.00 51 ASP A O 9
ATOM 10311 N N . LYS A 1 55 ? -1.405 18.265 37.786 1.00 0.00 52 LYS A N 9
ATOM 10312 C CA . LYS A 1 55 ? -1.322 16.977 37.103 1.00 0.00 52 LYS A CA 9
ATOM 10313 C C . LYS A 1 55 ? -0.357 17.023 35.956 1.00 0.00 52 LYS A C 9
ATOM 10314 O O . LYS A 1 55 ? -0.242 18.014 35.263 1.00 0.00 52 LYS A O 9
ATOM 10333 N N . VAL A 1 56 ? 0.324 15.937 35.779 1.00 0.00 53 VAL A N 9
ATOM 10334 C CA . VAL A 1 56 ? 1.303 15.865 34.686 1.00 0.00 53 VAL A CA 9
ATOM 10335 C C . VAL A 1 56 ? 1.376 14.462 34.120 1.00 0.00 53 VAL A C 9
ATOM 10336 O O . VAL A 1 56 ? 0.963 13.515 34.759 1.00 0.00 53 VAL A O 9
ATOM 10349 N N . ASN A 1 57 ? 1.905 14.344 32.930 1.00 0.00 54 ASN A N 9
ATOM 10350 C CA . ASN A 1 57 ? 2.007 13.002 32.325 1.00 0.00 54 ASN A CA 9
ATOM 10351 C C . ASN A 1 57 ? 3.354 12.404 32.680 1.00 0.00 54 ASN A C 9
ATOM 10352 O O . ASN A 1 57 ? 4.384 12.961 32.355 1.00 0.00 54 ASN A O 9
ATOM 10363 N N . VAL A 1 58 ? 3.322 11.275 33.336 1.00 0.00 55 VAL A N 9
ATOM 10364 C CA . VAL A 1 58 ? 4.588 10.619 33.731 1.00 0.00 55 VAL A CA 9
ATOM 10365 C C . VAL A 1 58 ? 4.914 9.427 32.853 1.00 0.00 55 VAL A C 9
ATOM 10366 O O . VAL A 1 58 ? 4.148 8.488 32.763 1.00 0.00 55 VAL A O 9
ATOM 10379 N N . GLU A 1 59 ? 6.050 9.486 32.216 1.00 0.00 56 GLU A N 9
ATOM 10380 C CA . GLU A 1 59 ? 6.446 8.366 31.345 1.00 0.00 56 GLU A CA 9
ATOM 10381 C C . GLU A 1 59 ? 7.243 7.376 32.169 1.00 0.00 56 GLU A C 9
ATOM 10382 O O . GLU A 1 59 ? 8.245 7.733 32.749 1.00 0.00 56 GLU A O 9
ATOM 10394 N N . LEU A 1 60 ? 6.794 6.150 32.207 1.00 0.00 57 LEU A N 9
ATOM 10395 C CA . LEU A 1 60 ? 7.529 5.134 33.003 1.00 0.00 57 LEU A CA 9
ATOM 10396 C C . LEU A 1 60 ? 8.462 4.306 32.136 1.00 0.00 57 LEU A C 9
ATOM 10397 O O . LEU A 1 60 ? 8.123 3.937 31.031 1.00 0.00 57 LEU A O 9
ATOM 10413 N N . SER A 1 61 ? 9.630 4.021 32.658 1.00 0.00 58 SER A N 9
ATOM 10414 C CA . SER A 1 61 ? 10.597 3.214 31.871 1.00 0.00 58 SER A CA 9
ATOM 10415 C C . SER A 1 61 ? 10.448 1.711 32.205 1.00 0.00 58 SER A C 9
ATOM 10416 O O . SER A 1 61 ? 10.446 1.336 33.360 1.00 0.00 58 SER A O 9
ATOM 10424 N N . PRO A 1 62 ? 10.327 0.868 31.174 1.00 0.00 59 PRO A N 9
ATOM 10425 C CA . PRO A 1 62 ? 10.181 -0.573 31.384 1.00 0.00 59 PRO A CA 9
ATOM 10426 C C . PRO A 1 62 ? 11.353 -1.149 32.175 1.00 0.00 59 PRO A C 9
ATOM 10427 O O . PRO A 1 62 ? 11.373 -2.326 32.486 1.00 0.00 59 PRO A O 9
ATOM 10438 N N . TYR A 1 63 ? 12.305 -0.306 32.491 1.00 0.00 60 TYR A N 9
ATOM 10439 C CA . TYR A 1 63 ? 13.467 -0.763 33.248 1.00 0.00 60 TYR A CA 9
ATOM 10440 C C . TYR A 1 63 ? 13.293 -0.382 34.694 1.00 0.00 60 TYR A C 9
ATOM 10441 O O . TYR A 1 63 ? 14.004 -0.848 35.562 1.00 0.00 60 TYR A O 9
ATOM 10459 N N . ASP A 1 64 ? 12.335 0.473 34.925 1.00 0.00 61 ASP A N 9
ATOM 10460 C CA . ASP A 1 64 ? 12.073 0.916 36.299 1.00 0.00 61 ASP A CA 9
ATOM 10461 C C . ASP A 1 64 ? 10.600 1.248 36.481 1.00 0.00 61 ASP A C 9
ATOM 10462 O O . ASP A 1 64 ? 10.195 2.383 36.323 1.00 0.00 61 ASP A O 9
ATOM 10471 N N . LEU A 1 65 ? 9.822 0.257 36.813 1.00 0.00 62 LEU A N 9
ATOM 10472 C CA . LEU A 1 65 ? 8.378 0.504 37.009 1.00 0.00 62 LEU A CA 9
ATOM 10473 C C . LEU A 1 65 ? 8.145 1.307 38.271 1.00 0.00 62 LEU A C 9
ATOM 10474 O O . LEU A 1 65 ? 7.082 1.264 38.858 1.00 0.00 62 LEU A O 9
ATOM 10490 N N . THR A 1 66 ? 9.157 2.020 38.663 1.00 0.00 63 THR A N 9
ATOM 10491 C CA . THR A 1 66 ? 9.055 2.855 39.888 1.00 0.00 63 THR A CA 9
ATOM 10492 C C . THR A 1 66 ? 9.657 4.232 39.640 1.00 0.00 63 THR A C 9
ATOM 10493 O O . THR A 1 66 ? 9.743 5.049 40.535 1.00 0.00 63 THR A O 9
ATOM 10504 N N . ARG A 1 67 ? 10.075 4.456 38.420 1.00 0.00 64 ARG A N 9
ATOM 10505 C CA . ARG A 1 67 ? 10.677 5.762 38.066 1.00 0.00 64 ARG A CA 9
ATOM 10506 C C . ARG A 1 67 ? 10.228 6.185 36.668 1.00 0.00 64 ARG A C 9
ATOM 10507 O O . ARG A 1 67 ? 10.220 5.383 35.744 1.00 0.00 64 ARG A O 9
ATOM 10528 N N . GLY A 1 68 ? 9.854 7.432 36.536 1.00 0.00 65 GLY A N 9
ATOM 10529 C CA . GLY A 1 68 ? 9.400 7.925 35.202 1.00 0.00 65 GLY A CA 9
ATOM 10530 C C . GLY A 1 68 ? 9.908 9.347 34.956 1.00 0.00 65 GLY A C 9
ATOM 10531 O O . GLY A 1 68 ? 10.978 9.708 35.402 1.00 0.00 65 GLY A O 9
ATOM 10535 N N . ARG A 1 69 ? 9.135 10.127 34.235 1.00 0.00 66 ARG A N 9
ATOM 10536 C CA . ARG A 1 69 ? 9.580 11.530 33.962 1.00 0.00 66 ARG A CA 9
ATOM 10537 C C . ARG A 1 69 ? 8.441 12.408 33.418 1.00 0.00 66 ARG A C 9
ATOM 10538 O O . ARG A 1 69 ? 7.527 11.926 32.779 1.00 0.00 66 ARG A O 9
ATOM 10559 N N . ILE A 1 70 ? 8.534 13.696 33.694 1.00 0.00 67 ILE A N 9
ATOM 10560 C CA . ILE A 1 70 ? 7.481 14.652 33.213 1.00 0.00 67 ILE A CA 9
ATOM 10561 C C . ILE A 1 70 ? 7.872 15.264 31.880 1.00 0.00 67 ILE A C 9
ATOM 10562 O O . ILE A 1 70 ? 8.914 15.880 31.759 1.00 0.00 67 ILE A O 9
ATOM 10578 N N . THR A 1 71 ? 7.025 15.080 30.907 1.00 0.00 68 THR A N 9
ATOM 10579 C CA . THR A 1 71 ? 7.303 15.636 29.560 1.00 0.00 68 THR A CA 9
ATOM 10580 C C . THR A 1 71 ? 6.128 16.459 29.059 1.00 0.00 68 THR A C 9
ATOM 10581 O O . THR A 1 71 ? 6.112 16.882 27.920 1.00 0.00 68 THR A O 9
ATOM 10592 N N . TRP A 1 72 ? 5.155 16.681 29.910 1.00 0.00 69 TRP A N 9
ATOM 10593 C CA . TRP A 1 72 ? 3.992 17.472 29.458 1.00 0.00 69 TRP A CA 9
ATOM 10594 C C . TRP A 1 72 ? 2.993 17.710 30.588 1.00 0.00 69 TRP A C 9
ATOM 10595 O O . TRP A 1 72 ? 2.335 16.793 31.041 1.00 0.00 69 TRP A O 9
ATOM 10616 N N . ARG A 1 73 ? 2.886 18.936 31.013 1.00 0.00 70 ARG A N 9
ATOM 10617 C CA . ARG A 1 73 ? 1.948 19.246 32.092 1.00 0.00 70 ARG A CA 9
ATOM 10618 C C . ARG A 1 73 ? 0.517 19.271 31.568 1.00 0.00 70 ARG A C 9
ATOM 10619 O O . ARG A 1 73 ? 0.216 19.960 30.614 1.00 0.00 70 ARG A O 9
ATOM 10640 N N . LYS A 1 74 ? -0.341 18.522 32.201 1.00 0.00 71 LYS A N 9
ATOM 10641 C CA . LYS A 1 74 ? -1.754 18.490 31.753 1.00 0.00 71 LYS A CA 9
ATOM 10642 C C . LYS A 1 74 ? -2.272 19.900 31.478 1.00 0.00 71 LYS A C 9
ATOM 10643 O O . LYS A 1 74 ? -1.918 20.837 32.164 1.00 0.00 71 LYS A O 9
ATOM 10662 N N . LYS A 1 75 ? -3.100 20.022 30.475 1.00 0.00 72 LYS A N 9
ATOM 10663 C CA . LYS A 1 75 ? -3.649 21.361 30.142 1.00 0.00 72 LYS A CA 9
ATOM 10664 C C . LYS A 1 75 ? -4.938 21.233 29.338 1.00 0.00 72 LYS A C 9
ATOM 10665 O O . LYS A 1 75 ? -5.917 21.806 29.790 1.00 0.00 72 LYS A O 9
ATOM 10684 N N . MET A 1 4 ? 14.973 6.261 16.060 1.00 0.00 1 MET A N 10
ATOM 10685 C CA . MET A 1 4 ? 14.285 5.994 14.775 1.00 0.00 1 MET A CA 10
ATOM 10686 C C . MET A 1 4 ? 12.780 6.178 14.941 1.00 0.00 1 MET A C 10
ATOM 10687 O O . MET A 1 4 ? 11.997 5.402 14.429 1.00 0.00 1 MET A O 10
ATOM 10700 N N . ALA A 1 5 ? 12.405 7.205 15.655 1.00 0.00 2 ALA A N 10
ATOM 10701 C CA . ALA A 1 5 ? 10.957 7.460 15.868 1.00 0.00 2 ALA A CA 10
ATOM 10702 C C . ALA A 1 5 ? 10.262 6.236 16.451 1.00 0.00 2 ALA A C 10
ATOM 10703 O O . ALA A 1 5 ? 9.794 5.381 15.725 1.00 0.00 2 ALA A O 10
ATOM 10710 N N . LYS A 1 6 ? 10.201 6.175 17.754 1.00 0.00 3 LYS A N 10
ATOM 10711 C CA . LYS A 1 6 ? 9.539 5.013 18.400 1.00 0.00 3 LYS A CA 10
ATOM 10712 C C . LYS A 1 6 ? 9.404 5.230 19.902 1.00 0.00 3 LYS A C 10
ATOM 10713 O O . LYS A 1 6 ? 8.423 5.776 20.367 1.00 0.00 3 LYS A O 10
ATOM 10732 N N . LYS A 1 7 ? 10.395 4.798 20.634 1.00 0.00 4 LYS A N 10
ATOM 10733 C CA . LYS A 1 7 ? 10.342 4.971 22.105 1.00 0.00 4 LYS A CA 10
ATOM 10734 C C . LYS A 1 7 ? 9.151 4.229 22.700 1.00 0.00 4 LYS A C 10
ATOM 10735 O O . LYS A 1 7 ? 8.030 4.694 22.630 1.00 0.00 4 LYS A O 10
ATOM 10754 N N . ASP A 1 8 ? 9.419 3.084 23.272 1.00 0.00 5 ASP A N 10
ATOM 10755 C CA . ASP A 1 8 ? 8.320 2.287 23.882 1.00 0.00 5 ASP A CA 10
ATOM 10756 C C . ASP A 1 8 ? 8.305 2.484 25.391 1.00 0.00 5 ASP A C 10
ATOM 10757 O O . ASP A 1 8 ? 9.232 2.100 26.076 1.00 0.00 5 ASP A O 10
ATOM 10766 N N . VAL A 1 9 ? 7.253 3.076 25.887 1.00 0.00 6 VAL A N 10
ATOM 10767 C CA . VAL A 1 9 ? 7.173 3.302 27.353 1.00 0.00 6 VAL A CA 10
ATOM 10768 C C . VAL A 1 9 ? 5.733 3.260 27.843 1.00 0.00 6 VAL A C 10
ATOM 10769 O O . VAL A 1 9 ? 4.808 3.177 27.057 1.00 0.00 6 VAL A O 10
ATOM 10782 N N . ILE A 1 10 ? 5.572 3.320 29.143 1.00 0.00 7 ILE A N 10
ATOM 10783 C CA . ILE A 1 10 ? 4.202 3.288 29.720 1.00 0.00 7 ILE A CA 10
ATOM 10784 C C . ILE A 1 10 ? 3.775 4.692 30.117 1.00 0.00 7 ILE A C 10
ATOM 10785 O O . ILE A 1 10 ? 4.181 5.203 31.140 1.00 0.00 7 ILE A O 10
ATOM 10801 N N . GLU A 1 11 ? 2.960 5.293 29.296 1.00 0.00 8 GLU A N 10
ATOM 10802 C CA . GLU A 1 11 ? 2.496 6.666 29.606 1.00 0.00 8 GLU A CA 10
ATOM 10803 C C . GLU A 1 11 ? 1.314 6.654 30.566 1.00 0.00 8 GLU A C 10
ATOM 10804 O O . GLU A 1 11 ? 0.275 6.098 30.267 1.00 0.00 8 GLU A O 10
ATOM 10816 N N . LEU A 1 12 ? 1.504 7.267 31.709 1.00 0.00 9 LEU A N 10
ATOM 10817 C CA . LEU A 1 12 ? 0.408 7.314 32.719 1.00 0.00 9 LEU A CA 10
ATOM 10818 C C . LEU A 1 12 ? 0.257 8.725 33.276 1.00 0.00 9 LEU A C 10
ATOM 10819 O O . LEU A 1 12 ? 1.181 9.512 33.230 1.00 0.00 9 LEU A O 10
ATOM 10835 N N . GLU A 1 13 ? -0.906 9.022 33.795 1.00 0.00 10 GLU A N 10
ATOM 10836 C CA . GLU A 1 13 ? -1.127 10.379 34.358 1.00 0.00 10 GLU A CA 10
ATOM 10837 C C . GLU A 1 13 ? -0.826 10.409 35.846 1.00 0.00 10 GLU A C 10
ATOM 10838 O O . GLU A 1 13 ? -1.086 9.454 36.550 1.00 0.00 10 GLU A O 10
ATOM 10850 N N . GLY A 1 14 ? -0.282 11.510 36.308 1.00 0.00 11 GLY A N 10
ATOM 10851 C CA . GLY A 1 14 ? 0.035 11.602 37.754 1.00 0.00 11 GLY A CA 10
ATOM 10852 C C . GLY A 1 14 ? 0.038 13.056 38.192 1.00 0.00 11 GLY A C 10
ATOM 10853 O O . GLY A 1 14 ? 0.105 13.949 37.370 1.00 0.00 11 GLY A O 10
ATOM 10857 N N . THR A 1 15 ? -0.043 13.266 39.481 1.00 0.00 12 THR A N 10
ATOM 10858 C CA . THR A 1 15 ? -0.045 14.654 40.004 1.00 0.00 12 THR A CA 10
ATOM 10859 C C . THR A 1 15 ? 1.215 14.910 40.803 1.00 0.00 12 THR A C 10
ATOM 10860 O O . THR A 1 15 ? 1.574 14.128 41.661 1.00 0.00 12 THR A O 10
ATOM 10871 N N . VAL A 1 16 ? 1.874 15.996 40.515 1.00 0.00 13 VAL A N 10
ATOM 10872 C CA . VAL A 1 16 ? 3.117 16.291 41.268 1.00 0.00 13 VAL A CA 10
ATOM 10873 C C . VAL A 1 16 ? 2.821 16.545 42.729 1.00 0.00 13 VAL A C 10
ATOM 10874 O O . VAL A 1 16 ? 2.144 17.498 43.075 1.00 0.00 13 VAL A O 10
ATOM 10887 N N . SER A 1 17 ? 3.348 15.689 43.568 1.00 0.00 14 SER A N 10
ATOM 10888 C CA . SER A 1 17 ? 3.113 15.853 45.021 1.00 0.00 14 SER A CA 10
ATOM 10889 C C . SER A 1 17 ? 4.282 16.562 45.708 1.00 0.00 14 SER A C 10
ATOM 10890 O O . SER A 1 17 ? 4.082 17.300 46.655 1.00 0.00 14 SER A O 10
ATOM 10898 N N . GLU A 1 18 ? 5.482 16.329 45.225 1.00 0.00 15 GLU A N 10
ATOM 10899 C CA . GLU A 1 18 ? 6.664 16.993 45.855 1.00 0.00 15 GLU A CA 10
ATOM 10900 C C . GLU A 1 18 ? 7.682 17.414 44.805 1.00 0.00 15 GLU A C 10
ATOM 10901 O O . GLU A 1 18 ? 7.707 16.880 43.713 1.00 0.00 15 GLU A O 10
ATOM 10913 N N . ALA A 1 19 ? 8.508 18.374 45.164 1.00 0.00 16 ALA A N 10
ATOM 10914 C CA . ALA A 1 19 ? 9.546 18.863 44.213 1.00 0.00 16 ALA A CA 10
ATOM 10915 C C . ALA A 1 19 ? 10.940 18.727 44.807 1.00 0.00 16 ALA A C 10
ATOM 10916 O O . ALA A 1 19 ? 11.253 19.345 45.807 1.00 0.00 16 ALA A O 10
ATOM 10923 N N . LEU A 1 20 ? 11.756 17.918 44.175 1.00 0.00 17 LEU A N 10
ATOM 10924 C CA . LEU A 1 20 ? 13.138 17.725 44.685 1.00 0.00 17 LEU A CA 10
ATOM 10925 C C . LEU A 1 20 ? 14.138 18.606 43.917 1.00 0.00 17 LEU A C 10
ATOM 10926 O O . LEU A 1 20 ? 13.962 18.868 42.744 1.00 0.00 17 LEU A O 10
ATOM 10942 N N . PRO A 1 21 ? 15.180 19.049 44.601 1.00 0.00 18 PRO A N 10
ATOM 10943 C CA . PRO A 1 21 ? 16.197 19.893 43.978 1.00 0.00 18 PRO A CA 10
ATOM 10944 C C . PRO A 1 21 ? 16.876 19.182 42.810 1.00 0.00 18 PRO A C 10
ATOM 10945 O O . PRO A 1 21 ? 16.950 17.970 42.780 1.00 0.00 18 PRO A O 10
ATOM 10956 N N . ASN A 1 22 ? 17.349 19.962 41.867 1.00 0.00 19 ASN A N 10
ATOM 10957 C CA . ASN A 1 22 ? 18.036 19.373 40.680 1.00 0.00 19 ASN A CA 10
ATOM 10958 C C . ASN A 1 22 ? 17.038 18.836 39.640 1.00 0.00 19 ASN A C 10
ATOM 10959 O O . ASN A 1 22 ? 17.189 17.739 39.138 1.00 0.00 19 ASN A O 10
ATOM 10970 N N . ALA A 1 23 ? 16.039 19.624 39.337 1.00 0.00 20 ALA A N 10
ATOM 10971 C CA . ALA A 1 23 ? 15.027 19.181 38.335 1.00 0.00 20 ALA A CA 10
ATOM 10972 C C . ALA A 1 23 ? 14.513 17.777 38.639 1.00 0.00 20 ALA A C 10
ATOM 10973 O O . ALA A 1 23 ? 14.605 16.884 37.816 1.00 0.00 20 ALA A O 10
ATOM 10980 N N . MET A 1 24 ? 13.968 17.617 39.809 1.00 0.00 21 MET A N 10
ATOM 10981 C CA . MET A 1 24 ? 13.441 16.302 40.202 1.00 0.00 21 MET A CA 10
ATOM 10982 C C . MET A 1 24 ? 12.198 16.492 41.048 1.00 0.00 21 MET A C 10
ATOM 10983 O O . MET A 1 24 ? 12.121 17.401 41.843 1.00 0.00 21 MET A O 10
ATOM 10997 N N . PHE A 1 25 ? 11.249 15.640 40.863 1.00 0.00 22 PHE A N 10
ATOM 10998 C CA . PHE A 1 25 ? 10.004 15.770 41.657 1.00 0.00 22 PHE A CA 10
ATOM 10999 C C . PHE A 1 25 ? 9.289 14.440 41.846 1.00 0.00 22 PHE A C 10
ATOM 11000 O O . PHE A 1 25 ? 9.590 13.456 41.199 1.00 0.00 22 PHE A O 10
ATOM 11017 N N . LYS A 1 26 ? 8.357 14.448 42.766 1.00 0.00 23 LYS A N 10
ATOM 11018 C CA . LYS A 1 26 ? 7.581 13.224 43.051 1.00 0.00 23 LYS A CA 10
ATOM 11019 C C . LYS A 1 26 ? 6.178 13.379 42.494 1.00 0.00 23 LYS A C 10
ATOM 11020 O O . LYS A 1 26 ? 5.609 14.452 42.550 1.00 0.00 23 LYS A O 10
ATOM 11039 N N . VAL A 1 27 ? 5.645 12.312 41.964 1.00 0.00 24 VAL A N 10
ATOM 11040 C CA . VAL A 1 27 ? 4.273 12.383 41.396 1.00 0.00 24 VAL A CA 10
ATOM 11041 C C . VAL A 1 27 ? 3.438 11.215 41.862 1.00 0.00 24 VAL A C 10
ATOM 11042 O O . VAL A 1 27 ? 3.872 10.080 41.816 1.00 0.00 24 VAL A O 10
ATOM 11055 N N . LYS A 1 28 ? 2.249 11.513 42.302 1.00 0.00 25 LYS A N 10
ATOM 11056 C CA . LYS A 1 28 ? 1.351 10.431 42.784 1.00 0.00 25 LYS A CA 10
ATOM 11057 C C . LYS A 1 28 ? 0.332 10.049 41.716 1.00 0.00 25 LYS A C 10
ATOM 11058 O O . LYS A 1 28 ? -0.326 10.897 41.147 1.00 0.00 25 LYS A O 10
ATOM 11077 N N . LEU A 1 29 ? 0.233 8.775 41.451 1.00 0.00 26 LEU A N 10
ATOM 11078 C CA . LEU A 1 29 ? -0.725 8.317 40.435 1.00 0.00 26 LEU A CA 10
ATOM 11079 C C . LEU A 1 29 ? -2.106 8.107 41.041 1.00 0.00 26 LEU A C 10
ATOM 11080 O O . LEU A 1 29 ? -2.297 8.265 42.231 1.00 0.00 26 LEU A O 10
ATOM 11096 N N . GLU A 1 30 ? -3.045 7.756 40.208 1.00 0.00 27 GLU A N 10
ATOM 11097 C CA . GLU A 1 30 ? -4.422 7.531 40.713 1.00 0.00 27 GLU A CA 10
ATOM 11098 C C . GLU A 1 30 ? -4.497 6.226 41.494 1.00 0.00 27 GLU A C 10
ATOM 11099 O O . GLU A 1 30 ? -5.270 6.100 42.423 1.00 0.00 27 GLU A O 10
ATOM 11111 N N . ASN A 1 31 ? -3.688 5.280 41.103 1.00 0.00 28 ASN A N 10
ATOM 11112 C CA . ASN A 1 31 ? -3.696 3.977 41.809 1.00 0.00 28 ASN A CA 10
ATOM 11113 C C . ASN A 1 31 ? -3.278 4.156 43.264 1.00 0.00 28 ASN A C 10
ATOM 11114 O O . ASN A 1 31 ? -3.404 3.251 44.066 1.00 0.00 28 ASN A O 10
ATOM 11125 N N . GLY A 1 32 ? -2.786 5.326 43.577 1.00 0.00 29 GLY A N 10
ATOM 11126 C CA . GLY A 1 32 ? -2.350 5.591 44.981 1.00 0.00 29 GLY A CA 10
ATOM 11127 C C . GLY A 1 32 ? -0.834 5.421 45.128 1.00 0.00 29 GLY A C 10
ATOM 11128 O O . GLY A 1 32 ? -0.269 5.768 46.145 1.00 0.00 29 GLY A O 10
ATOM 11132 N N . HIS A 1 33 ? -0.206 4.889 44.115 1.00 0.00 30 HIS A N 10
ATOM 11133 C CA . HIS A 1 33 ? 1.263 4.698 44.196 1.00 0.00 30 HIS A CA 10
ATOM 11134 C C . HIS A 1 33 ? 2.011 5.957 43.789 1.00 0.00 30 HIS A C 10
ATOM 11135 O O . HIS A 1 33 ? 1.485 6.788 43.075 1.00 0.00 30 HIS A O 10
ATOM 11149 N N . GLU A 1 34 ? 3.234 6.070 44.259 1.00 0.00 31 GLU A N 10
ATOM 11150 C CA . GLU A 1 34 ? 4.054 7.256 43.926 1.00 0.00 31 GLU A CA 10
ATOM 11151 C C . GLU A 1 34 ? 5.277 6.851 43.115 1.00 0.00 31 GLU A C 10
ATOM 11152 O O . GLU A 1 34 ? 5.798 5.765 43.278 1.00 0.00 31 GLU A O 10
ATOM 11164 N N . ILE A 1 35 ? 5.710 7.733 42.250 1.00 0.00 32 ILE A N 10
ATOM 11165 C CA . ILE A 1 35 ? 6.899 7.418 41.416 1.00 0.00 32 ILE A CA 10
ATOM 11166 C C . ILE A 1 35 ? 7.781 8.641 41.249 1.00 0.00 32 ILE A C 10
ATOM 11167 O O . ILE A 1 35 ? 7.302 9.758 41.248 1.00 0.00 32 ILE A O 10
ATOM 11183 N N . LEU A 1 36 ? 9.057 8.415 41.107 1.00 0.00 33 LEU A N 10
ATOM 11184 C CA . LEU A 1 36 ? 9.973 9.553 40.939 1.00 0.00 33 LEU A CA 10
ATOM 11185 C C . LEU A 1 36 ? 9.960 10.007 39.501 1.00 0.00 33 LEU A C 10
ATOM 11186 O O . LEU A 1 36 ? 9.646 9.234 38.618 1.00 0.00 33 LEU A O 10
ATOM 11202 N N . CYS A 1 37 ? 10.284 11.251 39.275 1.00 0.00 34 CYS A N 10
ATOM 11203 C CA . CYS A 1 37 ? 10.284 11.735 37.882 1.00 0.00 34 CYS A CA 10
ATOM 11204 C C . CYS A 1 37 ? 11.374 12.755 37.649 1.00 0.00 34 CYS A C 10
ATOM 11205 O O . CYS A 1 37 ? 11.818 13.419 38.566 1.00 0.00 34 CYS A O 10
ATOM 11213 N N . HIS A 1 38 ? 11.793 12.845 36.417 1.00 0.00 35 HIS A N 10
ATOM 11214 C CA . HIS A 1 38 ? 12.859 13.812 36.059 1.00 0.00 35 HIS A CA 10
ATOM 11215 C C . HIS A 1 38 ? 12.395 14.664 34.894 1.00 0.00 35 HIS A C 10
ATOM 11216 O O . HIS A 1 38 ? 11.703 14.189 34.015 1.00 0.00 35 HIS A O 10
ATOM 11230 N N . ILE A 1 39 ? 12.769 15.908 34.901 1.00 0.00 36 ILE A N 10
ATOM 11231 C CA . ILE A 1 39 ? 12.347 16.786 33.793 1.00 0.00 36 ILE A CA 10
ATOM 11232 C C . ILE A 1 39 ? 13.064 16.421 32.502 1.00 0.00 36 ILE A C 10
ATOM 11233 O O . ILE A 1 39 ? 14.255 16.187 32.495 1.00 0.00 36 ILE A O 10
ATOM 11249 N N . SER A 1 40 ? 12.316 16.379 31.430 1.00 0.00 37 SER A N 10
ATOM 11250 C CA . SER A 1 40 ? 12.925 16.032 30.128 1.00 0.00 37 SER A CA 10
ATOM 11251 C C . SER A 1 40 ? 13.331 17.289 29.364 1.00 0.00 37 SER A C 10
ATOM 11252 O O . SER A 1 40 ? 12.921 18.382 29.700 1.00 0.00 37 SER A O 10
ATOM 11260 N N . GLY A 1 41 ? 14.135 17.109 28.351 1.00 0.00 38 GLY A N 10
ATOM 11261 C CA . GLY A 1 41 ? 14.583 18.285 27.551 1.00 0.00 38 GLY A CA 10
ATOM 11262 C C . GLY A 1 41 ? 13.508 18.691 26.537 1.00 0.00 38 GLY A C 10
ATOM 11263 O O . GLY A 1 41 ? 13.624 19.706 25.875 1.00 0.00 38 GLY A O 10
ATOM 11267 N N . LYS A 1 42 ? 12.485 17.892 26.431 1.00 0.00 39 LYS A N 10
ATOM 11268 C CA . LYS A 1 42 ? 11.412 18.224 25.471 1.00 0.00 39 LYS A CA 10
ATOM 11269 C C . LYS A 1 42 ? 10.553 19.358 25.989 1.00 0.00 39 LYS A C 10
ATOM 11270 O O . LYS A 1 42 ? 10.493 20.422 25.395 1.00 0.00 39 LYS A O 10
ATOM 11289 N N . LEU A 1 43 ? 9.907 19.124 27.084 1.00 0.00 40 LEU A N 10
ATOM 11290 C CA . LEU A 1 43 ? 9.055 20.181 27.643 1.00 0.00 40 LEU A CA 10
ATOM 11291 C C . LEU A 1 43 ? 9.868 21.438 27.843 1.00 0.00 40 LEU A C 10
ATOM 11292 O O . LEU A 1 43 ? 9.334 22.525 27.928 1.00 0.00 40 LEU A O 10
ATOM 11308 N N . ARG A 1 44 ? 11.160 21.272 27.908 1.00 0.00 41 ARG A N 10
ATOM 11309 C CA . ARG A 1 44 ? 12.010 22.428 28.098 1.00 0.00 41 ARG A CA 10
ATOM 11310 C C . ARG A 1 44 ? 12.020 23.242 26.824 1.00 0.00 41 ARG A C 10
ATOM 11311 O O . ARG A 1 44 ? 11.960 24.456 26.854 1.00 0.00 41 ARG A O 10
ATOM 11332 N N . MET A 1 45 ? 12.095 22.555 25.716 1.00 0.00 42 MET A N 10
ATOM 11333 C CA . MET A 1 45 ? 12.105 23.267 24.431 1.00 0.00 42 MET A CA 10
ATOM 11334 C C . MET A 1 45 ? 10.810 24.042 24.276 1.00 0.00 42 MET A C 10
ATOM 11335 O O . MET A 1 45 ? 10.759 25.045 23.593 1.00 0.00 42 MET A O 10
ATOM 11349 N N . ASN A 1 46 ? 9.770 23.555 24.919 1.00 0.00 43 ASN A N 10
ATOM 11350 C CA . ASN A 1 46 ? 8.469 24.254 24.822 1.00 0.00 43 ASN A CA 10
ATOM 11351 C C . ASN A 1 46 ? 8.529 25.589 25.557 1.00 0.00 43 ASN A C 10
ATOM 11352 O O . ASN A 1 46 ? 7.569 26.329 25.579 1.00 0.00 43 ASN A O 10
ATOM 11363 N N . PHE A 1 47 ? 9.669 25.858 26.153 1.00 0.00 44 PHE A N 10
ATOM 11364 C CA . PHE A 1 47 ? 9.856 27.136 26.906 1.00 0.00 44 PHE A CA 10
ATOM 11365 C C . PHE A 1 47 ? 8.814 27.305 28.029 1.00 0.00 44 PHE A C 10
ATOM 11366 O O . PHE A 1 47 ? 8.119 28.300 28.098 1.00 0.00 44 PHE A O 10
ATOM 11383 N N . ILE A 1 48 ? 8.737 26.318 28.892 1.00 0.00 45 ILE A N 10
ATOM 11384 C CA . ILE A 1 48 ? 7.767 26.382 30.016 1.00 0.00 45 ILE A CA 10
ATOM 11385 C C . ILE A 1 48 ? 8.272 25.555 31.194 1.00 0.00 45 ILE A C 10
ATOM 11386 O O . ILE A 1 48 ? 9.260 24.856 31.079 1.00 0.00 45 ILE A O 10
ATOM 11402 N N . ARG A 1 49 ? 7.589 25.650 32.309 1.00 0.00 46 ARG A N 10
ATOM 11403 C CA . ARG A 1 49 ? 8.012 24.879 33.500 1.00 0.00 46 ARG A CA 10
ATOM 11404 C C . ARG A 1 49 ? 6.805 24.311 34.237 1.00 0.00 46 ARG A C 10
ATOM 11405 O O . ARG A 1 49 ? 5.688 24.741 34.023 1.00 0.00 46 ARG A O 10
ATOM 11426 N N . ILE A 1 50 ? 7.060 23.351 35.093 1.00 0.00 47 ILE A N 10
ATOM 11427 C CA . ILE A 1 50 ? 5.950 22.725 35.864 1.00 0.00 47 ILE A CA 10
ATOM 11428 C C . ILE A 1 50 ? 6.014 23.120 37.335 1.00 0.00 47 ILE A C 10
ATOM 11429 O O . ILE A 1 50 ? 7.082 23.342 37.871 1.00 0.00 47 ILE A O 10
ATOM 11445 N N . LEU A 1 51 ? 4.858 23.195 37.958 1.00 0.00 48 LEU A N 10
ATOM 11446 C CA . LEU A 1 51 ? 4.807 23.574 39.399 1.00 0.00 48 LEU A CA 10
ATOM 11447 C C . LEU A 1 51 ? 4.001 22.553 40.206 1.00 0.00 48 LEU A C 10
ATOM 11448 O O . LEU A 1 51 ? 2.956 22.110 39.780 1.00 0.00 48 LEU A O 10
ATOM 11464 N N . GLU A 1 52 ? 4.510 22.202 41.358 1.00 0.00 49 GLU A N 10
ATOM 11465 C CA . GLU A 1 52 ? 3.805 21.220 42.213 1.00 0.00 49 GLU A CA 10
ATOM 11466 C C . GLU A 1 52 ? 2.300 21.443 42.209 1.00 0.00 49 GLU A C 10
ATOM 11467 O O . GLU A 1 52 ? 1.830 22.545 42.006 1.00 0.00 49 GLU A O 10
ATOM 11479 N N . GLY A 1 53 ? 1.567 20.381 42.433 1.00 0.00 50 GLY A N 10
ATOM 11480 C CA . GLY A 1 53 ? 0.084 20.506 42.449 1.00 0.00 50 GLY A CA 10
ATOM 11481 C C . GLY A 1 53 ? -0.467 20.463 41.029 1.00 0.00 50 GLY A C 10
ATOM 11482 O O . GLY A 1 53 ? -1.662 20.378 40.827 1.00 0.00 50 GLY A O 10
ATOM 11486 N N . ASP A 1 54 ? 0.414 20.521 40.072 1.00 0.00 51 ASP A N 10
ATOM 11487 C CA . ASP A 1 54 ? -0.040 20.484 38.669 1.00 0.00 51 ASP A CA 10
ATOM 11488 C C . ASP A 1 54 ? -0.034 19.061 38.144 1.00 0.00 51 ASP A C 10
ATOM 11489 O O . ASP A 1 54 ? 0.903 18.320 38.370 1.00 0.00 51 ASP A O 10
ATOM 11498 N N . LYS A 1 55 ? -1.077 18.694 37.456 1.00 0.00 52 LYS A N 10
ATOM 11499 C CA . LYS A 1 55 ? -1.125 17.336 36.924 1.00 0.00 52 LYS A CA 10
ATOM 11500 C C . LYS A 1 55 ? -0.233 17.206 35.743 1.00 0.00 52 LYS A C 10
ATOM 11501 O O . LYS A 1 55 ? -0.042 18.141 34.993 1.00 0.00 52 LYS A O 10
ATOM 11520 N N . VAL A 1 56 ? 0.285 16.042 35.582 1.00 0.00 53 VAL A N 10
ATOM 11521 C CA . VAL A 1 56 ? 1.185 15.813 34.447 1.00 0.00 53 VAL A CA 10
ATOM 11522 C C . VAL A 1 56 ? 1.162 14.372 33.997 1.00 0.00 53 VAL A C 10
ATOM 11523 O O . VAL A 1 56 ? 0.669 13.508 34.695 1.00 0.00 53 VAL A O 10
ATOM 11536 N N . ASN A 1 57 ? 1.702 14.137 32.828 1.00 0.00 54 ASN A N 10
ATOM 11537 C CA . ASN A 1 57 ? 1.733 12.761 32.309 1.00 0.00 54 ASN A CA 10
ATOM 11538 C C . ASN A 1 57 ? 3.105 12.199 32.607 1.00 0.00 54 ASN A C 10
ATOM 11539 O O . ASN A 1 57 ? 4.103 12.777 32.226 1.00 0.00 54 ASN A O 10
ATOM 11550 N N . VAL A 1 58 ? 3.139 11.078 33.272 1.00 0.00 55 VAL A N 10
ATOM 11551 C CA . VAL A 1 58 ? 4.446 10.472 33.608 1.00 0.00 55 VAL A CA 10
ATOM 11552 C C . VAL A 1 58 ? 4.799 9.301 32.714 1.00 0.00 55 VAL A C 10
ATOM 11553 O O . VAL A 1 58 ? 4.028 8.378 32.546 1.00 0.00 55 VAL A O 10
ATOM 11566 N N . GLU A 1 59 ? 5.978 9.373 32.160 1.00 0.00 56 GLU A N 10
ATOM 11567 C CA . GLU A 1 59 ? 6.444 8.294 31.268 1.00 0.00 56 GLU A CA 10
ATOM 11568 C C . GLU A 1 59 ? 7.386 7.378 32.033 1.00 0.00 56 GLU A C 10
ATOM 11569 O O . GLU A 1 59 ? 8.483 7.771 32.387 1.00 0.00 56 GLU A O 10
ATOM 11581 N N . LEU A 1 60 ? 6.938 6.181 32.297 1.00 0.00 57 LEU A N 10
ATOM 11582 C CA . LEU A 1 60 ? 7.802 5.228 33.041 1.00 0.00 57 LEU A CA 10
ATOM 11583 C C . LEU A 1 60 ? 8.661 4.418 32.077 1.00 0.00 57 LEU A C 10
ATOM 11584 O O . LEU A 1 60 ? 8.250 4.143 30.963 1.00 0.00 57 LEU A O 10
ATOM 11600 N N . SER A 1 61 ? 9.841 4.041 32.525 1.00 0.00 58 SER A N 10
ATOM 11601 C CA . SER A 1 61 ? 10.743 3.244 31.636 1.00 0.00 58 SER A CA 10
ATOM 11602 C C . SER A 1 61 ? 10.689 1.731 31.958 1.00 0.00 58 SER A C 10
ATOM 11603 O O . SER A 1 61 ? 10.602 1.346 33.108 1.00 0.00 58 SER A O 10
ATOM 11611 N N . PRO A 1 62 ? 10.746 0.896 30.913 1.00 0.00 59 PRO A N 10
ATOM 11612 C CA . PRO A 1 62 ? 10.708 -0.560 31.086 1.00 0.00 59 PRO A CA 10
ATOM 11613 C C . PRO A 1 62 ? 11.928 -1.066 31.852 1.00 0.00 59 PRO A C 10
ATOM 11614 O O . PRO A 1 62 ? 12.037 -2.240 32.147 1.00 0.00 59 PRO A O 10
ATOM 11625 N N . TYR A 1 63 ? 12.826 -0.170 32.159 1.00 0.00 60 TYR A N 10
ATOM 11626 C CA . TYR A 1 63 ? 14.020 -0.571 32.890 1.00 0.00 60 TYR A CA 10
ATOM 11627 C C . TYR A 1 63 ? 13.738 -0.505 34.363 1.00 0.00 60 TYR A C 10
ATOM 11628 O O . TYR A 1 63 ? 14.378 -1.160 35.161 1.00 0.00 60 TYR A O 10
ATOM 11646 N N . ASP A 1 64 ? 12.773 0.294 34.694 1.00 0.00 61 ASP A N 10
ATOM 11647 C CA . ASP A 1 64 ? 12.404 0.442 36.099 1.00 0.00 61 ASP A CA 10
ATOM 11648 C C . ASP A 1 64 ? 11.066 1.153 36.221 1.00 0.00 61 ASP A C 10
ATOM 11649 O O . ASP A 1 64 ? 11.001 2.365 36.189 1.00 0.00 61 ASP A O 10
ATOM 11658 N N . LEU A 1 65 ? 10.018 0.387 36.355 1.00 0.00 62 LEU A N 10
ATOM 11659 C CA . LEU A 1 65 ? 8.682 1.010 36.478 1.00 0.00 62 LEU A CA 10
ATOM 11660 C C . LEU A 1 65 ? 8.564 1.760 37.786 1.00 0.00 62 LEU A C 10
ATOM 11661 O O . LEU A 1 65 ? 7.478 2.059 38.244 1.00 0.00 62 LEU A O 10
ATOM 11677 N N . THR A 1 66 ? 9.692 2.047 38.358 1.00 0.00 63 THR A N 10
ATOM 11678 C CA . THR A 1 66 ? 9.710 2.781 39.643 1.00 0.00 63 THR A CA 10
ATOM 11679 C C . THR A 1 66 ? 10.095 4.233 39.413 1.00 0.00 63 THR A C 10
ATOM 11680 O O . THR A 1 66 ? 10.011 5.050 40.308 1.00 0.00 63 THR A O 10
ATOM 11691 N N . ARG A 1 67 ? 10.527 4.524 38.206 1.00 0.00 64 ARG A N 10
ATOM 11692 C CA . ARG A 1 67 ? 10.928 5.918 37.876 1.00 0.00 64 ARG A CA 10
ATOM 11693 C C . ARG A 1 67 ? 10.412 6.318 36.495 1.00 0.00 64 ARG A C 10
ATOM 11694 O O . ARG A 1 67 ? 10.353 5.504 35.580 1.00 0.00 64 ARG A O 10
ATOM 11715 N N . GLY A 1 68 ? 10.047 7.567 36.366 1.00 0.00 65 GLY A N 10
ATOM 11716 C CA . GLY A 1 68 ? 9.530 8.055 35.053 1.00 0.00 65 GLY A CA 10
ATOM 11717 C C . GLY A 1 68 ? 10.023 9.484 34.784 1.00 0.00 65 GLY A C 10
ATOM 11718 O O . GLY A 1 68 ? 11.078 9.880 35.242 1.00 0.00 65 GLY A O 10
ATOM 11722 N N . ARG A 1 69 ? 9.261 10.224 34.027 1.00 0.00 66 ARG A N 10
ATOM 11723 C CA . ARG A 1 69 ? 9.680 11.623 33.731 1.00 0.00 66 ARG A CA 10
ATOM 11724 C C . ARG A 1 69 ? 8.509 12.461 33.217 1.00 0.00 66 ARG A C 10
ATOM 11725 O O . ARG A 1 69 ? 7.585 11.942 32.622 1.00 0.00 66 ARG A O 10
ATOM 11746 N N . ILE A 1 70 ? 8.574 13.749 33.458 1.00 0.00 67 ILE A N 10
ATOM 11747 C CA . ILE A 1 70 ? 7.473 14.640 32.991 1.00 0.00 67 ILE A CA 10
ATOM 11748 C C . ILE A 1 70 ? 7.781 15.212 31.625 1.00 0.00 67 ILE A C 10
ATOM 11749 O O . ILE A 1 70 ? 8.781 15.879 31.441 1.00 0.00 67 ILE A O 10
ATOM 11765 N N . THR A 1 71 ? 6.916 14.941 30.694 1.00 0.00 68 THR A N 10
ATOM 11766 C CA . THR A 1 71 ? 7.117 15.453 29.318 1.00 0.00 68 THR A CA 10
ATOM 11767 C C . THR A 1 71 ? 5.876 16.193 28.862 1.00 0.00 68 THR A C 10
ATOM 11768 O O . THR A 1 71 ? 5.769 16.590 27.719 1.00 0.00 68 THR A O 10
ATOM 11779 N N . TRP A 1 72 ? 4.951 16.368 29.770 1.00 0.00 69 TRP A N 10
ATOM 11780 C CA . TRP A 1 72 ? 3.709 17.075 29.412 1.00 0.00 69 TRP A CA 10
ATOM 11781 C C . TRP A 1 72 ? 2.912 17.450 30.659 1.00 0.00 69 TRP A C 10
ATOM 11782 O O . TRP A 1 72 ? 2.384 16.588 31.336 1.00 0.00 69 TRP A O 10
ATOM 11803 N N . ARG A 1 73 ? 2.832 18.734 30.935 1.00 0.00 70 ARG A N 10
ATOM 11804 C CA . ARG A 1 73 ? 2.084 19.185 32.115 1.00 0.00 70 ARG A CA 10
ATOM 11805 C C . ARG A 1 73 ? 0.715 19.742 31.716 1.00 0.00 70 ARG A C 10
ATOM 11806 O O . ARG A 1 73 ? 0.499 20.101 30.574 1.00 0.00 70 ARG A O 10
ATOM 11827 N N . LYS A 1 74 ? -0.187 19.791 32.673 1.00 0.00 71 LYS A N 10
ATOM 11828 C CA . LYS A 1 74 ? -1.545 20.315 32.386 1.00 0.00 71 LYS A CA 10
ATOM 11829 C C . LYS A 1 74 ? -1.997 21.257 33.497 1.00 0.00 71 LYS A C 10
ATOM 11830 O O . LYS A 1 74 ? -1.720 21.030 34.658 1.00 0.00 71 LYS A O 10
ATOM 11849 N N . LYS A 1 75 ? -2.685 22.304 33.121 1.00 0.00 72 LYS A N 10
ATOM 11850 C CA . LYS A 1 75 ? -3.162 23.270 34.144 1.00 0.00 72 LYS A CA 10
ATOM 11851 C C . LYS A 1 75 ? -3.733 22.541 35.355 1.00 0.00 72 LYS A C 10
ATOM 11852 O O . LYS A 1 75 ? -4.553 21.669 35.123 1.00 0.00 72 LYS A O 10
ATOM 11871 N N . MET A 1 4 ? 4.235 4.764 20.947 1.00 0.00 1 MET A N 11
ATOM 11872 C CA . MET A 1 4 ? 5.341 3.878 20.512 1.00 0.00 1 MET A CA 11
ATOM 11873 C C . MET A 1 4 ? 6.190 4.579 19.463 1.00 0.00 1 MET A C 11
ATOM 11874 O O . MET A 1 4 ? 6.841 3.941 18.660 1.00 0.00 1 MET A O 11
ATOM 11887 N N . ALA A 1 5 ? 6.169 5.883 19.487 1.00 0.00 2 ALA A N 11
ATOM 11888 C CA . ALA A 1 5 ? 6.971 6.639 18.498 1.00 0.00 2 ALA A CA 11
ATOM 11889 C C . ALA A 1 5 ? 8.385 6.858 19.012 1.00 0.00 2 ALA A C 11
ATOM 11890 O O . ALA A 1 5 ? 9.335 6.834 18.256 1.00 0.00 2 ALA A O 11
ATOM 11897 N N . LYS A 1 6 ? 8.499 7.068 20.295 1.00 0.00 3 LYS A N 11
ATOM 11898 C CA . LYS A 1 6 ? 9.842 7.291 20.878 1.00 0.00 3 LYS A CA 11
ATOM 11899 C C . LYS A 1 6 ? 10.472 5.968 21.297 1.00 0.00 3 LYS A C 11
ATOM 11900 O O . LYS A 1 6 ? 11.313 5.431 20.605 1.00 0.00 3 LYS A O 11
ATOM 11919 N N . LYS A 1 7 ? 10.050 5.467 22.426 1.00 0.00 4 LYS A N 11
ATOM 11920 C CA . LYS A 1 7 ? 10.609 4.181 22.907 1.00 0.00 4 LYS A CA 11
ATOM 11921 C C . LYS A 1 7 ? 9.552 3.388 23.665 1.00 0.00 4 LYS A C 11
ATOM 11922 O O . LYS A 1 7 ? 8.408 3.792 23.744 1.00 0.00 4 LYS A O 11
ATOM 11941 N N . ASP A 1 8 ? 9.949 2.270 24.207 1.00 0.00 5 ASP A N 11
ATOM 11942 C CA . ASP A 1 8 ? 8.977 1.443 24.961 1.00 0.00 5 ASP A CA 11
ATOM 11943 C C . ASP A 1 8 ? 8.851 1.938 26.395 1.00 0.00 5 ASP A C 11
ATOM 11944 O O . ASP A 1 8 ? 9.761 1.795 27.187 1.00 0.00 5 ASP A O 11
ATOM 11953 N N . VAL A 1 9 ? 7.724 2.519 26.703 1.00 0.00 6 VAL A N 11
ATOM 11954 C CA . VAL A 1 9 ? 7.520 3.031 28.081 1.00 0.00 6 VAL A CA 11
ATOM 11955 C C . VAL A 1 9 ? 6.049 2.976 28.467 1.00 0.00 6 VAL A C 11
ATOM 11956 O O . VAL A 1 9 ? 5.189 2.844 27.619 1.00 0.00 6 VAL A O 11
ATOM 11969 N N . ILE A 1 10 ? 5.786 3.081 29.745 1.00 0.00 7 ILE A N 11
ATOM 11970 C CA . ILE A 1 10 ? 4.374 3.039 30.210 1.00 0.00 7 ILE A CA 11
ATOM 11971 C C . ILE A 1 10 ? 3.845 4.449 30.433 1.00 0.00 7 ILE A C 11
ATOM 11972 O O . ILE A 1 10 ? 4.172 5.090 31.411 1.00 0.00 7 ILE A O 11
ATOM 11988 N N . GLU A 1 11 ? 3.036 4.907 29.519 1.00 0.00 8 GLU A N 11
ATOM 11989 C CA . GLU A 1 11 ? 2.475 6.272 29.659 1.00 0.00 8 GLU A CA 11
ATOM 11990 C C . GLU A 1 11 ? 1.410 6.315 30.746 1.00 0.00 8 GLU A C 11
ATOM 11991 O O . GLU A 1 11 ? 0.355 5.727 30.607 1.00 0.00 8 GLU A O 11
ATOM 12003 N N . LEU A 1 12 ? 1.713 7.011 31.811 1.00 0.00 9 LEU A N 11
ATOM 12004 C CA . LEU A 1 12 ? 0.740 7.114 32.929 1.00 0.00 9 LEU A CA 11
ATOM 12005 C C . LEU A 1 12 ? 0.681 8.542 33.449 1.00 0.00 9 LEU A C 11
ATOM 12006 O O . LEU A 1 12 ? 1.700 9.180 33.623 1.00 0.00 9 LEU A O 11
ATOM 12022 N N . GLU A 1 13 ? -0.508 9.020 33.687 1.00 0.00 10 GLU A N 11
ATOM 12023 C CA . GLU A 1 13 ? -0.643 10.391 34.190 1.00 0.00 10 GLU A CA 11
ATOM 12024 C C . GLU A 1 13 ? -0.655 10.402 35.708 1.00 0.00 10 GLU A C 11
ATOM 12025 O O . GLU A 1 13 ? -1.243 9.539 36.327 1.00 0.00 10 GLU A O 11
ATOM 12037 N N . GLY A 1 14 ? -0.008 11.388 36.287 1.00 0.00 11 GLY A N 11
ATOM 12038 C CA . GLY A 1 14 ? 0.025 11.463 37.773 1.00 0.00 11 GLY A CA 11
ATOM 12039 C C . GLY A 1 14 ? -0.087 12.910 38.224 1.00 0.00 11 GLY A C 11
ATOM 12040 O O . GLY A 1 14 ? -0.422 13.779 37.441 1.00 0.00 11 GLY A O 11
ATOM 12044 N N . THR A 1 15 ? 0.192 13.141 39.478 1.00 0.00 12 THR A N 11
ATOM 12045 C CA . THR A 1 15 ? 0.110 14.523 40.003 1.00 0.00 12 THR A CA 11
ATOM 12046 C C . THR A 1 15 ? 1.289 14.819 40.903 1.00 0.00 12 THR A C 11
ATOM 12047 O O . THR A 1 15 ? 1.573 14.079 41.821 1.00 0.00 12 THR A O 11
ATOM 12058 N N . VAL A 1 16 ? 1.948 15.909 40.635 1.00 0.00 13 VAL A N 11
ATOM 12059 C CA . VAL A 1 16 ? 3.125 16.272 41.473 1.00 0.00 13 VAL A CA 11
ATOM 12060 C C . VAL A 1 16 ? 2.738 16.446 42.928 1.00 0.00 13 VAL A C 11
ATOM 12061 O O . VAL A 1 16 ? 1.791 17.144 43.243 1.0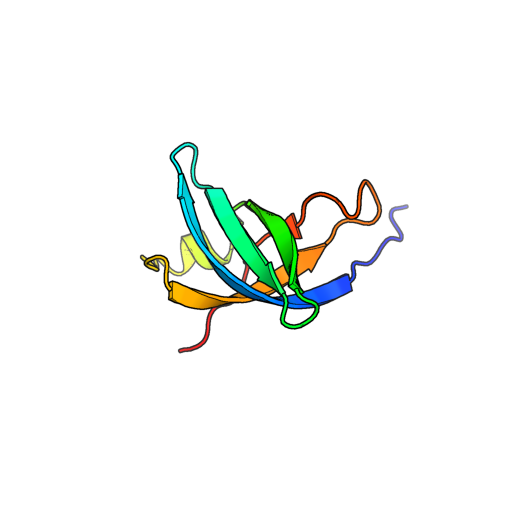0 0.00 13 VAL A O 11
ATOM 12074 N N . SER A 1 17 ? 3.493 15.799 43.794 1.00 0.00 14 SER A N 11
ATOM 12075 C CA . SER A 1 17 ? 3.203 15.897 45.251 1.00 0.00 14 SER A CA 11
ATOM 12076 C C . SER A 1 17 ? 4.391 16.463 46.040 1.00 0.00 14 SER A C 11
ATOM 12077 O O . SER A 1 17 ? 4.196 17.141 47.031 1.00 0.00 14 SER A O 11
ATOM 12085 N N . GLU A 1 18 ? 5.601 16.181 45.594 1.00 0.00 15 GLU A N 11
ATOM 12086 C CA . GLU A 1 18 ? 6.789 16.711 46.332 1.00 0.00 15 GLU A CA 11
ATOM 12087 C C . GLU A 1 18 ? 7.891 17.154 45.376 1.00 0.00 15 GLU A C 11
ATOM 12088 O O . GLU A 1 18 ? 7.979 16.684 44.259 1.00 0.00 15 GLU A O 11
ATOM 12100 N N . ALA A 1 19 ? 8.722 18.056 45.841 1.00 0.00 16 ALA A N 11
ATOM 12101 C CA . ALA A 1 19 ? 9.829 18.549 44.983 1.00 0.00 16 ALA A CA 11
ATOM 12102 C C . ALA A 1 19 ? 11.109 17.761 45.238 1.00 0.00 16 ALA A C 11
ATOM 12103 O O . ALA A 1 19 ? 11.551 17.648 46.365 1.00 0.00 16 ALA A O 11
ATOM 12110 N N . LEU A 1 20 ? 11.685 17.233 44.176 1.00 0.00 17 LEU A N 11
ATOM 12111 C CA . LEU A 1 20 ? 12.943 16.442 44.330 1.00 0.00 17 LEU A CA 11
ATOM 12112 C C . LEU A 1 20 ? 14.135 17.140 43.637 1.00 0.00 17 LEU A C 11
ATOM 12113 O O . LEU A 1 20 ? 13.980 17.758 42.605 1.00 0.00 17 LEU A O 11
ATOM 12129 N N . PRO A 1 21 ? 15.314 17.030 44.234 1.00 0.00 18 PRO A N 11
ATOM 12130 C CA . PRO A 1 21 ? 16.516 17.646 43.673 1.00 0.00 18 PRO A CA 11
ATOM 12131 C C . PRO A 1 21 ? 16.891 17.024 42.331 1.00 0.00 18 PRO A C 11
ATOM 12132 O O . PRO A 1 21 ? 16.414 15.964 41.979 1.00 0.00 18 PRO A O 11
ATOM 12143 N N . ASN A 1 22 ? 17.743 17.705 41.612 1.00 0.00 19 ASN A N 11
ATOM 12144 C CA . ASN A 1 22 ? 18.183 17.194 40.286 1.00 0.00 19 ASN A CA 11
ATOM 12145 C C . ASN A 1 22 ? 17.115 17.390 39.205 1.00 0.00 19 ASN A C 11
ATOM 12146 O O . ASN A 1 22 ? 16.984 16.581 38.308 1.00 0.00 19 ASN A O 11
ATOM 12157 N N . ALA A 1 23 ? 16.381 18.463 39.310 1.00 0.00 20 ALA A N 11
ATOM 12158 C CA . ALA A 1 23 ? 15.315 18.741 38.299 1.00 0.00 20 ALA A CA 11
ATOM 12159 C C . ALA A 1 23 ? 14.291 17.608 38.209 1.00 0.00 20 ALA A C 11
ATOM 12160 O O . ALA A 1 23 ? 14.124 17.001 37.166 1.00 0.00 20 ALA A O 11
ATOM 12167 N N . MET A 1 24 ? 13.619 17.351 39.299 1.00 0.00 21 MET A N 11
ATOM 12168 C CA . MET A 1 24 ? 12.609 16.280 39.304 1.00 0.00 21 MET A CA 11
ATOM 12169 C C . MET A 1 24 ? 11.689 16.454 40.497 1.00 0.00 21 MET A C 11
ATOM 12170 O O . MET A 1 24 ? 11.888 17.322 41.316 1.00 0.00 21 MET A O 11
ATOM 12184 N N . PHE A 1 25 ? 10.696 15.644 40.563 1.00 0.00 22 PHE A N 11
ATOM 12185 C CA . PHE A 1 25 ? 9.751 15.749 41.696 1.00 0.00 22 PHE A CA 11
ATOM 12186 C C . PHE A 1 25 ? 8.936 14.473 41.870 1.00 0.00 22 PHE A C 11
ATOM 12187 O O . PHE A 1 25 ? 8.847 13.657 40.976 1.00 0.00 22 PHE A O 11
ATOM 12204 N N . LYS A 1 26 ? 8.363 14.317 43.032 1.00 0.00 23 LYS A N 11
ATOM 12205 C CA . LYS A 1 26 ? 7.555 13.110 43.279 1.00 0.00 23 LYS A CA 11
ATOM 12206 C C . LYS A 1 26 ? 6.147 13.327 42.760 1.00 0.00 23 LYS A C 11
ATOM 12207 O O . LYS A 1 26 ? 5.587 14.394 42.930 1.00 0.00 23 LYS A O 11
ATOM 12226 N N . VAL A 1 27 ? 5.603 12.317 42.135 1.00 0.00 24 VAL A N 11
ATOM 12227 C CA . VAL A 1 27 ? 4.222 12.445 41.591 1.00 0.00 24 VAL A CA 11
ATOM 12228 C C . VAL A 1 27 ? 3.335 11.308 42.071 1.00 0.00 24 VAL A C 11
ATOM 12229 O O . VAL A 1 27 ? 3.708 10.153 42.002 1.00 0.00 24 VAL A O 11
ATOM 12242 N N . LYS A 1 28 ? 2.172 11.662 42.549 1.00 0.00 25 LYS A N 11
ATOM 12243 C CA . LYS A 1 28 ? 1.240 10.617 43.038 1.00 0.00 25 LYS A CA 11
ATOM 12244 C C . LYS A 1 28 ? 0.233 10.274 41.956 1.00 0.00 25 LYS A C 11
ATOM 12245 O O . LYS A 1 28 ? -0.468 11.134 41.460 1.00 0.00 25 LYS A O 11
ATOM 12264 N N . LEU A 1 29 ? 0.174 9.029 41.608 1.00 0.00 26 LEU A N 11
ATOM 12265 C CA . LEU A 1 29 ? -0.773 8.613 40.566 1.00 0.00 26 LEU A CA 11
ATOM 12266 C C . LEU A 1 29 ? -2.201 8.598 41.088 1.00 0.00 26 LEU A C 11
ATOM 12267 O O . LEU A 1 29 ? -2.436 8.467 42.273 1.00 0.00 26 LEU A O 11
ATOM 12283 N N . GLU A 1 30 ? -3.128 8.727 40.186 1.00 0.00 27 GLU A N 11
ATOM 12284 C CA . GLU A 1 30 ? -4.554 8.727 40.591 1.00 0.00 27 GLU A CA 11
ATOM 12285 C C . GLU A 1 30 ? -4.847 7.584 41.543 1.00 0.00 27 GLU A C 11
ATOM 12286 O O . GLU A 1 30 ? -5.581 7.741 42.499 1.00 0.00 27 GLU A O 11
ATOM 12298 N N . ASN A 1 31 ? -4.273 6.453 41.270 1.00 0.00 28 ASN A N 11
ATOM 12299 C CA . ASN A 1 31 ? -4.514 5.296 42.154 1.00 0.00 28 ASN A CA 11
ATOM 12300 C C . ASN A 1 31 ? -3.890 5.533 43.523 1.00 0.00 28 ASN A C 11
ATOM 12301 O O . ASN A 1 31 ? -4.217 4.859 44.480 1.00 0.00 28 ASN A O 11
ATOM 12312 N N . GLY A 1 32 ? -2.996 6.495 43.587 1.00 0.00 29 GLY A N 11
ATOM 12313 C CA . GLY A 1 32 ? -2.329 6.805 44.889 1.00 0.00 29 GLY A CA 11
ATOM 12314 C C . GLY A 1 32 ? -0.858 6.367 44.881 1.00 0.00 29 GLY A C 11
ATOM 12315 O O . GLY A 1 32 ? -0.151 6.575 45.847 1.00 0.00 29 GLY A O 11
ATOM 12319 N N . HIS A 1 33 ? -0.417 5.775 43.799 1.00 0.00 30 HIS A N 11
ATOM 12320 C CA . HIS A 1 33 ? 1.005 5.336 43.757 1.00 0.00 30 HIS A CA 11
ATOM 12321 C C . HIS A 1 33 ? 1.945 6.509 43.549 1.00 0.00 30 HIS A C 11
ATOM 12322 O O . HIS A 1 33 ? 1.684 7.390 42.757 1.00 0.00 30 HIS A O 11
ATOM 12336 N N . GLU A 1 34 ? 3.035 6.488 44.273 1.00 0.00 31 GLU A N 11
ATOM 12337 C CA . GLU A 1 34 ? 4.021 7.576 44.156 1.00 0.00 31 GLU A CA 11
ATOM 12338 C C . GLU A 1 34 ? 5.196 7.166 43.279 1.00 0.00 31 GLU A C 11
ATOM 12339 O O . GLU A 1 34 ? 5.689 6.059 43.371 1.00 0.00 31 GLU A O 11
ATOM 12351 N N . ILE A 1 35 ? 5.622 8.069 42.441 1.00 0.00 32 ILE A N 11
ATOM 12352 C CA . ILE A 1 35 ? 6.766 7.752 41.547 1.00 0.00 32 ILE A CA 11
ATOM 12353 C C . ILE A 1 35 ? 7.610 8.986 41.287 1.00 0.00 32 ILE A C 11
ATOM 12354 O O . ILE A 1 35 ? 7.128 10.099 41.360 1.00 0.00 32 ILE A O 11
ATOM 12370 N N . LEU A 1 36 ? 8.859 8.768 40.987 1.00 0.00 33 LEU A N 11
ATOM 12371 C CA . LEU A 1 36 ? 9.748 9.906 40.720 1.00 0.00 33 LEU A CA 11
ATOM 12372 C C . LEU A 1 36 ? 9.743 10.244 39.240 1.00 0.00 33 LEU A C 11
ATOM 12373 O O . LEU A 1 36 ? 9.847 9.369 38.404 1.00 0.00 33 LEU A O 11
ATOM 12389 N N . CYS A 1 37 ? 9.618 11.512 38.944 1.00 0.00 34 CYS A N 11
ATOM 12390 C CA . CYS A 1 37 ? 9.602 11.939 37.521 1.00 0.00 34 CYS A CA 11
ATOM 12391 C C . CYS A 1 37 ? 10.512 13.134 37.301 1.00 0.00 34 CYS A C 11
ATOM 12392 O O . CYS A 1 37 ? 10.629 13.987 38.158 1.00 0.00 34 CYS A O 11
ATOM 12400 N N . HIS A 1 38 ? 11.144 13.173 36.153 1.00 0.00 35 HIS A N 11
ATOM 12401 C CA . HIS A 1 38 ? 12.058 14.310 35.852 1.00 0.00 35 HIS A CA 11
ATOM 12402 C C . HIS A 1 38 ? 11.456 15.226 34.795 1.00 0.00 35 HIS A C 11
ATOM 12403 O O . HIS A 1 38 ? 10.382 14.964 34.286 1.00 0.00 35 HIS A O 11
ATOM 12417 N N . ILE A 1 39 ? 12.170 16.285 34.482 1.00 0.00 36 ILE A N 11
ATOM 12418 C CA . ILE A 1 39 ? 11.673 17.246 33.463 1.00 0.00 36 ILE A CA 11
ATOM 12419 C C . ILE A 1 39 ? 12.526 17.225 32.204 1.00 0.00 36 ILE A C 11
ATOM 12420 O O . ILE A 1 39 ? 13.684 16.851 32.239 1.00 0.00 36 ILE A O 11
ATOM 12436 N N . SER A 1 40 ? 11.926 17.640 31.110 1.00 0.00 37 SER A N 11
ATOM 12437 C CA . SER A 1 40 ? 12.660 17.663 29.828 1.00 0.00 37 SER A CA 11
ATOM 12438 C C . SER A 1 40 ? 12.996 19.094 29.431 1.00 0.00 37 SER A C 11
ATOM 12439 O O . SER A 1 40 ? 12.338 20.027 29.848 1.00 0.00 37 SER A O 11
ATOM 12447 N N . GLY A 1 41 ? 14.015 19.244 28.637 1.00 0.00 38 GLY A N 11
ATOM 12448 C CA . GLY A 1 41 ? 14.409 20.612 28.203 1.00 0.00 38 GLY A CA 11
ATOM 12449 C C . GLY A 1 41 ? 13.484 21.116 27.090 1.00 0.00 38 GLY A C 11
ATOM 12450 O O . GLY A 1 41 ? 13.569 22.258 26.682 1.00 0.00 38 GLY A O 11
ATOM 12454 N N . LYS A 1 42 ? 12.617 20.257 26.619 1.00 0.00 39 LYS A N 11
ATOM 12455 C CA . LYS A 1 42 ? 11.698 20.683 25.543 1.00 0.00 39 LYS A CA 11
ATOM 12456 C C . LYS A 1 42 ? 10.612 21.589 26.082 1.00 0.00 39 LYS A C 11
ATOM 12457 O O . LYS A 1 42 ? 10.471 22.716 25.645 1.00 0.00 39 LYS A O 11
ATOM 12476 N N . LEU A 1 43 ? 9.856 21.094 27.010 1.00 0.00 40 LEU A N 11
ATOM 12477 C CA . LEU A 1 43 ? 8.789 21.937 27.567 1.00 0.00 40 LEU A CA 11
ATOM 12478 C C . LEU A 1 43 ? 9.379 23.243 28.057 1.00 0.00 40 LEU A C 11
ATOM 12479 O O . LEU A 1 43 ? 8.682 24.226 28.209 1.00 0.00 40 LEU A O 11
ATOM 12495 N N . ARG A 1 44 ? 10.662 23.231 28.296 1.00 0.00 41 ARG A N 11
ATOM 12496 C CA . ARG A 1 44 ? 11.315 24.460 28.771 1.00 0.00 41 ARG A CA 11
ATOM 12497 C C . ARG A 1 44 ? 11.359 25.450 27.628 1.00 0.00 41 ARG A C 11
ATOM 12498 O O . ARG A 1 44 ? 10.969 26.592 27.765 1.00 0.00 41 ARG A O 11
ATOM 12519 N N . MET A 1 45 ? 11.815 24.978 26.502 1.00 0.00 42 MET A N 11
ATOM 12520 C CA . MET A 1 45 ? 11.898 25.860 25.325 1.00 0.00 42 MET A CA 11
ATOM 12521 C C . MET A 1 45 ? 10.536 26.479 25.021 1.00 0.00 42 MET A C 11
ATOM 12522 O O . MET A 1 45 ? 10.454 27.613 24.594 1.00 0.00 42 MET A O 11
ATOM 12536 N N . ASN A 1 46 ? 9.484 25.729 25.252 1.00 0.00 43 ASN A N 11
ATOM 12537 C CA . ASN A 1 46 ? 8.141 26.287 24.972 1.00 0.00 43 ASN A CA 11
ATOM 12538 C C . ASN A 1 46 ? 7.767 27.349 26.005 1.00 0.00 43 ASN A C 11
ATOM 12539 O O . ASN A 1 46 ? 6.626 27.754 26.100 1.00 0.00 43 ASN A O 11
ATOM 12550 N N . PHE A 1 47 ? 8.744 27.777 26.766 1.00 0.00 44 PHE A N 11
ATOM 12551 C CA . PHE A 1 47 ? 8.472 28.812 27.798 1.00 0.00 44 PHE A CA 11
ATOM 12552 C C . PHE A 1 47 ? 7.375 28.360 28.762 1.00 0.00 44 PHE A C 11
ATOM 12553 O O . PHE A 1 47 ? 6.596 29.160 29.244 1.00 0.00 44 PHE A O 11
ATOM 12570 N N . ILE A 1 48 ? 7.349 27.084 29.038 1.00 0.00 45 ILE A N 11
ATOM 12571 C CA . ILE A 1 48 ? 6.318 26.555 29.964 1.00 0.00 45 ILE A CA 11
ATOM 12572 C C . ILE A 1 48 ? 6.873 26.389 31.370 1.00 0.00 45 ILE A C 11
ATOM 12573 O O . ILE A 1 48 ? 8.060 26.518 31.594 1.00 0.00 45 ILE A O 11
ATOM 12589 N N . ARG A 1 49 ? 5.998 26.107 32.295 1.00 0.00 46 ARG A N 11
ATOM 12590 C CA . ARG A 1 49 ? 6.442 25.927 33.687 1.00 0.00 46 ARG A CA 11
ATOM 12591 C C . ARG A 1 49 ? 5.547 24.929 34.410 1.00 0.00 46 ARG A C 11
ATOM 12592 O O . ARG A 1 49 ? 4.399 24.751 34.051 1.00 0.00 46 ARG A O 11
ATOM 12613 N N . ILE A 1 50 ? 6.096 24.292 35.415 1.00 0.00 47 ILE A N 11
ATOM 12614 C CA . ILE A 1 50 ? 5.304 23.296 36.184 1.00 0.00 47 ILE A CA 11
ATOM 12615 C C . ILE A 1 50 ? 5.454 23.529 37.682 1.00 0.00 47 ILE A C 11
ATOM 12616 O O . ILE A 1 50 ? 6.509 23.911 38.149 1.00 0.00 47 ILE A O 11
ATOM 12632 N N . LEU A 1 51 ? 4.385 23.296 38.406 1.00 0.00 48 LEU A N 11
ATOM 12633 C CA . LEU A 1 51 ? 4.426 23.492 39.882 1.00 0.00 48 LEU A CA 11
ATOM 12634 C C . LEU A 1 51 ? 3.820 22.290 40.597 1.00 0.00 48 LEU A C 11
ATOM 12635 O O . LEU A 1 51 ? 3.249 21.417 39.976 1.00 0.00 48 LEU A O 11
ATOM 12651 N N . GLU A 1 52 ? 3.954 22.265 41.895 1.00 0.00 49 GLU A N 11
ATOM 12652 C CA . GLU A 1 52 ? 3.398 21.140 42.659 1.00 0.00 49 GLU A CA 11
ATOM 12653 C C . GLU A 1 52 ? 1.881 21.115 42.576 1.00 0.00 49 GLU A C 11
ATOM 12654 O O . GLU A 1 52 ? 1.250 22.137 42.397 1.00 0.00 49 GLU A O 11
ATOM 12666 N N . GLY A 1 53 ? 1.320 19.942 42.704 1.00 0.00 50 GLY A N 11
ATOM 12667 C CA . GLY A 1 53 ? -0.162 19.832 42.634 1.00 0.00 50 GLY A CA 11
ATOM 12668 C C . GLY A 1 53 ? -0.622 19.819 41.179 1.00 0.00 50 GLY A C 11
ATOM 12669 O O . GLY A 1 53 ? -1.754 19.488 40.884 1.00 0.00 50 GLY A O 11
ATOM 12673 N N . ASP A 1 54 ? 0.266 20.182 40.297 1.00 0.00 51 ASP A N 11
ATOM 12674 C CA . ASP A 1 54 ? -0.100 20.198 38.865 1.00 0.00 51 ASP A CA 11
ATOM 12675 C C . ASP A 1 54 ? -0.024 18.794 38.277 1.00 0.00 51 ASP A C 11
ATOM 12676 O O . ASP A 1 54 ? 0.918 18.068 38.524 1.00 0.00 51 ASP A O 11
ATOM 12685 N N . LYS A 1 55 ? -1.017 18.434 37.508 1.00 0.00 52 LYS A N 11
ATOM 12686 C CA . LYS A 1 55 ? -1.012 17.096 36.908 1.00 0.00 52 LYS A CA 11
ATOM 12687 C C . LYS A 1 55 ? -0.042 17.021 35.771 1.00 0.00 52 LYS A C 11
ATOM 12688 O O . LYS A 1 55 ? 0.212 17.996 35.097 1.00 0.00 52 LYS A O 11
ATOM 12707 N N . VAL A 1 56 ? 0.486 15.855 35.572 1.00 0.00 53 VAL A N 11
ATOM 12708 C CA . VAL A 1 56 ? 1.454 15.690 34.479 1.00 0.00 53 VAL A CA 11
ATOM 12709 C C . VAL A 1 56 ? 1.469 14.283 33.930 1.00 0.00 53 VAL A C 11
ATOM 12710 O O . VAL A 1 56 ? 0.941 13.371 34.538 1.00 0.00 53 VAL A O 11
ATOM 12723 N N . ASN A 1 57 ? 2.091 14.125 32.785 1.00 0.00 54 ASN A N 11
ATOM 12724 C CA . ASN A 1 57 ? 2.156 12.783 32.181 1.00 0.00 54 ASN A CA 11
ATOM 12725 C C . ASN A 1 57 ? 3.476 12.149 32.550 1.00 0.00 54 ASN A C 11
ATOM 12726 O O . ASN A 1 57 ? 4.509 12.676 32.231 1.00 0.00 54 ASN A O 11
ATOM 12737 N N . VAL A 1 58 ? 3.421 11.017 33.204 1.00 0.00 55 VAL A N 11
ATOM 12738 C CA . VAL A 1 58 ? 4.680 10.347 33.602 1.00 0.00 55 VAL A CA 11
ATOM 12739 C C . VAL A 1 58 ? 5.010 9.141 32.741 1.00 0.00 55 VAL A C 11
ATOM 12740 O O . VAL A 1 58 ? 4.231 8.215 32.628 1.00 0.00 55 VAL A O 11
ATOM 12753 N N . GLU A 1 59 ? 6.176 9.180 32.152 1.00 0.00 56 GLU A N 11
ATOM 12754 C CA . GLU A 1 59 ? 6.609 8.058 31.293 1.00 0.00 56 GLU A CA 11
ATOM 12755 C C . GLU A 1 59 ? 7.578 7.187 32.078 1.00 0.00 56 GLU A C 11
ATOM 12756 O O . GLU A 1 59 ? 8.710 7.566 32.302 1.00 0.00 56 GLU A O 11
ATOM 12768 N N . LEU A 1 60 ? 7.116 6.038 32.489 1.00 0.00 57 LEU A N 11
ATOM 12769 C CA . LEU A 1 60 ? 8.000 5.129 33.266 1.00 0.00 57 LEU A CA 11
ATOM 12770 C C . LEU A 1 60 ? 8.930 4.329 32.353 1.00 0.00 57 LEU A C 11
ATOM 12771 O O . LEU A 1 60 ? 8.570 3.989 31.242 1.00 0.00 57 LEU A O 11
ATOM 12787 N N . SER A 1 61 ? 10.121 4.040 32.847 1.00 0.00 58 SER A N 11
ATOM 12788 C CA . SER A 1 61 ? 11.095 3.261 32.020 1.00 0.00 58 SER A CA 11
ATOM 12789 C C . SER A 1 61 ? 11.083 1.754 32.396 1.00 0.00 58 SER A C 11
ATOM 12790 O O . SER A 1 61 ? 11.031 1.409 33.561 1.00 0.00 58 SER A O 11
ATOM 12798 N N . PRO A 1 62 ? 11.135 0.879 31.381 1.00 0.00 59 PRO A N 11
ATOM 12799 C CA . PRO A 1 62 ? 11.131 -0.574 31.611 1.00 0.00 59 PRO A CA 11
ATOM 12800 C C . PRO A 1 62 ? 12.380 -1.041 32.367 1.00 0.00 59 PRO A C 11
ATOM 12801 O O . PRO A 1 62 ? 12.455 -2.174 32.799 1.00 0.00 59 PRO A O 11
ATOM 12812 N N . TYR A 1 63 ? 13.331 -0.159 32.518 1.00 0.00 60 TYR A N 11
ATOM 12813 C CA . TYR A 1 63 ? 14.554 -0.528 33.226 1.00 0.00 60 TYR A CA 11
ATOM 12814 C C . TYR A 1 63 ? 14.395 -0.224 34.689 1.00 0.00 60 TYR A C 11
ATOM 12815 O O . TYR A 1 63 ? 15.072 -0.782 35.530 1.00 0.00 60 TYR A O 11
ATOM 12833 N N . ASP A 1 64 ? 13.496 0.667 34.968 1.00 0.00 61 ASP A N 11
ATOM 12834 C CA . ASP A 1 64 ? 13.258 1.038 36.361 1.00 0.00 61 ASP A CA 11
ATOM 12835 C C . ASP A 1 64 ? 11.836 1.539 36.539 1.00 0.00 61 ASP A C 11
ATOM 12836 O O . ASP A 1 64 ? 11.572 2.720 36.422 1.00 0.00 61 ASP A O 11
ATOM 12845 N N . LEU A 1 65 ? 10.941 0.634 36.822 1.00 0.00 62 LEU A N 11
ATOM 12846 C CA . LEU A 1 65 ? 9.531 1.042 37.010 1.00 0.00 62 LEU A CA 11
ATOM 12847 C C . LEU A 1 65 ? 9.379 1.849 38.278 1.00 0.00 62 LEU A C 11
ATOM 12848 O O . LEU A 1 65 ? 8.296 1.976 38.819 1.00 0.00 62 LEU A O 11
ATOM 12864 N N . THR A 1 66 ? 10.475 2.383 38.725 1.00 0.00 63 THR A N 11
ATOM 12865 C CA . THR A 1 66 ? 10.461 3.201 39.963 1.00 0.00 63 THR A CA 11
ATOM 12866 C C . THR A 1 66 ? 10.666 4.674 39.632 1.00 0.00 63 THR A C 11
ATOM 12867 O O . THR A 1 66 ? 10.514 5.530 40.480 1.00 0.00 63 THR A O 11
ATOM 12878 N N . ARG A 1 67 ? 11.013 4.938 38.394 1.00 0.00 64 ARG A N 11
ATOM 12879 C CA . ARG A 1 67 ? 11.237 6.347 37.974 1.00 0.00 64 ARG A CA 11
ATOM 12880 C C . ARG A 1 67 ? 10.640 6.607 36.591 1.00 0.00 64 ARG A C 11
ATOM 12881 O O . ARG A 1 67 ? 10.592 5.722 35.748 1.00 0.00 64 ARG A O 11
ATOM 12902 N N . GLY A 1 68 ? 10.193 7.821 36.387 1.00 0.00 65 GLY A N 11
ATOM 12903 C CA . GLY A 1 68 ? 9.590 8.182 35.070 1.00 0.00 65 GLY A CA 11
ATOM 12904 C C . GLY A 1 68 ? 10.062 9.576 34.641 1.00 0.00 65 GLY A C 11
ATOM 12905 O O . GLY A 1 68 ? 11.053 10.078 35.136 1.00 0.00 65 GLY A O 11
ATOM 12909 N N . ARG A 1 69 ? 9.354 10.171 33.718 1.00 0.00 66 ARG A N 11
ATOM 12910 C CA . ARG A 1 69 ? 9.767 11.527 33.267 1.00 0.00 66 ARG A CA 11
ATOM 12911 C C . ARG A 1 69 ? 8.601 12.307 32.663 1.00 0.00 66 ARG A C 11
ATOM 12912 O O . ARG A 1 69 ? 7.874 11.804 31.829 1.00 0.00 66 ARG A O 11
ATOM 12933 N N . ILE A 1 70 ? 8.449 13.527 33.111 1.00 0.00 67 ILE A N 11
ATOM 12934 C CA . ILE A 1 70 ? 7.346 14.385 32.595 1.00 0.00 67 ILE A CA 11
ATOM 12935 C C . ILE A 1 70 ? 7.815 15.277 31.476 1.00 0.00 67 ILE A C 11
ATOM 12936 O O . ILE A 1 70 ? 8.808 15.965 31.614 1.00 0.00 67 ILE A O 11
ATOM 12952 N N . THR A 1 71 ? 7.096 15.258 30.393 1.00 0.00 68 THR A N 11
ATOM 12953 C CA . THR A 1 71 ? 7.480 16.105 29.248 1.00 0.00 68 THR A CA 11
ATOM 12954 C C . THR A 1 71 ? 6.301 16.943 28.788 1.00 0.00 68 THR A C 11
ATOM 12955 O O . THR A 1 71 ? 6.374 17.610 27.776 1.00 0.00 68 THR A O 11
ATOM 12966 N N . TRP A 1 72 ? 5.227 16.902 29.536 1.00 0.00 69 TRP A N 11
ATOM 12967 C CA . TRP A 1 72 ? 4.050 17.695 29.132 1.00 0.00 69 TRP A CA 11
ATOM 12968 C C . TRP A 1 72 ? 2.999 17.772 30.237 1.00 0.00 69 TRP A C 11
ATOM 12969 O O . TRP A 1 72 ? 2.372 16.786 30.567 1.00 0.00 69 TRP A O 11
ATOM 12990 N N . ARG A 1 73 ? 2.820 18.941 30.784 1.00 0.00 70 ARG A N 11
ATOM 12991 C CA . ARG A 1 73 ? 1.825 19.084 31.845 1.00 0.00 70 ARG A CA 11
ATOM 12992 C C . ARG A 1 73 ? 0.426 19.029 31.241 1.00 0.00 70 ARG A C 11
ATOM 12993 O O . ARG A 1 73 ? 0.238 19.383 30.095 1.00 0.00 70 ARG A O 11
ATOM 13014 N N . LYS A 1 74 ? -0.533 18.584 32.007 1.00 0.00 71 LYS A N 11
ATOM 13015 C CA . LYS A 1 74 ? -1.915 18.512 31.461 1.00 0.00 71 LYS A CA 11
ATOM 13016 C C . LYS A 1 74 ? -2.261 19.778 30.687 1.00 0.00 71 LYS A C 11
ATOM 13017 O O . LYS A 1 74 ? -2.400 20.839 31.261 1.00 0.00 71 LYS A O 11
ATOM 13036 N N . LYS A 1 75 ? -2.399 19.641 29.392 1.00 0.00 72 LYS A N 11
ATOM 13037 C CA . LYS A 1 75 ? -2.736 20.824 28.560 1.00 0.00 72 LYS A CA 11
ATOM 13038 C C . LYS A 1 75 ? -4.233 20.879 28.278 1.00 0.00 72 LYS A C 11
ATOM 13039 O O . LYS A 1 75 ? -4.785 19.809 28.075 1.00 0.00 72 LYS A O 11
ATOM 13058 N N . MET A 1 4 ? 14.123 7.199 13.989 1.00 0.00 1 MET A N 12
ATOM 13059 C CA . MET A 1 4 ? 12.929 6.555 14.587 1.00 0.00 1 MET A CA 12
ATOM 13060 C C . MET A 1 4 ? 13.271 5.993 15.959 1.00 0.00 1 MET A C 12
ATOM 13061 O O . MET A 1 4 ? 14.376 6.148 16.438 1.00 0.00 1 MET A O 12
ATOM 13074 N N . ALA A 1 5 ? 12.314 5.348 16.567 1.00 0.00 2 ALA A N 12
ATOM 13075 C CA . ALA A 1 5 ? 12.567 4.769 17.908 1.00 0.00 2 ALA A CA 12
ATOM 13076 C C . ALA A 1 5 ? 11.494 3.750 18.270 1.00 0.00 2 ALA A C 12
ATOM 13077 O O . ALA A 1 5 ? 10.527 3.581 17.554 1.00 0.00 2 ALA A O 12
ATOM 13084 N N . LYS A 1 6 ? 11.685 3.085 19.376 1.00 0.00 3 LYS A N 12
ATOM 13085 C CA . LYS A 1 6 ? 10.687 2.073 19.801 1.00 0.00 3 LYS A CA 12
ATOM 13086 C C . LYS A 1 6 ? 9.618 2.704 20.686 1.00 0.00 3 LYS A C 12
ATOM 13087 O O . LYS A 1 6 ? 9.650 3.891 20.946 1.00 0.00 3 LYS A O 12
ATOM 13106 N N . LYS A 1 7 ? 8.690 1.893 21.130 1.00 0.00 4 LYS A N 12
ATOM 13107 C CA . LYS A 1 7 ? 7.602 2.418 22.003 1.00 0.00 4 LYS A CA 12
ATOM 13108 C C . LYS A 1 7 ? 7.340 1.463 23.163 1.00 0.00 4 LYS A C 12
ATOM 13109 O O . LYS A 1 7 ? 6.324 0.793 23.202 1.00 0.00 4 LYS A O 12
ATOM 13128 N N . ASP A 1 8 ? 8.265 1.426 24.094 1.00 0.00 5 ASP A N 12
ATOM 13129 C CA . ASP A 1 8 ? 8.104 0.523 25.269 1.00 0.00 5 ASP A CA 12
ATOM 13130 C C . ASP A 1 8 ? 7.880 1.312 26.554 1.00 0.00 5 ASP A C 12
ATOM 13131 O O . ASP A 1 8 ? 8.046 0.792 27.639 1.00 0.00 5 ASP A O 12
ATOM 13140 N N . VAL A 1 9 ? 7.503 2.550 26.412 1.00 0.00 6 VAL A N 12
ATOM 13141 C CA . VAL A 1 9 ? 7.266 3.381 27.622 1.00 0.00 6 VAL A CA 12
ATOM 13142 C C . VAL A 1 9 ? 5.810 3.321 28.032 1.00 0.00 6 VAL A C 12
ATOM 13143 O O . VAL A 1 9 ? 4.931 3.319 27.193 1.00 0.00 6 VAL A O 12
ATOM 13156 N N . ILE A 1 10 ? 5.573 3.279 29.317 1.00 0.00 7 ILE A N 12
ATOM 13157 C CA . ILE A 1 10 ? 4.162 3.219 29.787 1.00 0.00 7 ILE A CA 12
ATOM 13158 C C . ILE A 1 10 ? 3.662 4.613 30.131 1.00 0.00 7 ILE A C 12
ATOM 13159 O O . ILE A 1 10 ? 3.976 5.150 31.176 1.00 0.00 7 ILE A O 12
ATOM 13175 N N . GLU A 1 11 ? 2.893 5.177 29.240 1.00 0.00 8 GLU A N 12
ATOM 13176 C CA . GLU A 1 11 ? 2.361 6.535 29.491 1.00 0.00 8 GLU A CA 12
ATOM 13177 C C . GLU A 1 11 ? 1.290 6.511 30.575 1.00 0.00 8 GLU A C 12
ATOM 13178 O O . GLU A 1 11 ? 0.236 5.936 30.39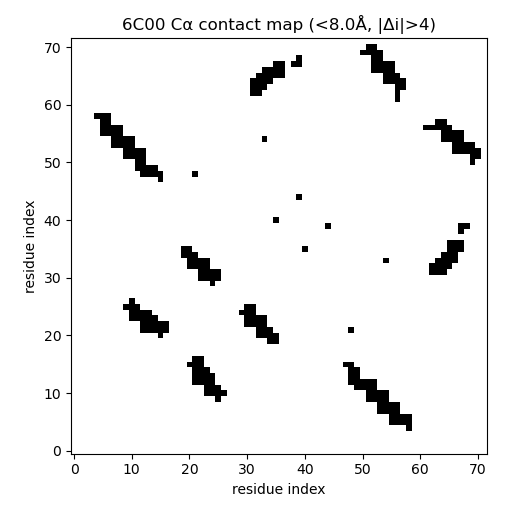2 1.00 0.00 8 GLU A O 12
ATOM 13190 N N . LEU A 1 12 ? 1.589 7.137 31.689 1.00 0.00 9 LEU A N 12
ATOM 13191 C CA . LEU A 1 12 ? 0.607 7.173 32.812 1.00 0.00 9 LEU A CA 12
ATOM 13192 C C . LEU A 1 12 ? 0.438 8.597 33.326 1.00 0.00 9 LEU A C 12
ATOM 13193 O O . LEU A 1 12 ? 1.349 9.396 33.250 1.00 0.00 9 LEU A O 12
ATOM 13209 N N . GLU A 1 13 ? -0.728 8.888 33.844 1.00 0.00 10 GLU A N 12
ATOM 13210 C CA . GLU A 1 13 ? -0.977 10.258 34.368 1.00 0.00 10 GLU A CA 12
ATOM 13211 C C . GLU A 1 13 ? -0.783 10.306 35.874 1.00 0.00 10 GLU A C 12
ATOM 13212 O O . GLU A 1 13 ? -1.100 9.363 36.572 1.00 0.00 10 GLU A O 12
ATOM 13224 N N . GLY A 1 14 ? -0.264 11.407 36.358 1.00 0.00 11 GLY A N 12
ATOM 13225 C CA . GLY A 1 14 ? -0.050 11.515 37.821 1.00 0.00 11 GLY A CA 12
ATOM 13226 C C . GLY A 1 14 ? -0.129 12.966 38.260 1.00 0.00 11 GLY A C 12
ATOM 13227 O O . GLY A 1 14 ? -0.424 13.839 37.467 1.00 0.00 11 GLY A O 12
ATOM 13231 N N . THR A 1 15 ? 0.136 13.189 39.517 1.00 0.00 12 THR A N 12
ATOM 13232 C CA . THR A 1 15 ? 0.087 14.571 40.049 1.00 0.00 12 THR A CA 12
ATOM 13233 C C . THR A 1 15 ? 1.350 14.878 40.823 1.00 0.00 12 THR A C 12
ATOM 13234 O O . THR A 1 15 ? 1.767 14.108 41.665 1.00 0.00 12 THR A O 12
ATOM 13245 N N . VAL A 1 16 ? 1.947 15.998 40.533 1.00 0.00 13 VAL A N 12
ATOM 13246 C CA . VAL A 1 16 ? 3.194 16.346 41.265 1.00 0.00 13 VAL A CA 12
ATOM 13247 C C . VAL A 1 16 ? 2.902 16.525 42.737 1.00 0.00 13 VAL A C 12
ATOM 13248 O O . VAL A 1 16 ? 2.175 17.423 43.123 1.00 0.00 13 VAL A O 12
ATOM 13261 N N . SER A 1 17 ? 3.484 15.673 43.540 1.00 0.00 14 SER A N 12
ATOM 13262 C CA . SER A 1 17 ? 3.248 15.777 44.997 1.00 0.00 14 SER A CA 12
ATOM 13263 C C . SER A 1 17 ? 4.336 16.576 45.717 1.00 0.00 14 SER A C 12
ATOM 13264 O O . SER A 1 17 ? 4.041 17.308 46.641 1.00 0.00 14 SER A O 12
ATOM 13272 N N . GLU A 1 18 ? 5.575 16.428 45.300 1.00 0.00 15 GLU A N 12
ATOM 13273 C CA . GLU A 1 18 ? 6.657 17.196 45.988 1.00 0.00 15 GLU A CA 12
ATOM 13274 C C . GLU A 1 18 ? 7.763 17.601 45.024 1.00 0.00 15 GLU A C 12
ATOM 13275 O O . GLU A 1 18 ? 8.006 16.937 44.036 1.00 0.00 15 GLU A O 12
ATOM 13287 N N . ALA A 1 19 ? 8.416 18.696 45.340 1.00 0.00 16 ALA A N 12
ATOM 13288 C CA . ALA A 1 19 ? 9.515 19.178 44.468 1.00 0.00 16 ALA A CA 12
ATOM 13289 C C . ALA A 1 19 ? 10.867 18.801 45.057 1.00 0.00 16 ALA A C 12
ATOM 13290 O O . ALA A 1 19 ? 11.121 19.036 46.223 1.00 0.00 16 ALA A O 12
ATOM 13297 N N . LEU A 1 20 ? 11.709 18.222 44.233 1.00 0.00 17 LEU A N 12
ATOM 13298 C CA . LEU A 1 20 ? 13.058 17.811 44.709 1.00 0.00 17 LEU A CA 12
ATOM 13299 C C . LEU A 1 20 ? 14.159 18.485 43.879 1.00 0.00 17 LEU A C 12
ATOM 13300 O O . LEU A 1 20 ? 13.958 18.804 42.726 1.00 0.00 17 LEU A O 12
ATOM 13316 N N . PRO A 1 21 ? 15.311 18.705 44.497 1.00 0.00 18 PRO A N 12
ATOM 13317 C CA . PRO A 1 21 ? 16.434 19.336 43.812 1.00 0.00 18 PRO A CA 12
ATOM 13318 C C . PRO A 1 21 ? 16.884 18.505 42.627 1.00 0.00 18 PRO A C 12
ATOM 13319 O O . PRO A 1 21 ? 16.133 17.733 42.088 1.00 0.00 18 PRO A O 12
ATOM 13330 N N . ASN A 1 22 ? 18.101 18.687 42.248 1.00 0.00 19 ASN A N 12
ATOM 13331 C CA . ASN A 1 22 ? 18.633 17.923 41.103 1.00 0.00 19 ASN A CA 12
ATOM 13332 C C . ASN A 1 22 ? 17.667 17.930 39.914 1.00 0.00 19 ASN A C 12
ATOM 13333 O O . ASN A 1 22 ? 17.831 17.172 38.978 1.00 0.00 19 ASN A O 12
ATOM 13344 N N . ALA A 1 23 ? 16.683 18.783 39.971 1.00 0.00 20 ALA A N 12
ATOM 13345 C CA . ALA A 1 23 ? 15.700 18.855 38.850 1.00 0.00 20 ALA A CA 12
ATOM 13346 C C . ALA A 1 23 ? 14.768 17.628 38.789 1.00 0.00 20 ALA A C 12
ATOM 13347 O O . ALA A 1 23 ? 14.500 17.110 37.718 1.00 0.00 20 ALA A O 12
ATOM 13354 N N . MET A 1 24 ? 14.286 17.196 39.932 1.00 0.00 21 MET A N 12
ATOM 13355 C CA . MET A 1 24 ? 13.382 16.028 39.958 1.00 0.00 21 MET A CA 12
ATOM 13356 C C . MET A 1 24 ? 12.252 16.292 40.934 1.00 0.00 21 MET A C 12
ATOM 13357 O O . MET A 1 24 ? 12.277 17.251 41.674 1.00 0.00 21 MET A O 12
ATOM 13371 N N . PHE A 1 25 ? 11.291 15.445 40.919 1.00 0.00 22 PHE A N 12
ATOM 13372 C CA . PHE A 1 25 ? 10.144 15.628 41.840 1.00 0.00 22 PHE A CA 12
ATOM 13373 C C . PHE A 1 25 ? 9.352 14.342 42.036 1.00 0.00 22 PHE A C 12
ATOM 13374 O O . PHE A 1 25 ? 9.512 13.380 41.311 1.00 0.00 22 PHE A O 12
ATOM 13391 N N . LYS A 1 26 ? 8.519 14.350 43.038 1.00 0.00 23 LYS A N 12
ATOM 13392 C CA . LYS A 1 26 ? 7.697 13.158 43.318 1.00 0.00 23 LYS A CA 12
ATOM 13393 C C . LYS A 1 26 ? 6.324 13.349 42.693 1.00 0.00 23 LYS A C 12
ATOM 13394 O O . LYS A 1 26 ? 5.753 14.419 42.785 1.00 0.00 23 LYS A O 12
ATOM 13413 N N . VAL A 1 27 ? 5.814 12.316 42.066 1.00 0.00 24 VAL A N 12
ATOM 13414 C CA . VAL A 1 27 ? 4.472 12.434 41.428 1.00 0.00 24 VAL A CA 12
ATOM 13415 C C . VAL A 1 27 ? 3.570 11.294 41.840 1.00 0.00 24 VAL A C 12
ATOM 13416 O O . VAL A 1 27 ? 4.013 10.176 41.999 1.00 0.00 24 VAL A O 12
ATOM 13429 N N . LYS A 1 28 ? 2.314 11.604 42.003 1.00 0.00 25 LYS A N 12
ATOM 13430 C CA . LYS A 1 28 ? 1.340 10.555 42.408 1.00 0.00 25 LYS A CA 12
ATOM 13431 C C . LYS A 1 28 ? 0.502 10.093 41.221 1.00 0.00 25 LYS A C 12
ATOM 13432 O O . LYS A 1 28 ? -0.210 10.873 40.620 1.00 0.00 25 LYS A O 12
ATOM 13451 N N . LEU A 1 29 ? 0.605 8.829 40.901 1.00 0.00 26 LEU A N 12
ATOM 13452 C CA . LEU A 1 29 ? -0.171 8.300 39.767 1.00 0.00 26 LEU A CA 12
ATOM 13453 C C . LEU A 1 29 ? -1.641 8.159 40.137 1.00 0.00 26 LEU A C 12
ATOM 13454 O O . LEU A 1 29 ? -2.008 8.268 41.290 1.00 0.00 26 LEU A O 12
ATOM 13470 N N . GLU A 1 30 ? -2.454 7.916 39.151 1.00 0.00 27 GLU A N 12
ATOM 13471 C CA . GLU A 1 30 ? -3.899 7.763 39.418 1.00 0.00 27 GLU A CA 12
ATOM 13472 C C . GLU A 1 30 ? -4.149 6.495 40.222 1.00 0.00 27 GLU A C 12
ATOM 13473 O O . GLU A 1 30 ? -5.177 6.342 40.853 1.00 0.00 27 GLU A O 12
ATOM 13485 N N . ASN A 1 31 ? -3.198 5.611 40.189 1.00 0.00 28 ASN A N 12
ATOM 13486 C CA . ASN A 1 31 ? -3.354 4.350 40.939 1.00 0.00 28 ASN A CA 12
ATOM 13487 C C . ASN A 1 31 ? -3.322 4.616 42.442 1.00 0.00 28 ASN A C 12
ATOM 13488 O O . ASN A 1 31 ? -3.718 3.779 43.231 1.00 0.00 28 ASN A O 12
ATOM 13499 N N . GLY A 1 32 ? -2.846 5.782 42.807 1.00 0.00 29 GLY A N 12
ATOM 13500 C CA . GLY A 1 32 ? -2.776 6.136 44.258 1.00 0.00 29 GLY A CA 12
ATOM 13501 C C . GLY A 1 32 ? -1.338 6.041 44.776 1.00 0.00 29 GLY A C 12
ATOM 13502 O O . GLY A 1 32 ? -1.046 6.473 45.874 1.00 0.00 29 GLY A O 12
ATOM 13506 N N . HIS A 1 33 ? -0.470 5.476 43.982 1.00 0.00 30 HIS A N 12
ATOM 13507 C CA . HIS A 1 33 ? 0.941 5.352 44.425 1.00 0.00 30 HIS A CA 12
ATOM 13508 C C . HIS A 1 33 ? 1.763 6.553 43.983 1.00 0.00 30 HIS A C 12
ATOM 13509 O O . HIS A 1 33 ? 1.262 7.438 43.315 1.00 0.00 30 HIS A O 12
ATOM 13523 N N . GLU A 1 34 ? 3.019 6.560 44.372 1.00 0.00 31 GLU A N 12
ATOM 13524 C CA . GLU A 1 34 ? 3.903 7.684 43.993 1.00 0.00 31 GLU A CA 12
ATOM 13525 C C . GLU A 1 34 ? 5.228 7.174 43.458 1.00 0.00 31 GLU A C 12
ATOM 13526 O O . GLU A 1 34 ? 5.779 6.216 43.965 1.00 0.00 31 GLU A O 12
ATOM 13538 N N . ILE A 1 35 ? 5.713 7.827 42.433 1.00 0.00 32 ILE A N 12
ATOM 13539 C CA . ILE A 1 35 ? 7.005 7.410 41.832 1.00 0.00 32 ILE A CA 12
ATOM 13540 C C . ILE A 1 35 ? 7.884 8.619 41.578 1.00 0.00 32 ILE A C 12
ATOM 13541 O O . ILE A 1 35 ? 7.454 9.743 41.745 1.00 0.00 32 ILE A O 12
ATOM 13557 N N . LEU A 1 36 ? 9.099 8.376 41.178 1.00 0.00 33 LEU A N 12
ATOM 13558 C CA . LEU A 1 36 ? 10.006 9.501 40.913 1.00 0.00 33 LEU A CA 12
ATOM 13559 C C . LEU A 1 36 ? 9.908 9.934 39.464 1.00 0.00 33 LEU A C 12
ATOM 13560 O O . LEU A 1 36 ? 9.704 9.118 38.587 1.00 0.00 33 LEU A O 12
ATOM 13576 N N . CYS A 1 37 ? 10.046 11.212 39.239 1.00 0.00 34 CYS A N 12
ATOM 13577 C CA . CYS A 1 37 ? 9.966 11.731 37.850 1.00 0.00 34 CYS A CA 12
ATOM 13578 C C . CYS A 1 37 ? 11.086 12.721 37.596 1.00 0.00 34 CYS A C 12
ATOM 13579 O O . CYS A 1 37 ? 11.566 13.356 38.513 1.00 0.00 34 CYS A O 12
ATOM 13587 N N . HIS A 1 38 ? 11.494 12.829 36.354 1.00 0.00 35 HIS A N 12
ATOM 13588 C CA . HIS A 1 38 ? 12.590 13.783 36.021 1.00 0.00 35 HIS A CA 12
ATOM 13589 C C . HIS A 1 38 ? 12.187 14.706 34.880 1.00 0.00 35 HIS A C 12
ATOM 13590 O O . HIS A 1 38 ? 11.438 14.323 34.000 1.00 0.00 35 HIS A O 12
ATOM 13604 N N . ILE A 1 39 ? 12.687 15.912 34.921 1.00 0.00 36 ILE A N 12
ATOM 13605 C CA . ILE A 1 39 ? 12.350 16.875 33.855 1.00 0.00 36 ILE A CA 12
ATOM 13606 C C . ILE A 1 39 ? 13.306 16.728 32.684 1.00 0.00 36 ILE A C 12
ATOM 13607 O O . ILE A 1 39 ? 14.331 16.084 32.798 1.00 0.00 36 ILE A O 12
ATOM 13623 N N . SER A 1 40 ? 12.964 17.325 31.580 1.00 0.00 37 SER A N 12
ATOM 13624 C CA . SER A 1 40 ? 13.850 17.219 30.408 1.00 0.00 37 SER A CA 12
ATOM 13625 C C . SER A 1 40 ? 13.678 18.408 29.474 1.00 0.00 37 SER A C 12
ATOM 13626 O O . SER A 1 40 ? 12.672 19.086 29.501 1.00 0.00 37 SER A O 12
ATOM 13634 N N . GLY A 1 41 ? 14.671 18.633 28.663 1.00 0.00 38 GLY A N 12
ATOM 13635 C CA . GLY A 1 41 ? 14.602 19.772 27.710 1.00 0.00 38 GLY A CA 12
ATOM 13636 C C . GLY A 1 41 ? 13.294 19.729 26.918 1.00 0.00 38 GLY A C 12
ATOM 13637 O O . GLY A 1 41 ? 13.008 20.619 26.142 1.00 0.00 38 GLY A O 12
ATOM 13641 N N . LYS A 1 42 ? 12.527 18.692 27.119 1.00 0.00 39 LYS A N 12
ATOM 13642 C CA . LYS A 1 42 ? 11.249 18.592 26.383 1.00 0.00 39 LYS A CA 12
ATOM 13643 C C . LYS A 1 42 ? 10.337 19.735 26.752 1.00 0.00 39 LYS A C 12
ATOM 13644 O O . LYS A 1 42 ? 9.963 20.527 25.910 1.00 0.00 39 LYS A O 12
ATOM 13663 N N . LEU A 1 43 ? 9.989 19.811 27.998 1.00 0.00 40 LEU A N 12
ATOM 13664 C CA . LEU A 1 43 ? 9.104 20.905 28.418 1.00 0.00 40 LEU A CA 12
ATOM 13665 C C . LEU A 1 43 ? 9.670 22.222 27.939 1.00 0.00 40 LEU A C 12
ATOM 13666 O O . LEU A 1 43 ? 8.961 23.204 27.815 1.00 0.00 40 LEU A O 12
ATOM 13682 N N . ARG A 1 44 ? 10.944 22.225 27.674 1.00 0.00 41 ARG A N 12
ATOM 13683 C CA . ARG A 1 44 ? 11.576 23.464 27.202 1.00 0.00 41 ARG A CA 12
ATOM 13684 C C . ARG A 1 44 ? 11.370 23.594 25.710 1.00 0.00 41 ARG A C 12
ATOM 13685 O O . ARG A 1 44 ? 11.370 24.680 25.166 1.00 0.00 41 ARG A O 12
ATOM 13706 N N . MET A 1 45 ? 11.197 22.469 25.073 1.00 0.00 42 MET A N 12
ATOM 13707 C CA . MET A 1 45 ? 10.986 22.479 23.622 1.00 0.00 42 MET A CA 12
ATOM 13708 C C . MET A 1 45 ? 9.501 22.588 23.306 1.00 0.00 42 MET A C 12
ATOM 13709 O O . MET A 1 45 ? 9.123 22.994 22.224 1.00 0.00 42 MET A O 12
ATOM 13723 N N . ASN A 1 46 ? 8.677 22.221 24.263 1.00 0.00 43 ASN A N 12
ATOM 13724 C CA . ASN A 1 46 ? 7.215 22.300 24.031 1.00 0.00 43 ASN A CA 12
ATOM 13725 C C . ASN A 1 46 ? 6.660 23.632 24.524 1.00 0.00 43 ASN A C 12
ATOM 13726 O O . ASN A 1 46 ? 5.469 23.862 24.484 1.00 0.00 43 ASN A O 12
ATOM 13737 N N . PHE A 1 47 ? 7.538 24.489 24.979 1.00 0.00 44 PHE A N 12
ATOM 13738 C CA . PHE A 1 47 ? 7.081 25.811 25.480 1.00 0.00 44 PHE A CA 12
ATOM 13739 C C . PHE A 1 47 ? 5.973 25.643 26.510 1.00 0.00 44 PHE A C 12
ATOM 13740 O O . PHE A 1 47 ? 4.844 26.029 26.281 1.00 0.00 44 PHE A O 12
ATOM 13757 N N . ILE A 1 48 ? 6.319 25.071 27.634 1.00 0.00 45 ILE A N 12
ATOM 13758 C CA . ILE A 1 48 ? 5.308 24.866 28.690 1.00 0.00 45 ILE A CA 12
ATOM 13759 C C . ILE A 1 48 ? 5.929 24.996 30.078 1.00 0.00 45 ILE A C 12
ATOM 13760 O O . ILE A 1 48 ? 7.136 24.984 30.222 1.00 0.00 45 ILE A O 12
ATOM 13776 N N . ARG A 1 49 ? 5.082 25.125 31.073 1.00 0.00 46 ARG A N 12
ATOM 13777 C CA . ARG A 1 49 ? 5.582 25.257 32.463 1.00 0.00 46 ARG A CA 12
ATOM 13778 C C . ARG A 1 49 ? 4.812 24.331 33.394 1.00 0.00 46 ARG A C 12
ATOM 13779 O O . ARG A 1 49 ? 3.615 24.171 33.255 1.00 0.00 46 ARG A O 12
ATOM 13800 N N . ILE A 1 50 ? 5.516 23.734 34.325 1.00 0.00 47 ILE A N 12
ATOM 13801 C CA . ILE A 1 50 ? 4.846 22.807 35.282 1.00 0.00 47 ILE A CA 12
ATOM 13802 C C . ILE A 1 50 ? 5.258 23.104 36.720 1.00 0.00 47 ILE A C 12
ATOM 13803 O O . ILE A 1 50 ? 6.360 23.548 36.976 1.00 0.00 47 ILE A O 12
ATOM 13819 N N . LEU A 1 51 ? 4.354 22.852 37.636 1.00 0.00 48 LEU A N 12
ATOM 13820 C CA . LEU A 1 51 ? 4.661 23.108 39.067 1.00 0.00 48 LEU A CA 12
ATOM 13821 C C . LEU A 1 51 ? 4.034 22.034 39.955 1.00 0.00 48 LEU A C 12
ATOM 13822 O O . LEU A 1 51 ? 3.443 21.092 39.469 1.00 0.00 48 LEU A O 12
ATOM 13838 N N . GLU A 1 52 ? 4.184 22.192 41.244 1.00 0.00 49 GLU A N 12
ATOM 13839 C CA . GLU A 1 52 ? 3.610 21.201 42.170 1.00 0.00 49 GLU A CA 12
ATOM 13840 C C . GLU A 1 52 ? 2.103 21.364 42.287 1.00 0.00 49 GLU A C 12
ATOM 13841 O O . GLU A 1 52 ? 1.578 22.446 42.111 1.00 0.00 49 GLU A O 12
ATOM 13853 N N . GLY A 1 53 ? 1.431 20.284 42.585 1.00 0.00 50 GLY A N 12
ATOM 13854 C CA . GLY A 1 53 ? -0.047 20.361 42.718 1.00 0.00 50 GLY A CA 12
ATOM 13855 C C . GLY A 1 53 ? -0.701 20.276 41.344 1.00 0.00 50 GLY A C 12
ATOM 13856 O O . GLY A 1 53 ? -1.892 20.063 41.233 1.00 0.00 50 GLY A O 12
ATOM 13860 N N . ASP A 1 54 ? 0.093 20.442 40.323 1.00 0.00 51 ASP A N 12
ATOM 13861 C CA . ASP A 1 54 ? -0.463 20.374 38.956 1.00 0.00 51 ASP A CA 12
ATOM 13862 C C . ASP A 1 54 ? -0.390 18.954 38.411 1.00 0.00 51 ASP A C 12
ATOM 13863 O O . ASP A 1 54 ? 0.556 18.236 38.669 1.00 0.00 51 ASP A O 12
ATOM 13872 N N . LYS A 1 55 ? -1.391 18.567 37.665 1.00 0.00 52 LYS A N 12
ATOM 13873 C CA . LYS A 1 55 ? -1.390 17.211 37.103 1.00 0.00 52 LYS A CA 12
ATOM 13874 C C . LYS A 1 55 ? -0.437 17.116 35.948 1.00 0.00 52 LYS A C 12
ATOM 13875 O O . LYS A 1 55 ? -0.149 18.098 35.297 1.00 0.00 52 LYS A O 12
ATOM 13894 N N . VAL A 1 56 ? 0.042 15.932 35.706 1.00 0.00 53 VAL A N 12
ATOM 13895 C CA . VAL A 1 56 ? 0.987 15.765 34.591 1.00 0.00 53 VAL A CA 12
ATOM 13896 C C . VAL A 1 56 ? 0.990 14.352 34.040 1.00 0.00 53 VAL A C 12
ATOM 13897 O O . VAL A 1 56 ? 0.394 13.458 34.607 1.00 0.00 53 VAL A O 12
ATOM 13910 N N . ASN A 1 57 ? 1.678 14.180 32.929 1.00 0.00 54 ASN A N 12
ATOM 13911 C CA . ASN A 1 57 ? 1.752 12.839 32.309 1.00 0.00 54 ASN A CA 12
ATOM 13912 C C . ASN A 1 57 ? 3.113 12.245 32.620 1.00 0.00 54 ASN A C 12
ATOM 13913 O O . ASN A 1 57 ? 4.128 12.837 32.308 1.00 0.00 54 ASN A O 12
ATOM 13924 N N . VAL A 1 58 ? 3.115 11.084 33.218 1.00 0.00 55 VAL A N 12
ATOM 13925 C CA . VAL A 1 58 ? 4.403 10.442 33.560 1.00 0.00 55 VAL A CA 12
ATOM 13926 C C . VAL A 1 58 ? 4.740 9.321 32.601 1.00 0.00 55 VAL A C 12
ATOM 13927 O O . VAL A 1 58 ? 3.907 8.497 32.283 1.00 0.00 55 VAL A O 12
ATOM 13940 N N . GLU A 1 59 ? 5.969 9.320 32.164 1.00 0.00 56 GLU A N 12
ATOM 13941 C CA . GLU A 1 59 ? 6.422 8.276 31.221 1.00 0.00 56 GLU A CA 12
ATOM 13942 C C . GLU A 1 59 ? 7.403 7.351 31.902 1.00 0.00 56 GLU A C 12
ATOM 13943 O O . GLU A 1 59 ? 8.499 7.746 32.229 1.00 0.00 56 GLU A O 12
ATOM 13955 N N . LEU A 1 60 ? 7.001 6.135 32.113 1.00 0.00 57 LEU A N 12
ATOM 13956 C CA . LEU A 1 60 ? 7.920 5.191 32.774 1.00 0.00 57 LEU A CA 12
ATOM 13957 C C . LEU A 1 60 ? 8.940 4.710 31.766 1.00 0.00 57 LEU A C 12
ATOM 13958 O O . LEU A 1 60 ? 8.582 4.139 30.744 1.00 0.00 57 LEU A O 12
ATOM 13974 N N . SER A 1 61 ? 10.198 4.939 32.065 1.00 0.00 58 SER A N 12
ATOM 13975 C CA . SER A 1 61 ? 11.258 4.501 31.121 1.00 0.00 58 SER A CA 12
ATOM 13976 C C . SER A 1 61 ? 11.575 2.997 31.267 1.00 0.00 58 SER A C 12
ATOM 13977 O O . SER A 1 61 ? 11.798 2.518 32.361 1.00 0.00 58 SER A O 12
ATOM 13985 N N . PRO A 1 62 ? 11.589 2.270 30.144 1.00 0.00 59 PRO A N 12
ATOM 13986 C CA . PRO A 1 62 ? 11.880 0.841 30.169 1.00 0.00 59 PRO A CA 12
ATOM 13987 C C . PRO A 1 62 ? 13.277 0.587 30.720 1.00 0.00 59 PRO A C 12
ATOM 13988 O O . PRO A 1 62 ? 13.706 -0.543 30.845 1.00 0.00 59 PRO A O 12
ATOM 13999 N N . TYR A 1 63 ? 13.962 1.653 31.040 1.00 0.00 60 TYR A N 12
ATOM 14000 C CA . TYR A 1 63 ? 15.309 1.516 31.575 1.00 0.00 60 TYR A CA 12
ATOM 14001 C C . TYR A 1 63 ? 15.219 1.282 33.056 1.00 0.00 60 TYR A C 12
ATOM 14002 O O . TYR A 1 63 ? 16.129 0.765 33.674 1.00 0.00 60 TYR A O 12
ATOM 14020 N N . ASP A 1 64 ? 14.109 1.676 33.601 1.00 0.00 61 ASP A N 12
ATOM 14021 C CA . ASP A 1 64 ? 13.901 1.502 35.036 1.00 0.00 61 ASP A CA 12
ATOM 14022 C C . ASP A 1 64 ? 12.449 1.802 35.394 1.00 0.00 61 ASP A C 12
ATOM 14023 O O . ASP A 1 64 ? 12.053 2.945 35.504 1.00 0.00 61 ASP A O 12
ATOM 14032 N N . LEU A 1 65 ? 11.678 0.765 35.562 1.00 0.00 62 LEU A N 12
ATOM 14033 C CA . LEU A 1 65 ? 10.251 0.968 35.911 1.00 0.00 62 LEU A CA 12
ATOM 14034 C C . LEU A 1 65 ? 10.112 1.514 37.313 1.00 0.00 62 LEU A C 12
ATOM 14035 O O . LEU A 1 65 ? 9.060 1.433 37.916 1.00 0.00 62 LEU A O 12
ATOM 14051 N N . THR A 1 66 ? 11.178 2.065 37.799 1.00 0.00 63 THR A N 12
ATOM 14052 C CA . THR A 1 66 ? 11.162 2.638 39.165 1.00 0.00 63 THR A CA 12
ATOM 14053 C C . THR A 1 66 ? 11.059 4.157 39.099 1.00 0.00 63 THR A C 12
ATOM 14054 O O . THR A 1 66 ? 10.811 4.811 40.092 1.00 0.00 63 THR A O 12
ATOM 14065 N N . ARG A 1 67 ? 11.253 4.691 37.921 1.00 0.00 64 ARG A N 12
ATOM 14066 C CA . ARG A 1 67 ? 11.176 6.156 37.758 1.00 0.00 64 ARG A CA 12
ATOM 14067 C C . ARG A 1 67 ? 10.670 6.526 36.356 1.00 0.00 64 ARG A C 12
ATOM 14068 O O . ARG A 1 67 ? 10.970 5.850 35.375 1.00 0.00 64 ARG A O 12
ATOM 14089 N N . GLY A 1 68 ? 9.904 7.591 36.290 1.00 0.00 65 GLY A N 12
ATOM 14090 C CA . GLY A 1 68 ? 9.360 8.038 34.974 1.00 0.00 65 GLY A CA 12
ATOM 14091 C C . GLY A 1 68 ? 9.829 9.464 34.671 1.00 0.00 65 GLY A C 12
ATOM 14092 O O . GLY A 1 68 ? 10.840 9.910 35.182 1.00 0.00 65 GLY A O 12
ATOM 14096 N N . ARG A 1 69 ? 9.097 10.150 33.843 1.00 0.00 66 ARG A N 12
ATOM 14097 C CA . ARG A 1 69 ? 9.505 11.538 33.515 1.00 0.00 66 ARG A CA 12
ATOM 14098 C C . ARG A 1 69 ? 8.321 12.367 33.015 1.00 0.00 66 ARG A C 12
ATOM 14099 O O . ARG A 1 69 ? 7.424 11.857 32.375 1.00 0.00 66 ARG A O 12
ATOM 14120 N N . ILE A 1 70 ? 8.348 13.636 33.324 1.00 0.00 67 ILE A N 12
ATOM 14121 C CA . ILE A 1 70 ? 7.246 14.535 32.887 1.00 0.00 67 ILE A CA 12
ATOM 14122 C C . ILE A 1 70 ? 7.605 15.204 31.581 1.00 0.00 67 ILE A C 12
ATOM 14123 O O . ILE A 1 70 ? 8.572 15.940 31.511 1.00 0.00 67 ILE A O 12
ATOM 14139 N N . THR A 1 71 ? 6.827 14.939 30.573 1.00 0.00 68 THR A N 12
ATOM 14140 C CA . THR A 1 71 ? 7.098 15.547 29.253 1.00 0.00 68 THR A CA 12
ATOM 14141 C C . THR A 1 71 ? 5.863 16.252 28.706 1.00 0.00 68 THR A C 12
ATOM 14142 O O . THR A 1 71 ? 5.854 16.688 27.572 1.00 0.00 68 THR A O 12
ATOM 14153 N N . TRP A 1 72 ? 4.835 16.357 29.514 1.00 0.00 69 TRP A N 12
ATOM 14154 C CA . TRP A 1 72 ? 3.612 17.032 29.022 1.00 0.00 69 TRP A CA 12
ATOM 14155 C C . TRP A 1 72 ? 2.565 17.213 30.120 1.00 0.00 69 TRP A C 12
ATOM 14156 O O . TRP A 1 72 ? 2.085 16.258 30.680 1.00 0.00 69 TRP A O 12
ATOM 14177 N N . ARG A 1 73 ? 2.232 18.433 30.413 1.00 0.00 70 ARG A N 12
ATOM 14178 C CA . ARG A 1 73 ? 1.228 18.660 31.456 1.00 0.00 70 ARG A CA 12
ATOM 14179 C C . ARG A 1 73 ? -0.140 18.182 30.973 1.00 0.00 70 ARG A C 12
ATOM 14180 O O . ARG A 1 73 ? -0.349 18.008 29.790 1.00 0.00 70 ARG A O 12
ATOM 14201 N N . LYS A 1 74 ? -1.045 17.975 31.886 1.00 0.00 71 LYS A N 12
ATOM 14202 C CA . LYS A 1 74 ? -2.395 17.509 31.469 1.00 0.00 71 LYS A CA 12
ATOM 14203 C C . LYS A 1 74 ? -2.899 18.321 30.277 1.00 0.00 71 LYS A C 12
ATOM 14204 O O . LYS A 1 74 ? -2.459 19.431 30.053 1.00 0.00 71 LYS A O 12
ATOM 14223 N N . LYS A 1 75 ? -3.812 17.755 29.530 1.00 0.00 72 LYS A N 12
ATOM 14224 C CA . LYS A 1 75 ? -4.346 18.492 28.352 1.00 0.00 72 LYS A CA 12
ATOM 14225 C C . LYS A 1 75 ? -4.821 19.881 28.754 1.00 0.00 72 LYS A C 12
ATOM 14226 O O . LYS A 1 75 ? -4.643 20.771 27.939 1.00 0.00 72 LYS A O 12
ATOM 14245 N N . MET A 1 4 ? -4.242 -3.550 22.103 1.00 0.00 1 MET A N 13
ATOM 14246 C CA . MET A 1 4 ? -2.853 -4.003 21.859 1.00 0.00 1 MET A CA 13
ATOM 14247 C C . MET A 1 4 ? -1.886 -2.839 22.027 1.00 0.00 1 MET A C 13
ATOM 14248 O O . MET A 1 4 ? -2.255 -1.693 21.857 1.00 0.00 1 MET A O 13
ATOM 14261 N N . ALA A 1 5 ? -0.661 -3.151 22.357 1.00 0.00 2 ALA A N 13
ATOM 14262 C CA . ALA A 1 5 ? 0.341 -2.073 22.540 1.00 0.00 2 ALA A CA 13
ATOM 14263 C C . ALA A 1 5 ? 1.757 -2.637 22.511 1.00 0.00 2 ALA A C 13
ATOM 14264 O O . ALA A 1 5 ? 2.395 -2.766 23.535 1.00 0.00 2 ALA A O 13
ATOM 14271 N N . LYS A 1 6 ? 2.224 -2.962 21.338 1.00 0.00 3 LYS A N 13
ATOM 14272 C CA . LYS A 1 6 ? 3.595 -3.516 21.232 1.00 0.00 3 LYS A CA 13
ATOM 14273 C C . LYS A 1 6 ? 4.605 -2.401 20.990 1.00 0.00 3 LYS A C 13
ATOM 14274 O O . LYS A 1 6 ? 4.297 -1.410 20.359 1.00 0.00 3 LYS A O 13
ATOM 14293 N N . LYS A 1 7 ? 5.793 -2.580 21.500 1.00 0.00 4 LYS A N 13
ATOM 14294 C CA . LYS A 1 7 ? 6.835 -1.538 21.306 1.00 0.00 4 LYS A CA 13
ATOM 14295 C C . LYS A 1 7 ? 6.307 -0.160 21.703 1.00 0.00 4 LYS A C 13
ATOM 14296 O O . LYS A 1 7 ? 5.822 0.581 20.871 1.00 0.00 4 LYS A O 13
ATOM 14315 N N . ASP A 1 8 ? 6.409 0.160 22.969 1.00 0.00 5 ASP A N 13
ATOM 14316 C CA . ASP A 1 8 ? 5.915 1.486 23.424 1.00 0.00 5 ASP A CA 13
ATOM 14317 C C . ASP A 1 8 ? 6.171 1.695 24.912 1.00 0.00 5 ASP A C 13
ATOM 14318 O O . ASP A 1 8 ? 6.116 0.766 25.693 1.00 0.00 5 ASP A O 13
ATOM 14327 N N . VAL A 1 9 ? 6.445 2.918 25.275 1.00 0.00 6 VAL A N 13
ATOM 14328 C CA . VAL A 1 9 ? 6.709 3.221 26.704 1.00 0.00 6 VAL A CA 13
ATOM 14329 C C . VAL A 1 9 ? 5.396 3.274 27.478 1.00 0.00 6 VAL A C 13
ATOM 14330 O O . VAL A 1 9 ? 4.335 3.187 26.891 1.00 0.00 6 VAL A O 13
ATOM 14343 N N . ILE A 1 10 ? 5.486 3.414 28.784 1.00 0.00 7 ILE A N 13
ATOM 14344 C CA . ILE A 1 10 ? 4.246 3.474 29.600 1.00 0.00 7 ILE A CA 13
ATOM 14345 C C . ILE A 1 10 ? 3.961 4.903 30.034 1.00 0.00 7 ILE A C 13
ATOM 14346 O O . ILE A 1 10 ? 4.573 5.404 30.957 1.00 0.00 7 ILE A O 13
ATOM 14362 N N . GLU A 1 11 ? 3.034 5.535 29.356 1.00 0.00 8 GLU A N 13
ATOM 14363 C CA . GLU A 1 11 ? 2.688 6.936 29.710 1.00 0.00 8 GLU A CA 13
ATOM 14364 C C . GLU A 1 11 ? 1.375 6.993 30.474 1.00 0.00 8 GLU A C 13
ATOM 14365 O O . GLU A 1 11 ? 0.343 6.596 29.971 1.00 0.00 8 GLU A O 13
ATOM 14377 N N . LEU A 1 12 ? 1.445 7.482 31.686 1.00 0.00 9 LEU A N 13
ATOM 14378 C CA . LEU A 1 12 ? 0.217 7.583 32.522 1.00 0.00 9 LEU A CA 13
ATOM 14379 C C . LEU A 1 12 ? 0.117 8.961 33.153 1.00 0.00 9 LEU A C 13
ATOM 14380 O O . LEU A 1 12 ? 1.091 9.676 33.237 1.00 0.00 9 LEU A O 13
ATOM 14396 N N . GLU A 1 13 ? -1.060 9.315 33.587 1.00 0.00 10 GLU A N 13
ATOM 14397 C CA . GLU A 1 13 ? -1.224 10.649 34.213 1.00 0.00 10 GLU A CA 13
ATOM 14398 C C . GLU A 1 13 ? -0.935 10.585 35.701 1.00 0.00 10 GLU A C 13
ATOM 14399 O O . GLU A 1 13 ? -1.383 9.686 36.384 1.00 0.00 10 GLU A O 13
ATOM 14411 N N . GLY A 1 14 ? -0.193 11.542 36.182 1.00 0.00 11 GLY A N 13
ATOM 14412 C CA . GLY A 1 14 ? 0.133 11.548 37.630 1.00 0.00 11 GLY A CA 13
ATOM 14413 C C . GLY A 1 14 ? 0.212 12.980 38.122 1.00 0.00 11 GLY A C 13
ATOM 14414 O O . GLY A 1 14 ? 0.481 13.879 37.350 1.00 0.00 11 GLY A O 13
ATOM 14418 N N . THR A 1 15 ? -0.021 13.169 39.394 1.00 0.00 12 THR A N 13
ATOM 14419 C CA . THR A 1 15 ? 0.037 14.542 39.947 1.00 0.00 12 THR A CA 13
ATOM 14420 C C . THR A 1 15 ? 1.306 14.748 40.746 1.00 0.00 12 THR A C 13
ATOM 14421 O O . THR A 1 15 ? 1.613 13.982 41.638 1.00 0.00 12 THR A O 13
ATOM 14432 N N . VAL A 1 16 ? 2.020 15.790 40.428 1.00 0.00 13 VAL A N 13
ATOM 14433 C CA . VAL A 1 16 ? 3.279 16.048 41.177 1.00 0.00 13 VAL A CA 13
ATOM 14434 C C . VAL A 1 16 ? 2.995 16.212 42.650 1.00 0.00 13 VAL A C 13
ATOM 14435 O O . VAL A 1 16 ? 2.170 17.019 43.041 1.00 0.00 13 VAL A O 13
ATOM 14448 N N . SER A 1 17 ? 3.697 15.449 43.448 1.00 0.00 14 SER A N 13
ATOM 14449 C CA . SER A 1 17 ? 3.487 15.535 44.912 1.00 0.00 14 SER A CA 13
ATOM 14450 C C . SER A 1 17 ? 4.539 16.394 45.618 1.00 0.00 14 SER A C 13
ATOM 14451 O O . SER A 1 17 ? 4.212 17.135 46.523 1.00 0.00 14 SER A O 13
ATOM 14459 N N . GLU A 1 18 ? 5.781 16.293 45.205 1.00 0.00 15 GLU A N 13
ATOM 14460 C CA . GLU A 1 18 ? 6.825 17.122 45.889 1.00 0.00 15 GLU A CA 13
ATOM 14461 C C . GLU A 1 18 ? 7.981 17.469 44.962 1.00 0.00 15 GLU A C 13
ATOM 14462 O O . GLU A 1 18 ? 8.482 16.630 44.246 1.00 0.00 15 GLU A O 13
ATOM 14474 N N . ALA A 1 19 ? 8.398 18.714 45.023 1.00 0.00 16 ALA A N 13
ATOM 14475 C CA . ALA A 1 19 ? 9.523 19.165 44.161 1.00 0.00 16 ALA A CA 13
ATOM 14476 C C . ALA A 1 19 ? 10.874 18.840 44.787 1.00 0.00 16 ALA A C 13
ATOM 14477 O O . ALA A 1 19 ? 11.234 19.387 45.811 1.00 0.00 16 ALA A O 13
ATOM 14484 N N . LEU A 1 20 ? 11.601 17.952 44.151 1.00 0.00 17 LEU A N 13
ATOM 14485 C CA . LEU A 1 20 ? 12.934 17.571 44.685 1.00 0.00 17 LEU A CA 13
ATOM 14486 C C . LEU A 1 20 ? 14.037 18.310 43.923 1.00 0.00 17 LEU A C 13
ATOM 14487 O O . LEU A 1 20 ? 13.884 18.624 42.760 1.00 0.00 17 LEU A O 13
ATOM 14503 N N . PRO A 1 21 ? 15.139 18.576 44.596 1.00 0.00 18 PRO A N 13
ATOM 14504 C CA . PRO A 1 21 ? 16.255 19.276 43.972 1.00 0.00 18 PRO A CA 13
ATOM 14505 C C . PRO A 1 21 ? 16.744 18.547 42.723 1.00 0.00 18 PRO A C 13
ATOM 14506 O O . PRO A 1 21 ? 16.481 17.376 42.540 1.00 0.00 18 PRO A O 13
ATOM 14517 N N . ASN A 1 22 ? 17.441 19.267 41.886 1.00 0.00 19 ASN A N 13
ATOM 14518 C CA . ASN A 1 22 ? 17.965 18.655 40.639 1.00 0.00 19 ASN A CA 13
ATOM 14519 C C . ASN A 1 22 ? 16.870 18.495 39.587 1.00 0.00 19 ASN A C 13
ATOM 14520 O O . ASN A 1 22 ? 16.928 17.610 38.756 1.00 0.00 19 ASN A O 13
ATOM 14531 N N . ALA A 1 23 ? 15.888 19.350 39.645 1.00 0.00 20 ALA A N 13
ATOM 14532 C CA . ALA A 1 23 ? 14.782 19.265 38.654 1.00 0.00 20 ALA A CA 13
ATOM 14533 C C . ALA A 1 23 ? 14.133 17.883 38.641 1.00 0.00 20 ALA A C 13
ATOM 14534 O O . ALA A 1 23 ? 14.157 17.191 37.639 1.00 0.00 20 ALA A O 13
ATOM 14541 N N . MET A 1 24 ? 13.569 17.511 39.749 1.00 0.00 21 MET A N 13
ATOM 14542 C CA . MET A 1 24 ? 12.919 16.210 39.837 1.00 0.00 21 MET A CA 13
ATOM 14543 C C . MET A 1 24 ? 11.836 16.280 40.902 1.00 0.00 21 MET A C 13
ATOM 14544 O O . MET A 1 24 ? 11.940 17.053 41.833 1.00 0.00 21 MET A O 13
ATOM 14558 N N . PHE A 1 25 ? 10.808 15.496 40.745 1.00 0.00 22 PHE A N 13
ATOM 14559 C CA . PHE A 1 25 ? 9.723 15.527 41.755 1.00 0.00 22 PHE A CA 13
ATOM 14560 C C . PHE A 1 25 ? 9.099 14.164 41.970 1.00 0.00 22 PHE A C 13
ATOM 14561 O O . PHE A 1 25 ? 9.277 13.253 41.186 1.00 0.00 22 PHE A O 13
ATOM 14578 N N . LYS A 1 26 ? 8.368 14.064 43.049 1.00 0.00 23 LYS A N 13
ATOM 14579 C CA . LYS A 1 26 ? 7.699 12.794 43.373 1.00 0.00 23 LYS A CA 13
ATOM 14580 C C . LYS A 1 26 ? 6.246 12.896 42.947 1.00 0.00 23 LYS A C 13
ATOM 14581 O O . LYS A 1 26 ? 5.492 13.672 43.500 1.00 0.00 23 LYS A O 13
ATOM 14600 N N . VAL A 1 27 ? 5.870 12.113 41.976 1.00 0.00 24 VAL A N 13
ATOM 14601 C CA . VAL A 1 27 ? 4.468 12.167 41.508 1.00 0.00 24 VAL A CA 13
ATOM 14602 C C . VAL A 1 27 ? 3.626 11.128 42.197 1.00 0.00 24 VAL A C 13
ATOM 14603 O O . VAL A 1 27 ? 4.120 10.095 42.584 1.00 0.00 24 VAL A O 13
ATOM 14616 N N . LYS A 1 28 ? 2.361 11.435 42.349 1.00 0.00 25 LYS A N 13
ATOM 14617 C CA . LYS A 1 28 ? 1.440 10.477 43.015 1.00 0.00 25 LYS A CA 13
ATOM 14618 C C . LYS A 1 28 ? 0.298 10.107 42.086 1.00 0.00 25 LYS A C 13
ATOM 14619 O O . LYS A 1 28 ? -0.549 10.925 41.776 1.00 0.00 25 LYS A O 13
ATOM 14638 N N . LEU A 1 29 ? 0.300 8.879 41.649 1.00 0.00 26 LEU A N 13
ATOM 14639 C CA . LEU A 1 29 ? -0.762 8.426 40.744 1.00 0.00 26 LEU A CA 13
ATOM 14640 C C . LEU A 1 29 ? -2.086 8.294 41.476 1.00 0.00 26 LEU A C 13
ATOM 14641 O O . LEU A 1 29 ? -2.129 8.245 42.690 1.00 0.00 26 LEU A O 13
ATOM 14657 N N . GLU A 1 30 ? -3.143 8.240 40.722 1.00 0.00 27 GLU A N 13
ATOM 14658 C CA . GLU A 1 30 ? -4.478 8.110 41.346 1.00 0.00 27 GLU A CA 13
ATOM 14659 C C . GLU A 1 30 ? -4.601 6.781 42.073 1.00 0.00 27 GLU A C 13
ATOM 14660 O O . GLU A 1 30 ? -5.462 6.604 42.913 1.00 0.00 27 GLU A O 13
ATOM 14672 N N . ASN A 1 31 ? -3.732 5.866 41.739 1.00 0.00 28 ASN A N 13
ATOM 14673 C CA . ASN A 1 31 ? -3.780 4.542 42.399 1.00 0.00 28 ASN A CA 13
ATOM 14674 C C . ASN A 1 31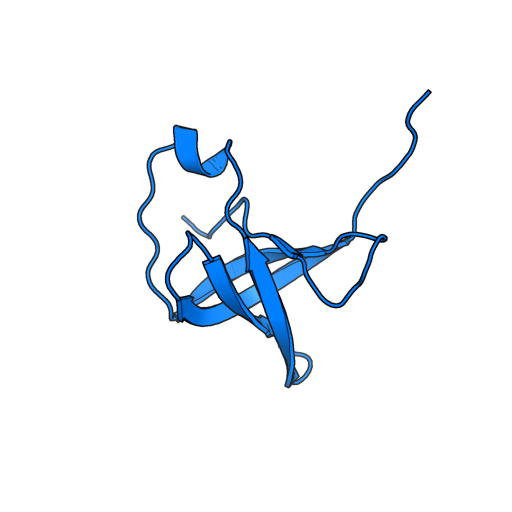 ? -3.465 4.666 43.884 1.00 0.00 28 ASN A C 13
ATOM 14675 O O . ASN A 1 31 ? -3.736 3.764 44.653 1.00 0.00 28 ASN A O 13
ATOM 14686 N N . GLY A 1 32 ? -2.894 5.785 44.259 1.00 0.00 29 GLY A N 13
ATOM 14687 C CA . GLY A 1 32 ? -2.549 5.995 45.698 1.00 0.00 29 GLY A CA 13
ATOM 14688 C C . GLY A 1 32 ? -1.041 5.842 45.927 1.00 0.00 29 GLY A C 13
ATOM 14689 O O . GLY A 1 32 ? -0.557 6.085 47.016 1.00 0.00 29 GLY A O 13
ATOM 14693 N N . HIS A 1 33 ? -0.330 5.446 44.897 1.00 0.00 30 HIS A N 13
ATOM 14694 C CA . HIS A 1 33 ? 1.143 5.273 45.043 1.00 0.00 30 HIS A CA 13
ATOM 14695 C C . HIS A 1 33 ? 1.888 6.433 44.419 1.00 0.00 30 HIS A C 13
ATOM 14696 O O . HIS A 1 33 ? 1.283 7.335 43.874 1.00 0.00 30 HIS A O 13
ATOM 14710 N N . GLU A 1 34 ? 3.198 6.396 44.514 1.00 0.00 31 GLU A N 13
ATOM 14711 C CA . GLU A 1 34 ? 3.995 7.492 43.932 1.00 0.00 31 GLU A CA 13
ATOM 14712 C C . GLU A 1 34 ? 5.233 6.980 43.226 1.00 0.00 31 GLU A C 13
ATOM 14713 O O . GLU A 1 34 ? 5.696 5.887 43.484 1.00 0.00 31 GLU A O 13
ATOM 14725 N N . ILE A 1 35 ? 5.748 7.793 42.336 1.00 0.00 32 ILE A N 13
ATOM 14726 C CA . ILE A 1 35 ? 6.961 7.388 41.588 1.00 0.00 32 ILE A CA 13
ATOM 14727 C C . ILE A 1 35 ? 7.891 8.574 41.388 1.00 0.00 32 ILE A C 13
ATOM 14728 O O . ILE A 1 35 ? 7.510 9.707 41.611 1.00 0.00 32 ILE A O 13
ATOM 14744 N N . LEU A 1 36 ? 9.094 8.298 40.969 1.00 0.00 33 LEU A N 13
ATOM 14745 C CA . LEU A 1 36 ? 10.053 9.393 40.752 1.00 0.00 33 LEU A CA 13
ATOM 14746 C C . LEU A 1 36 ? 9.979 9.880 39.312 1.00 0.00 33 LEU A C 13
ATOM 14747 O O . LEU A 1 36 ? 9.878 9.084 38.398 1.00 0.00 33 LEU A O 13
ATOM 14763 N N . CYS A 1 37 ? 10.025 11.180 39.127 1.00 0.00 34 CYS A N 13
ATOM 14764 C CA . CYS A 1 37 ? 9.957 11.714 37.747 1.00 0.00 34 CYS A CA 13
ATOM 14765 C C . CYS A 1 37 ? 10.877 12.907 37.582 1.00 0.00 34 CYS A C 13
ATOM 14766 O O . CYS A 1 37 ? 10.884 13.807 38.402 1.00 0.00 34 CYS A O 13
ATOM 14774 N N . HIS A 1 38 ? 11.633 12.895 36.514 1.00 0.00 35 HIS A N 13
ATOM 14775 C CA . HIS A 1 38 ? 12.571 14.018 36.258 1.00 0.00 35 HIS A CA 13
ATOM 14776 C C . HIS A 1 38 ? 12.071 14.887 35.110 1.00 0.00 35 HIS A C 13
ATOM 14777 O O . HIS A 1 38 ? 11.065 14.588 34.497 1.00 0.00 35 HIS A O 13
ATOM 14791 N N . ILE A 1 39 ? 12.792 15.949 34.839 1.00 0.00 36 ILE A N 13
ATOM 14792 C CA . ILE A 1 39 ? 12.385 16.863 33.738 1.00 0.00 36 ILE A CA 13
ATOM 14793 C C . ILE A 1 39 ? 13.243 16.682 32.490 1.00 0.00 36 ILE A C 13
ATOM 14794 O O . ILE A 1 39 ? 14.272 16.042 32.523 1.00 0.00 36 ILE A O 13
ATOM 14810 N N . SER A 1 40 ? 12.780 17.257 31.404 1.00 0.00 37 SER A N 13
ATOM 14811 C CA . SER A 1 40 ? 13.521 17.159 30.130 1.00 0.00 37 SER A CA 13
ATOM 14812 C C . SER A 1 40 ? 13.828 18.552 29.599 1.00 0.00 37 SER A C 13
ATOM 14813 O O . SER A 1 40 ? 12.941 19.265 29.173 1.00 0.00 37 SER A O 13
ATOM 14821 N N . GLY A 1 41 ? 15.082 18.914 29.634 1.00 0.00 38 GLY A N 13
ATOM 14822 C CA . GLY A 1 41 ? 15.481 20.267 29.134 1.00 0.00 38 GLY A CA 13
ATOM 14823 C C . GLY A 1 41 ? 14.717 20.622 27.860 1.00 0.00 38 GLY A C 13
ATOM 14824 O O . GLY A 1 41 ? 14.516 21.785 27.553 1.00 0.00 38 GLY A O 13
ATOM 14828 N N . LYS A 1 42 ? 14.303 19.620 27.144 1.00 0.00 39 LYS A N 13
ATOM 14829 C CA . LYS A 1 42 ? 13.561 19.886 25.902 1.00 0.00 39 LYS A CA 13
ATOM 14830 C C . LYS A 1 42 ? 12.184 20.454 26.203 1.00 0.00 39 LYS A C 13
ATOM 14831 O O . LYS A 1 42 ? 11.840 21.524 25.736 1.00 0.00 39 LYS A O 13
ATOM 14850 N N . LEU A 1 43 ? 11.410 19.743 26.978 1.00 0.00 40 LEU A N 13
ATOM 14851 C CA . LEU A 1 43 ? 10.072 20.264 27.290 1.00 0.00 40 LEU A CA 13
ATOM 14852 C C . LEU A 1 43 ? 10.207 21.685 27.788 1.00 0.00 40 LEU A C 13
ATOM 14853 O O . LEU A 1 43 ? 9.276 22.463 27.735 1.00 0.00 40 LEU A O 13
ATOM 14869 N N . ARG A 1 44 ? 11.385 22.008 28.262 1.00 0.00 41 ARG A N 13
ATOM 14870 C CA . ARG A 1 44 ? 11.603 23.363 28.759 1.00 0.00 41 ARG A CA 13
ATOM 14871 C C . ARG A 1 44 ? 11.560 24.306 27.587 1.00 0.00 41 ARG A C 13
ATOM 14872 O O . ARG A 1 44 ? 10.903 25.328 27.621 1.00 0.00 41 ARG A O 13
ATOM 14893 N N . MET A 1 45 ? 12.268 23.939 26.552 1.00 0.00 42 MET A N 13
ATOM 14894 C CA . MET A 1 45 ? 12.288 24.792 25.353 1.00 0.00 42 MET A CA 13
ATOM 14895 C C . MET A 1 45 ? 10.861 25.084 24.914 1.00 0.00 42 MET A C 13
ATOM 14896 O O . MET A 1 45 ? 10.576 26.136 24.380 1.00 0.00 42 MET A O 13
ATOM 14910 N N . ASN A 1 46 ? 9.980 24.136 25.152 1.00 0.00 43 ASN A N 13
ATOM 14911 C CA . ASN A 1 46 ? 8.566 24.346 24.753 1.00 0.00 43 ASN A CA 13
ATOM 14912 C C . ASN A 1 46 ? 7.849 25.228 25.772 1.00 0.00 43 ASN A C 13
ATOM 14913 O O . ASN A 1 46 ? 6.636 25.244 25.840 1.00 0.00 43 ASN A O 13
ATOM 14924 N N . PHE A 1 47 ? 8.626 25.948 26.544 1.00 0.00 44 PHE A N 13
ATOM 14925 C CA . PHE A 1 47 ? 8.036 26.848 27.578 1.00 0.00 44 PHE A CA 13
ATOM 14926 C C . PHE A 1 47 ? 6.824 26.211 28.257 1.00 0.00 44 PHE A C 13
ATOM 14927 O O . PHE A 1 47 ? 5.699 26.420 27.848 1.00 0.00 44 PHE A O 13
ATOM 14944 N N . ILE A 1 48 ? 7.082 25.455 29.295 1.00 0.00 45 ILE A N 13
ATOM 14945 C CA . ILE A 1 48 ? 5.972 24.794 30.021 1.00 0.00 45 ILE A CA 13
ATOM 14946 C C . ILE A 1 48 ? 6.221 24.815 31.523 1.00 0.00 45 ILE A C 13
ATOM 14947 O O . ILE A 1 48 ? 6.804 23.901 32.071 1.00 0.00 45 ILE A O 13
ATOM 14963 N N . ARG A 1 49 ? 5.773 25.859 32.163 1.00 0.00 46 ARG A N 13
ATOM 14964 C CA . ARG A 1 49 ? 5.976 25.955 33.624 1.00 0.00 46 ARG A CA 13
ATOM 14965 C C . ARG A 1 49 ? 4.942 25.125 34.380 1.00 0.00 46 ARG A C 13
ATOM 14966 O O . ARG A 1 49 ? 3.754 25.248 34.150 1.00 0.00 46 ARG A O 13
ATOM 14987 N N . ILE A 1 50 ? 5.424 24.288 35.265 1.00 0.00 47 ILE A N 13
ATOM 14988 C CA . ILE A 1 50 ? 4.503 23.428 36.059 1.00 0.00 47 ILE A CA 13
ATOM 14989 C C . ILE A 1 50 ? 4.868 23.472 37.541 1.00 0.00 47 ILE A C 13
ATOM 14990 O O . ILE A 1 50 ? 6.010 23.263 37.904 1.00 0.00 47 ILE A O 13
ATOM 15006 N N . LEU A 1 51 ? 3.886 23.744 38.370 1.00 0.00 48 LEU A N 13
ATOM 15007 C CA . LEU A 1 51 ? 4.146 23.809 39.839 1.00 0.00 48 LEU A CA 13
ATOM 15008 C C . LEU A 1 51 ? 3.535 22.608 40.551 1.00 0.00 48 LEU A C 13
ATOM 15009 O O . LEU A 1 51 ? 2.551 22.062 40.103 1.00 0.00 48 LEU A O 13
ATOM 15025 N N . GLU A 1 52 ? 4.142 22.217 41.648 1.00 0.00 49 GLU A N 13
ATOM 15026 C CA . GLU A 1 52 ? 3.626 21.062 42.409 1.00 0.00 49 GLU A CA 13
ATOM 15027 C C . GLU A 1 52 ? 2.103 21.038 42.436 1.00 0.00 49 GLU A C 13
ATOM 15028 O O . GLU A 1 52 ? 1.460 22.067 42.369 1.00 0.00 49 GLU A O 13
ATOM 15040 N N . GLY A 1 53 ? 1.553 19.856 42.542 1.00 0.00 50 GLY A N 13
ATOM 15041 C CA . GLY A 1 53 ? 0.071 19.745 42.575 1.00 0.00 50 GLY A CA 13
ATOM 15042 C C . GLY 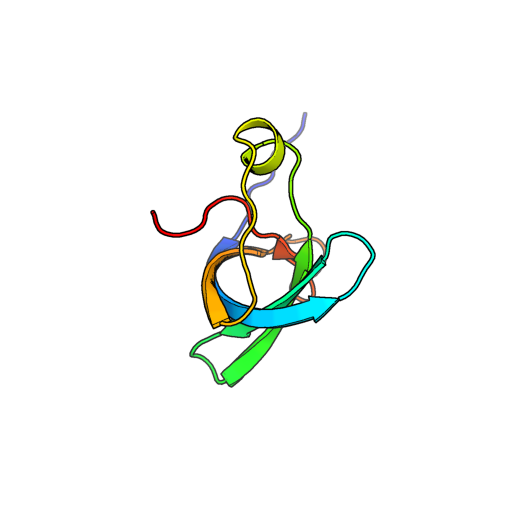A 1 53 ? -0.483 19.770 41.152 1.00 0.00 50 GLY A C 13
ATOM 15043 O O . GLY A 1 53 ? -1.640 19.476 40.927 1.00 0.00 50 GLY A O 13
ATOM 15047 N N . ASP A 1 54 ? 0.360 20.120 40.216 1.00 0.00 51 ASP A N 13
ATOM 15048 C CA . ASP A 1 54 ? -0.099 20.169 38.811 1.00 0.00 51 ASP A CA 13
ATOM 15049 C C . ASP A 1 54 ? -0.072 18.784 38.189 1.00 0.00 51 ASP A C 13
ATOM 15050 O O . ASP A 1 54 ? 0.893 18.056 38.332 1.00 0.00 51 ASP A O 13
ATOM 15059 N N . LYS A 1 55 ? -1.127 18.436 37.510 1.00 0.00 52 LYS A N 13
ATOM 15060 C CA . LYS A 1 55 ? -1.166 17.116 36.886 1.00 0.00 52 LYS A CA 13
ATOM 15061 C C . LYS A 1 55 ? -0.355 17.087 35.629 1.00 0.00 52 LYS A C 13
ATOM 15062 O O . LYS A 1 55 ? -0.305 18.044 34.881 1.00 0.00 52 LYS A O 13
ATOM 15081 N N . VAL A 1 56 ? 0.272 15.978 35.415 1.00 0.00 53 VAL A N 13
ATOM 15082 C CA . VAL A 1 56 ? 1.104 15.842 34.210 1.00 0.00 53 VAL A CA 13
ATOM 15083 C C . VAL A 1 56 ? 1.155 14.406 33.721 1.00 0.00 53 VAL A C 13
ATOM 15084 O O . VAL A 1 56 ? 0.717 13.503 34.406 1.00 0.00 53 VAL A O 13
ATOM 15097 N N . ASN A 1 57 ? 1.697 14.213 32.537 1.00 0.00 54 ASN A N 13
ATOM 15098 C CA . ASN A 1 57 ? 1.780 12.836 32.010 1.00 0.00 54 ASN A CA 13
ATOM 15099 C C . ASN A 1 57 ? 3.114 12.263 32.425 1.00 0.00 54 ASN A C 13
ATOM 15100 O O . ASN A 1 57 ? 4.149 12.833 32.141 1.00 0.00 54 ASN A O 13
ATOM 15111 N N . VAL A 1 58 ? 3.071 11.143 33.084 1.00 0.00 55 VAL A N 13
ATOM 15112 C CA . VAL A 1 58 ? 4.325 10.514 33.537 1.00 0.00 55 VAL A CA 13
ATOM 15113 C C . VAL A 1 58 ? 4.722 9.328 32.681 1.00 0.00 55 VAL A C 13
ATOM 15114 O O . VAL A 1 58 ? 4.005 8.353 32.582 1.00 0.00 55 VAL A O 13
ATOM 15127 N N . GLU A 1 59 ? 5.869 9.440 32.077 1.00 0.00 56 GLU A N 13
ATOM 15128 C CA . GLU A 1 59 ? 6.357 8.344 31.221 1.00 0.00 56 GLU A CA 13
ATOM 15129 C C . GLU A 1 59 ? 7.211 7.408 32.057 1.00 0.00 56 GLU A C 13
ATOM 15130 O O . GLU A 1 59 ? 8.274 7.788 32.513 1.00 0.00 56 GLU A O 13
ATOM 15142 N N . LEU A 1 60 ? 6.736 6.200 32.250 1.00 0.00 57 LEU A N 13
ATOM 15143 C CA . LEU A 1 60 ? 7.518 5.232 33.061 1.00 0.00 57 LEU A CA 13
ATOM 15144 C C . LEU A 1 60 ? 8.249 4.242 32.179 1.00 0.00 57 LEU A C 13
ATOM 15145 O O . LEU A 1 60 ? 7.789 3.898 31.103 1.00 0.00 57 LEU A O 13
ATOM 15161 N N . SER A 1 61 ? 9.384 3.798 32.648 1.00 0.00 58 SER A N 13
ATOM 15162 C CA . SER A 1 61 ? 10.165 2.823 31.848 1.00 0.00 58 SER A CA 13
ATOM 15163 C C . SER A 1 61 ? 9.639 1.380 32.076 1.00 0.00 58 SER A C 13
ATOM 15164 O O . SER A 1 61 ? 9.628 0.901 33.193 1.00 0.00 58 SER A O 13
ATOM 15172 N N . PRO A 1 62 ? 9.207 0.708 31.002 1.00 0.00 59 PRO A N 13
ATOM 15173 C CA . PRO A 1 62 ? 8.692 -0.660 31.117 1.00 0.00 59 PRO A CA 13
ATOM 15174 C C . PRO A 1 62 ? 9.741 -1.617 31.683 1.00 0.00 59 PRO A C 13
ATOM 15175 O O . PRO A 1 62 ? 9.412 -2.701 32.127 1.00 0.00 59 PRO A O 13
ATOM 15186 N N . TYR A 1 63 ? 10.984 -1.192 31.660 1.00 0.00 60 TYR A N 13
ATOM 15187 C CA . TYR A 1 63 ? 12.063 -2.038 32.182 1.00 0.00 60 TYR A CA 13
ATOM 15188 C C . TYR A 1 63 ? 12.531 -1.495 33.507 1.00 0.00 60 TYR A C 13
ATOM 15189 O O . TYR A 1 63 ? 13.282 -2.132 34.220 1.00 0.00 60 TYR A O 13
ATOM 15207 N N . ASP A 1 64 ? 12.073 -0.310 33.808 1.00 0.00 61 ASP A N 13
ATOM 15208 C CA . ASP A 1 64 ? 12.454 0.329 35.073 1.00 0.00 61 ASP A CA 13
ATOM 15209 C C . ASP A 1 64 ? 11.238 1.020 35.694 1.00 0.00 61 ASP A C 13
ATOM 15210 O O . ASP A 1 64 ? 11.089 2.225 35.618 1.00 0.00 61 ASP A O 13
ATOM 15219 N N . LEU A 1 65 ? 10.385 0.234 36.292 1.00 0.00 62 LEU A N 13
ATOM 15220 C CA . LEU A 1 65 ? 9.174 0.810 36.921 1.00 0.00 62 LEU A CA 13
ATOM 15221 C C . LEU A 1 65 ? 9.541 1.514 38.202 1.00 0.00 62 LEU A C 13
ATOM 15222 O O . LEU A 1 65 ? 8.741 1.620 39.113 1.00 0.00 62 LEU A O 13
ATOM 15238 N N . THR A 1 66 ? 10.747 1.982 38.244 1.00 0.00 63 THR A N 13
ATOM 15239 C CA . THR A 1 66 ? 11.222 2.695 39.453 1.00 0.00 63 THR A CA 13
ATOM 15240 C C . THR A 1 66 ? 11.221 4.201 39.233 1.00 0.00 63 THR A C 13
ATOM 15241 O O . THR A 1 66 ? 11.044 4.961 40.165 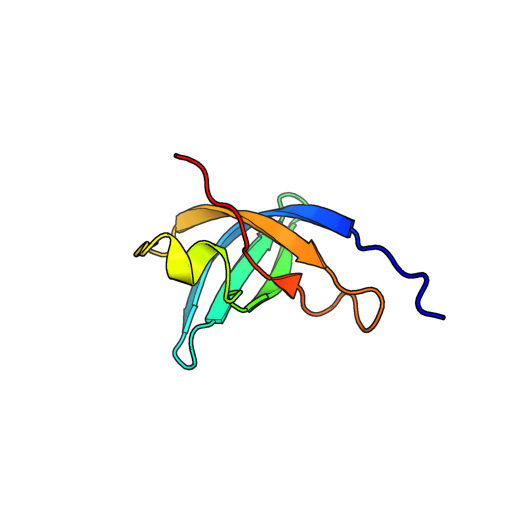1.00 0.00 63 THR A O 13
ATOM 15252 N N . ARG A 1 67 ? 11.417 4.606 38.000 1.00 0.00 64 ARG A N 13
ATOM 15253 C CA . ARG A 1 67 ? 11.434 6.062 37.700 1.00 0.00 64 ARG A CA 13
ATOM 15254 C C . ARG A 1 67 ? 10.708 6.387 36.398 1.00 0.00 64 ARG A C 13
ATOM 15255 O O . ARG A 1 67 ? 10.497 5.530 35.542 1.00 0.00 64 ARG A O 13
ATOM 15276 N N . GLY A 1 68 ? 10.343 7.631 36.282 1.00 0.00 65 GLY A N 13
ATOM 15277 C CA . GLY A 1 68 ? 9.629 8.093 35.066 1.00 0.00 65 GLY A CA 13
ATOM 15278 C C . GLY A 1 68 ? 10.080 9.515 34.735 1.00 0.00 65 GLY A C 13
ATOM 15279 O O . GLY A 1 68 ? 11.153 9.931 35.131 1.00 0.00 65 GLY A O 13
ATOM 15283 N N . ARG A 1 69 ? 9.274 10.234 34.015 1.00 0.00 66 ARG A N 13
ATOM 15284 C CA . ARG A 1 69 ? 9.682 11.624 33.677 1.00 0.00 66 ARG A CA 13
ATOM 15285 C C . ARG A 1 69 ? 8.515 12.464 33.171 1.00 0.00 66 ARG A C 13
ATOM 15286 O O . ARG A 1 69 ? 7.681 11.996 32.421 1.00 0.00 66 ARG A O 13
ATOM 15307 N N . ILE A 1 70 ? 8.491 13.701 33.599 1.00 0.00 67 ILE A N 13
ATOM 15308 C CA . ILE A 1 70 ? 7.401 14.614 33.169 1.00 0.00 67 ILE A CA 13
ATOM 15309 C C . ILE A 1 70 ? 7.831 15.377 31.926 1.00 0.00 67 ILE A C 13
ATOM 15310 O O . ILE A 1 70 ? 8.678 16.248 31.997 1.00 0.00 67 ILE A O 13
ATOM 15326 N N . THR A 1 71 ? 7.241 15.036 30.813 1.00 0.00 68 THR A N 13
ATOM 15327 C CA . THR A 1 71 ? 7.597 15.728 29.545 1.00 0.00 68 THR A CA 13
ATOM 15328 C C . THR A 1 71 ? 6.366 16.235 28.813 1.00 0.00 68 THR A C 13
ATOM 15329 O O . THR A 1 71 ? 6.468 16.694 27.693 1.00 0.00 68 THR A O 13
ATOM 15340 N N . TRP A 1 72 ? 5.217 16.156 29.437 1.00 0.00 69 TRP A N 13
ATOM 15341 C CA . TRP A 1 72 ? 4.011 16.638 28.736 1.00 0.00 69 TRP A CA 13
ATOM 15342 C C . TRP A 1 72 ? 2.826 16.846 29.674 1.00 0.00 69 TRP A C 13
ATOM 15343 O O . TRP A 1 72 ? 2.380 15.930 30.329 1.00 0.00 69 TRP A O 13
ATOM 15364 N N . ARG A 1 73 ? 2.340 18.055 29.724 1.00 0.00 70 ARG A N 13
ATOM 15365 C CA . ARG A 1 73 ? 1.198 18.335 30.596 1.00 0.00 70 ARG A CA 13
ATOM 15366 C C . ARG A 1 73 ? -0.083 17.800 29.954 1.00 0.00 70 ARG A C 13
ATOM 15367 O O . ARG A 1 73 ? -0.177 17.710 28.745 1.00 0.00 70 ARG A O 13
ATOM 15388 N N . LYS A 1 74 ? -1.045 17.456 30.762 1.00 0.00 71 LYS A N 13
ATOM 15389 C CA . LYS A 1 74 ? -2.308 16.928 30.195 1.00 0.00 71 LYS A CA 13
ATOM 15390 C C . LYS A 1 74 ? -3.206 18.055 29.688 1.00 0.00 71 LYS A C 13
ATOM 15391 O O . LYS A 1 74 ? -3.205 19.143 30.226 1.00 0.00 71 LYS A O 13
ATOM 15410 N N . LYS A 1 75 ? -3.961 17.764 28.657 1.00 0.00 72 LYS A N 13
ATOM 15411 C CA . LYS A 1 75 ? -4.870 18.797 28.093 1.00 0.00 72 LYS A CA 13
ATOM 15412 C C . LYS A 1 75 ? -4.081 19.977 27.535 1.00 0.00 72 LYS A C 13
ATOM 15413 O O . LYS A 1 75 ? -4.142 20.146 26.328 1.00 0.00 72 LYS A O 13
ATOM 15432 N N . MET A 1 4 ? 1.440 -0.849 17.560 1.00 0.00 1 MET A N 14
ATOM 15433 C CA . MET A 1 4 ? 2.671 -1.284 16.860 1.00 0.00 1 MET A CA 14
ATOM 15434 C C . MET A 1 4 ? 3.873 -0.512 17.389 1.00 0.00 1 MET A C 14
ATOM 15435 O O . MET A 1 4 ? 4.602 -0.996 18.233 1.00 0.00 1 MET A O 14
ATOM 15448 N N . ALA A 1 5 ? 4.058 0.677 16.885 1.00 0.00 2 ALA A N 14
ATOM 15449 C CA . ALA A 1 5 ? 5.208 1.491 17.348 1.00 0.00 2 ALA A CA 14
ATOM 15450 C C . ALA A 1 5 ? 4.850 2.247 18.620 1.00 0.00 2 ALA A C 14
ATOM 15451 O O . ALA A 1 5 ? 5.711 2.762 19.305 1.00 0.00 2 ALA A O 14
ATOM 15458 N N . LYS A 1 6 ? 3.579 2.302 18.914 1.00 0.00 3 LYS A N 14
ATOM 15459 C CA . LYS A 1 6 ? 3.142 3.017 20.135 1.00 0.00 3 LYS A CA 14
ATOM 15460 C C . LYS A 1 6 ? 3.033 2.060 21.314 1.00 0.00 3 LYS A C 14
ATOM 15461 O O . LYS A 1 6 ? 2.135 2.173 22.125 1.00 0.00 3 LYS A O 14
ATOM 15480 N N . LYS A 1 7 ? 3.950 1.129 21.386 1.00 0.00 4 LYS A N 14
ATOM 15481 C CA . LYS A 1 7 ? 3.916 0.155 22.505 1.00 0.00 4 LYS A CA 14
ATOM 15482 C C . LYS A 1 7 ? 5.332 -0.202 22.956 1.00 0.00 4 LYS A C 14
ATOM 15483 O O . LYS A 1 7 ? 5.856 -1.245 22.620 1.00 0.00 4 LYS A O 14
ATOM 15502 N N . ASP A 1 8 ? 5.924 0.678 23.710 1.00 0.00 5 ASP A N 14
ATOM 15503 C CA . ASP A 1 8 ? 7.300 0.418 24.196 1.00 0.00 5 ASP A CA 14
ATOM 15504 C C . ASP A 1 8 ? 7.547 1.159 25.501 1.00 0.00 5 ASP A C 14
ATOM 15505 O O . ASP A 1 8 ? 8.674 1.417 25.873 1.00 0.00 5 ASP A O 14
ATOM 15514 N N . VAL A 1 9 ? 6.479 1.485 26.173 1.00 0.00 6 VAL A N 14
ATOM 15515 C CA . VAL A 1 9 ? 6.609 2.209 27.458 1.00 0.00 6 VAL A CA 14
ATOM 15516 C C . VAL A 1 9 ? 5.253 2.327 28.131 1.00 0.00 6 VAL A C 14
ATOM 15517 O O . VAL A 1 9 ? 4.239 2.049 27.522 1.00 0.00 6 VAL A O 14
ATOM 15530 N N . ILE A 1 10 ? 5.257 2.738 29.380 1.00 0.00 7 ILE A N 14
ATOM 15531 C CA . ILE A 1 10 ? 3.969 2.882 30.108 1.00 0.00 7 ILE A CA 14
ATOM 15532 C C . ILE A 1 10 ? 3.716 4.347 30.424 1.00 0.00 7 ILE A C 14
ATOM 15533 O O . ILE A 1 10 ? 4.267 4.887 31.363 1.00 0.00 7 ILE A O 14
ATOM 15549 N N . GLU A 1 11 ? 2.879 4.961 29.631 1.00 0.00 8 GLU A N 14
ATOM 15550 C CA . GLU A 1 11 ? 2.569 6.390 29.859 1.00 0.00 8 GLU A CA 14
ATOM 15551 C C . GLU A 1 11 ? 1.282 6.541 30.642 1.00 0.00 8 GLU A C 14
ATOM 15552 O O . GLU A 1 11 ? 0.251 6.028 30.253 1.00 0.00 8 GLU A O 14
ATOM 15564 N N . LEU A 1 12 ? 1.364 7.244 31.736 1.00 0.00 9 LEU A N 14
ATOM 15565 C CA . LEU A 1 12 ? 0.155 7.445 32.565 1.00 0.00 9 LEU A CA 14
ATOM 15566 C C . LEU A 1 12 ? 0.133 8.848 33.144 1.00 0.00 9 LEU A C 14
ATOM 15567 O O . LEU A 1 12 ? 1.165 9.451 33.356 1.00 0.00 9 LEU A O 14
ATOM 15583 N N . GLU A 1 13 ? -1.043 9.346 33.388 1.00 0.00 10 GLU A N 14
ATOM 15584 C CA . GLU A 1 13 ? -1.145 10.705 33.952 1.00 0.00 10 GLU A CA 14
ATOM 15585 C C . GLU A 1 13 ? -1.047 10.647 35.462 1.00 0.00 10 GLU A C 14
ATOM 15586 O O . GLU A 1 13 ? -1.614 9.769 36.083 1.00 0.00 10 GLU A O 14
ATOM 15598 N N . GLY A 1 14 ? -0.331 11.580 36.033 1.00 0.00 11 GLY A N 14
ATOM 15599 C CA . GLY A 1 14 ? -0.193 11.582 37.511 1.00 0.00 11 GLY A CA 14
ATOM 15600 C C . GLY A 1 14 ? -0.235 13.006 38.022 1.00 0.00 11 GLY A C 14
ATOM 15601 O O . GLY A 1 14 ? -0.423 13.931 37.255 1.00 0.00 11 GLY A O 14
ATOM 15605 N N . THR A 1 15 ? -0.064 13.155 39.306 1.00 0.00 12 THR A N 14
ATOM 15606 C CA . THR A 1 15 ? -0.089 14.512 39.893 1.00 0.00 12 THR A CA 14
ATOM 15607 C C . THR A 1 15 ? 1.133 14.738 40.752 1.00 0.00 12 THR A C 14
ATOM 15608 O O . THR A 1 15 ? 1.402 13.988 41.669 1.00 0.00 12 THR A O 14
ATOM 15619 N N . VAL A 1 16 ? 1.856 15.774 40.444 1.00 0.00 13 VAL A N 14
ATOM 15620 C CA . VAL A 1 16 ? 3.072 16.062 41.239 1.00 0.00 13 VAL A CA 14
ATOM 15621 C C . VAL A 1 16 ? 2.717 16.287 42.691 1.00 0.00 13 VAL A C 14
ATOM 15622 O O . VAL A 1 16 ? 1.796 17.021 42.997 1.00 0.00 13 VAL A O 14
ATOM 15635 N N . SER A 1 17 ? 3.459 15.650 43.564 1.00 0.00 14 SER A N 14
ATOM 15636 C CA . SER A 1 17 ? 3.186 15.806 45.018 1.00 0.00 14 SER A CA 14
ATOM 15637 C C . SER A 1 17 ? 4.290 16.592 45.723 1.00 0.00 14 SER A C 14
ATOM 15638 O O . SER A 1 17 ? 4.034 17.263 46.704 1.00 0.00 14 SER A O 14
ATOM 15646 N N . GLU A 1 18 ? 5.496 16.500 45.224 1.00 0.00 15 GLU A N 14
ATOM 15647 C CA . GLU A 1 18 ? 6.602 17.249 45.880 1.00 0.00 15 GLU A CA 14
ATOM 15648 C C . GLU A 1 18 ? 7.670 17.671 44.878 1.00 0.00 15 GLU A C 14
ATOM 15649 O O . GLU A 1 18 ? 7.800 17.084 43.822 1.00 0.00 15 GLU A O 14
ATOM 15661 N N . ALA A 1 19 ? 8.418 18.693 45.240 1.00 0.00 16 ALA A N 14
ATOM 15662 C CA . ALA A 1 19 ? 9.495 19.191 44.339 1.00 0.00 16 ALA A CA 14
ATOM 15663 C C . ALA A 1 19 ? 10.866 18.956 44.958 1.00 0.00 16 ALA A C 14
ATOM 15664 O O . ALA A 1 19 ? 11.118 19.367 46.075 1.00 0.00 16 ALA A O 14
ATOM 15671 N N . LEU A 1 20 ? 11.731 18.299 44.212 1.00 0.00 17 LEU A N 14
ATOM 15672 C CA . LEU A 1 20 ? 13.102 18.018 44.732 1.00 0.00 17 LEU A CA 14
ATOM 15673 C C . LEU A 1 20 ? 14.174 18.661 43.831 1.00 0.00 17 LEU A C 14
ATOM 15674 O O . LEU A 1 20 ? 13.973 18.826 42.647 1.00 0.00 17 LEU A O 14
ATOM 15690 N N . PRO A 1 21 ? 15.299 19.024 44.423 1.00 0.00 18 PRO A N 14
ATOM 15691 C CA . PRO A 1 21 ? 16.389 19.642 43.669 1.00 0.00 18 PRO A CA 14
ATOM 15692 C C . PRO A 1 21 ? 16.895 18.717 42.571 1.00 0.00 18 PRO A C 14
ATOM 15693 O O . PRO A 1 21 ? 16.509 17.569 42.495 1.00 0.00 18 PRO A O 14
ATOM 15704 N N . ASN A 1 22 ? 17.749 19.243 41.740 1.00 0.00 19 ASN A N 14
ATOM 15705 C CA . ASN A 1 22 ? 18.306 18.426 40.632 1.00 0.00 19 ASN A CA 14
ATOM 15706 C C . ASN A 1 22 ? 17.244 18.099 39.583 1.00 0.00 19 ASN A C 14
ATOM 15707 O O . ASN A 1 22 ? 17.293 17.062 38.952 1.00 0.00 19 ASN A O 14
ATOM 15718 N N . ALA A 1 23 ? 16.303 18.988 39.415 1.00 0.00 20 ALA A N 14
ATOM 15719 C CA . ALA A 1 23 ? 15.234 18.739 38.409 1.00 0.00 20 ALA A CA 14
ATOM 15720 C C . ALA A 1 23 ? 14.527 17.408 38.658 1.00 0.00 20 ALA A C 14
ATOM 15721 O O . ALA A 1 23 ? 14.394 16.599 37.758 1.00 0.00 20 ALA A O 14
ATOM 15728 N N . MET A 1 24 ? 14.065 17.218 39.868 1.00 0.00 21 MET A N 14
ATOM 15729 C CA . MET A 1 24 ? 13.368 15.964 40.206 1.00 0.00 21 MET A CA 14
ATOM 15730 C C . MET A 1 24 ? 12.194 16.257 41.122 1.00 0.00 21 MET A C 14
ATOM 15731 O O . MET A 1 24 ? 12.272 17.115 41.973 1.00 0.00 21 MET A O 14
ATOM 15745 N N . PHE A 1 25 ? 11.124 15.554 40.924 1.00 0.00 22 PHE A N 14
ATOM 15746 C CA . PHE A 1 25 ? 9.940 15.784 41.785 1.00 0.00 22 PHE A CA 14
ATOM 15747 C C . PHE A 1 25 ? 9.211 14.484 42.077 1.00 0.00 22 PHE A C 14
ATOM 15748 O O . PHE A 1 25 ? 9.341 13.514 41.360 1.00 0.00 22 PHE A O 14
ATOM 15765 N N . LYS A 1 26 ? 8.465 14.488 43.145 1.00 0.00 23 LYS A N 14
ATOM 15766 C CA . LYS A 1 26 ? 7.713 13.270 43.515 1.00 0.00 23 LYS A CA 14
ATOM 15767 C C . LYS A 1 26 ? 6.284 13.361 43.008 1.00 0.00 23 LYS A C 14
ATOM 15768 O O . LYS A 1 26 ? 5.609 14.346 43.235 1.00 0.00 23 LYS A O 14
ATOM 15787 N N . VAL A 1 27 ? 5.853 12.332 42.324 1.00 0.00 24 VAL A N 14
ATOM 15788 C CA . VAL A 1 27 ? 4.468 12.328 41.786 1.00 0.00 24 VAL A CA 14
ATOM 15789 C C . VAL A 1 27 ? 3.697 11.150 42.321 1.00 0.00 24 VAL A C 14
ATOM 15790 O O . VAL A 1 27 ? 4.266 10.118 42.620 1.00 0.00 24 VAL A O 14
ATOM 15803 N N . LYS A 1 28 ? 2.416 11.331 42.437 1.00 0.00 25 LYS A N 14
ATOM 15804 C CA . LYS A 1 28 ? 1.557 10.228 42.957 1.00 0.00 25 LYS A CA 14
ATOM 15805 C C . LYS A 1 28 ? 0.418 9.937 42.008 1.00 0.00 25 LYS A C 14
ATOM 15806 O O . LYS A 1 28 ? -0.304 10.827 41.597 1.00 0.00 25 LYS A O 14
ATOM 15825 N N . LEU A 1 29 ? 0.282 8.691 41.670 1.00 0.00 26 LEU A N 14
ATOM 15826 C CA . LEU A 1 29 ? -0.792 8.297 40.753 1.00 0.00 26 LEU A CA 14
ATOM 15827 C C . LEU A 1 29 ? -2.086 8.055 41.501 1.00 0.00 26 LEU A C 14
ATOM 15828 O O . LEU A 1 29 ? -2.084 7.541 42.600 1.00 0.00 26 LEU A O 14
ATOM 15844 N N . GLU A 1 30 ? -3.173 8.433 40.896 1.00 0.00 27 GLU A N 14
ATOM 15845 C CA . GLU A 1 30 ? -4.476 8.230 41.560 1.00 0.00 27 GLU A CA 14
ATOM 15846 C C . GLU A 1 30 ? -4.588 6.799 42.054 1.00 0.00 27 GLU A C 14
ATOM 15847 O O . GLU A 1 30 ? -5.293 6.516 43.002 1.00 0.00 27 GLU A O 14
ATOM 15859 N N . ASN A 1 31 ? -3.884 5.914 41.396 1.00 0.00 28 ASN A N 14
ATOM 15860 C CA . ASN A 1 31 ? -3.932 4.496 41.808 1.00 0.00 28 ASN A CA 14
ATOM 15861 C C . ASN A 1 31 ? -3.362 4.334 43.212 1.00 0.00 28 ASN A C 14
ATOM 15862 O O . ASN A 1 31 ? -3.580 3.329 43.861 1.00 0.00 28 ASN A O 14
ATOM 15873 N N . GLY A 1 32 ? -2.637 5.337 43.652 1.00 0.00 29 GLY A N 14
ATOM 15874 C CA . GLY A 1 32 ? -2.036 5.278 45.017 1.00 0.00 29 GLY A CA 14
ATOM 15875 C C . GLY A 1 32 ? -0.525 5.024 44.956 1.00 0.00 29 GLY A C 14
ATOM 15876 O O . GLY A 1 32 ? 0.126 4.962 45.982 1.00 0.00 29 GLY A O 14
ATOM 15880 N N . HIS A 1 33 ? 0.013 4.886 43.764 1.00 0.00 30 HIS A N 14
ATOM 15881 C CA . HIS A 1 33 ? 1.480 4.638 43.664 1.00 0.00 30 HIS A CA 14
ATOM 15882 C C . HIS A 1 33 ? 2.269 5.925 43.490 1.00 0.00 30 HIS A C 14
ATOM 15883 O O . HIS A 1 33 ? 1.821 6.853 42.848 1.00 0.00 30 HIS A O 14
ATOM 15897 N N . GLU A 1 34 ? 3.446 5.943 44.075 1.00 0.00 31 GLU A N 14
ATOM 15898 C CA . GLU A 1 34 ? 4.311 7.139 43.978 1.00 0.00 31 GLU A CA 14
ATOM 15899 C C . GLU A 1 34 ? 5.475 6.869 43.041 1.00 0.00 31 GLU A C 14
ATOM 15900 O O . GLU A 1 34 ? 6.024 5.784 43.036 1.00 0.00 31 GLU A O 14
ATOM 15912 N N . ILE A 1 35 ? 5.837 7.860 42.263 1.00 0.00 32 ILE A N 14
ATOM 15913 C CA . ILE A 1 35 ? 6.967 7.667 41.319 1.00 0.00 32 ILE A CA 14
ATOM 15914 C C . ILE A 1 35 ? 7.860 8.891 41.246 1.00 0.00 32 ILE A C 14
ATOM 15915 O O . ILE A 1 35 ? 7.402 10.010 41.374 1.00 0.00 32 ILE A O 14
ATOM 15931 N N . LEU A 1 36 ? 9.128 8.654 41.043 1.00 0.00 33 LEU A N 14
ATOM 15932 C CA . LEU A 1 36 ? 10.072 9.777 40.954 1.00 0.00 33 LEU A CA 14
ATOM 15933 C C . LEU A 1 36 ? 10.218 10.154 39.498 1.00 0.00 33 LEU A C 14
ATOM 15934 O O . LEU A 1 36 ? 10.536 9.311 38.681 1.00 0.00 33 LEU A O 14
ATOM 15950 N N . CYS A 1 37 ? 9.985 11.407 39.185 1.00 0.00 34 CYS A N 14
ATOM 15951 C CA . CYS A 1 37 ? 10.107 11.834 37.765 1.00 0.00 34 CYS A CA 14
ATOM 15952 C C . CYS A 1 37 ? 11.176 12.891 37.568 1.00 0.00 34 CYS A C 14
ATOM 15953 O O . CYS A 1 37 ? 11.522 13.611 38.482 1.00 0.00 34 CYS A O 14
ATOM 15961 N N . HIS A 1 38 ? 11.683 12.952 36.358 1.00 0.00 35 HIS A N 14
ATOM 15962 C CA . HIS A 1 38 ? 12.737 13.952 36.036 1.00 0.00 35 HIS A CA 14
ATOM 15963 C C . HIS A 1 38 ? 12.233 14.901 34.954 1.00 0.00 35 HIS A C 14
ATOM 15964 O O . HIS A 1 38 ? 11.355 14.555 34.189 1.00 0.00 35 HIS A O 14
ATOM 15978 N N . ILE A 1 39 ? 12.797 16.079 34.907 1.00 0.00 36 ILE A N 14
ATOM 15979 C CA . ILE A 1 39 ? 12.357 17.057 33.883 1.00 0.00 36 ILE A CA 14
ATOM 15980 C C . ILE A 1 39 ? 13.240 17.013 32.643 1.00 0.00 36 ILE A C 14
ATOM 15981 O O . ILE A 1 39 ? 14.413 16.706 32.720 1.00 0.00 36 ILE A O 14
ATOM 15997 N N . SER A 1 40 ? 12.649 17.323 31.520 1.00 0.00 37 SER A N 14
ATOM 15998 C CA . SER A 1 40 ? 13.419 17.310 30.258 1.00 0.00 37 SER A CA 14
ATOM 15999 C C . SER A 1 40 ? 14.083 18.662 30.008 1.00 0.00 37 SER A C 14
ATOM 16000 O O . SER A 1 40 ? 14.053 19.535 30.847 1.00 0.00 37 SER A O 14
ATOM 16008 N N . GLY A 1 41 ? 14.666 18.808 28.852 1.00 0.00 38 GLY A N 14
ATOM 16009 C CA . GLY A 1 41 ? 15.340 20.100 28.530 1.00 0.00 38 GLY A CA 14
ATOM 16010 C C . GLY A 1 41 ? 14.332 21.163 28.066 1.00 0.00 38 GLY A C 14
ATOM 16011 O O . GLY A 1 41 ? 14.610 22.346 28.134 1.00 0.00 38 GLY A O 14
ATOM 16015 N N . LYS A 1 42 ? 13.185 20.736 27.606 1.00 0.00 39 LYS A N 14
ATOM 16016 C CA . LYS A 1 42 ? 12.186 21.732 27.146 1.00 0.00 39 LYS A CA 14
ATOM 16017 C C . LYS A 1 42 ? 11.563 22.481 28.319 1.00 0.00 39 LYS A C 14
ATOM 16018 O O . LYS A 1 42 ? 11.607 23.694 28.364 1.00 0.00 39 LYS A O 14
ATOM 16037 N N . LEU A 1 43 ? 10.997 21.766 29.246 1.00 0.00 40 LEU A N 14
ATOM 16038 C CA . LEU A 1 43 ? 10.385 22.462 30.399 1.00 0.00 40 LEU A CA 14
ATOM 16039 C C . LEU A 1 43 ? 11.417 23.345 31.020 1.00 0.00 40 LEU A C 14
ATOM 16040 O O . LEU A 1 43 ? 11.113 24.295 31.715 1.00 0.00 40 LEU A O 14
ATOM 16056 N N . ARG A 1 44 ? 12.628 23.006 30.755 1.00 0.00 41 ARG A N 14
ATOM 16057 C CA . ARG A 1 44 ? 13.735 23.782 31.296 1.00 0.00 41 ARG A CA 14
ATOM 16058 C C . ARG A 1 44 ? 13.818 25.114 30.579 1.00 0.00 41 ARG A C 14
ATOM 16059 O O . ARG A 1 44 ? 14.064 26.140 31.182 1.00 0.00 41 ARG A O 14
ATOM 16080 N N . MET A 1 45 ? 13.607 25.071 29.290 1.00 0.00 42 MET A N 14
ATOM 16081 C CA . MET A 1 45 ? 13.664 26.313 28.502 1.00 0.00 42 MET A CA 14
ATOM 16082 C C . MET A 1 45 ? 12.450 27.189 28.786 1.00 0.00 42 MET A C 14
ATOM 16083 O O . MET A 1 45 ? 12.533 28.400 28.735 1.00 0.00 42 MET A O 14
ATOM 16097 N N . ASN A 1 46 ? 11.336 26.563 29.084 1.00 0.00 43 ASN A N 14
ATOM 16098 C CA . ASN A 1 46 ? 10.120 27.358 29.371 1.00 0.00 43 ASN A CA 14
ATOM 16099 C C . ASN A 1 46 ? 10.226 28.009 30.746 1.00 0.00 43 ASN A C 14
ATOM 16100 O O . ASN A 1 46 ? 9.746 29.105 30.961 1.00 0.00 43 ASN A O 14
ATOM 16111 N N . PHE A 1 47 ? 10.863 27.314 31.652 1.00 0.00 44 PHE A N 14
ATOM 16112 C CA . PHE A 1 47 ? 11.026 27.857 33.026 1.00 0.00 44 PHE A CA 14
ATOM 16113 C C . PHE A 1 47 ? 9.764 28.562 33.510 1.00 0.00 44 PHE A C 14
ATOM 16114 O O . PHE A 1 47 ? 9.782 29.745 33.787 1.00 0.00 44 PHE A O 14
ATOM 16131 N N . ILE A 1 48 ? 8.690 27.829 33.603 1.00 0.00 45 ILE A N 14
ATOM 16132 C CA . ILE A 1 48 ? 7.435 28.448 34.065 1.00 0.00 45 ILE A CA 14
ATOM 16133 C C . ILE A 1 48 ? 7.363 28.416 35.582 1.00 0.00 45 ILE A C 14
ATOM 16134 O O . ILE A 1 48 ? 8.355 28.176 36.242 1.00 0.00 45 ILE A O 14
ATOM 16150 N N . ARG A 1 49 ? 6.184 28.655 36.107 1.00 0.00 46 ARG A N 14
ATOM 16151 C CA . ARG A 1 49 ? 6.013 28.645 37.577 1.00 0.00 46 ARG A CA 14
ATOM 16152 C C . ARG A 1 49 ? 5.008 27.579 37.988 1.00 0.00 46 ARG A C 14
ATOM 16153 O O . ARG A 1 49 ? 3.886 27.880 38.343 1.00 0.00 46 ARG A O 14
ATOM 16174 N N . ILE A 1 50 ? 5.435 26.345 37.929 1.00 0.00 47 ILE A N 14
ATOM 16175 C CA . ILE A 1 50 ? 4.531 25.233 38.310 1.00 0.00 47 ILE A CA 14
ATOM 16176 C C . ILE A 1 50 ? 4.803 24.795 39.742 1.00 0.00 47 ILE A C 14
ATOM 16177 O O . ILE A 1 50 ? 5.935 24.805 40.187 1.00 0.00 47 ILE A O 14
ATOM 16193 N N . LEU A 1 51 ? 3.756 24.422 40.438 1.00 0.00 48 LEU A N 14
ATOM 16194 C CA . LEU A 1 51 ? 3.921 23.976 41.851 1.00 0.00 48 LEU A CA 14
ATOM 16195 C C . LEU A 1 51 ? 3.286 22.608 42.062 1.00 0.00 48 LEU A C 14
ATOM 16196 O O . LEU A 1 51 ? 2.359 22.239 41.369 1.00 0.00 48 LEU A O 14
ATOM 16212 N N . GLU A 1 52 ? 3.807 21.877 43.016 1.00 0.00 49 GLU A N 14
ATOM 16213 C CA . GLU A 1 52 ? 3.258 20.534 43.298 1.00 0.00 49 GLU A CA 14
ATOM 16214 C C . GLU A 1 52 ? 1.740 20.532 43.214 1.00 0.00 49 GLU A C 14
ATOM 16215 O O . GLU A 1 52 ? 1.102 21.542 43.442 1.00 0.00 49 GLU A O 14
ATOM 16227 N N . GLY A 1 53 ? 1.190 19.396 42.890 1.00 0.00 50 GLY A N 14
ATOM 16228 C CA . GLY A 1 53 ? -0.290 19.304 42.782 1.00 0.00 50 GLY A CA 14
ATOM 16229 C C . GLY A 1 53 ? -0.704 19.443 41.321 1.00 0.00 50 GLY A C 14
ATOM 16230 O O . GLY A 1 53 ? -1.820 19.133 40.955 1.00 0.00 50 GLY A O 14
ATOM 16234 N N . ASP A 1 54 ? 0.211 19.909 40.512 1.00 0.00 51 ASP A N 14
ATOM 16235 C CA . ASP A 1 54 ? -0.105 20.076 39.079 1.00 0.00 51 ASP A CA 14
ATOM 16236 C C . ASP A 1 54 ? -0.092 18.729 38.377 1.00 0.00 51 ASP A C 14
ATOM 16237 O O . ASP A 1 54 ? 0.828 17.952 38.537 1.00 0.00 51 ASP A O 14
ATOM 16246 N N . LYS A 1 55 ? -1.112 18.471 37.614 1.00 0.00 52 LYS A N 14
ATOM 16247 C CA . LYS A 1 55 ? -1.170 17.192 36.906 1.00 0.00 52 LYS A CA 14
ATOM 16248 C C . LYS A 1 55 ? -0.283 17.195 35.711 1.00 0.00 52 LYS A C 14
ATOM 16249 O O . LYS A 1 55 ? -0.100 18.199 35.056 1.00 0.00 52 LYS A O 14
ATOM 16268 N N . VAL A 1 56 ? 0.251 16.060 35.447 1.00 0.00 53 VAL A N 14
ATOM 16269 C CA . VAL A 1 56 ? 1.154 15.938 34.290 1.00 0.00 53 VAL A CA 14
ATOM 16270 C C . VAL A 1 56 ? 1.161 14.531 33.721 1.00 0.00 53 VAL A C 14
ATOM 16271 O O . VAL A 1 56 ? 0.599 13.622 34.299 1.00 0.00 53 VAL A O 14
ATOM 16284 N N . ASN A 1 57 ? 1.808 14.376 32.583 1.00 0.00 54 ASN A N 14
ATOM 16285 C CA . ASN A 1 57 ? 1.872 13.036 31.960 1.00 0.00 54 ASN A CA 14
ATOM 16286 C C . ASN A 1 57 ? 3.200 12.408 32.331 1.00 0.00 54 ASN A C 14
ATOM 16287 O O . ASN A 1 57 ? 4.245 12.920 31.975 1.00 0.00 54 ASN A O 14
ATOM 16298 N N . VAL A 1 58 ? 3.143 11.306 33.034 1.00 0.00 55 VAL A N 14
ATOM 16299 C CA . VAL A 1 58 ? 4.395 10.635 33.442 1.00 0.00 55 VAL A CA 14
ATOM 16300 C C . VAL A 1 58 ? 4.684 9.390 32.625 1.00 0.00 55 VAL A C 14
ATOM 16301 O O . VAL A 1 58 ? 3.857 8.506 32.513 1.00 0.00 55 VAL A O 14
ATOM 16314 N N . GLU A 1 59 ? 5.865 9.351 32.072 1.00 0.00 56 GLU A N 14
ATOM 16315 C CA . GLU A 1 59 ? 6.261 8.184 31.257 1.00 0.00 56 GLU A CA 14
ATOM 16316 C C . GLU A 1 59 ? 7.153 7.286 32.096 1.00 0.00 56 GLU A C 14
ATOM 16317 O O . GLU A 1 59 ? 8.224 7.696 32.509 1.00 0.00 56 GLU A O 14
ATOM 16329 N N . LEU A 1 60 ? 6.701 6.081 32.344 1.00 0.00 57 LEU A N 14
ATOM 16330 C CA . LEU A 1 60 ? 7.522 5.149 33.165 1.00 0.00 57 LEU A CA 14
ATOM 16331 C C . LEU A 1 60 ? 8.286 4.173 32.279 1.00 0.00 57 LEU A C 14
ATOM 16332 O O . LEU A 1 60 ? 7.826 3.807 31.214 1.00 0.00 57 LEU A O 14
ATOM 16348 N N . SER A 1 61 ? 9.441 3.759 32.738 1.00 0.00 58 SER A N 14
ATOM 16349 C CA . SER A 1 61 ? 10.244 2.804 31.928 1.00 0.00 58 SER A CA 14
ATOM 16350 C C . SER A 1 61 ? 9.874 1.341 32.270 1.00 0.00 58 SER A C 14
ATOM 16351 O O . SER A 1 61 ? 9.730 0.995 33.426 1.00 0.00 58 SER A O 14
ATOM 16359 N N . PRO A 1 62 ? 9.724 0.500 31.242 1.00 0.00 59 PRO A N 14
ATOM 16360 C CA . PRO A 1 62 ? 9.375 -0.909 31.448 1.00 0.00 59 PRO A CA 14
ATOM 16361 C C . PRO A 1 62 ? 10.418 -1.631 32.299 1.00 0.00 59 PRO A C 14
ATOM 16362 O O . PRO A 1 62 ? 10.196 -2.742 32.741 1.00 0.00 59 PRO A O 14
ATOM 16373 N N . TYR A 1 63 ? 11.534 -0.978 32.517 1.00 0.00 60 TYR A N 14
ATOM 16374 C CA . TYR A 1 63 ? 12.595 -1.583 33.318 1.00 0.00 60 TYR A CA 14
ATOM 16375 C C . TYR A 1 63 ? 12.578 -0.997 34.704 1.00 0.00 60 TYR A C 14
ATOM 16376 O O . TYR A 1 63 ? 13.188 -1.518 35.617 1.00 0.00 60 TYR A O 14
ATOM 16394 N N . ASP A 1 64 ? 11.871 0.091 34.834 1.00 0.00 61 ASP A N 14
ATOM 16395 C CA . ASP A 1 64 ? 11.783 0.747 36.143 1.00 0.00 61 ASP A CA 14
ATOM 16396 C C . ASP A 1 64 ? 10.400 1.342 36.350 1.00 0.00 61 ASP A C 14
ATOM 16397 O O . ASP A 1 64 ? 10.202 2.529 36.182 1.00 0.00 61 ASP A O 14
ATOM 16406 N N . LEU A 1 65 ? 9.463 0.507 36.714 1.00 0.00 62 LEU A N 14
ATOM 16407 C CA . LEU A 1 65 ? 8.091 1.016 36.934 1.00 0.00 62 LEU A CA 14
ATOM 16408 C C . LEU A 1 65 ? 8.038 1.853 38.190 1.00 0.00 62 LEU A C 14
ATOM 16409 O O . LEU A 1 65 ? 6.985 2.068 38.759 1.00 0.00 62 LEU A O 14
ATOM 16425 N N . THR A 1 66 ? 9.187 2.311 38.591 1.00 0.00 63 THR A N 14
ATOM 16426 C CA . THR A 1 66 ? 9.281 3.145 39.805 1.00 0.00 63 THR A CA 14
ATOM 16427 C C . THR A 1 66 ? 9.822 4.522 39.458 1.00 0.00 63 THR A C 14
ATOM 16428 O O . THR A 1 66 ? 9.818 5.418 40.280 1.00 0.00 63 THR A O 14
ATOM 16439 N N . ARG A 1 67 ? 10.285 4.660 38.235 1.00 0.00 64 ARG A N 14
ATOM 16440 C CA . ARG A 1 67 ? 10.836 5.967 37.793 1.00 0.00 64 ARG A CA 14
ATOM 16441 C C . ARG A 1 67 ? 10.294 6.355 36.421 1.00 0.00 64 ARG A C 14
ATOM 16442 O O . ARG A 1 67 ? 10.091 5.510 35.560 1.00 0.00 64 ARG A O 14
ATOM 16463 N N . GLY A 1 68 ? 10.072 7.625 36.244 1.00 0.00 65 GLY A N 14
ATOM 16464 C CA . GLY A 1 68 ? 9.544 8.104 34.937 1.00 0.00 65 GLY A CA 14
ATOM 16465 C C . GLY A 1 68 ? 10.000 9.541 34.687 1.00 0.00 65 GLY A C 14
ATOM 16466 O O . GLY A 1 68 ? 11.029 9.965 35.180 1.00 0.00 65 GLY A O 14
ATOM 16470 N N . ARG A 1 69 ? 9.241 10.265 33.919 1.00 0.00 66 ARG A N 14
ATOM 16471 C CA . ARG A 1 69 ? 9.643 11.674 33.646 1.00 0.00 66 ARG A CA 14
ATOM 16472 C C . ARG A 1 69 ? 8.479 12.512 33.101 1.00 0.00 66 ARG A C 14
ATOM 16473 O O . ARG A 1 69 ? 7.620 12.008 32.404 1.00 0.00 66 ARG A O 14
ATOM 16494 N N . ILE A 1 70 ? 8.479 13.789 33.438 1.00 0.00 67 ILE A N 14
ATOM 16495 C CA . ILE A 1 70 ? 7.392 14.680 32.956 1.00 0.00 67 ILE A CA 14
ATOM 16496 C C . ILE A 1 70 ? 7.813 15.364 31.673 1.00 0.00 67 ILE A C 14
ATOM 16497 O O . ILE A 1 70 ? 8.684 16.212 31.683 1.00 0.00 67 ILE A O 14
ATOM 16513 N N . THR A 1 71 ? 7.192 14.985 30.598 1.00 0.00 68 THR A N 14
ATOM 16514 C CA . THR A 1 71 ? 7.533 15.595 29.292 1.00 0.00 68 THR A CA 14
ATOM 16515 C C . THR A 1 71 ? 6.333 16.311 28.715 1.00 0.00 68 THR A C 14
ATOM 16516 O O . THR A 1 71 ? 6.365 16.772 27.592 1.00 0.00 68 THR A O 14
ATOM 16527 N N . TRP A 1 72 ? 5.282 16.396 29.489 1.00 0.00 69 TRP A N 14
ATOM 16528 C CA . TRP A 1 72 ? 4.083 17.080 28.979 1.00 0.00 69 TRP A CA 14
ATOM 16529 C C . TRP A 1 72 ? 3.092 17.367 30.097 1.00 0.00 69 TRP A C 14
ATOM 16530 O O . TRP A 1 72 ? 2.484 16.465 30.639 1.00 0.00 69 TRP A O 14
ATOM 16551 N N . ARG A 1 73 ? 2.947 18.618 30.422 1.00 0.00 70 ARG A N 14
ATOM 16552 C CA . ARG A 1 73 ? 2.007 18.979 31.487 1.00 0.00 70 ARG A CA 14
ATOM 16553 C C . ARG A 1 73 ? 0.570 18.909 30.976 1.00 0.00 70 ARG A C 14
ATOM 16554 O O . ARG A 1 73 ? 0.278 19.350 29.882 1.00 0.00 70 ARG A O 14
ATOM 16575 N N . LYS A 1 74 ? -0.303 18.355 31.773 1.00 0.00 71 LYS A N 14
ATOM 16576 C CA . LYS A 1 74 ? -1.720 18.251 31.338 1.00 0.00 71 LYS A CA 14
ATOM 16577 C C . LYS A 1 74 ? -2.255 19.610 30.896 1.00 0.00 71 LYS A C 14
ATOM 16578 O O . LYS A 1 74 ? -1.885 20.632 31.438 1.00 0.00 71 LYS A O 14
ATOM 16597 N N . LYS A 1 75 ? -3.119 19.594 29.917 1.00 0.00 72 LYS A N 14
ATOM 16598 C CA . LYS A 1 75 ? -3.689 20.873 29.426 1.00 0.00 72 LYS A CA 14
ATOM 16599 C C . LYS A 1 75 ? -4.953 20.628 28.611 1.00 0.00 72 LYS A C 14
ATOM 16600 O O . LYS A 1 75 ? -5.590 21.617 28.288 1.00 0.00 72 LYS A O 14
ATOM 16619 N N . MET A 1 4 ? -1.179 3.933 19.380 1.00 0.00 1 MET A N 15
ATOM 16620 C CA . MET A 1 4 ? -0.275 3.347 20.396 1.00 0.00 1 MET A CA 15
ATOM 16621 C C . MET A 1 4 ? 0.090 1.919 20.008 1.00 0.00 1 MET A C 15
ATOM 16622 O O . MET A 1 4 ? -0.773 1.109 19.733 1.00 0.00 1 MET A O 15
ATOM 16635 N N . ALA A 1 5 ? 1.366 1.636 19.990 1.00 0.00 2 ALA A N 15
ATOM 16636 C CA . ALA A 1 5 ? 1.806 0.267 19.622 1.00 0.00 2 ALA A CA 15
ATOM 16637 C C . ALA A 1 5 ? 1.717 -0.672 20.815 1.00 0.00 2 ALA A C 15
ATOM 16638 O O . ALA A 1 5 ? 2.302 -1.736 20.814 1.00 0.00 2 ALA A O 15
ATOM 16645 N N . LYS A 1 6 ? 0.986 -0.260 21.815 1.00 0.00 3 LYS A N 15
ATOM 16646 C CA . LYS A 1 6 ? 0.845 -1.115 23.021 1.00 0.00 3 LYS A CA 15
ATOM 16647 C C . LYS A 1 6 ? 2.210 -1.428 23.620 1.00 0.00 3 LYS A C 15
ATOM 16648 O O . LYS A 1 6 ? 3.232 -1.074 23.066 1.00 0.00 3 LYS A O 15
ATOM 16667 N N . LYS A 1 7 ? 2.203 -2.086 24.745 1.00 0.00 4 LYS A N 15
ATOM 16668 C CA . LYS A 1 7 ? 3.488 -2.432 25.396 1.00 0.00 4 LYS A CA 15
ATOM 16669 C C . LYS A 1 7 ? 4.419 -1.220 25.442 1.00 0.00 4 LYS A C 15
ATOM 16670 O O . LYS A 1 7 ? 3.975 -0.092 25.348 1.00 0.00 4 LYS A O 15
ATOM 16689 N N . ASP A 1 8 ? 5.694 -1.476 25.589 1.00 0.00 5 ASP A N 15
ATOM 16690 C CA . ASP A 1 8 ? 6.661 -0.355 25.643 1.00 0.00 5 ASP A CA 15
ATOM 16691 C C . ASP A 1 8 ? 6.546 0.372 26.971 1.00 0.00 5 ASP A C 15
ATOM 16692 O O . ASP A 1 8 ? 6.298 -0.236 27.995 1.00 0.00 5 ASP A O 15
ATOM 16701 N N . VAL A 1 9 ? 6.726 1.655 26.938 1.00 0.00 6 VAL A N 15
ATOM 16702 C CA . VAL A 1 9 ? 6.629 2.433 28.197 1.00 0.00 6 VAL A CA 15
ATOM 16703 C C . VAL A 1 9 ? 5.188 2.571 28.627 1.00 0.00 6 VAL A C 15
ATOM 16704 O O . VAL A 1 9 ? 4.287 2.458 27.818 1.00 0.00 6 VAL A O 15
ATOM 16717 N N . ILE A 1 10 ? 4.989 2.808 29.898 1.00 0.00 7 ILE A N 15
ATOM 16718 C CA . ILE A 1 10 ? 3.599 2.958 30.397 1.00 0.00 7 ILE A CA 15
ATOM 16719 C C . ILE A 1 10 ? 3.280 4.427 30.574 1.00 0.00 7 ILE A C 15
ATOM 16720 O O . ILE A 1 10 ? 3.658 5.036 31.556 1.00 0.00 7 ILE A O 15
ATOM 16736 N N . GLU A 1 11 ? 2.585 4.975 29.622 1.00 0.00 8 GLU A N 15
ATOM 16737 C CA . GLU A 1 11 ? 2.231 6.405 29.715 1.00 0.00 8 GLU A CA 15
ATOM 16738 C C . GLU A 1 11 ? 0.969 6.591 30.532 1.00 0.00 8 GLU A C 15
ATOM 16739 O O . GLU A 1 11 ? -0.103 6.193 30.120 1.00 0.00 8 GLU A O 15
ATOM 16751 N N . LEU A 1 12 ? 1.121 7.193 31.684 1.00 0.00 9 LEU A N 15
ATOM 16752 C CA . LEU A 1 12 ? -0.059 7.421 32.555 1.00 0.00 9 LEU A CA 15
ATOM 16753 C C . LEU A 1 12 ? -0.014 8.815 33.156 1.00 0.00 9 LEU A C 15
ATOM 16754 O O . LEU A 1 12 ? 1.049 9.362 33.380 1.00 0.00 9 LEU A O 15
ATOM 16770 N N . GLU A 1 13 ? -1.166 9.371 33.404 1.00 0.00 10 GLU A N 15
ATOM 16771 C CA . GLU A 1 13 ? -1.200 10.729 33.989 1.00 0.00 10 GLU A CA 15
ATOM 16772 C C . GLU A 1 13 ? -1.222 10.665 35.501 1.00 0.00 10 GLU A C 15
ATOM 16773 O O . GLU A 1 13 ? -1.824 9.781 36.079 1.00 0.00 10 GLU A O 15
ATOM 16785 N N . GLY A 1 14 ? -0.565 11.607 36.123 1.00 0.00 11 GLY A N 15
ATOM 16786 C CA . GLY A 1 14 ? -0.540 11.612 37.604 1.00 0.00 11 GLY A CA 15
ATOM 16787 C C . GLY A 1 14 ? -0.532 13.041 38.112 1.00 0.00 11 GLY A C 15
ATOM 16788 O O . GLY A 1 14 ? -0.990 13.942 37.434 1.00 0.00 11 GLY A O 15
ATOM 16792 N N . THR A 1 15 ? -0.018 13.227 39.294 1.00 0.00 12 THR A N 15
ATOM 16793 C CA . THR A 1 15 ? 0.022 14.592 39.850 1.00 0.00 12 THR A CA 15
ATOM 16794 C C . THR A 1 15 ? 1.265 14.805 40.683 1.00 0.00 12 THR A C 15
ATOM 16795 O O . THR A 1 15 ? 1.587 14.011 41.543 1.00 0.00 12 THR A O 15
ATOM 16806 N N . VAL A 1 16 ? 1.944 15.883 40.416 1.00 0.00 13 VAL A N 15
ATOM 16807 C CA . VAL A 1 16 ? 3.181 16.164 41.190 1.00 0.00 13 VAL A CA 15
ATOM 16808 C C . VAL A 1 16 ? 2.859 16.277 42.664 1.00 0.00 13 VAL A C 15
ATOM 16809 O O . VAL A 1 16 ? 2.048 17.094 43.062 1.00 0.00 13 VAL A O 15
ATOM 16822 N N . SER A 1 17 ? 3.510 15.464 43.456 1.00 0.00 14 SER A N 15
ATOM 16823 C CA . SER A 1 17 ? 3.252 15.502 44.916 1.00 0.00 14 SER A CA 15
ATOM 16824 C C . SER A 1 17 ? 4.322 16.282 45.686 1.00 0.00 14 SER A C 15
ATOM 16825 O O . SER A 1 17 ? 4.031 16.869 46.710 1.00 0.00 14 SER A O 15
ATOM 16833 N N . GLU A 1 18 ? 5.536 16.282 45.197 1.00 0.00 15 GLU A N 15
ATOM 16834 C CA . GLU A 1 18 ? 6.600 17.032 45.928 1.00 0.00 15 GLU A CA 15
ATOM 16835 C C . GLU A 1 18 ? 7.674 17.555 44.984 1.00 0.00 15 GLU A C 15
ATOM 16836 O O . GLU A 1 18 ? 7.885 17.013 43.921 1.00 0.00 15 GLU A O 15
ATOM 16848 N N . ALA A 1 19 ? 8.338 18.609 45.407 1.00 0.00 16 ALA A N 15
ATOM 16849 C CA . ALA A 1 19 ? 9.411 19.203 44.564 1.00 0.00 16 ALA A CA 15
ATOM 16850 C C . ALA A 1 19 ? 10.781 18.910 45.160 1.00 0.00 16 ALA A C 15
ATOM 16851 O O . ALA A 1 19 ? 11.042 19.243 46.300 1.00 0.00 16 ALA A O 15
ATOM 16858 N N . LEU A 1 20 ? 11.633 18.291 44.369 1.00 0.00 17 LEU A N 15
ATOM 16859 C CA . LEU A 1 20 ? 13.001 17.959 44.861 1.00 0.00 17 LEU A CA 15
ATOM 16860 C C . LEU A 1 20 ? 14.081 18.594 43.970 1.00 0.00 17 LEU A C 15
ATOM 16861 O O . LEU A 1 20 ? 13.869 18.813 42.796 1.00 0.00 17 LEU A O 15
ATOM 16877 N N . PRO A 1 21 ? 15.229 18.892 44.554 1.00 0.00 18 PRO A N 15
ATOM 16878 C CA . PRO A 1 21 ? 16.328 19.495 43.803 1.00 0.00 18 PRO A CA 15
ATOM 16879 C C . PRO A 1 21 ? 16.812 18.578 42.686 1.00 0.00 18 PRO A C 15
ATOM 16880 O O . PRO A 1 21 ? 16.280 17.506 42.479 1.00 0.00 18 PRO A O 15
ATOM 16891 N N . ASN A 1 22 ? 17.809 19.032 41.982 1.00 0.00 19 ASN A N 15
ATOM 16892 C CA . ASN A 1 22 ? 18.362 18.225 40.872 1.00 0.00 19 ASN A CA 15
ATOM 16893 C C . ASN A 1 22 ? 17.391 18.123 39.694 1.00 0.00 19 ASN A C 15
ATOM 16894 O O . ASN A 1 22 ? 17.560 17.294 38.823 1.00 0.00 19 ASN A O 15
ATOM 16905 N N . ALA A 1 23 ? 16.396 18.966 39.686 1.00 0.00 20 ALA A N 15
ATOM 16906 C CA . ALA A 1 23 ? 15.413 18.925 38.566 1.00 0.00 20 ALA A CA 15
ATOM 16907 C C . ALA A 1 23 ? 14.562 17.648 38.592 1.00 0.00 20 ALA A C 15
ATOM 16908 O O . ALA A 1 23 ? 14.327 17.036 37.565 1.00 0.00 20 ALA A O 15
ATOM 16915 N N . MET A 1 24 ? 14.104 17.279 39.759 1.00 0.00 21 MET A N 15
ATOM 16916 C CA . MET A 1 24 ? 13.279 16.065 39.869 1.00 0.00 21 MET A CA 15
ATOM 16917 C C . MET A 1 24 ? 12.216 16.262 40.931 1.00 0.00 21 MET A C 15
ATOM 16918 O O . MET A 1 24 ? 12.393 17.032 41.847 1.00 0.00 21 MET A O 15
ATOM 16932 N N . PHE A 1 25 ? 11.129 15.581 40.782 1.00 0.00 22 PHE A N 15
ATOM 16933 C CA . PHE A 1 25 ? 10.043 15.720 41.780 1.00 0.00 22 PHE A CA 15
ATOM 16934 C C . PHE A 1 25 ? 9.307 14.402 42.007 1.00 0.00 22 PHE A C 15
ATOM 16935 O O . PHE A 1 25 ? 9.461 13.455 41.261 1.00 0.00 22 PHE A O 15
ATOM 16952 N N . LYS A 1 26 ? 8.539 14.363 43.063 1.00 0.00 23 LYS A N 15
ATOM 16953 C CA . LYS A 1 26 ? 7.777 13.133 43.375 1.00 0.00 23 LYS A CA 15
ATOM 16954 C C . LYS A 1 26 ? 6.372 13.256 42.817 1.00 0.00 23 LYS A C 15
ATOM 16955 O O . LYS A 1 26 ? 5.667 14.196 43.131 1.00 0.00 23 LYS A O 15
ATOM 16974 N N . VAL A 1 27 ? 5.985 12.304 42.001 1.00 0.00 24 VAL A N 15
ATOM 16975 C CA . VAL A 1 27 ? 4.624 12.351 41.407 1.00 0.00 24 VAL A CA 15
ATOM 16976 C C . VAL A 1 27 ? 3.813 11.152 41.823 1.00 0.00 24 VAL A C 15
ATOM 16977 O O . VAL A 1 27 ? 4.324 10.053 41.904 1.00 0.00 24 VAL A O 15
ATOM 16990 N N . LYS A 1 28 ? 2.555 11.390 42.076 1.00 0.00 25 LYS A N 15
ATOM 16991 C CA . LYS A 1 28 ? 1.656 10.274 42.497 1.00 0.00 25 LYS A CA 15
ATOM 16992 C C . LYS A 1 28 ? 0.533 10.087 41.505 1.00 0.00 25 LYS A C 15
ATOM 16993 O O . LYS A 1 28 ? -0.320 10.938 41.354 1.00 0.00 25 LYS A O 15
ATOM 17012 N N . LEU A 1 29 ? 0.551 8.970 40.843 1.00 0.00 26 LEU A N 15
ATOM 17013 C CA . LEU A 1 29 ? -0.498 8.699 39.857 1.00 0.00 26 LEU A CA 15
ATOM 17014 C C . LEU A 1 29 ? -1.834 8.519 40.529 1.00 0.00 26 LEU A C 15
ATOM 17015 O O . LEU A 1 29 ? -1.928 7.887 41.558 1.00 0.00 26 LEU A O 15
ATOM 17031 N N . GLU A 1 30 ? -2.850 9.087 39.952 1.00 0.00 27 GLU A N 15
ATOM 17032 C CA . GLU A 1 30 ? -4.180 8.941 40.567 1.00 0.00 27 GLU A CA 15
ATOM 17033 C C . GLU A 1 30 ? -4.430 7.476 40.872 1.00 0.00 27 GLU A C 15
ATOM 17034 O O . GLU A 1 30 ? -5.356 7.130 41.577 1.00 0.00 27 GLU A O 15
ATOM 17046 N N . ASN A 1 31 ? -3.585 6.635 40.326 1.00 0.00 28 ASN A N 15
ATOM 17047 C CA . ASN A 1 31 ? -3.742 5.186 40.565 1.00 0.00 28 ASN A CA 15
ATOM 17048 C C . ASN A 1 31 ? -3.340 4.836 41.994 1.00 0.00 28 ASN A C 15
ATOM 17049 O O . ASN A 1 31 ? -3.676 3.779 42.493 1.00 0.00 28 ASN A O 15
ATOM 17060 N N . GLY A 1 32 ? -2.620 5.738 42.624 1.00 0.00 29 GLY A N 15
ATOM 17061 C CA . GLY A 1 32 ? -2.179 5.489 44.032 1.00 0.00 29 GLY A CA 15
ATOM 17062 C C . GLY A 1 32 ? -0.674 5.185 44.118 1.00 0.00 29 GLY A C 15
ATOM 17063 O O . GLY A 1 32 ? -0.164 4.955 45.197 1.00 0.00 29 GLY A O 15
ATOM 17067 N N . HIS A 1 33 ? 0.009 5.190 42.992 1.00 0.00 30 HIS A N 15
ATOM 17068 C CA . HIS A 1 33 ? 1.480 4.897 43.033 1.00 0.00 30 HIS A CA 15
ATOM 17069 C C . HIS A 1 33 ? 2.327 6.157 42.943 1.00 0.00 30 HIS A C 15
ATOM 17070 O O . HIS A 1 33 ? 2.063 7.035 42.144 1.00 0.00 30 HIS A O 15
ATOM 17084 N N . GLU A 1 34 ? 3.344 6.208 43.777 1.00 0.00 31 GLU A N 15
ATOM 17085 C CA . GLU A 1 34 ? 4.246 7.378 43.788 1.00 0.00 31 GLU A CA 15
ATOM 17086 C C . GLU A 1 34 ? 5.602 7.003 43.218 1.00 0.00 31 GLU A C 15
ATOM 17087 O O . GLU A 1 34 ? 6.176 6.001 43.598 1.00 0.00 31 GLU A O 15
ATOM 17099 N N . ILE A 1 35 ? 6.100 7.817 42.316 1.00 0.00 32 ILE A N 15
ATOM 17100 C CA . ILE A 1 35 ? 7.420 7.516 41.711 1.00 0.00 32 ILE A CA 15
ATOM 17101 C C . ILE A 1 35 ? 8.227 8.781 41.510 1.00 0.00 32 ILE A C 15
ATOM 17102 O O . ILE A 1 35 ? 7.702 9.874 41.580 1.00 0.00 32 ILE A O 15
ATOM 17118 N N . LEU A 1 36 ? 9.496 8.615 41.263 1.00 0.00 33 LEU A N 15
ATOM 17119 C CA . LEU A 1 36 ? 10.348 9.792 41.054 1.00 0.00 33 LEU A CA 15
ATOM 17120 C C . LEU A 1 36 ? 10.346 10.158 39.583 1.00 0.00 33 LEU A C 15
ATOM 17121 O O . LEU A 1 36 ? 10.485 9.294 38.738 1.00 0.00 33 LEU A O 15
ATOM 17137 N N . CYS A 1 37 ? 10.188 11.430 39.296 1.00 0.00 34 CYS A N 15
ATOM 17138 C CA . CYS A 1 37 ? 10.173 11.859 37.873 1.00 0.00 34 CYS A CA 15
ATOM 17139 C C . CYS A 1 37 ? 11.137 12.994 37.606 1.00 0.00 34 CYS A C 15
ATOM 17140 O O . CYS A 1 37 ? 11.390 13.822 38.459 1.00 0.00 34 CYS A O 15
ATOM 17148 N N . HIS A 1 38 ? 11.662 12.998 36.406 1.00 0.00 35 HIS A N 15
ATOM 17149 C CA . HIS A 1 38 ? 12.622 14.060 36.011 1.00 0.00 35 HIS A CA 15
ATOM 17150 C C . HIS A 1 38 ? 12.010 14.903 34.901 1.00 0.00 35 HIS A C 15
ATOM 17151 O O . HIS A 1 38 ? 11.156 14.437 34.174 1.00 0.00 35 HIS A O 15
ATOM 17165 N N . ILE A 1 39 ? 12.450 16.123 34.783 1.00 0.00 36 ILE A N 15
ATOM 17166 C CA . ILE A 1 39 ? 11.890 16.990 33.721 1.00 0.00 36 ILE A CA 15
ATOM 17167 C C . ILE A 1 39 ? 12.680 16.893 32.430 1.00 0.00 36 ILE A C 15
ATOM 17168 O O . ILE A 1 39 ? 13.855 16.587 32.434 1.00 0.00 36 ILE A O 15
ATOM 17184 N N . SER A 1 40 ? 12.009 17.153 31.338 1.00 0.00 37 SER A N 15
ATOM 17185 C CA . SER A 1 40 ? 12.691 17.087 30.033 1.00 0.00 37 SER A CA 15
ATOM 17186 C C . SER A 1 40 ? 13.435 18.386 29.771 1.00 0.00 37 SER A C 15
ATOM 17187 O O . SER A 1 40 ? 12.865 19.456 29.837 1.00 0.00 37 SER A O 15
ATOM 17195 N N . GLY A 1 41 ? 14.694 18.273 29.479 1.00 0.00 38 GLY A N 15
ATOM 17196 C CA . GLY A 1 41 ? 15.496 19.498 29.211 1.00 0.00 38 GLY A CA 15
ATOM 17197 C C . GLY A 1 41 ? 14.817 20.391 28.167 1.00 0.00 38 GLY A C 15
ATOM 17198 O O . GLY A 1 41 ? 15.196 21.536 27.988 1.00 0.00 38 GLY A O 15
ATOM 17202 N N . LYS A 1 42 ? 13.822 19.869 27.505 1.00 0.00 39 LYS A N 15
ATOM 17203 C CA . LYS A 1 42 ? 13.137 20.692 26.484 1.00 0.00 39 LYS A CA 15
ATOM 17204 C C . LYS A 1 42 ? 12.135 21.635 27.120 1.00 0.00 39 LYS A C 15
ATOM 17205 O O . LYS A 1 42 ? 12.277 22.842 27.034 1.00 0.00 39 LYS A O 15
ATOM 17224 N N . LEU A 1 43 ? 11.144 21.089 27.750 1.00 0.00 40 LEU A N 15
ATOM 17225 C CA . LEU A 1 43 ? 10.153 21.966 28.380 1.00 0.00 40 LEU A CA 15
ATOM 17226 C C . LEU A 1 43 ? 10.862 22.841 29.384 1.00 0.00 40 LEU A C 15
ATOM 17227 O O . LEU A 1 43 ? 10.357 23.864 29.801 1.00 0.00 40 LEU A O 15
ATOM 17243 N N . ARG A 1 44 ? 12.041 22.408 29.760 1.00 0.00 41 ARG A N 15
ATOM 17244 C CA . ARG A 1 44 ? 12.820 23.186 30.732 1.00 0.00 41 ARG A CA 15
ATOM 17245 C C . ARG A 1 44 ? 13.327 24.442 30.060 1.00 0.00 41 ARG A C 15
ATOM 17246 O O . ARG A 1 44 ? 13.333 25.509 30.643 1.00 0.00 41 ARG A O 15
ATOM 17267 N N . MET A 1 45 ? 13.753 24.294 28.831 1.00 0.00 42 MET A N 15
ATOM 17268 C CA . MET A 1 45 ? 14.261 25.464 28.101 1.00 0.00 42 MET A CA 15
ATOM 17269 C C . MET A 1 45 ? 13.159 26.501 27.954 1.00 0.00 42 MET A C 15
ATOM 17270 O O . MET A 1 45 ? 13.410 27.688 28.003 1.00 0.00 42 MET A O 15
ATOM 17284 N N . ASN A 1 46 ? 11.945 26.032 27.773 1.00 0.00 43 ASN A N 15
ATOM 17285 C CA . ASN A 1 46 ? 10.821 26.987 27.624 1.00 0.00 43 ASN A CA 15
ATOM 17286 C C . ASN A 1 46 ? 10.716 27.877 28.861 1.00 0.00 43 ASN A C 15
ATOM 17287 O O . ASN A 1 46 ? 9.862 28.737 28.942 1.00 0.00 43 ASN A O 15
ATOM 17298 N N . PHE A 1 47 ? 11.596 27.647 29.801 1.00 0.00 44 PHE A N 15
ATOM 17299 C CA . PHE A 1 47 ? 11.580 28.459 31.044 1.00 0.00 44 PHE A CA 15
ATOM 17300 C C . PHE A 1 47 ? 10.214 28.413 31.718 1.00 0.00 44 PHE A C 15
ATOM 17301 O O . PHE A 1 47 ? 9.696 29.429 32.141 1.00 0.00 44 PHE A O 15
ATOM 17318 N N . ILE A 1 48 ? 9.656 27.233 31.809 1.00 0.00 45 ILE A N 15
ATOM 17319 C CA . ILE A 1 48 ? 8.330 27.097 32.448 1.00 0.00 45 ILE A CA 15
ATOM 17320 C C . ILE A 1 48 ? 8.463 26.641 33.895 1.00 0.00 45 ILE A C 15
ATOM 17321 O O . ILE A 1 48 ? 9.459 26.056 34.276 1.00 0.00 45 ILE A O 15
ATOM 17337 N N . ARG A 1 49 ? 7.457 26.915 34.678 1.00 0.00 46 ARG A N 15
ATOM 17338 C CA . ARG A 1 49 ? 7.510 26.504 36.096 1.00 0.00 46 ARG A CA 15
ATOM 17339 C C . ARG A 1 49 ? 6.113 26.222 36.630 1.00 0.00 46 ARG A C 15
ATOM 17340 O O . ARG A 1 49 ? 5.387 27.128 36.993 1.00 0.00 46 ARG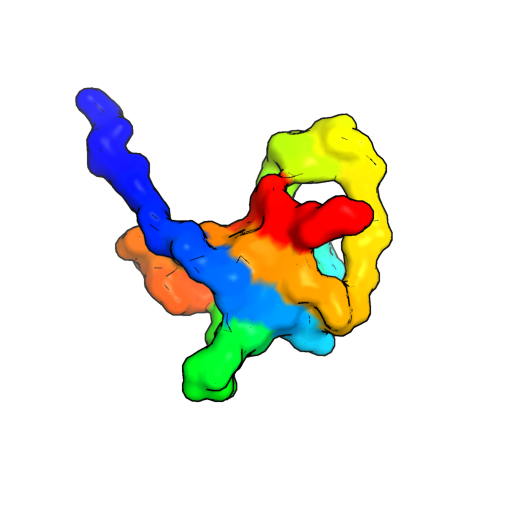 A O 15
ATOM 17361 N N . ILE A 1 50 ? 5.761 24.966 36.672 1.00 0.00 47 ILE A N 15
ATOM 17362 C CA . ILE A 1 50 ? 4.418 24.601 37.180 1.00 0.00 47 ILE A CA 15
ATOM 17363 C C . ILE A 1 50 ? 4.447 24.427 38.698 1.00 0.00 47 ILE A C 15
ATOM 17364 O O . ILE A 1 50 ? 5.451 24.035 39.259 1.00 0.00 47 ILE A O 15
ATOM 17380 N N . LEU A 1 51 ? 3.345 24.722 39.334 1.00 0.00 48 LEU A N 15
ATOM 17381 C CA . LEU A 1 51 ? 3.295 24.578 40.814 1.00 0.00 48 LEU A CA 15
ATOM 17382 C C . LEU A 1 51 ? 2.982 23.139 41.220 1.00 0.00 48 LEU A C 15
ATOM 17383 O O . LEU A 1 51 ? 2.102 22.514 40.665 1.00 0.00 48 LEU A O 15
ATOM 17399 N N . GLU A 1 52 ? 3.708 22.644 42.189 1.00 0.00 49 GLU A N 15
ATOM 17400 C CA . GLU A 1 52 ? 3.471 21.262 42.644 1.00 0.00 49 GLU A CA 15
ATOM 17401 C C . GLU A 1 52 ? 1.985 20.989 42.795 1.00 0.00 49 GLU A C 15
ATOM 17402 O O . GLU A 1 52 ? 1.205 21.891 43.031 1.00 0.00 49 GLU A O 15
ATOM 17414 N N . GLY A 1 53 ? 1.613 19.749 42.657 1.00 0.00 50 GLY A N 15
ATOM 17415 C CA . GLY A 1 53 ? 0.176 19.404 42.790 1.00 0.00 50 GLY A CA 15
ATOM 17416 C C . GLY A 1 53 ? -0.487 19.438 41.420 1.00 0.00 50 GLY A C 15
ATOM 17417 O O . GLY A 1 53 ? -1.579 18.936 41.241 1.00 0.00 50 GLY A O 15
ATOM 17421 N N . ASP A 1 54 ? 0.188 20.038 40.475 1.00 0.00 51 ASP A N 15
ATOM 17422 C CA . ASP A 1 54 ? -0.380 20.115 39.117 1.00 0.00 51 ASP A CA 15
ATOM 17423 C C . ASP A 1 54 ? -0.320 18.753 38.450 1.00 0.00 51 ASP A C 15
ATOM 17424 O O . ASP A 1 54 ? 0.527 17.943 38.771 1.00 0.00 51 ASP A O 15
ATOM 17433 N N . LYS A 1 55 ? -1.215 18.517 37.541 1.00 0.00 52 LYS A N 15
ATOM 17434 C CA . LYS A 1 55 ? -1.215 17.226 36.862 1.00 0.00 52 LYS A CA 15
ATOM 17435 C C . LYS A 1 55 ? -0.251 17.202 35.715 1.00 0.00 52 LYS A C 15
ATOM 17436 O O . LYS A 1 55 ? -0.039 18.191 35.042 1.00 0.00 52 LYS A O 15
ATOM 17455 N N . VAL A 1 56 ? 0.310 16.054 35.507 1.00 0.00 53 VAL A N 15
ATOM 17456 C CA . VAL A 1 56 ? 1.277 15.907 34.416 1.00 0.00 53 VAL A CA 15
ATOM 17457 C C . VAL A 1 56 ? 1.275 14.491 33.860 1.00 0.00 53 VAL A C 15
ATOM 17458 O O . VAL A 1 56 ? 0.753 13.581 34.477 1.00 0.00 53 VAL A O 15
ATOM 17471 N N . ASN A 1 57 ? 1.858 14.326 32.700 1.00 0.00 54 ASN A N 15
ATOM 17472 C CA . ASN A 1 57 ? 1.898 12.977 32.102 1.00 0.00 54 ASN A CA 15
ATOM 17473 C C . ASN A 1 57 ? 3.183 12.307 32.540 1.00 0.00 54 ASN A C 15
ATOM 17474 O O . ASN A 1 57 ? 4.260 12.810 32.282 1.00 0.00 54 ASN A O 15
ATOM 17485 N N . VAL A 1 58 ? 3.053 11.179 33.192 1.00 0.00 55 VAL A N 15
ATOM 17486 C CA . VAL A 1 58 ? 4.256 10.464 33.662 1.00 0.00 55 VAL A CA 15
ATOM 17487 C C . VAL A 1 58 ? 4.570 9.241 32.822 1.00 0.00 55 VAL A C 15
ATOM 17488 O O . VAL A 1 58 ? 3.751 8.356 32.671 1.00 0.00 55 VAL A O 15
ATOM 17501 N N . GLU A 1 59 ? 5.767 9.217 32.300 1.00 0.00 56 GLU A N 15
ATOM 17502 C CA . GLU A 1 59 ? 6.187 8.071 31.465 1.00 0.00 56 GLU A CA 15
ATOM 17503 C C . GLU A 1 59 ? 7.084 7.156 32.282 1.00 0.00 56 GLU A C 15
ATOM 17504 O O . GLU A 1 59 ? 8.175 7.536 32.659 1.00 0.00 56 GLU A O 15
ATOM 17516 N N . LEU A 1 60 ? 6.610 5.974 32.555 1.00 0.00 57 LEU A N 15
ATOM 17517 C CA . LEU A 1 60 ? 7.438 5.034 33.352 1.00 0.00 57 LEU A CA 15
ATOM 17518 C C . LEU A 1 60 ? 8.360 4.230 32.449 1.00 0.00 57 LEU A C 15
ATOM 17519 O O . LEU A 1 60 ? 7.928 3.693 31.438 1.00 0.00 57 LEU A O 15
ATOM 17535 N N . SER A 1 61 ? 9.615 4.153 32.831 1.00 0.00 58 SER A N 15
ATOM 17536 C CA . SER A 1 61 ? 10.582 3.385 32.002 1.00 0.00 58 SER A CA 15
ATOM 17537 C C . SER A 1 61 ? 10.568 1.882 32.366 1.00 0.00 58 SER A C 15
ATOM 17538 O O . SER A 1 61 ? 10.818 1.523 33.499 1.00 0.00 58 SER A O 15
ATOM 17546 N N . PRO A 1 62 ? 10.276 1.018 31.387 1.00 0.00 59 PRO A N 15
ATOM 17547 C CA . PRO A 1 62 ? 10.241 -0.422 31.637 1.00 0.00 59 PRO A CA 15
ATOM 17548 C C . PRO A 1 62 ? 11.606 -0.931 32.077 1.00 0.00 59 PRO A C 15
ATOM 17549 O O . PRO A 1 62 ? 11.746 -2.061 32.504 1.00 0.00 59 PRO A O 15
ATOM 17560 N N . TYR A 1 63 ? 12.588 -0.080 31.968 1.00 0.00 60 TYR A N 15
ATOM 17561 C CA . TYR A 1 63 ? 13.933 -0.465 32.362 1.00 0.00 60 TYR A CA 15
ATOM 17562 C C . TYR A 1 63 ? 14.159 -0.034 33.784 1.00 0.00 60 TYR A C 15
ATOM 17563 O O . TYR A 1 63 ? 15.067 -0.490 34.451 1.00 0.00 60 TYR A O 15
ATOM 17581 N N . ASP A 1 64 ? 13.309 0.852 34.220 1.00 0.00 61 ASP A N 15
ATOM 17582 C CA . ASP A 1 64 ? 13.412 1.358 35.588 1.00 0.00 61 ASP A CA 15
ATOM 17583 C C . ASP A 1 64 ? 12.022 1.575 36.167 1.00 0.00 61 ASP A C 15
ATOM 17584 O O . ASP A 1 64 ? 11.509 2.676 36.163 1.00 0.00 61 ASP A O 15
ATOM 17593 N N . LEU A 1 65 ? 11.434 0.516 36.654 1.00 0.00 62 LEU A N 15
ATOM 17594 C CA . LEU A 1 65 ? 10.077 0.638 37.235 1.00 0.00 62 LEU A CA 15
ATOM 17595 C C . LEU A 1 65 ? 10.122 1.381 38.550 1.00 0.00 62 LEU A C 15
ATOM 17596 O O . LEU A 1 65 ? 9.254 1.229 39.387 1.00 0.00 62 LEU A O 15
ATOM 17612 N N . THR A 1 66 ? 11.142 2.172 38.697 1.00 0.00 63 THR A N 15
ATOM 17613 C CA . THR A 1 66 ? 11.305 2.963 39.945 1.00 0.00 63 THR A CA 15
ATOM 17614 C C . THR A 1 66 ? 11.393 4.449 39.625 1.00 0.00 63 THR A C 15
ATOM 17615 O O . THR A 1 66 ? 11.391 5.278 40.514 1.00 0.00 63 THR A O 15
ATOM 17626 N N . ARG A 1 67 ? 11.464 4.756 38.349 1.00 0.00 64 ARG A N 15
ATOM 17627 C CA . ARG A 1 67 ? 11.553 6.182 37.937 1.00 0.00 64 ARG A CA 15
ATOM 17628 C C . ARG A 1 67 ? 10.706 6.459 36.691 1.00 0.00 64 ARG A C 15
ATOM 17629 O O . ARG A 1 67 ? 10.483 5.582 35.865 1.00 0.00 64 ARG A O 15
ATOM 17650 N N . GLY A 1 68 ? 10.258 7.678 36.582 1.00 0.00 65 GLY A N 15
ATOM 17651 C CA . GLY A 1 68 ? 9.421 8.071 35.409 1.00 0.00 65 GLY A CA 15
ATOM 17652 C C . GLY A 1 68 ? 9.878 9.447 34.920 1.00 0.00 65 GLY A C 15
ATOM 17653 O O . GLY A 1 68 ? 10.922 9.920 35.316 1.00 0.00 65 GLY A O 15
ATOM 17657 N N . ARG A 1 69 ? 9.109 10.067 34.068 1.00 0.00 66 ARG A N 15
ATOM 17658 C CA . ARG A 1 69 ? 9.546 11.408 33.589 1.00 0.00 66 ARG A CA 15
ATOM 17659 C C . ARG A 1 69 ? 8.389 12.269 33.102 1.00 0.00 66 ARG A C 15
ATOM 17660 O O . ARG A 1 69 ? 7.562 11.835 32.326 1.00 0.00 66 ARG A O 15
ATOM 17681 N N . ILE A 1 70 ? 8.367 13.483 33.578 1.00 0.00 67 ILE A N 15
ATOM 17682 C CA . ILE A 1 70 ? 7.302 14.416 33.178 1.00 0.00 67 ILE A CA 15
ATOM 17683 C C . ILE A 1 70 ? 7.790 15.224 31.998 1.00 0.00 67 ILE A C 15
ATOM 17684 O O . ILE A 1 70 ? 8.698 16.022 32.134 1.00 0.00 67 ILE A O 15
ATOM 17700 N N . THR A 1 71 ? 7.197 14.998 30.865 1.00 0.00 68 THR A N 15
ATOM 17701 C CA . THR A 1 71 ? 7.618 15.747 29.658 1.00 0.00 68 THR A CA 15
ATOM 17702 C C . THR A 1 71 ? 6.437 16.424 28.983 1.00 0.00 68 THR A C 15
ATOM 17703 O O . THR A 1 71 ? 6.571 16.977 27.909 1.00 0.00 68 THR A O 15
ATOM 17714 N N . TRP A 1 72 ? 5.300 16.379 29.616 1.00 0.00 69 TRP A N 15
ATOM 17715 C CA . TRP A 1 72 ? 4.118 17.019 29.004 1.00 0.00 69 TRP A CA 15
ATOM 17716 C C . TRP A 1 72 ? 3.039 17.318 30.041 1.00 0.00 69 TRP A C 15
ATOM 17717 O O . TRP A 1 72 ? 2.436 16.419 30.587 1.00 0.00 69 TRP A O 15
ATOM 17738 N N . ARG A 1 73 ? 2.813 18.580 30.293 1.00 0.00 70 ARG A N 15
ATOM 17739 C CA . ARG A 1 73 ? 1.786 18.946 31.277 1.00 0.00 70 ARG A CA 15
ATOM 17740 C C . ARG A 1 73 ? 0.387 18.732 30.700 1.00 0.00 70 ARG A C 15
ATOM 17741 O O . ARG A 1 73 ? 0.150 18.990 29.537 1.00 0.00 70 ARG A O 15
ATOM 17762 N N . LYS A 1 74 ? -0.518 18.264 31.521 1.00 0.00 71 LYS A N 15
ATOM 17763 C CA . LYS A 1 74 ? -1.896 18.032 31.027 1.00 0.00 71 LYS A CA 15
ATOM 17764 C C . LYS A 1 74 ? -2.743 19.295 31.151 1.00 0.00 71 LYS A C 15
ATOM 17765 O O . LYS A 1 74 ? -2.383 20.221 31.849 1.00 0.00 71 LYS A O 15
ATOM 17784 N N . LYS A 1 75 ? -3.857 19.307 30.467 1.00 0.00 72 LYS A N 15
ATOM 17785 C CA . LYS A 1 75 ? -4.741 20.497 30.531 1.00 0.00 72 LYS A CA 15
ATOM 17786 C C . LYS A 1 75 ? -6.079 20.208 29.857 1.00 0.00 72 LYS A C 15
ATOM 17787 O O . LYS A 1 75 ? -7.079 20.469 30.506 1.00 0.00 72 LYS A O 15
#

Secondary structure (DSSP, 8-state):
------EEEEEEEEEEETTTEEEEE-TTS-EEEEEE-HHHHHT-----TT-EEEEEEBTTBTTEEEEEEE--